Protein AF-A0AAD3HAJ8-F1 (afdb_monomer_lite)

Sequence (903 aa):
MSEPSTKDEFLSKLEQIHHQSSKDPEKFTNSLKDLHLYLKEQRTHMDESSDKDTYIEFASFILEIHVLRIGSSLEREIQSIIDECLNVCGYNETFRAAISLLKECKLVSEKDVDRKRFILENVLYTIKRILLTEAQNEQFINVAVDIIGLKIFDRHAYTTCVDIISQLPSLISNACFEVKIQLPLWIQKAKYYSRVVYCALHNIFYANDIETSLSMEYAKCLVQKLVHLGMLEFVISGVHHFQLFVMKHESNHNQRIEDGISFISEIYTSLHSPRYVASLLCANIRHVITHQVELIGNKMGLEEVKSICTNDCIPLLEEIWLPILCRSMIRDSFLDIAILAPSLTIEVEYQKIFVMCVVLMLSKVQMEQVEYSDDSSDEEDYAKPMDTCNNNHEEVLGNCLLQVAVIWSGATFVNDVDETRQRHVTLFILYSINQLKQSKTITMTEAIQELTIGVSNRLKVLEASRVDGMFVAEAIANHLGQSLHFDELDPYREGCSGSAKLEESFEENKRATAHDKPKKKNYCRKVTQTIIDPDEEYDSCDDSSTISDSSEDSDYSSDSEWDEDEFIASSNINDDETDLHVVAKPRYLRDCLELLQANGDDHETMCKHHVAFEELPKLVRNQPPDLSDFGISLVNEVFRNENKFDIENFSHLCLDALSSLAVHDERCVAKIQEVVFAQDFSIGKRIDALQVLNHAAYELSGQLKMDETKKEPRHSSSLLPKTRRKGEAIISQNLSNLKLEQGNVEFSKSRRWRQGRPKETVSVRNTFGPRSPYFFYPLMKGFKESKDNTFLWGGENGGILLTQLINTLSNFIYASGFHPNSKVMANDLFELVWPLQFAENPQVRRSILSASLCCLPHLPEEIVVGSILSRPEVLKHLQNTSKKDGDTECRQLSTAILHGLLE

InterPro domains:
  IPR019337 Telomere length regulation protein, conserved domain [PF10193] (586-697)
  IPR038528 TEL2, C-terminal domain superfamily [G3DSA:1.25.40.720] (581-718)
  IPR038528 TEL2, C-terminal domain superfamily [G3DSA:1.25.40.720] (757-842)
  IPR051970 Telomere Length Regulation TEL2 [PTHR15830] (4-899)

Secondary structure (DSSP, 8-state):
-PPPPHHHHHHHHHHHHHHHHTT-HHHHHHHHHHHHHHHHHHGGGTTS---HHHHHHHHHHHHHHTTTT--GGGHHHHHHHHHHHHHHHHHHHHHHHHHHHHHHTTTS-TT-HHHHHHHHHHHHHHHHHHHHHSTTTT-HHHHHHHTTT-SS--HHHHHHHHHHHHHHHHHHHHHHHHHTPPPPGGGSHHHHHHHHHHHHHHHHHH--HHHHHHHHHHHHHHHHHHHHTT-HHHHHHHHHHHHHHHHHTTTT-HHHHHHHHHHHHHHHHTSS-HHHHHHHHHHHHHHHHHHHHHHH-S---HHHHHHIIIIIIHHHHHHHHHHHHTSHHHHHHHHIIIIIS----S-HHHHHHHHHHHHHHHHHPPPP------------------S-TTHHHHHHHHHHHHHHHHHHHSHHHHHHS-HHHHHHHHHHHHHHHHHTTT---HHHHHHHHHHHHHHHHHTTS-HHHHHHHHHHHHHHHHHTT-----GGGHHHHHS-TTS--SSSS----------------------------S--------------------------------------S---GGGG-SSPPP-SHHHHHHHHT---SSHHHHHHHHHHHHHHHHHHHT--TTHHHHHHHHHHHHHH---TT--TTHHHHHHHHHHHHHHH-HHHHHHHHHHHH-TTS-HHHHHHHHHHHHHHHHHHHTHHHHHHTT-S--------------S-----S--S-----------------PPPPPPPP------HHHHHHHHHHHHHHHHHHHTT-HHHHSHHHHHHHHHHHHHHHHHHHHHHTT-HHHHHHHHHHHHHHGGGTT-SSHHHHHHHHHHHHHHGGGS-HHHIIIIIIT-HHHHHHHHHHHHH-SSHHHHHHHHHHHHHTT-

Organism: NCBI:txid426638

Structure (mmCIF, N/CA/C/O backbone):
data_AF-A0AAD3HAJ8-F1
#
_entry.id   AF-A0AAD3HAJ8-F1
#
loop_
_atom_site.group_PDB
_atom_site.id
_atom_site.type_symbol
_atom_site.label_atom_id
_atom_site.label_alt_id
_atom_site.label_comp_id
_atom_site.label_asym_id
_atom_site.label_entity_id
_atom_site.label_seq_id
_atom_site.pdbx_PDB_ins_code
_atom_site.Cartn_x
_atom_site.Cartn_y
_atom_site.Cartn_z
_atom_site.occupancy
_atom_site.B_iso_or_equiv
_atom_site.auth_seq_id
_atom_site.auth_comp_id
_atom_site.auth_asym_id
_atom_site.auth_atom_id
_atom_site.pdbx_PDB_model_num
ATOM 1 N N . MET A 1 1 ? 55.652 40.684 -18.566 1.00 34.66 1 MET A N 1
ATOM 2 C CA . MET A 1 1 ? 54.987 40.615 -17.253 1.00 34.66 1 MET A CA 1
ATOM 3 C C . MET A 1 1 ? 53.513 40.509 -17.562 1.00 34.66 1 MET A C 1
ATOM 5 O O . MET A 1 1 ? 52.945 41.493 -18.005 1.00 34.66 1 MET A O 1
ATOM 9 N N . SER A 1 2 ? 52.967 39.298 -17.528 1.00 34.28 2 SER A N 1
ATOM 10 C CA . SER A 1 2 ? 51.527 39.081 -17.657 1.00 34.28 2 SER A CA 1
ATOM 11 C C . SER A 1 2 ? 50.854 39.702 -16.437 1.00 34.28 2 SER A C 1
ATOM 13 O O . SER A 1 2 ? 51.304 39.451 -15.316 1.00 34.28 2 SER A O 1
ATOM 15 N N . GLU A 1 3 ? 49.850 40.551 -16.656 1.00 35.47 3 GLU A N 1
ATOM 16 C CA . GLU A 1 3 ? 48.954 40.991 -15.587 1.00 35.47 3 GLU A CA 1
ATOM 17 C C . GLU A 1 3 ? 48.412 39.741 -14.873 1.00 35.47 3 GLU A C 1
ATOM 19 O O . GLU A 1 3 ? 48.142 38.738 -15.546 1.00 35.47 3 GLU A O 1
ATOM 24 N N . PRO A 1 4 ? 48.358 39.730 -13.529 1.00 41.25 4 PRO A N 1
ATOM 25 C CA . PRO A 1 4 ? 47.809 38.595 -12.799 1.00 41.25 4 PRO A CA 1
ATOM 26 C C . PRO A 1 4 ? 46.398 38.318 -13.316 1.00 41.25 4 PRO A C 1
ATOM 28 O O . PRO A 1 4 ? 45.624 39.250 -13.539 1.00 41.25 4 PRO A O 1
ATOM 31 N N . SER A 1 5 ? 46.084 37.042 -13.549 1.00 54.47 5 SER A N 1
ATOM 32 C CA . SER A 1 5 ? 44.733 36.659 -13.943 1.00 54.47 5 SER A CA 1
ATOM 33 C C . SER A 1 5 ? 43.760 37.161 -12.872 1.00 54.47 5 SER A C 1
ATOM 35 O O . SER A 1 5 ? 44.066 37.118 -11.676 1.00 54.47 5 SER A O 1
ATOM 37 N N . THR A 1 6 ? 42.593 37.656 -13.284 1.00 60.06 6 THR A N 1
ATOM 38 C CA . THR A 1 6 ? 41.524 38.083 -12.367 1.00 60.06 6 THR A CA 1
ATOM 39 C C . THR A 1 6 ? 41.211 37.001 -11.328 1.00 60.06 6 THR A C 1
ATOM 41 O O . THR A 1 6 ? 40.926 37.334 -10.182 1.00 60.06 6 THR A O 1
ATOM 44 N N . LYS A 1 7 ? 41.378 35.718 -11.684 1.00 51.72 7 LYS A N 1
ATOM 45 C CA . LYS A 1 7 ? 41.287 34.554 -10.791 1.00 51.72 7 LYS A CA 1
ATOM 46 C C . LYS A 1 7 ? 42.321 34.559 -9.655 1.00 51.72 7 LYS A C 1
ATOM 48 O O . LYS A 1 7 ? 41.945 34.346 -8.506 1.00 51.72 7 LYS A O 1
ATOM 53 N N . ASP A 1 8 ? 43.598 34.820 -9.930 1.00 58.19 8 ASP A N 1
ATOM 54 C CA . ASP A 1 8 ? 44.666 34.753 -8.916 1.00 58.19 8 ASP A CA 1
ATOM 55 C C . ASP A 1 8 ? 44.614 35.926 -7.927 1.00 58.19 8 ASP A C 1
ATOM 57 O O . ASP A 1 8 ? 44.811 35.747 -6.721 1.00 58.19 8 ASP A O 1
ATOM 61 N N . GLU A 1 9 ? 44.311 37.137 -8.410 1.00 64.25 9 GLU A N 1
ATOM 62 C CA . GLU A 1 9 ? 44.113 38.302 -7.533 1.00 64.25 9 GLU A CA 1
ATOM 63 C C . GLU A 1 9 ? 42.900 38.093 -6.613 1.00 64.25 9 GLU A C 1
ATOM 65 O O . GLU A 1 9 ? 42.901 38.474 -5.439 1.00 64.25 9 GLU A O 1
ATOM 70 N N . PHE A 1 10 ? 41.874 37.435 -7.141 1.00 60.59 10 PHE A N 1
ATOM 71 C CA . PHE A 1 10 ? 40.645 37.144 -6.433 1.00 60.59 10 PHE 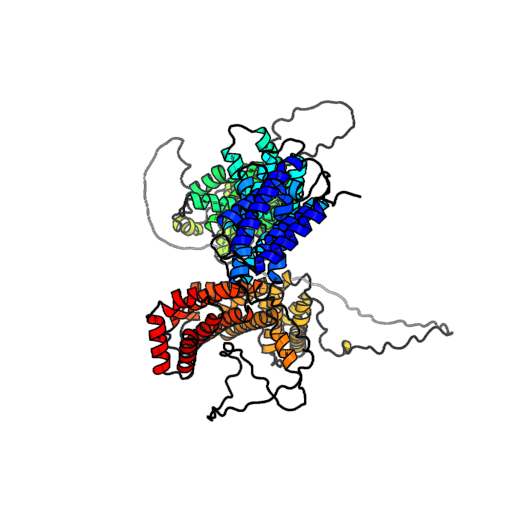A CA 1
ATOM 72 C C . PHE A 1 10 ? 40.795 36.037 -5.387 1.00 60.59 10 PHE A C 1
ATOM 74 O O . PHE A 1 10 ? 40.402 36.237 -4.237 1.00 60.59 10 PHE A O 1
ATOM 81 N N . LEU A 1 11 ? 41.432 34.915 -5.736 1.00 58.88 11 LEU A N 1
ATOM 82 C CA . LEU A 1 11 ? 41.771 33.852 -4.784 1.00 58.88 11 LEU A CA 1
ATOM 83 C C . LEU A 1 11 ? 42.663 34.384 -3.654 1.00 58.88 11 LEU A C 1
ATOM 85 O O . LEU A 1 11 ? 42.437 34.069 -2.489 1.00 58.88 11 LEU A O 1
ATOM 89 N N . SER A 1 12 ? 43.597 35.285 -3.967 1.00 66.44 12 SER A N 1
ATOM 90 C CA . SER A 1 12 ? 44.433 35.962 -2.969 1.00 66.44 12 SER A CA 1
ATOM 91 C C . SER A 1 12 ? 43.618 36.848 -2.011 1.00 66.44 12 SER A C 1
ATOM 93 O O . SER A 1 12 ? 43.798 36.778 -0.791 1.00 66.44 12 SER A O 1
ATOM 95 N N . LYS A 1 13 ? 42.654 37.635 -2.520 1.00 66.38 13 LYS A N 1
ATOM 96 C CA . LYS A 1 13 ? 41.722 38.412 -1.675 1.00 66.38 13 LYS A CA 1
ATOM 97 C C . LYS A 1 13 ? 40.861 37.501 -0.799 1.00 66.38 13 LYS A C 1
ATOM 99 O O . LYS A 1 13 ? 40.650 37.800 0.375 1.00 66.38 13 LYS A O 1
ATOM 104 N N . LEU A 1 14 ? 40.409 36.373 -1.334 1.00 59.09 14 LEU A N 1
ATOM 105 C CA . LEU A 1 14 ? 39.623 35.378 -0.608 1.00 59.09 14 LEU A CA 1
ATOM 106 C C . LEU A 1 14 ? 40.414 34.699 0.514 1.00 59.09 14 LEU A C 1
ATOM 108 O O . LEU A 1 14 ? 39.920 34.594 1.640 1.00 59.09 14 LEU A O 1
ATOM 112 N N . GLU A 1 15 ? 41.666 34.323 0.262 1.00 63.53 15 GLU A N 1
ATOM 113 C CA . GLU A 1 15 ? 42.581 33.825 1.291 1.00 63.53 15 GLU A CA 1
ATOM 114 C C . GLU A 1 15 ? 42.857 34.886 2.365 1.00 63.53 15 GLU A C 1
ATOM 116 O O . GLU A 1 15 ? 42.907 34.572 3.560 1.00 63.53 15 GLU A O 1
ATOM 121 N N . GLN A 1 16 ? 42.969 36.158 1.973 1.00 66.75 16 GLN A N 1
ATOM 122 C CA . GLN A 1 16 ? 43.158 37.273 2.897 1.00 66.75 16 GLN A CA 1
ATOM 123 C C . GLN A 1 16 ? 41.932 37.477 3.804 1.00 66.75 16 GLN A C 1
ATOM 125 O O . GLN A 1 16 ? 42.092 37.621 5.022 1.00 66.75 16 GLN A O 1
ATOM 130 N N . ILE A 1 17 ? 40.719 37.413 3.244 1.00 63.28 17 ILE A N 1
ATOM 131 C CA . ILE A 1 17 ? 39.447 37.457 3.985 1.00 63.28 17 ILE A CA 1
ATOM 132 C C . ILE A 1 17 ? 39.342 36.257 4.934 1.00 63.28 17 ILE A C 1
ATOM 134 O O . ILE A 1 17 ? 39.029 36.425 6.118 1.00 63.28 17 ILE A O 1
ATOM 138 N N . HIS A 1 18 ? 39.683 35.054 4.463 1.00 57.06 18 HIS A N 1
ATOM 139 C CA . HIS A 1 18 ? 39.718 33.841 5.279 1.00 57.06 18 HIS A CA 1
ATOM 140 C C . HIS A 1 18 ? 40.666 33.999 6.478 1.00 57.06 18 HIS A C 1
ATOM 142 O O . HIS A 1 18 ? 40.302 33.687 7.616 1.00 57.06 18 HIS A O 1
ATOM 148 N N . HIS A 1 19 ? 41.860 34.558 6.264 1.00 62.50 19 HIS A N 1
ATOM 149 C CA . HIS A 1 19 ? 42.840 34.771 7.327 1.00 62.50 19 HIS A CA 1
ATOM 150 C C . HIS A 1 19 ? 42.387 35.830 8.350 1.00 62.50 19 HIS A C 1
ATOM 152 O O . HIS A 1 19 ? 42.591 35.655 9.559 1.00 62.50 19 HIS A O 1
ATOM 158 N N . GLN A 1 20 ? 41.731 36.899 7.883 1.00 61.19 20 GLN A N 1
ATOM 159 C CA . GLN A 1 20 ? 41.179 37.975 8.716 1.00 61.19 20 GLN A CA 1
ATOM 160 C C . GLN A 1 20 ? 39.969 37.524 9.549 1.00 61.19 20 GLN A C 1
ATOM 162 O O . GLN A 1 20 ? 39.867 37.916 10.715 1.00 61.19 20 GLN A O 1
ATOM 167 N N . SER A 1 21 ? 39.134 36.619 9.018 1.00 56.56 21 SER A N 1
ATOM 168 C CA . SER A 1 21 ? 37.966 36.044 9.713 1.00 56.56 21 SER A CA 1
ATOM 169 C C . SER A 1 21 ? 38.304 35.406 11.066 1.00 56.56 21 SER A C 1
ATOM 171 O O . SER A 1 21 ? 37.459 35.315 11.953 1.00 56.56 21 SER A O 1
ATOM 173 N N . SER A 1 22 ? 39.552 34.957 11.245 1.00 54.12 22 SER A N 1
ATOM 174 C CA . SER A 1 22 ? 39.992 34.271 12.462 1.00 54.12 22 SER A CA 1
ATOM 175 C C . SER A 1 22 ? 40.362 35.172 13.628 1.00 54.12 22 SER A C 1
ATOM 177 O O . SER A 1 22 ? 40.518 34.666 14.740 1.00 54.12 22 SER A O 1
ATOM 179 N N . LYS A 1 23 ? 40.515 36.478 13.388 1.00 61.50 23 LYS A N 1
ATOM 180 C CA . LYS A 1 23 ? 41.152 37.393 14.343 1.00 61.50 23 LYS A CA 1
ATOM 181 C C . LYS A 1 23 ? 40.250 38.536 14.803 1.00 61.50 23 LYS A C 1
ATOM 183 O O . LYS A 1 23 ? 40.459 39.004 15.917 1.00 61.50 23 LYS A O 1
ATOM 188 N N . ASP A 1 24 ? 39.295 38.991 13.986 1.00 69.75 24 ASP A N 1
ATOM 189 C CA . ASP A 1 24 ? 38.503 40.195 14.283 1.00 69.75 24 ASP A CA 1
ATOM 190 C C . ASP A 1 24 ? 37.161 40.228 13.501 1.00 69.75 24 ASP A C 1
ATOM 192 O O . ASP A 1 24 ? 37.182 40.342 12.271 1.00 69.75 24 ASP A O 1
ATOM 196 N N . PRO A 1 25 ? 35.996 40.119 14.173 1.00 61.25 25 PRO A N 1
ATOM 197 C CA . PRO A 1 25 ? 34.690 40.053 13.514 1.00 61.25 25 PRO A CA 1
ATOM 198 C C . PRO A 1 25 ? 34.255 41.371 12.850 1.00 61.25 25 PRO A C 1
ATOM 200 O O . PRO A 1 25 ? 33.577 41.322 11.829 1.00 61.25 25 PRO A O 1
ATOM 203 N N . GLU A 1 26 ? 34.659 42.543 13.355 1.00 63.00 26 GLU A N 1
ATOM 204 C CA . GLU A 1 26 ? 34.311 43.825 12.713 1.00 63.00 26 GLU A CA 1
ATOM 205 C C . GLU A 1 26 ? 35.088 44.029 11.411 1.00 63.00 26 GLU A C 1
ATOM 207 O O . GLU A 1 26 ? 34.528 44.465 10.403 1.00 63.00 26 GLU A O 1
ATOM 212 N N . LYS A 1 27 ? 36.373 43.655 11.399 1.00 66.88 27 LYS A N 1
ATOM 213 C CA . LYS A 1 27 ? 37.174 43.672 10.168 1.00 66.88 27 LYS A CA 1
ATOM 214 C C . LYS A 1 27 ? 36.657 42.677 9.150 1.00 66.88 27 LYS A C 1
ATOM 216 O O . LYS A 1 27 ? 36.617 43.010 7.977 1.00 66.88 27 LYS A O 1
ATOM 221 N N . PHE A 1 28 ? 36.222 41.502 9.592 1.00 64.94 28 PHE A N 1
ATOM 222 C CA . PHE A 1 28 ? 35.607 40.523 8.708 1.00 64.94 28 PHE A CA 1
ATOM 223 C C . PHE A 1 28 ? 34.341 41.076 8.035 1.00 64.94 28 PHE A C 1
ATOM 225 O O . PHE A 1 28 ? 34.231 40.992 6.817 1.00 64.94 28 PHE A O 1
ATOM 232 N N . THR A 1 29 ? 33.443 41.725 8.784 1.00 61.78 29 THR A N 1
ATOM 233 C CA . THR A 1 29 ? 32.250 42.386 8.222 1.00 61.78 29 THR A CA 1
ATOM 234 C C . THR A 1 29 ? 32.602 43.477 7.208 1.00 61.78 29 THR A C 1
ATOM 236 O O . THR A 1 29 ? 31.960 43.582 6.165 1.00 61.78 29 THR A O 1
ATOM 239 N N . ASN A 1 30 ? 33.638 44.277 7.468 1.00 67.31 30 ASN A N 1
ATOM 240 C CA . ASN A 1 30 ? 34.089 45.290 6.510 1.00 67.31 30 ASN A CA 1
ATOM 241 C C . ASN A 1 30 ? 34.690 44.653 5.249 1.00 67.31 30 ASN A C 1
ATOM 243 O O . ASN A 1 30 ? 34.320 45.044 4.149 1.00 67.31 30 ASN A O 1
ATOM 247 N N . SER A 1 31 ? 35.499 43.601 5.388 1.00 68.00 31 SER A N 1
ATOM 248 C CA . SER A 1 31 ? 36.035 42.864 4.239 1.00 68.00 31 SER A CA 1
ATOM 249 C C . SER A 1 31 ? 34.940 42.155 3.424 1.00 68.00 31 SER A C 1
ATOM 251 O O . SER A 1 31 ? 35.083 42.002 2.213 1.00 68.00 31 SER A O 1
ATOM 253 N N . LEU A 1 32 ? 33.822 41.759 4.049 1.00 62.09 32 LEU A N 1
ATOM 254 C CA . LEU A 1 32 ? 32.632 41.263 3.343 1.00 62.09 32 LEU A CA 1
ATOM 255 C C . LEU A 1 32 ? 31.921 42.362 2.553 1.00 62.09 32 LEU A C 1
ATOM 257 O O . LEU A 1 32 ? 31.477 42.117 1.433 1.00 62.09 32 LEU A O 1
ATOM 261 N N . LYS A 1 33 ? 31.821 43.572 3.110 1.00 66.88 33 LYS A N 1
ATOM 262 C CA . LYS A 1 33 ? 31.262 44.735 2.403 1.00 66.88 33 LYS A CA 1
ATOM 263 C C . LYS A 1 33 ? 32.137 45.144 1.226 1.00 66.88 33 LYS A C 1
ATOM 265 O O . LYS A 1 33 ? 31.599 45.445 0.165 1.00 66.88 33 LYS A O 1
ATOM 270 N N . ASP A 1 34 ? 33.453 45.071 1.390 1.00 69.50 34 ASP A N 1
ATOM 271 C CA . ASP A 1 34 ? 34.418 45.328 0.323 1.00 69.50 34 ASP A CA 1
ATOM 272 C C . ASP A 1 34 ? 34.331 44.258 -0.776 1.00 69.50 34 ASP A C 1
ATOM 274 O O . ASP A 1 34 ? 34.341 44.593 -1.958 1.00 69.50 34 ASP A O 1
ATOM 278 N N . LEU A 1 35 ? 34.154 42.979 -0.413 1.00 67.12 35 LEU A N 1
ATOM 279 C CA . LEU A 1 35 ? 33.903 41.901 -1.375 1.00 67.12 35 LEU A CA 1
ATOM 280 C C . LEU A 1 35 ? 32.568 42.095 -2.111 1.00 67.12 35 LEU A C 1
ATOM 282 O O . LEU A 1 35 ? 32.510 41.936 -3.326 1.00 67.12 35 LEU A O 1
ATOM 286 N N . HIS A 1 36 ? 31.503 42.473 -1.400 1.00 62.00 36 HIS A N 1
ATOM 287 C CA . HIS A 1 36 ? 30.201 42.769 -1.999 1.00 62.00 36 HIS A CA 1
ATOM 288 C C . HIS A 1 36 ? 30.277 43.958 -2.969 1.00 62.00 36 HIS A C 1
ATOM 290 O O . HIS A 1 36 ? 29.713 43.901 -4.061 1.00 62.00 36 HIS A O 1
ATOM 296 N N . LEU A 1 37 ? 31.009 45.016 -2.607 1.00 67.62 37 LEU A N 1
ATOM 297 C CA . LEU A 1 37 ? 31.238 46.168 -3.477 1.00 67.62 37 LEU A CA 1
ATOM 298 C C . LEU A 1 37 ? 32.068 45.781 -4.708 1.00 67.62 37 LEU A C 1
ATOM 300 O O . LEU A 1 37 ? 31.697 46.141 -5.821 1.00 67.62 37 LEU A O 1
ATOM 304 N N . TYR A 1 38 ? 33.116 44.974 -4.524 1.00 68.56 38 TYR A N 1
ATOM 305 C CA . TYR A 1 38 ? 33.925 44.442 -5.618 1.00 68.56 38 TYR A CA 1
ATOM 306 C C . TYR A 1 38 ? 33.093 43.590 -6.586 1.00 68.56 38 TYR A C 1
ATOM 308 O O . TYR A 1 38 ? 33.194 43.769 -7.794 1.00 68.56 38 TYR A O 1
ATOM 316 N N . LEU A 1 39 ? 32.214 42.712 -6.091 1.00 59.66 39 LEU A N 1
ATOM 317 C CA . LEU A 1 39 ? 31.305 41.935 -6.944 1.00 59.66 39 LEU A CA 1
ATOM 318 C C . LEU A 1 39 ? 30.354 42.827 -7.742 1.00 59.66 39 LEU A C 1
ATOM 320 O O . LEU A 1 39 ? 30.132 42.595 -8.929 1.00 59.66 39 LEU A O 1
ATOM 324 N N . LYS A 1 40 ? 29.837 43.877 -7.104 1.00 64.19 40 LYS A N 1
ATOM 325 C CA . LYS A 1 40 ? 28.970 44.863 -7.747 1.00 64.19 40 LYS A CA 1
ATOM 326 C C . LYS A 1 40 ? 29.698 45.659 -8.838 1.00 64.19 40 LYS A C 1
ATOM 328 O O . LYS A 1 40 ? 29.079 46.016 -9.836 1.00 64.19 40 LYS A O 1
ATOM 333 N N . GLU A 1 41 ? 30.994 45.914 -8.669 1.00 67.88 41 GLU A N 1
ATOM 334 C CA . GLU A 1 41 ? 31.859 46.540 -9.680 1.00 67.88 41 GLU A CA 1
ATOM 335 C C . GLU A 1 41 ? 32.226 45.568 -10.812 1.00 67.88 41 GLU A C 1
ATOM 337 O O . GLU A 1 41 ? 32.234 45.945 -11.982 1.00 67.88 41 GLU A O 1
ATOM 342 N N . GLN A 1 42 ? 32.478 44.296 -10.500 1.00 62.16 42 GLN A N 1
ATOM 343 C CA . GLN A 1 42 ? 32.764 43.288 -11.522 1.00 62.16 42 GLN A CA 1
ATOM 344 C C . GLN A 1 42 ? 31.528 42.968 -12.373 1.00 62.16 42 GLN A C 1
ATOM 346 O O . GLN A 1 42 ? 31.672 42.736 -13.568 1.00 62.16 42 GLN A O 1
ATOM 351 N N . ARG A 1 43 ? 30.310 43.068 -11.820 1.00 57.47 43 ARG A N 1
ATOM 352 C CA . ARG A 1 43 ? 29.044 42.917 -12.561 1.00 57.47 43 ARG A CA 1
ATOM 353 C C . ARG A 1 43 ? 28.977 43.767 -13.836 1.00 57.47 43 ARG A C 1
ATOM 355 O O . ARG A 1 43 ? 28.398 43.325 -14.819 1.00 57.47 43 ARG A O 1
ATOM 362 N N . THR A 1 44 ? 29.570 44.963 -13.848 1.00 56.81 44 THR A N 1
ATOM 363 C CA . THR A 1 44 ? 29.577 45.835 -15.040 1.00 56.81 44 THR A CA 1
ATOM 364 C C . THR A 1 44 ? 30.617 45.449 -16.097 1.00 56.81 44 THR A C 1
ATOM 366 O O . THR A 1 44 ? 30.569 45.969 -17.206 1.00 56.81 44 THR A O 1
ATOM 369 N N . HIS A 1 45 ? 31.545 44.545 -15.772 1.00 55.06 45 HIS A N 1
ATOM 370 C CA . HIS A 1 45 ? 32.624 44.075 -16.647 1.00 55.06 45 HIS A CA 1
ATOM 371 C C . HIS A 1 45 ? 32.443 42.616 -17.116 1.00 55.06 45 HIS A C 1
ATOM 373 O O . HIS A 1 45 ? 33.291 42.103 -17.842 1.00 55.06 45 HIS A O 1
ATOM 379 N N . MET A 1 46 ? 31.359 41.943 -16.709 1.00 52.50 46 MET A N 1
ATOM 380 C CA . MET A 1 46 ? 31.201 40.483 -16.788 1.00 52.50 46 MET A CA 1
ATOM 381 C C . MET A 1 46 ? 30.531 39.926 -18.056 1.00 52.50 46 MET A C 1
ATOM 383 O O . MET A 1 46 ? 30.361 38.713 -18.151 1.00 52.50 46 MET A O 1
ATOM 387 N N . ASP A 1 47 ? 30.204 40.751 -19.053 1.00 49.34 47 ASP A N 1
ATOM 388 C CA . ASP A 1 47 ? 29.506 40.267 -20.259 1.00 49.34 47 ASP A CA 1
ATOM 389 C C . ASP A 1 47 ? 30.388 39.436 -21.220 1.00 49.34 47 ASP A C 1
ATOM 391 O O . ASP A 1 47 ? 29.866 38.787 -22.126 1.00 49.34 47 ASP A O 1
ATOM 395 N N . GLU A 1 48 ? 31.715 39.386 -21.035 1.00 50.44 48 GLU A N 1
ATOM 396 C CA . GLU A 1 48 ? 32.620 38.751 -22.006 1.00 50.44 48 GLU A CA 1
ATOM 397 C C . GLU A 1 48 ? 33.850 38.061 -21.368 1.00 50.44 48 GLU A C 1
ATOM 399 O O . GLU A 1 48 ? 34.957 38.575 -21.478 1.00 50.44 48 GLU A O 1
ATOM 404 N N . SER A 1 49 ? 33.732 36.888 -20.720 1.00 49.84 49 SER A N 1
ATOM 405 C CA . SER A 1 49 ? 34.846 35.900 -20.668 1.00 49.84 49 SER A CA 1
ATOM 406 C C . SER A 1 49 ? 34.482 34.530 -20.061 1.00 49.84 49 SER A C 1
ATOM 408 O O . SER A 1 49 ? 33.456 34.332 -19.418 1.00 49.84 49 SER A O 1
ATOM 410 N N . SER A 1 50 ? 35.350 33.554 -20.337 1.00 48.53 50 SER A N 1
ATOM 411 C CA . SER A 1 50 ? 35.188 32.099 -20.290 1.00 48.53 50 SER A CA 1
ATOM 412 C C . SER A 1 50 ? 35.414 31.415 -18.931 1.00 48.53 50 SER A C 1
ATOM 414 O O . SER A 1 50 ? 35.852 30.268 -18.921 1.00 48.53 50 SER A O 1
ATOM 416 N N . ASP A 1 51 ? 35.158 32.062 -17.794 1.00 55.66 51 ASP A N 1
ATOM 417 C CA . ASP A 1 51 ? 35.673 31.576 -16.496 1.00 55.66 51 ASP A CA 1
ATOM 418 C C . ASP A 1 51 ? 34.614 30.961 -15.552 1.00 55.66 51 ASP A C 1
ATOM 420 O O . ASP A 1 51 ? 34.673 31.116 -14.336 1.00 55.66 51 ASP A O 1
ATOM 424 N N . LYS A 1 52 ? 33.622 30.244 -16.108 1.00 54.69 52 LYS A N 1
ATOM 425 C CA . LYS A 1 52 ? 32.468 29.666 -15.374 1.00 54.69 52 LYS A CA 1
ATOM 426 C C . LYS A 1 52 ? 32.849 28.782 -14.177 1.00 54.69 52 LYS A C 1
ATOM 428 O O . LYS A 1 52 ? 32.227 28.897 -13.124 1.00 54.69 52 LYS A O 1
ATOM 433 N N . ASP A 1 53 ? 33.890 27.963 -14.301 1.00 52.81 53 ASP A N 1
ATOM 434 C CA . ASP A 1 53 ? 34.337 27.062 -13.227 1.00 52.81 53 ASP A CA 1
ATOM 435 C C . ASP A 1 53 ? 34.873 27.829 -12.009 1.00 52.81 53 ASP A C 1
ATOM 437 O O . ASP A 1 53 ? 34.627 27.454 -10.863 1.00 52.81 53 ASP A O 1
ATOM 441 N N . THR A 1 54 ? 35.519 28.971 -12.248 1.00 57.44 54 THR A N 1
ATOM 442 C CA . THR A 1 54 ? 36.017 29.868 -11.198 1.00 57.44 54 THR A CA 1
ATOM 443 C C . THR A 1 54 ? 34.868 30.487 -10.395 1.00 57.44 54 THR A C 1
ATOM 445 O O . THR A 1 54 ? 35.010 30.734 -9.198 1.00 57.44 54 THR A O 1
ATOM 448 N N . TYR A 1 55 ? 33.696 30.669 -11.011 1.00 58.12 55 TYR A N 1
ATOM 449 C CA . TYR A 1 55 ? 32.500 31.182 -10.339 1.00 58.12 55 TYR A CA 1
ATOM 450 C C . TYR A 1 55 ? 31.734 30.110 -9.550 1.00 58.12 55 TYR A C 1
ATOM 452 O O . TYR A 1 55 ? 31.151 30.427 -8.514 1.00 58.12 55 TYR A O 1
ATOM 460 N N . ILE A 1 56 ? 31.764 28.843 -9.979 1.00 53.50 56 ILE A N 1
ATOM 461 C CA . ILE A 1 56 ? 31.231 27.710 -9.196 1.00 53.50 56 ILE A CA 1
ATOM 462 C C . ILE A 1 56 ? 32.085 27.491 -7.950 1.00 53.50 56 ILE A C 1
ATOM 464 O O . ILE A 1 56 ? 31.542 27.359 -6.848 1.00 53.50 56 ILE A O 1
ATOM 468 N N . GLU A 1 57 ? 33.412 27.494 -8.117 1.00 56.06 57 GLU A N 1
ATOM 469 C CA . GLU A 1 57 ? 34.364 27.483 -7.006 1.00 56.06 57 GLU A CA 1
ATOM 470 C C . GLU A 1 57 ? 34.092 28.672 -6.083 1.00 56.06 57 GLU A C 1
ATOM 472 O O . GLU A 1 57 ? 34.037 28.492 -4.875 1.00 56.06 57 GLU A O 1
ATOM 477 N N . PHE A 1 58 ? 33.804 29.858 -6.626 1.00 60.22 58 PHE A N 1
ATOM 478 C CA . PHE A 1 58 ? 33.495 31.051 -5.843 1.00 60.22 58 PHE A CA 1
ATOM 479 C C . PHE A 1 58 ? 32.185 30.979 -5.050 1.00 60.22 58 PHE A C 1
ATOM 481 O O . PHE A 1 58 ? 32.189 31.286 -3.861 1.00 60.22 58 PHE A O 1
ATOM 488 N N . ALA A 1 59 ? 31.068 30.585 -5.667 1.00 55.19 59 ALA A N 1
ATOM 489 C CA . ALA A 1 59 ? 29.780 30.465 -4.983 1.00 55.19 59 ALA A CA 1
ATOM 490 C C . ALA A 1 59 ? 29.829 29.369 -3.911 1.00 55.19 59 ALA A C 1
ATOM 492 O O . ALA A 1 59 ? 29.345 29.566 -2.793 1.00 55.19 59 ALA A O 1
ATOM 493 N N . SER A 1 60 ? 30.484 28.247 -4.228 1.00 54.62 60 SER A N 1
ATOM 494 C CA . SER A 1 60 ? 30.744 27.167 -3.274 1.00 54.62 60 SER A CA 1
ATOM 495 C C . SER A 1 60 ? 31.633 27.660 -2.135 1.00 54.62 60 SER A C 1
ATOM 497 O O . SER A 1 60 ? 31.281 27.465 -0.982 1.00 54.62 60 SER A O 1
ATOM 499 N N . PHE A 1 61 ? 32.700 28.405 -2.430 1.00 58.41 61 PHE A N 1
ATOM 500 C CA . PHE A 1 61 ? 33.639 28.945 -1.449 1.00 58.41 61 PHE A CA 1
ATOM 501 C C . PHE A 1 61 ? 33.050 30.066 -0.582 1.00 58.41 61 PHE A C 1
ATOM 503 O O . PHE A 1 61 ? 33.332 30.113 0.608 1.00 58.41 61 PHE A O 1
ATOM 510 N N . ILE A 1 62 ? 32.200 30.951 -1.114 1.00 57.50 62 ILE A N 1
ATOM 511 C CA . ILE A 1 62 ? 31.444 31.944 -0.329 1.00 57.50 62 ILE A CA 1
ATOM 512 C C . ILE A 1 62 ? 30.524 31.226 0.652 1.00 57.50 62 ILE A C 1
ATOM 514 O O . ILE A 1 62 ? 30.530 31.517 1.851 1.00 57.50 62 ILE A O 1
ATOM 518 N N . LEU A 1 63 ? 29.780 30.237 0.164 1.00 53.94 63 LEU A N 1
ATOM 519 C CA . LEU A 1 63 ? 28.907 29.438 1.006 1.00 53.94 63 LEU A CA 1
ATOM 520 C C . LEU A 1 63 ? 29.714 28.571 1.989 1.00 53.94 63 LEU A C 1
ATOM 522 O O . LEU A 1 63 ? 29.257 28.377 3.102 1.00 53.94 63 LEU A O 1
ATOM 526 N N . GLU A 1 64 ? 30.928 28.125 1.664 1.00 52.75 64 GLU A N 1
ATOM 527 C CA . GLU A 1 64 ? 31.794 27.307 2.529 1.00 52.75 64 GLU A CA 1
ATOM 528 C C . GLU A 1 64 ? 32.575 28.144 3.575 1.00 52.75 64 GLU A C 1
ATOM 530 O O . GLU A 1 64 ? 32.717 27.737 4.734 1.00 52.75 64 GLU A O 1
ATOM 535 N N . ILE A 1 65 ? 33.015 29.362 3.229 1.00 50.47 65 ILE A N 1
ATOM 536 C CA . ILE A 1 65 ? 33.704 30.310 4.126 1.00 50.47 65 ILE A CA 1
ATOM 537 C C . ILE A 1 65 ? 32.741 30.985 5.096 1.00 50.47 65 ILE A C 1
ATOM 539 O O . ILE A 1 65 ? 33.065 31.122 6.281 1.00 50.47 65 ILE A O 1
ATOM 543 N N . HIS A 1 66 ? 31.556 31.405 4.650 1.00 56.94 66 HIS A N 1
ATOM 544 C CA . HIS A 1 66 ? 30.588 32.076 5.534 1.00 56.94 66 HIS A CA 1
ATOM 545 C C . HIS A 1 66 ? 30.017 31.144 6.600 1.00 56.94 66 HIS A C 1
ATOM 547 O O . HIS A 1 66 ? 29.490 31.582 7.621 1.00 56.94 66 HIS A O 1
ATOM 553 N N . VAL A 1 67 ? 30.241 29.852 6.407 1.00 48.84 67 VAL A N 1
ATOM 554 C CA . VAL A 1 67 ? 29.856 28.778 7.299 1.00 48.84 67 VAL A CA 1
ATOM 555 C C . VAL A 1 67 ? 30.825 28.615 8.458 1.00 48.84 67 VAL A C 1
ATOM 557 O O . VAL A 1 67 ? 30.428 28.086 9.485 1.00 48.84 67 VAL A O 1
ATOM 560 N N . LEU A 1 68 ? 32.065 29.104 8.376 1.00 44.78 68 LEU A N 1
ATOM 561 C CA . LEU A 1 68 ? 33.060 28.852 9.420 1.00 44.78 68 LEU A CA 1
ATOM 562 C C . LEU A 1 68 ? 32.932 29.723 10.684 1.00 44.78 68 LEU A C 1
ATOM 564 O O . LEU A 1 68 ? 33.462 29.288 11.707 1.00 44.78 68 LEU A O 1
ATOM 568 N N . ARG A 1 69 ? 32.283 30.908 10.681 1.00 51.25 69 ARG A N 1
ATOM 569 C CA . ARG A 1 69 ? 32.397 31.841 11.838 1.00 51.25 69 ARG A CA 1
ATOM 570 C C . ARG A 1 69 ? 31.281 32.865 12.132 1.00 51.25 69 ARG A C 1
ATOM 572 O O . ARG A 1 69 ? 31.475 33.674 13.039 1.00 51.25 69 ARG A O 1
ATOM 579 N N . ILE A 1 70 ? 30.142 32.883 11.440 1.00 51.94 70 ILE A N 1
ATOM 580 C CA . ILE A 1 70 ? 29.184 34.000 11.580 1.00 51.94 70 ILE A CA 1
ATOM 581 C C . ILE A 1 70 ? 28.051 33.674 12.570 1.00 51.94 70 ILE A C 1
ATOM 583 O O . ILE A 1 70 ? 27.352 32.678 12.420 1.00 51.94 70 ILE A O 1
ATOM 587 N N . GLY A 1 71 ? 27.870 34.525 13.588 1.00 51.66 71 GLY A N 1
ATOM 588 C CA . GLY A 1 71 ? 26.690 34.524 14.465 1.00 51.66 71 GLY A CA 1
ATOM 589 C C . GLY A 1 71 ? 25.491 35.247 13.832 1.00 51.66 71 GLY A C 1
ATOM 590 O O . GLY A 1 71 ? 25.646 36.003 12.878 1.00 51.66 71 GLY A O 1
ATOM 591 N N . SER A 1 72 ? 24.295 35.063 14.396 1.00 51.81 72 SER A N 1
ATOM 592 C CA . SER A 1 72 ? 22.980 35.509 13.880 1.00 51.81 72 SER A CA 1
ATOM 593 C C . SER A 1 72 ? 22.800 37.010 13.565 1.00 51.81 72 SER A C 1
ATOM 595 O O . SER A 1 72 ? 21.753 37.413 13.067 1.00 51.81 72 SER A O 1
ATOM 597 N N . SER A 1 73 ? 23.789 37.874 13.810 1.00 50.09 73 SER A N 1
ATOM 598 C CA . SER A 1 73 ? 23.675 39.326 13.601 1.00 50.09 73 SER A CA 1
ATOM 599 C C . SER A 1 73 ? 23.834 39.791 12.144 1.00 50.09 73 SER A C 1
ATOM 601 O O . SER A 1 73 ? 23.707 40.985 11.885 1.00 50.09 73 SER A O 1
ATOM 603 N N . LEU A 1 74 ? 24.129 38.887 11.202 1.00 58.81 74 LEU A N 1
ATOM 604 C CA . LEU A 1 74 ? 24.516 39.209 9.816 1.00 58.81 74 LEU A CA 1
ATOM 605 C C . LEU A 1 74 ? 23.565 38.661 8.732 1.00 58.81 74 LEU A C 1
ATOM 607 O O . LEU A 1 74 ? 23.852 38.800 7.546 1.00 58.81 74 LEU A O 1
ATOM 611 N N . GLU A 1 75 ? 22.405 38.110 9.105 1.00 58.91 75 GLU A N 1
ATOM 612 C CA . GLU A 1 75 ? 21.439 37.491 8.173 1.00 58.91 75 GLU A CA 1
ATOM 613 C C . GLU A 1 75 ? 21.056 38.378 6.972 1.00 58.91 75 GLU A C 1
ATOM 615 O O . GLU A 1 75 ? 20.954 37.888 5.851 1.00 58.91 75 GLU A O 1
ATOM 620 N N . ARG A 1 76 ? 20.895 39.698 7.163 1.00 60.34 76 ARG A N 1
ATOM 621 C CA . ARG A 1 76 ? 20.539 40.616 6.059 1.00 60.34 76 ARG A CA 1
ATOM 622 C C . ARG A 1 76 ? 21.669 40.832 5.057 1.00 60.34 76 ARG A C 1
ATOM 624 O O . ARG A 1 76 ? 21.404 40.975 3.868 1.00 60.34 76 ARG A O 1
ATOM 631 N N . GLU A 1 77 ? 22.908 40.898 5.533 1.00 63.53 77 GLU A N 1
ATOM 632 C CA . GLU A 1 77 ? 24.075 41.086 4.665 1.00 63.53 77 GLU A CA 1
ATOM 633 C C . GLU A 1 77 ? 24.358 39.785 3.899 1.00 63.53 77 GLU A C 1
ATOM 635 O O . GLU A 1 77 ? 24.635 39.829 2.705 1.00 63.53 77 GLU A O 1
ATOM 640 N N . ILE A 1 78 ? 24.137 38.630 4.540 1.00 60.66 78 ILE A N 1
ATOM 641 C CA . ILE A 1 78 ? 24.186 37.304 3.906 1.00 60.66 78 ILE A CA 1
ATOM 642 C C . ILE A 1 78 ? 23.127 37.184 2.808 1.00 60.66 78 ILE A C 1
ATOM 644 O O . ILE A 1 78 ? 23.454 36.796 1.688 1.00 60.66 78 ILE A O 1
ATOM 648 N N . GLN A 1 79 ? 21.885 37.589 3.084 1.00 62.81 79 GLN A N 1
ATOM 649 C CA . GLN A 1 79 ? 20.830 37.592 2.074 1.00 62.81 79 GLN A CA 1
ATOM 650 C C . GLN A 1 79 ? 21.183 38.500 0.889 1.00 62.81 79 GLN A C 1
ATOM 652 O O . GLN A 1 79 ? 21.014 38.104 -0.257 1.00 62.81 79 GLN A O 1
ATOM 657 N N . SER A 1 80 ? 21.738 39.688 1.145 1.00 67.19 80 SER A N 1
ATOM 658 C CA . SER A 1 80 ? 22.170 40.613 0.090 1.00 67.19 80 SER A CA 1
ATOM 659 C C . SER A 1 80 ? 23.315 40.059 -0.768 1.00 67.19 80 SER A C 1
ATOM 661 O O . SER A 1 80 ? 23.393 40.373 -1.953 1.00 67.19 80 SER A O 1
ATOM 663 N N . ILE A 1 81 ? 24.210 39.253 -0.187 1.00 64.75 81 ILE A N 1
ATOM 664 C CA . ILE A 1 81 ? 25.312 38.606 -0.911 1.00 64.75 81 ILE A CA 1
ATOM 665 C C . ILE A 1 81 ? 24.796 37.432 -1.742 1.00 64.75 81 ILE A C 1
ATOM 667 O O . ILE A 1 81 ? 25.197 37.317 -2.894 1.00 64.75 81 ILE A O 1
ATOM 671 N N . ILE A 1 82 ? 23.891 36.602 -1.211 1.00 63.97 82 ILE A N 1
ATOM 672 C CA . ILE A 1 82 ? 23.234 35.529 -1.980 1.00 63.97 82 ILE A CA 1
ATOM 673 C C . ILE A 1 82 ? 22.481 36.123 -3.173 1.00 63.97 82 ILE A C 1
ATOM 675 O O . ILE A 1 82 ? 22.570 35.601 -4.280 1.00 63.97 82 ILE A O 1
ATOM 679 N N . ASP A 1 83 ? 21.786 37.239 -2.965 1.00 65.69 83 ASP A N 1
ATOM 680 C CA . ASP A 1 83 ? 21.060 37.947 -4.018 1.00 65.69 83 ASP A CA 1
ATOM 681 C C . ASP A 1 83 ? 21.998 38.481 -5.102 1.00 65.69 83 ASP A C 1
ATOM 683 O O . ASP A 1 83 ? 21.700 38.352 -6.287 1.00 65.69 83 ASP A O 1
ATOM 687 N N . GLU A 1 84 ? 23.153 39.028 -4.719 1.00 66.69 84 GLU A N 1
ATOM 688 C CA . GLU A 1 84 ? 24.144 39.487 -5.691 1.00 66.69 84 GLU A CA 1
ATOM 689 C C . GLU A 1 84 ? 24.861 38.313 -6.373 1.00 66.69 84 GLU A C 1
ATOM 691 O O . GLU A 1 84 ? 25.102 38.380 -7.571 1.00 66.69 84 GLU A O 1
ATOM 696 N N . CYS A 1 85 ? 25.111 37.200 -5.676 1.00 62.81 85 CYS A N 1
ATOM 697 C CA . CYS A 1 85 ? 25.638 35.971 -6.280 1.00 62.81 85 CYS A CA 1
ATOM 698 C C . CYS A 1 85 ? 24.654 35.382 -7.300 1.00 62.81 85 CYS A C 1
ATOM 700 O O . CYS A 1 85 ? 25.074 34.999 -8.384 1.00 62.81 85 CYS A O 1
ATOM 702 N N . LEU A 1 86 ? 23.350 35.374 -7.005 1.00 63.16 86 LEU A N 1
ATOM 703 C CA . LEU A 1 86 ? 22.311 34.986 -7.965 1.00 63.16 86 LEU A CA 1
ATOM 704 C C . LEU A 1 86 ? 22.311 35.903 -9.197 1.00 63.16 86 LEU A C 1
ATOM 706 O O . LEU A 1 86 ? 22.184 35.415 -10.317 1.00 63.16 86 LEU A O 1
ATOM 710 N N . ASN A 1 87 ? 22.493 37.214 -9.000 1.00 63.66 87 ASN A N 1
ATOM 711 C CA . ASN A 1 87 ? 22.555 38.193 -10.089 1.00 63.66 87 ASN A CA 1
ATOM 712 C C . ASN A 1 87 ? 23.838 38.085 -10.935 1.00 63.66 87 ASN A C 1
ATOM 714 O O . ASN A 1 87 ? 23.812 38.445 -12.108 1.00 63.66 87 ASN A O 1
ATOM 718 N N . VAL A 1 88 ? 24.953 37.653 -10.338 1.00 60.41 88 VAL A N 1
ATOM 719 C CA . VAL A 1 88 ? 26.290 37.641 -10.956 1.00 60.41 88 VAL A CA 1
ATOM 720 C C . VAL A 1 88 ? 26.640 36.273 -11.552 1.00 60.41 88 VAL A C 1
ATOM 722 O O . VAL A 1 88 ? 27.083 36.194 -12.691 1.00 60.41 88 VAL A O 1
ATOM 725 N N . CYS A 1 89 ? 26.430 35.186 -10.806 1.00 59.22 89 CYS A N 1
ATOM 726 C CA . CYS A 1 89 ? 26.744 33.813 -11.223 1.00 59.22 89 CYS A CA 1
ATOM 727 C C . CYS A 1 89 ? 25.591 33.139 -11.988 1.00 59.22 89 CYS A C 1
ATOM 729 O O . CYS A 1 89 ? 25.770 32.069 -12.571 1.00 59.22 89 CYS A O 1
ATOM 731 N N . GLY A 1 90 ? 24.401 33.745 -11.969 1.00 61.94 90 GLY A N 1
ATOM 732 C CA . GLY A 1 90 ? 23.187 33.183 -12.544 1.00 61.94 90 GLY A CA 1
ATOM 733 C C . GLY A 1 90 ? 22.574 32.060 -11.700 1.00 61.94 90 GLY A C 1
ATOM 734 O O . GLY A 1 90 ? 23.178 31.503 -10.774 1.00 61.94 90 GLY A O 1
ATOM 735 N N . TYR A 1 91 ? 21.334 31.706 -12.037 1.00 64.00 91 TYR A N 1
ATOM 736 C CA . TYR A 1 91 ? 20.570 30.669 -11.340 1.00 64.00 91 TYR A CA 1
ATOM 737 C C . TYR A 1 91 ? 21.204 29.278 -11.459 1.00 64.00 91 TYR A C 1
ATOM 739 O O . TYR A 1 91 ? 21.106 28.489 -10.520 1.00 64.00 91 TYR A O 1
ATOM 747 N N . ASN A 1 92 ? 21.905 29.007 -12.568 1.00 59.38 92 ASN A N 1
ATOM 748 C CA . ASN A 1 92 ? 22.607 27.749 -12.810 1.00 59.38 92 ASN A CA 1
ATOM 749 C C . ASN A 1 92 ? 23.630 27.424 -11.727 1.00 59.38 92 ASN A C 1
ATOM 751 O O . ASN A 1 92 ? 23.463 26.483 -10.945 1.00 59.38 92 ASN A O 1
ATOM 755 N N . GLU A 1 93 ? 24.696 28.215 -11.698 1.00 63.12 93 GLU A N 1
ATOM 756 C CA . GLU A 1 93 ? 25.855 27.891 -10.883 1.00 63.12 93 GLU A CA 1
ATOM 757 C C . GLU A 1 93 ? 25.510 28.002 -9.398 1.00 63.12 93 GLU A C 1
ATOM 759 O O . GLU A 1 93 ? 25.986 27.212 -8.583 1.00 63.12 93 GLU A O 1
ATOM 764 N N . THR A 1 94 ? 24.558 28.876 -9.059 1.00 65.88 94 THR A N 1
ATOM 765 C CA . THR A 1 94 ? 24.005 28.962 -7.707 1.00 65.88 94 THR A CA 1
ATOM 766 C C . THR A 1 94 ? 23.230 27.698 -7.311 1.00 65.88 94 THR A C 1
ATOM 768 O O . THR A 1 94 ? 23.375 27.212 -6.188 1.00 65.88 94 THR A O 1
ATOM 771 N N . PHE A 1 95 ? 22.428 27.121 -8.213 1.00 69.44 95 PHE A N 1
ATOM 772 C CA . PHE A 1 95 ? 21.700 25.876 -7.947 1.00 69.44 95 PHE A CA 1
ATOM 773 C C . PHE A 1 95 ? 22.646 24.674 -7.817 1.00 69.44 95 PHE A C 1
ATOM 775 O O . PHE A 1 95 ? 22.487 23.855 -6.908 1.00 69.44 95 PHE A O 1
ATOM 782 N N . ARG A 1 96 ? 23.670 24.582 -8.675 1.00 67.38 96 ARG A N 1
ATOM 783 C CA . ARG A 1 96 ? 24.697 23.530 -8.591 1.00 67.38 96 ARG A CA 1
ATOM 784 C C . ARG A 1 96 ? 25.517 23.625 -7.310 1.00 67.38 96 ARG A C 1
ATOM 786 O O . ARG A 1 96 ? 25.687 22.605 -6.641 1.00 67.38 96 ARG A O 1
ATOM 793 N N . ALA A 1 97 ? 25.947 24.829 -6.931 1.00 67.25 97 ALA A N 1
ATOM 794 C CA . ALA A 1 97 ? 26.629 25.072 -5.662 1.00 67.25 97 ALA A CA 1
ATOM 795 C C . ALA A 1 97 ? 25.740 24.662 -4.475 1.00 67.25 97 ALA A C 1
ATOM 797 O O . ALA A 1 97 ? 26.177 23.914 -3.601 1.00 67.25 97 ALA A O 1
ATOM 798 N N . ALA A 1 98 ? 24.455 25.039 -4.489 1.00 71.50 98 ALA A N 1
ATOM 799 C CA . ALA A 1 98 ? 23.494 24.635 -3.462 1.00 71.50 98 ALA A CA 1
ATOM 800 C C . ALA A 1 98 ? 23.342 23.103 -3.355 1.00 71.50 98 ALA A C 1
ATOM 802 O O . ALA A 1 98 ? 23.285 22.565 -2.249 1.00 71.50 98 ALA A O 1
ATOM 803 N N . ILE A 1 99 ? 23.322 22.377 -4.479 1.00 71.81 99 ILE A N 1
ATOM 804 C CA . ILE A 1 99 ? 23.276 20.906 -4.482 1.00 71.81 99 ILE A CA 1
ATOM 805 C C . ILE A 1 99 ? 24.588 20.289 -3.986 1.00 71.81 99 ILE A C 1
ATOM 807 O O . ILE A 1 99 ? 24.536 19.299 -3.251 1.00 71.81 99 ILE A O 1
ATOM 811 N N . SER A 1 100 ? 25.749 20.834 -4.368 1.00 71.31 100 SER A N 1
ATOM 812 C CA . SER A 1 100 ? 27.047 20.349 -3.871 1.00 71.31 100 SER A CA 1
ATOM 813 C C . SER A 1 100 ? 27.108 20.460 -2.351 1.00 71.31 100 SER A C 1
ATOM 815 O O . SER A 1 100 ? 27.386 19.479 -1.664 1.00 71.31 100 SER A O 1
ATOM 817 N N . LEU A 1 101 ? 26.672 21.600 -1.813 1.00 69.06 101 LEU A N 1
ATOM 818 C CA . LEU A 1 101 ? 26.596 21.832 -0.373 1.00 69.06 101 LEU A CA 1
ATOM 819 C C . LEU A 1 101 ? 25.618 20.881 0.325 1.00 69.06 101 LEU A C 1
ATOM 821 O O . LEU A 1 101 ? 25.947 20.345 1.382 1.00 69.06 101 LEU A O 1
ATOM 825 N N . LEU A 1 102 ? 24.450 20.591 -0.269 1.00 71.88 102 LEU A N 1
ATOM 826 C CA . LEU A 1 102 ? 23.532 19.572 0.266 1.00 71.88 102 LEU A CA 1
ATOM 827 C C . LEU A 1 102 ? 24.184 18.185 0.352 1.00 71.88 102 LEU A C 1
ATOM 829 O O . LEU A 1 102 ? 23.924 17.441 1.301 1.00 71.88 102 LEU A O 1
ATOM 833 N N . LYS A 1 103 ? 25.014 17.815 -0.632 1.00 71.69 103 LYS A N 1
ATOM 834 C CA . LYS A 1 103 ? 25.744 16.536 -0.635 1.00 71.69 103 LYS A CA 1
ATOM 835 C C . LYS A 1 103 ? 26.857 16.527 0.418 1.00 71.69 103 LYS A C 1
ATOM 837 O O . LYS A 1 103 ? 27.046 15.513 1.093 1.00 71.69 103 LYS A O 1
ATOM 842 N N . GLU A 1 104 ? 27.540 17.653 0.600 1.00 67.56 104 GLU A N 1
ATOM 843 C CA . GLU A 1 104 ? 28.646 17.832 1.545 1.00 67.56 104 GLU A CA 1
ATOM 844 C C . GLU A 1 104 ? 28.209 18.025 3.001 1.00 67.56 104 GLU A C 1
ATOM 846 O O . GLU A 1 104 ? 28.999 17.761 3.909 1.00 67.56 104 GLU A O 1
ATOM 851 N N . CYS A 1 105 ? 26.941 18.365 3.275 1.00 62.56 105 CYS A N 1
ATOM 852 C CA . CYS A 1 105 ? 26.404 18.426 4.643 1.00 62.56 105 CYS A CA 1
ATOM 853 C C . CYS A 1 105 ? 26.633 17.128 5.455 1.00 62.56 105 CYS A C 1
ATOM 855 O O . CYS A 1 105 ? 26.664 17.176 6.689 1.00 62.56 105 CYS A O 1
ATOM 857 N N . LYS A 1 106 ? 26.854 15.981 4.790 1.00 57.66 106 LYS A N 1
ATOM 858 C CA . LYS A 1 106 ? 27.223 14.697 5.419 1.00 57.66 106 LYS A CA 1
ATOM 859 C C . LYS A 1 106 ? 28.663 14.633 5.953 1.00 57.66 106 LYS A C 1
ATOM 861 O O . LYS A 1 106 ? 28.939 13.812 6.821 1.00 57.66 106 LYS A O 1
ATOM 866 N N . LEU A 1 107 ? 29.584 15.451 5.440 1.00 49.91 107 LEU A N 1
ATOM 867 C CA . LEU A 1 107 ? 31.033 15.332 5.682 1.00 49.91 107 LEU A CA 1
ATOM 868 C C . LEU A 1 107 ? 31.544 16.193 6.850 1.00 49.91 107 LEU A C 1
ATOM 870 O O . LEU A 1 107 ? 32.691 16.051 7.276 1.00 49.91 107 LEU A O 1
ATOM 874 N N . VAL A 1 108 ? 30.705 17.070 7.406 1.00 54.09 108 VAL A N 1
ATOM 875 C CA . VAL A 1 108 ? 31.100 17.992 8.480 1.00 54.09 108 VAL A CA 1
ATOM 876 C C . VAL A 1 108 ? 30.956 17.326 9.861 1.00 54.09 108 VAL A C 1
ATOM 878 O O . VAL A 1 108 ? 29.908 16.770 10.194 1.00 54.09 108 VAL A O 1
ATOM 881 N N . SER A 1 109 ? 32.016 17.410 10.674 1.00 53.19 109 SER A N 1
ATOM 882 C CA . SER A 1 109 ? 32.132 16.921 12.066 1.00 53.19 109 SER A CA 1
ATOM 883 C C . SER A 1 109 ? 30.885 17.181 12.939 1.00 53.19 109 SER A C 1
ATOM 885 O O . SER A 1 109 ? 30.298 18.259 12.882 1.00 53.19 109 SER A O 1
ATOM 887 N N . GLU A 1 110 ? 30.517 16.225 13.809 1.00 56.59 110 GLU A N 1
ATOM 888 C CA . GLU A 1 110 ? 29.367 16.279 14.747 1.00 56.59 110 GLU A CA 1
ATOM 889 C C . GLU A 1 110 ? 29.352 17.488 15.704 1.00 56.59 110 GLU A C 1
ATOM 891 O O . GLU A 1 110 ? 28.337 17.763 16.338 1.00 56.59 110 GLU A O 1
ATOM 896 N N . LYS A 1 111 ? 30.463 18.216 15.844 1.00 55.34 111 LYS A N 1
ATOM 897 C CA . LYS A 1 111 ? 30.641 19.231 16.895 1.00 55.34 111 LYS A CA 1
ATOM 898 C C . LYS A 1 111 ? 29.975 20.592 16.633 1.00 55.34 111 LYS A C 1
ATOM 900 O O . LYS A 1 111 ? 30.091 21.454 17.493 1.00 55.34 111 LYS A O 1
ATOM 905 N N . ASP A 1 112 ? 29.297 20.790 15.500 1.00 66.19 112 ASP A N 1
ATOM 906 C CA . ASP A 1 112 ? 28.855 22.118 15.030 1.00 66.19 112 ASP A CA 1
ATOM 907 C C . ASP A 1 112 ? 27.407 22.086 14.470 1.00 66.19 112 ASP A C 1
ATOM 909 O O . ASP A 1 112 ? 27.150 22.350 13.296 1.00 66.19 112 ASP A O 1
ATOM 913 N N . VAL A 1 113 ? 26.430 21.684 15.295 1.00 66.31 113 VAL A N 1
ATOM 914 C CA . VAL A 1 113 ? 25.023 21.475 14.872 1.00 66.31 113 VAL A CA 1
ATOM 915 C C . VAL A 1 113 ? 24.330 22.776 14.447 1.00 66.31 113 VAL A C 1
ATOM 917 O O . VAL A 1 113 ? 23.683 22.805 13.400 1.00 66.31 113 VAL A O 1
ATOM 920 N N . ASP A 1 114 ? 24.508 23.868 15.195 1.00 64.25 114 ASP A N 1
ATOM 921 C CA . ASP A 1 114 ? 23.902 25.175 14.875 1.00 64.25 114 ASP A CA 1
ATOM 922 C C . ASP A 1 114 ? 24.424 25.738 13.549 1.00 64.25 114 ASP A C 1
ATOM 924 O O . ASP A 1 114 ? 23.700 26.353 12.766 1.00 64.25 114 ASP A O 1
ATOM 928 N N . ARG A 1 115 ? 25.686 25.438 13.249 1.00 63.69 115 ARG A N 1
ATOM 929 C CA . ARG A 1 115 ? 26.326 25.777 11.986 1.00 63.69 115 ARG A CA 1
ATOM 930 C C . ARG A 1 115 ? 25.734 24.986 10.823 1.00 63.69 115 ARG A C 1
ATOM 932 O O . ARG A 1 115 ? 25.394 25.580 9.803 1.00 63.69 115 ARG A O 1
ATOM 939 N N . LYS A 1 116 ? 25.550 23.667 10.974 1.00 66.75 116 LYS A N 1
ATOM 940 C CA . LYS A 1 116 ? 24.856 22.851 9.962 1.00 66.75 116 LYS A CA 1
ATOM 941 C C . LYS A 1 116 ? 23.435 23.357 9.712 1.00 66.75 116 LYS A C 1
ATOM 943 O O . LYS A 1 116 ? 22.970 23.351 8.573 1.00 66.75 116 LYS A O 1
ATOM 948 N N . ARG A 1 117 ? 22.769 23.825 10.771 1.00 72.88 117 ARG A N 1
ATOM 949 C CA . ARG A 1 117 ? 21.419 24.386 10.712 1.00 72.88 117 ARG A CA 1
ATOM 950 C C . ARG A 1 117 ? 21.348 25.640 9.865 1.00 72.88 117 ARG A C 1
ATOM 952 O O . ARG A 1 117 ? 20.548 25.696 8.936 1.00 72.88 117 ARG A O 1
ATOM 959 N N . PHE A 1 118 ? 22.244 26.579 10.123 1.00 70.44 118 PHE A N 1
ATOM 960 C CA . PHE A 1 118 ? 22.314 27.821 9.371 1.00 70.44 118 PHE A CA 1
ATOM 961 C C . PHE A 1 118 ? 22.637 27.606 7.880 1.00 70.44 118 PHE A C 1
ATOM 963 O O . PHE A 1 118 ? 22.001 28.221 7.022 1.00 70.44 118 PHE A O 1
ATOM 970 N N . ILE A 1 119 ? 23.571 26.695 7.553 1.00 68.44 119 ILE A N 1
ATOM 971 C CA . ILE A 1 119 ? 23.870 26.300 6.159 1.00 68.44 119 ILE A CA 1
ATOM 972 C C . ILE A 1 119 ? 22.597 25.848 5.465 1.00 68.44 119 ILE A C 1
ATOM 974 O O . ILE A 1 119 ? 22.233 26.342 4.400 1.00 68.44 119 ILE A O 1
ATOM 978 N N . LEU A 1 120 ? 21.933 24.877 6.087 1.00 75.38 120 LEU A N 1
ATOM 979 C CA . LEU A 1 120 ? 20.802 24.212 5.490 1.00 75.38 120 LEU A CA 1
ATOM 980 C C . LEU A 1 120 ? 19.637 25.185 5.297 1.00 75.38 120 LEU A C 1
ATOM 982 O O . LEU A 1 120 ? 19.018 25.164 4.243 1.00 75.38 120 LEU A O 1
ATOM 986 N N . GLU A 1 121 ? 19.369 26.082 6.245 1.00 76.81 121 GLU A N 1
ATOM 987 C CA . GLU A 1 121 ? 18.313 27.094 6.107 1.00 76.81 121 GLU A CA 1
ATOM 988 C C . GLU A 1 121 ? 18.565 28.044 4.920 1.00 76.81 121 GLU A C 1
ATOM 990 O O . GLU A 1 121 ? 17.642 28.297 4.143 1.00 76.81 121 GLU A O 1
ATOM 995 N N . ASN A 1 122 ? 19.808 28.487 4.698 1.00 71.12 122 ASN A N 1
ATOM 996 C CA . ASN A 1 122 ? 20.162 29.350 3.561 1.00 71.12 122 ASN A CA 1
ATOM 997 C C . ASN A 1 122 ? 20.164 28.600 2.221 1.00 71.12 122 ASN A C 1
ATOM 999 O O . ASN A 1 122 ? 19.691 29.126 1.211 1.00 71.12 122 ASN A O 1
ATOM 1003 N N . VAL A 1 123 ? 20.639 27.353 2.201 1.00 75.06 123 VAL A N 1
ATOM 1004 C CA . VAL A 1 123 ? 20.582 26.484 1.017 1.00 75.06 123 VAL A CA 1
ATOM 1005 C C . VAL A 1 123 ? 19.127 26.190 0.644 1.00 75.06 123 VAL A C 1
ATOM 1007 O O . VAL A 1 123 ? 18.748 26.318 -0.518 1.00 75.06 123 VAL A O 1
ATOM 1010 N N . LEU A 1 124 ? 18.274 25.884 1.625 1.00 75.75 124 LEU A N 1
ATOM 1011 C CA . LEU A 1 124 ? 16.842 25.680 1.414 1.00 75.75 124 LEU A CA 1
ATOM 1012 C C . LEU A 1 124 ? 16.139 26.953 0.968 1.00 75.75 124 LEU A C 1
ATOM 1014 O O . LEU A 1 124 ? 15.268 26.872 0.108 1.00 75.75 124 LEU A O 1
ATOM 1018 N N . TYR A 1 125 ? 16.497 28.111 1.523 1.00 75.06 125 TYR A N 1
ATOM 1019 C CA . TYR A 1 125 ? 15.978 29.397 1.071 1.00 75.06 125 TYR A CA 1
ATOM 1020 C C . TYR A 1 125 ? 16.364 29.663 -0.387 1.00 75.06 125 TYR A C 1
ATOM 1022 O O . TYR A 1 125 ? 15.503 30.012 -1.190 1.00 75.06 125 TYR A O 1
ATOM 1030 N N . THR A 1 126 ? 17.629 29.433 -0.745 1.00 70.88 126 THR A N 1
ATOM 1031 C CA . THR A 1 126 ? 18.156 29.638 -2.100 1.00 70.88 126 THR A CA 1
ATOM 1032 C C . THR A 1 126 ? 17.464 28.713 -3.093 1.00 70.88 126 THR A C 1
ATOM 1034 O O . THR A 1 126 ? 16.903 29.182 -4.077 1.00 70.88 126 THR A O 1
ATOM 1037 N N . ILE A 1 127 ? 17.386 27.415 -2.792 1.00 74.00 127 ILE A N 1
ATOM 1038 C CA . ILE A 1 127 ? 16.665 26.439 -3.617 1.00 74.00 127 ILE A CA 1
ATOM 1039 C C . ILE A 1 127 ? 15.188 26.820 -3.719 1.00 74.00 127 ILE A C 1
ATOM 1041 O O . ILE A 1 127 ? 14.641 26.860 -4.814 1.00 74.00 127 ILE A O 1
ATOM 1045 N N . LYS A 1 128 ? 14.532 27.152 -2.603 1.00 73.44 128 LYS A N 1
ATOM 1046 C CA . LYS A 1 128 ? 13.130 27.580 -2.600 1.00 73.44 128 LYS A CA 1
ATOM 1047 C C . LYS A 1 128 ? 12.927 28.812 -3.477 1.00 73.44 128 LYS A C 1
ATOM 1049 O O . LYS A 1 128 ? 11.943 28.862 -4.197 1.00 73.44 128 LYS A O 1
ATOM 1054 N N . ARG A 1 129 ? 13.820 29.797 -3.421 1.00 70.31 129 ARG A N 1
ATOM 1055 C CA . ARG A 1 129 ? 13.753 31.014 -4.234 1.00 70.31 129 ARG A CA 1
ATOM 1056 C C . ARG A 1 129 ? 13.946 30.698 -5.715 1.00 70.31 129 ARG A C 1
ATOM 1058 O O . ARG A 1 129 ? 13.116 31.106 -6.510 1.00 70.31 129 ARG A O 1
ATOM 1065 N N . ILE A 1 130 ? 14.951 29.904 -6.076 1.00 67.06 130 ILE A N 1
ATOM 1066 C CA . ILE A 1 130 ? 15.167 29.464 -7.465 1.00 67.06 130 ILE A CA 1
ATOM 1067 C C . ILE A 1 130 ? 13.926 28.719 -7.985 1.00 67.06 130 ILE A C 1
ATOM 1069 O O . ILE A 1 130 ? 13.429 29.004 -9.068 1.00 67.06 130 ILE A O 1
ATOM 1073 N N . LEU A 1 131 ? 13.360 27.819 -7.175 1.00 66.31 131 LEU A N 1
ATOM 1074 C CA . LEU A 1 131 ? 12.199 27.024 -7.566 1.00 66.31 131 LEU A CA 1
ATOM 1075 C C . LEU A 1 131 ? 10.865 27.797 -7.533 1.00 66.31 131 LEU A C 1
ATOM 1077 O O . LEU A 1 131 ? 9.968 27.452 -8.294 1.00 66.31 131 LEU A O 1
ATOM 1081 N N . LEU A 1 132 ? 10.677 28.789 -6.649 1.00 58.38 132 LEU A N 1
ATOM 1082 C CA . LEU A 1 132 ? 9.392 29.489 -6.449 1.00 58.38 132 LEU A CA 1
ATOM 1083 C C . LEU A 1 132 ? 9.327 30.888 -7.069 1.00 58.38 132 LEU A C 1
ATOM 1085 O O . LEU A 1 132 ? 8.238 31.296 -7.463 1.00 58.38 132 LEU A O 1
ATOM 1089 N N . THR A 1 133 ? 10.436 31.626 -7.155 1.00 57.59 133 THR A N 1
ATOM 1090 C CA . THR A 1 133 ? 10.473 32.962 -7.777 1.00 57.59 133 THR A CA 1
ATOM 1091 C C . THR A 1 133 ? 10.302 32.869 -9.293 1.00 57.59 133 THR A C 1
ATOM 1093 O O . THR A 1 133 ? 9.709 33.761 -9.886 1.00 57.59 133 THR A O 1
ATOM 1096 N N . GLU A 1 134 ? 10.705 31.756 -9.910 1.00 52.50 134 GLU A N 1
ATOM 1097 C CA . GLU A 1 134 ? 10.507 31.523 -11.346 1.00 52.50 134 GLU A CA 1
ATOM 1098 C C . GLU A 1 134 ? 9.309 30.642 -11.704 1.00 52.50 134 GLU A C 1
ATOM 1100 O O . GLU A 1 134 ? 8.796 30.727 -12.817 1.00 52.50 134 GLU A O 1
ATOM 1105 N N . ALA A 1 135 ? 8.774 29.866 -10.757 1.00 44.25 135 ALA A N 1
ATOM 1106 C CA . ALA A 1 135 ? 7.506 29.159 -10.961 1.00 44.25 135 ALA A CA 1
ATOM 1107 C C . ALA A 1 135 ? 6.286 30.100 -11.047 1.00 44.25 135 ALA A C 1
ATOM 1109 O O . ALA A 1 135 ? 5.181 29.628 -11.312 1.00 44.25 135 ALA A O 1
ATOM 1110 N N . GLN A 1 136 ? 6.465 31.401 -10.789 1.00 43.97 136 GLN A N 1
ATOM 1111 C CA . GLN A 1 136 ? 5.471 32.447 -11.056 1.00 43.97 136 GLN A CA 1
ATOM 1112 C C . GLN A 1 136 ? 5.718 33.205 -12.375 1.00 43.97 136 GLN A C 1
ATOM 1114 O O . GLN A 1 136 ? 4.826 33.927 -12.799 1.00 43.97 136 GLN A O 1
ATOM 1119 N N . ASN A 1 137 ? 6.875 33.026 -13.031 1.00 43.97 137 ASN A N 1
ATOM 1120 C CA . ASN A 1 137 ? 7.333 33.852 -14.159 1.00 43.97 137 ASN A CA 1
ATOM 1121 C C . ASN A 1 137 ? 7.567 33.062 -15.465 1.00 43.97 137 ASN A C 1
ATOM 1123 O O . ASN A 1 137 ? 8.360 33.500 -16.287 1.00 43.97 137 ASN A O 1
ATOM 1127 N N . GLU A 1 138 ? 6.930 31.901 -15.669 1.00 49.75 138 GLU A N 1
ATOM 1128 C CA . GLU A 1 138 ? 6.999 31.120 -16.934 1.00 49.75 138 GLU A CA 1
ATOM 1129 C C . GLU A 1 138 ? 8.414 30.621 -17.341 1.00 49.75 138 GLU A C 1
ATOM 1131 O O . GLU A 1 138 ? 8.569 29.950 -18.355 1.00 49.75 138 GLU A O 1
ATOM 1136 N N . GLN A 1 139 ? 9.455 30.872 -16.535 1.00 49.03 139 GLN A N 1
ATOM 1137 C CA . GLN A 1 139 ? 10.868 30.669 -16.903 1.00 49.03 139 GLN A CA 1
ATOM 1138 C C . GLN A 1 139 ? 11.558 29.494 -16.202 1.00 49.03 139 GLN A C 1
ATOM 1140 O O . GLN A 1 139 ? 12.725 29.229 -16.459 1.00 49.03 139 GLN A O 1
ATOM 1145 N N . PHE A 1 140 ? 10.840 28.703 -15.400 1.00 50.34 140 PHE A N 1
ATOM 1146 C CA . PHE A 1 140 ? 11.426 27.577 -14.659 1.00 50.34 140 PHE A CA 1
ATOM 1147 C C . PHE A 1 140 ? 12.224 26.588 -15.538 1.00 50.34 140 PHE A C 1
ATOM 1149 O O . PHE A 1 140 ? 13.243 26.057 -15.098 1.00 50.34 140 PHE A O 1
ATOM 1156 N N . ILE A 1 141 ? 11.782 26.342 -16.781 1.00 48.75 141 ILE A N 1
ATOM 1157 C CA . ILE A 1 141 ? 12.542 25.528 -17.744 1.00 48.75 141 ILE A CA 1
ATOM 1158 C C . ILE A 1 141 ? 13.692 26.321 -18.360 1.00 48.75 141 ILE A C 1
ATOM 1160 O O . ILE A 1 141 ? 14.738 25.727 -18.553 1.00 48.7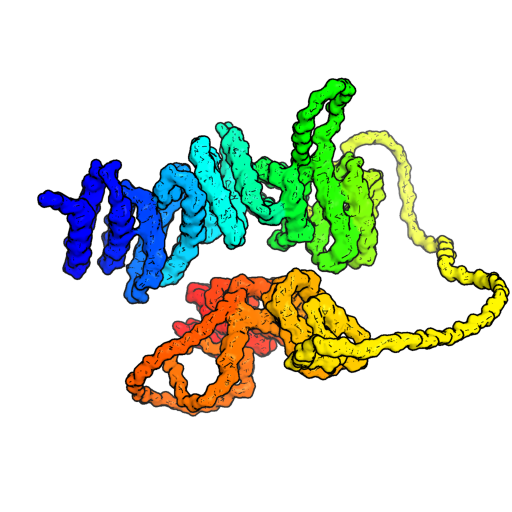5 141 ILE A O 1
ATOM 1164 N N . ASN A 1 142 ? 13.571 27.628 -18.593 1.00 49.34 142 ASN A N 1
ATOM 1165 C CA . ASN A 1 142 ? 14.703 28.449 -19.036 1.00 49.34 142 ASN A CA 1
ATOM 1166 C C . ASN A 1 142 ? 15.815 28.437 -17.993 1.00 49.34 142 ASN A C 1
ATOM 1168 O O . ASN A 1 142 ? 16.957 28.204 -18.356 1.00 49.34 142 ASN A O 1
ATOM 1172 N N . VAL A 1 143 ? 15.488 28.492 -16.699 1.00 50.81 143 VAL A N 1
ATOM 1173 C CA . VAL A 1 143 ? 16.467 28.238 -15.643 1.00 50.81 143 VAL A CA 1
ATOM 1174 C C . VAL A 1 143 ? 16.910 26.783 -15.589 1.00 50.81 143 VAL A C 1
ATOM 1176 O O . VAL A 1 143 ? 18.093 26.571 -15.399 1.00 50.81 143 VAL A O 1
ATOM 1179 N N . ALA A 1 144 ? 16.074 25.765 -15.816 1.00 51.66 144 ALA A N 1
ATOM 1180 C CA . ALA A 1 144 ? 16.530 24.363 -15.876 1.00 51.66 144 ALA A CA 1
ATOM 1181 C C . ALA A 1 144 ? 17.440 24.045 -17.090 1.00 51.66 144 ALA A C 1
ATOM 1183 O O . ALA A 1 144 ? 18.354 23.226 -16.985 1.00 51.66 144 ALA A O 1
ATOM 1184 N N . VAL A 1 145 ? 17.204 24.698 -18.227 1.00 49.75 145 VAL A N 1
ATOM 1185 C CA . VAL A 1 145 ? 17.953 24.611 -19.491 1.00 49.75 145 VAL A CA 1
ATOM 1186 C C . VAL A 1 145 ? 19.240 25.435 -19.388 1.00 49.75 145 VAL A C 1
ATOM 1188 O O . VAL A 1 145 ? 20.321 24.931 -19.716 1.00 49.75 145 VAL A O 1
ATOM 1191 N N . ASP A 1 146 ? 19.169 26.635 -18.804 1.00 50.03 146 ASP A N 1
ATOM 1192 C CA . ASP A 1 146 ? 20.327 27.457 -18.447 1.00 50.03 146 ASP A CA 1
ATOM 1193 C C . ASP A 1 146 ? 21.156 26.807 -17.332 1.00 50.03 146 ASP A C 1
ATOM 1195 O O . ASP A 1 146 ? 22.381 26.891 -17.408 1.00 50.03 146 ASP A O 1
ATOM 1199 N N . ILE A 1 147 ? 20.535 26.073 -16.380 1.00 50.25 147 ILE A N 1
ATOM 1200 C CA . ILE A 1 147 ? 21.149 25.218 -15.327 1.00 50.25 147 ILE A CA 1
ATOM 1201 C C . ILE A 1 147 ? 22.083 24.154 -15.935 1.00 50.25 147 ILE A C 1
ATOM 1203 O O . ILE A 1 147 ? 22.957 23.588 -15.272 1.00 50.25 147 ILE A O 1
ATOM 1207 N N . ILE A 1 148 ? 21.959 23.866 -17.226 1.00 45.75 148 ILE A N 1
ATOM 1208 C CA . ILE A 1 148 ? 22.778 22.847 -17.886 1.00 45.75 148 ILE A CA 1
ATOM 1209 C C . ILE A 1 148 ? 23.680 23.458 -18.962 1.00 45.75 148 ILE A C 1
ATOM 1211 O O . ILE A 1 148 ? 24.609 22.804 -19.426 1.00 45.75 148 ILE A O 1
ATOM 1215 N N . GLY A 1 149 ? 23.525 24.752 -19.265 1.00 43.94 149 GLY A N 1
ATOM 1216 C CA . GLY A 1 149 ? 24.308 25.422 -20.301 1.00 43.94 149 GLY A CA 1
ATOM 1217 C C . GLY A 1 149 ? 24.039 24.831 -21.685 1.00 43.94 149 GLY A C 1
ATOM 1218 O O . GLY A 1 149 ? 24.953 24.730 -22.507 1.00 43.94 149 GLY A O 1
ATOM 1219 N N . LEU A 1 150 ? 22.804 24.390 -21.936 1.00 47.66 150 LEU A N 1
ATOM 1220 C CA . LEU A 1 150 ? 22.450 23.689 -23.163 1.00 47.66 150 LEU A CA 1
ATOM 1221 C C . LEU A 1 150 ? 22.236 24.676 -24.303 1.00 47.66 150 LEU A C 1
ATOM 1223 O O . LEU A 1 150 ? 21.157 25.221 -24.491 1.00 47.66 150 LEU A O 1
ATOM 1227 N N . LYS A 1 151 ? 23.274 24.841 -25.122 1.00 48.81 151 LYS A N 1
ATOM 1228 C CA . LYS A 1 151 ? 23.115 25.324 -26.500 1.00 48.81 151 LYS A CA 1
ATOM 1229 C C . LYS A 1 151 ? 22.766 24.195 -27.486 1.00 48.81 151 LYS A C 1
ATOM 1231 O O . LYS A 1 151 ? 22.610 24.477 -28.669 1.00 48.81 151 LYS A O 1
ATOM 1236 N N . ILE A 1 152 ? 22.697 22.926 -27.050 1.00 49.28 152 ILE A N 1
ATOM 1237 C CA . ILE A 1 152 ? 22.596 21.757 -27.944 1.00 49.28 152 ILE A CA 1
ATOM 1238 C C . ILE A 1 152 ? 21.590 20.718 -27.415 1.00 49.28 152 ILE A C 1
ATOM 1240 O O . ILE A 1 152 ? 21.581 20.395 -26.229 1.00 49.28 152 ILE A O 1
ATOM 1244 N N . PHE A 1 153 ? 20.784 20.187 -28.342 1.00 55.44 153 PHE A N 1
ATOM 1245 C CA . PHE A 1 153 ? 19.789 19.114 -28.226 1.00 55.44 153 PHE A CA 1
ATOM 1246 C C . PHE A 1 153 ? 20.387 17.751 -27.800 1.00 55.44 153 PHE A C 1
ATOM 1248 O O . PHE A 1 153 ? 20.416 16.812 -28.593 1.00 55.44 153 PHE A O 1
ATOM 1255 N N . ASP A 1 154 ? 20.888 17.614 -26.569 1.00 61.81 154 ASP A N 1
ATOM 1256 C CA . ASP A 1 154 ? 21.369 16.324 -26.049 1.00 61.81 154 ASP A CA 1
ATOM 1257 C C . ASP A 1 154 ? 20.374 15.697 -25.058 1.00 61.81 154 ASP A C 1
ATOM 1259 O O . ASP A 1 154 ? 20.142 16.202 -23.957 1.00 61.81 154 ASP A O 1
ATOM 1263 N N . ARG A 1 155 ? 19.814 14.540 -25.432 1.00 61.56 155 ARG A N 1
ATOM 1264 C CA . ARG A 1 155 ? 18.911 13.725 -24.602 1.00 61.56 155 ARG A CA 1
ATOM 1265 C C . ARG A 1 155 ? 19.537 13.346 -23.252 1.00 61.56 155 ARG A C 1
ATOM 1267 O O . ARG A 1 155 ? 18.828 13.240 -22.252 1.00 61.56 155 ARG A O 1
ATOM 1274 N N . HIS A 1 156 ? 20.861 13.189 -23.196 1.00 63.22 156 HIS A N 1
ATOM 1275 C CA . HIS A 1 156 ? 21.581 12.848 -21.969 1.00 63.22 156 HIS A CA 1
ATOM 1276 C C . HIS A 1 156 ? 21.535 13.973 -20.917 1.00 63.22 156 HIS A C 1
ATOM 1278 O O . HIS A 1 156 ? 21.486 13.734 -19.701 1.00 63.22 156 HIS A O 1
ATOM 1284 N N . ALA A 1 157 ? 21.475 15.219 -21.375 1.00 61.34 157 ALA A N 1
ATOM 1285 C CA . ALA A 1 157 ? 21.398 16.379 -20.507 1.00 61.34 157 ALA A CA 1
ATOM 1286 C C . ALA A 1 157 ? 20.040 16.473 -19.792 1.00 61.34 157 ALA A C 1
ATOM 1288 O O . ALA A 1 157 ? 19.991 16.721 -18.585 1.00 61.34 157 ALA A O 1
ATOM 1289 N N . TYR A 1 158 ? 18.945 16.163 -20.494 1.00 64.94 158 TYR A N 1
ATOM 1290 C CA . TYR A 1 158 ? 17.607 16.080 -19.900 1.00 64.94 158 TYR A CA 1
ATOM 1291 C C . TYR A 1 158 ? 17.517 14.998 -18.833 1.00 64.94 158 TYR A C 1
ATOM 1293 O O . TYR A 1 158 ? 17.001 15.253 -17.744 1.00 64.94 158 TYR A O 1
ATOM 1301 N N . THR A 1 159 ? 18.077 13.814 -19.098 1.00 66.75 159 THR A N 1
ATOM 1302 C CA . THR A 1 159 ? 18.109 12.739 -18.098 1.00 66.75 159 THR A CA 1
ATOM 1303 C C . THR A 1 159 ? 18.871 13.157 -16.843 1.00 66.75 159 THR A C 1
ATOM 1305 O O . THR A 1 159 ? 18.397 12.917 -15.736 1.00 66.75 159 THR A O 1
ATOM 1308 N N . THR A 1 160 ? 19.978 13.887 -17.005 1.00 67.31 160 THR A N 1
ATOM 1309 C CA . THR A 1 160 ? 20.770 14.406 -15.882 1.00 67.31 160 THR A CA 1
ATOM 1310 C C . THR A 1 160 ? 19.992 15.455 -15.079 1.00 67.31 160 THR A C 1
ATOM 1312 O O . THR A 1 160 ? 19.997 15.420 -13.848 1.00 67.31 160 THR A O 1
ATOM 1315 N N . CYS A 1 161 ? 19.266 16.355 -15.754 1.00 66.62 161 CYS A N 1
ATOM 1316 C CA . CYS A 1 161 ? 18.379 17.332 -15.112 1.00 66.62 161 CYS A CA 1
ATOM 1317 C C . CYS A 1 161 ? 17.319 16.646 -14.249 1.00 66.62 161 CYS A C 1
ATOM 1319 O O . CYS A 1 161 ? 17.163 16.928 -13.060 1.00 66.62 161 CYS A O 1
ATOM 1321 N N . VAL A 1 162 ? 16.611 15.698 -14.863 1.00 72.81 162 VAL A N 1
ATOM 1322 C CA . VAL A 1 162 ? 15.529 14.945 -14.236 1.00 72.81 162 VAL A CA 1
ATOM 1323 C C . VAL A 1 162 ? 16.063 14.106 -13.074 1.00 72.81 162 VAL A C 1
ATOM 1325 O O . VAL A 1 162 ? 15.410 14.020 -12.035 1.00 72.81 162 VAL A O 1
ATOM 1328 N N . ASP A 1 163 ? 17.267 13.544 -13.179 1.00 73.31 163 ASP A N 1
ATOM 1329 C CA . ASP A 1 163 ? 17.921 12.830 -12.081 1.00 73.31 163 ASP A CA 1
ATOM 1330 C C . ASP A 1 163 ? 18.228 13.749 -10.892 1.00 73.31 163 ASP A C 1
ATOM 1332 O O . ASP A 1 163 ? 17.980 13.377 -9.745 1.00 73.31 163 ASP A O 1
ATOM 1336 N N . ILE A 1 164 ? 18.701 14.971 -11.139 1.00 70.62 164 ILE A N 1
ATOM 1337 C CA . ILE A 1 164 ? 18.971 15.950 -10.079 1.00 70.62 164 ILE A CA 1
ATOM 1338 C C . ILE A 1 164 ? 17.668 16.397 -9.401 1.00 70.62 164 ILE A C 1
ATOM 1340 O O . ILE A 1 164 ? 17.560 16.361 -8.172 1.00 70.62 164 ILE A O 1
ATOM 1344 N N . ILE A 1 165 ? 16.663 16.780 -10.193 1.00 72.62 165 ILE A N 1
ATOM 1345 C CA . ILE A 1 165 ? 15.357 17.250 -9.710 1.00 72.62 165 ILE A CA 1
ATOM 1346 C C . ILE A 1 165 ? 14.629 16.133 -8.948 1.00 72.62 165 ILE A C 1
ATOM 1348 O O . ILE A 1 165 ? 14.073 16.370 -7.875 1.00 72.62 165 ILE A O 1
ATOM 1352 N N . SER A 1 166 ? 14.694 14.891 -9.438 1.00 76.38 166 SER A N 1
ATOM 1353 C CA . SER A 1 166 ? 14.088 13.735 -8.763 1.00 76.38 166 SER A CA 1
ATOM 1354 C C . SER A 1 166 ? 14.799 13.336 -7.468 1.00 76.38 166 SER A C 1
ATOM 1356 O O . SER A 1 166 ? 14.176 12.790 -6.559 1.00 76.38 166 SER A O 1
ATOM 1358 N N . GLN A 1 167 ? 16.088 13.641 -7.319 1.00 79.62 167 GLN A N 1
ATOM 1359 C CA . GLN A 1 167 ? 16.821 13.378 -6.079 1.00 79.62 167 GLN A CA 1
ATOM 1360 C C . GLN A 1 167 ? 16.640 14.485 -5.034 1.00 79.62 167 GLN A C 1
ATOM 1362 O O . GLN A 1 167 ? 16.837 14.227 -3.841 1.00 79.62 167 GLN A O 1
ATOM 1367 N N . LEU A 1 168 ? 16.230 15.691 -5.435 1.00 77.62 168 LEU A N 1
ATOM 1368 C CA . LEU A 1 168 ? 16.224 16.877 -4.579 1.00 77.62 168 LEU A CA 1
ATOM 1369 C C . LEU A 1 168 ? 15.429 16.701 -3.269 1.00 77.62 168 LEU A C 1
ATOM 1371 O O . LEU A 1 168 ? 15.987 17.000 -2.209 1.00 77.62 168 LEU A O 1
ATOM 1375 N N . PRO A 1 169 ? 14.204 16.130 -3.256 1.00 80.94 169 PRO A N 1
ATOM 1376 C CA . PRO A 1 169 ? 13.486 15.907 -2.001 1.00 80.94 169 PRO A CA 1
ATOM 1377 C C . PRO A 1 169 ? 14.187 14.929 -1.065 1.00 80.94 169 PRO A C 1
ATOM 1379 O O . PRO A 1 169 ? 14.113 15.085 0.152 1.00 80.94 169 PRO A O 1
ATOM 1382 N N . SER A 1 170 ? 14.885 13.929 -1.610 1.00 80.44 170 SER A N 1
ATOM 1383 C CA . SER A 1 170 ? 15.652 12.974 -0.806 1.00 80.44 170 SER A CA 1
ATOM 1384 C C . SER A 1 170 ? 16.914 13.610 -0.221 1.00 80.44 170 SER A C 1
ATOM 1386 O O . SER A 1 170 ? 17.199 13.414 0.958 1.00 80.44 170 SER A O 1
ATOM 1388 N N . LEU A 1 171 ? 17.625 14.431 -1.002 1.00 77.94 171 LEU A N 1
ATOM 1389 C CA . LEU A 1 171 ? 18.810 15.165 -0.554 1.00 77.94 171 LEU A CA 1
ATOM 1390 C C . LEU A 1 171 ? 18.454 16.147 0.563 1.00 77.94 171 LEU A C 1
ATOM 1392 O O . LEU A 1 171 ? 19.090 16.137 1.614 1.00 77.94 171 LEU A O 1
ATOM 1396 N N . ILE A 1 172 ? 17.382 16.916 0.371 1.00 79.44 172 ILE A N 1
ATOM 1397 C CA . ILE A 1 172 ? 16.881 17.855 1.373 1.00 79.44 172 ILE A CA 1
ATOM 1398 C C . ILE A 1 172 ? 16.366 17.118 2.612 1.00 79.44 172 ILE A C 1
ATOM 1400 O O . ILE A 1 172 ? 16.698 17.516 3.722 1.00 79.44 172 ILE A O 1
ATOM 1404 N N . SER A 1 173 ? 15.612 16.024 2.456 1.00 80.06 173 SER A N 1
ATOM 1405 C CA . SER A 1 173 ? 15.124 15.248 3.608 1.00 80.06 173 SER A CA 1
ATOM 1406 C C . SER A 1 173 ? 16.267 14.677 4.440 1.00 80.06 173 SER A C 1
ATOM 1408 O O . SER A 1 173 ? 16.226 14.757 5.665 1.00 80.06 173 SER A O 1
ATOM 1410 N N . ASN A 1 174 ? 17.304 14.154 3.782 1.00 79.12 174 ASN A N 1
ATOM 1411 C CA . ASN A 1 174 ? 18.496 13.651 4.455 1.00 79.12 174 ASN A CA 1
ATOM 1412 C C . ASN A 1 174 ? 19.237 14.779 5.183 1.00 79.12 174 ASN A C 1
ATOM 1414 O O . ASN A 1 174 ? 19.601 14.611 6.341 1.00 79.12 174 ASN A O 1
ATOM 1418 N N . ALA A 1 175 ? 19.412 15.939 4.544 1.00 75.25 175 ALA A N 1
ATOM 1419 C CA . ALA A 1 175 ? 20.059 17.085 5.175 1.00 75.25 175 ALA A CA 1
ATOM 1420 C C . ALA A 1 175 ? 19.241 17.619 6.369 1.00 75.25 175 ALA A C 1
ATOM 1422 O O . ALA A 1 175 ? 19.794 17.832 7.443 1.00 75.25 175 ALA A O 1
ATOM 1423 N N . CYS A 1 176 ? 17.917 17.757 6.239 1.00 79.44 176 CYS A N 1
ATOM 1424 C CA . CYS A 1 176 ? 17.031 18.156 7.340 1.00 79.44 176 CYS A CA 1
ATOM 1425 C C . CYS A 1 176 ? 17.080 17.167 8.509 1.00 79.44 176 CYS A C 1
ATOM 1427 O O . CYS A 1 176 ? 17.110 17.598 9.662 1.00 79.44 176 CYS A O 1
ATOM 1429 N N . PHE A 1 177 ? 17.130 15.863 8.222 1.00 80.38 177 PHE A N 1
ATOM 1430 C CA . PHE A 1 177 ? 17.243 14.817 9.236 1.00 80.38 177 PHE A CA 1
ATOM 1431 C C . PHE A 1 177 ? 18.569 14.895 10.006 1.00 80.38 177 PHE A C 1
ATOM 1433 O O . PHE A 1 177 ? 18.552 14.923 11.235 1.00 80.38 177 PHE A O 1
ATOM 1440 N N . GLU A 1 178 ? 19.698 15.006 9.300 1.00 75.44 178 GLU A N 1
ATOM 1441 C CA . GLU A 1 178 ? 21.041 15.133 9.896 1.00 75.44 178 GLU A CA 1
ATOM 1442 C C . GLU A 1 178 ? 21.166 16.349 10.826 1.00 75.44 178 GLU A C 1
ATOM 1444 O O . GLU A 1 178 ? 21.898 16.332 11.815 1.00 75.44 178 GLU A O 1
ATOM 1449 N N . VAL A 1 179 ? 20.430 17.416 10.518 1.00 75.56 179 VAL A N 1
ATOM 1450 C CA . VAL A 1 179 ? 20.525 18.708 11.206 1.00 75.56 179 VAL A CA 1
ATOM 1451 C C . VAL A 1 179 ? 19.365 18.947 12.182 1.00 75.56 179 VAL A C 1
ATOM 1453 O O . VAL A 1 179 ? 19.334 19.953 12.887 1.00 75.56 179 VAL A O 1
ATOM 1456 N N . LYS A 1 180 ? 18.424 17.998 12.281 1.00 78.69 180 LYS A N 1
ATOM 1457 C CA . LYS A 1 180 ? 17.221 18.077 13.128 1.00 78.69 180 LYS A CA 1
ATOM 1458 C C . LYS A 1 180 ? 16.351 19.315 12.849 1.00 78.69 180 LYS A C 1
ATOM 1460 O O . LYS A 1 180 ? 15.781 19.899 13.769 1.00 78.69 180 LYS A O 1
ATOM 1465 N N . ILE A 1 181 ? 16.228 19.712 11.581 1.00 79.12 181 ILE A N 1
ATOM 1466 C CA . ILE A 1 181 ? 15.297 20.766 11.143 1.00 79.12 181 ILE A CA 1
ATOM 1467 C C . ILE A 1 181 ? 14.022 20.121 10.606 1.00 79.12 181 ILE A C 1
ATOM 1469 O O . ILE A 1 181 ? 14.066 19.090 9.934 1.00 79.12 181 ILE A O 1
ATOM 1473 N N . GLN A 1 182 ? 12.876 20.754 10.855 1.00 81.00 182 GLN A N 1
ATOM 1474 C CA . GLN A 1 182 ? 11.620 20.357 10.231 1.00 81.00 182 GLN A CA 1
ATOM 1475 C C . GLN A 1 182 ? 11.709 20.471 8.703 1.00 81.00 182 GLN A C 1
ATOM 1477 O O . GLN A 1 182 ? 12.083 21.509 8.155 1.00 81.00 182 GLN A O 1
ATOM 1482 N N . LEU A 1 183 ? 11.316 19.403 8.010 1.00 80.69 183 LEU A N 1
ATOM 1483 C CA . LEU A 1 183 ? 11.255 19.387 6.554 1.00 80.69 183 LEU A CA 1
ATOM 1484 C C . LEU A 1 183 ? 10.269 20.463 6.050 1.00 80.69 183 LEU A C 1
ATOM 1486 O O . LEU A 1 183 ? 9.105 20.448 6.464 1.00 80.69 183 LEU A O 1
ATOM 1490 N N . PRO A 1 184 ? 10.676 21.370 5.143 1.00 77.50 184 PRO A N 1
ATOM 1491 C CA . PRO A 1 184 ? 9.767 22.373 4.601 1.00 77.50 184 PRO A CA 1
ATOM 1492 C C . PRO A 1 184 ? 8.539 21.759 3.910 1.00 77.50 184 PRO A C 1
ATOM 1494 O O . PRO A 1 184 ? 8.631 20.768 3.190 1.00 77.50 184 PRO A O 1
ATOM 1497 N N . LEU A 1 185 ? 7.367 22.386 4.047 1.00 73.75 185 LEU A N 1
ATOM 1498 C CA . LEU A 1 185 ? 6.131 21.859 3.447 1.00 73.75 185 LEU A CA 1
ATOM 1499 C C . LEU A 1 185 ? 6.189 21.761 1.912 1.00 73.75 185 LEU A C 1
ATOM 1501 O O . LEU A 1 185 ? 5.565 20.879 1.333 1.00 73.75 185 LEU A O 1
ATOM 1505 N N . TRP A 1 186 ? 6.939 22.647 1.251 1.00 73.56 186 TRP A N 1
ATOM 1506 C CA . TRP A 1 186 ? 7.052 22.686 -0.213 1.00 73.56 186 TRP A CA 1
ATOM 1507 C C . TRP A 1 186 ? 7.912 21.551 -0.791 1.00 73.56 186 TRP A C 1
ATOM 1509 O O . TRP A 1 186 ? 7.777 21.244 -1.971 1.00 73.56 186 TRP A O 1
ATOM 1519 N N . ILE A 1 187 ? 8.765 20.916 0.026 1.00 76.56 187 ILE A N 1
ATOM 1520 C CA . ILE A 1 187 ? 9.613 19.790 -0.395 1.00 76.56 187 ILE A CA 1
ATOM 1521 C C . ILE A 1 187 ? 9.007 18.427 -0.024 1.00 76.56 187 ILE A C 1
ATOM 1523 O O . ILE A 1 187 ? 9.561 17.378 -0.351 1.00 76.56 187 ILE A O 1
ATOM 1527 N N . GLN A 1 188 ? 7.849 18.413 0.646 1.00 77.75 188 GLN A N 1
ATOM 1528 C CA . GLN A 1 188 ? 7.090 17.181 0.841 1.00 77.75 188 GLN A CA 1
ATOM 1529 C C . GLN A 1 188 ? 6.837 16.540 -0.523 1.00 77.75 188 GLN A C 1
ATOM 1531 O O . GLN A 1 188 ? 6.318 17.203 -1.421 1.00 77.75 188 GLN A O 1
ATOM 1536 N N . LYS A 1 189 ? 7.191 15.255 -0.666 1.00 75.81 189 LYS A N 1
ATOM 1537 C CA . LYS A 1 189 ? 7.133 14.529 -1.947 1.00 75.81 189 LYS A CA 1
ATOM 1538 C C . LYS A 1 189 ? 5.804 14.767 -2.679 1.00 75.81 189 LYS A C 1
ATOM 1540 O O . LYS A 1 189 ? 5.818 15.134 -3.847 1.00 75.81 189 LYS A O 1
ATOM 1545 N N . ALA A 1 190 ? 4.688 14.686 -1.950 1.00 71.06 190 ALA A N 1
ATOM 1546 C CA . ALA A 1 190 ? 3.344 14.881 -2.489 1.00 71.06 190 ALA A CA 1
ATOM 1547 C C . ALA A 1 190 ? 3.082 16.253 -3.121 1.00 71.06 190 ALA A C 1
ATOM 1549 O O . ALA A 1 190 ? 2.328 16.346 -4.081 1.00 71.06 190 ALA A O 1
ATOM 1550 N N . LYS A 1 191 ? 3.702 17.319 -2.612 1.00 72.94 191 LYS A N 1
ATOM 1551 C CA . LYS A 1 191 ? 3.524 18.678 -3.145 1.00 72.94 191 LYS A CA 1
ATOM 1552 C C . LYS A 1 191 ? 4.572 19.011 -4.194 1.00 72.94 191 LYS A C 1
ATOM 1554 O O . LYS A 1 191 ? 4.259 19.660 -5.185 1.00 72.94 191 LYS A O 1
ATOM 1559 N N . TYR A 1 192 ? 5.802 18.554 -3.979 1.00 80.31 192 TYR A N 1
ATOM 1560 C CA . TYR A 1 192 ? 6.924 18.854 -4.854 1.00 80.31 192 TYR A CA 1
ATOM 1561 C C . TYR A 1 192 ? 6.731 18.252 -6.246 1.00 80.31 192 TYR A C 1
ATOM 1563 O O . TYR A 1 192 ? 6.674 18.990 -7.223 1.00 80.31 192 TYR A O 1
ATOM 1571 N N . TYR A 1 193 ? 6.577 16.929 -6.349 1.00 81.75 193 TYR A N 1
ATOM 1572 C CA . TYR A 1 193 ? 6.551 16.257 -7.651 1.00 81.75 193 TYR A CA 1
ATOM 1573 C C . TYR A 1 193 ? 5.336 16.651 -8.486 1.00 81.75 193 TYR A C 1
ATOM 1575 O O . TYR A 1 193 ? 5.491 16.950 -9.667 1.00 81.75 193 TYR A O 1
ATOM 1583 N N . SER A 1 194 ? 4.164 16.764 -7.860 1.00 81.94 194 SER A N 1
ATOM 1584 C CA . SER A 1 194 ? 2.955 17.254 -8.525 1.00 81.94 194 SER A CA 1
ATOM 1585 C C . SER A 1 194 ? 3.145 18.671 -9.058 1.00 81.94 194 SER A C 1
ATOM 1587 O O . SER A 1 194 ? 2.751 18.969 -10.182 1.00 81.94 194 SER A O 1
ATOM 1589 N N . ARG A 1 195 ? 3.817 19.547 -8.296 1.00 79.00 195 ARG A N 1
ATOM 1590 C CA . ARG A 1 195 ? 4.113 20.910 -8.746 1.00 79.00 195 ARG A CA 1
ATOM 1591 C C . ARG A 1 195 ? 5.134 20.939 -9.880 1.00 79.00 195 ARG A C 1
ATOM 1593 O O . ARG A 1 195 ? 4.950 21.721 -10.802 1.00 79.00 195 ARG A O 1
ATOM 1600 N N . VAL A 1 196 ? 6.176 20.108 -9.840 1.00 78.88 196 VAL A N 1
ATOM 1601 C CA . VAL A 1 196 ? 7.174 20.036 -10.923 1.00 78.88 196 VAL A CA 1
ATOM 1602 C C . VAL A 1 196 ? 6.527 19.545 -12.219 1.00 78.88 196 VAL A C 1
ATOM 1604 O O . VAL A 1 196 ? 6.766 20.137 -13.267 1.00 78.88 196 VAL A O 1
ATOM 1607 N N . VAL A 1 197 ? 5.673 18.518 -12.151 1.00 83.06 197 VAL A N 1
ATOM 1608 C CA . VAL A 1 197 ? 4.923 18.018 -13.316 1.00 83.06 197 VAL A CA 1
ATOM 1609 C C . VAL A 1 197 ? 3.971 19.089 -13.852 1.00 83.06 197 VAL A C 1
ATOM 1611 O O . VAL A 1 197 ? 3.990 19.363 -15.048 1.00 83.06 197 VAL A O 1
ATOM 1614 N N . TYR A 1 198 ? 3.214 19.758 -12.976 1.00 82.56 198 TYR A N 1
ATOM 1615 C CA . TYR A 1 198 ? 2.375 20.899 -13.354 1.00 82.56 198 TYR A CA 1
ATOM 1616 C C . TYR A 1 198 ? 3.182 21.991 -14.068 1.00 82.56 198 TYR A C 1
ATOM 1618 O O . TYR A 1 198 ? 2.785 22.440 -15.135 1.00 82.56 198 TYR A O 1
ATOM 1626 N N . CYS A 1 199 ? 4.324 22.409 -13.510 1.00 76.31 199 CYS A N 1
ATOM 1627 C CA . CYS A 1 199 ? 5.156 23.456 -14.103 1.00 76.31 199 CYS A CA 1
ATOM 1628 C C . CYS A 1 199 ? 5.732 23.031 -15.460 1.00 76.31 199 CYS A C 1
ATOM 1630 O O . CYS A 1 199 ? 5.825 23.860 -16.359 1.00 76.31 199 CYS A O 1
ATOM 1632 N N . ALA A 1 200 ? 6.098 21.755 -15.623 1.00 77.62 200 ALA A N 1
ATOM 1633 C CA . ALA A 1 200 ? 6.580 21.236 -16.899 1.00 77.62 200 ALA A CA 1
ATOM 1634 C C . ALA A 1 200 ? 5.506 21.352 -17.994 1.00 77.62 200 ALA A C 1
ATOM 1636 O O . ALA A 1 200 ? 5.792 21.861 -19.073 1.00 77.62 200 ALA A O 1
ATOM 1637 N N . LEU A 1 201 ? 4.267 20.954 -17.688 1.00 78.94 201 LEU A N 1
ATOM 1638 C CA . LEU A 1 201 ? 3.130 21.053 -18.611 1.00 78.94 201 LEU A CA 1
ATOM 1639 C C . LEU A 1 201 ? 2.712 22.505 -18.866 1.00 78.94 201 LEU A C 1
ATOM 1641 O O . LEU A 1 201 ? 2.492 22.902 -20.005 1.00 78.94 201 LEU A O 1
ATOM 1645 N N . HIS A 1 202 ? 2.670 23.320 -17.813 1.00 78.69 202 HIS A N 1
ATOM 1646 C CA . HIS A 1 202 ? 2.360 24.742 -17.906 1.00 78.69 202 HIS A CA 1
ATOM 1647 C C . HIS A 1 202 ? 3.342 25.480 -18.819 1.00 78.69 202 HIS A C 1
ATOM 1649 O O . HIS A 1 202 ? 2.932 26.314 -19.614 1.00 78.69 202 HIS A O 1
ATOM 1655 N N . ASN A 1 203 ? 4.634 25.160 -18.757 1.00 72.06 203 ASN A N 1
ATOM 1656 C CA . ASN A 1 203 ? 5.616 25.795 -19.631 1.00 72.06 203 ASN A CA 1
ATOM 1657 C C . ASN A 1 203 ? 5.441 25.393 -21.095 1.00 72.06 203 ASN A C 1
ATOM 1659 O O . ASN A 1 203 ? 5.563 26.251 -21.958 1.00 72.06 203 ASN A O 1
ATOM 1663 N N . ILE A 1 204 ? 5.094 24.133 -21.381 1.00 72.44 204 ILE A N 1
ATOM 1664 C CA . ILE A 1 204 ? 4.759 23.711 -22.750 1.00 72.44 204 ILE A CA 1
ATOM 1665 C C . ILE A 1 204 ? 3.602 24.557 -23.302 1.00 72.44 204 ILE A C 1
ATOM 1667 O O . ILE A 1 204 ? 3.656 24.987 -24.448 1.00 72.44 204 ILE A O 1
ATOM 1671 N N . PHE A 1 205 ? 2.596 24.855 -22.475 1.00 74.69 205 PHE A N 1
ATOM 1672 C CA . PHE A 1 205 ? 1.432 25.655 -22.872 1.00 74.69 205 PHE A CA 1
ATOM 1673 C C . PHE A 1 205 ? 1.768 27.114 -23.245 1.00 74.69 205 PHE A C 1
ATOM 1675 O O . PHE A 1 205 ? 1.058 27.729 -24.043 1.00 74.69 205 PHE A O 1
ATOM 1682 N N . TYR A 1 206 ? 2.839 27.681 -22.680 1.00 73.06 206 TYR A N 1
ATOM 1683 C CA . TYR A 1 206 ? 3.267 29.064 -22.937 1.00 73.06 206 TYR A CA 1
ATOM 1684 C C . TYR A 1 206 ? 4.490 29.192 -23.855 1.00 73.06 206 TYR A C 1
ATOM 1686 O O . TYR A 1 206 ? 4.777 30.301 -24.309 1.00 73.06 206 TYR A O 1
ATOM 1694 N N . ALA A 1 207 ? 5.183 28.090 -24.147 1.00 66.25 207 ALA A N 1
ATOM 1695 C CA . ALA A 1 207 ? 6.371 28.068 -24.990 1.00 66.25 207 ALA A CA 1
ATOM 1696 C C . ALA A 1 207 ? 6.068 28.496 -26.438 1.00 66.25 207 ALA A C 1
ATOM 1698 O O . ALA A 1 207 ? 4.996 28.226 -26.983 1.00 66.25 207 ALA A O 1
ATOM 1699 N N . ASN A 1 208 ? 7.036 29.157 -27.079 1.00 66.94 208 ASN A N 1
ATOM 1700 C CA . ASN A 1 208 ? 7.010 29.388 -28.529 1.00 66.94 208 ASN A CA 1
ATOM 1701 C C . ASN A 1 208 ? 7.443 28.110 -29.275 1.00 66.94 208 ASN A C 1
ATOM 1703 O O . ASN A 1 208 ? 8.203 27.326 -28.715 1.00 66.94 208 ASN A O 1
ATOM 1707 N N . ASP A 1 209 ? 7.076 27.939 -30.554 1.00 64.94 209 ASP A N 1
ATOM 1708 C CA . ASP A 1 209 ? 7.267 26.696 -31.342 1.00 64.94 209 ASP A CA 1
ATOM 1709 C C . ASP A 1 209 ? 8.641 25.999 -31.191 1.00 64.94 209 ASP A C 1
ATOM 1711 O O . ASP A 1 209 ? 8.725 24.771 -31.151 1.00 64.94 209 ASP A O 1
ATOM 1715 N N . ILE A 1 210 ? 9.734 26.764 -31.078 1.00 59.84 210 ILE A N 1
ATOM 1716 C CA . ILE A 1 210 ? 11.102 26.234 -30.917 1.00 59.84 210 ILE A CA 1
ATOM 1717 C C . ILE A 1 210 ? 11.353 25.710 -29.487 1.00 59.84 210 ILE A C 1
ATOM 1719 O O . ILE A 1 210 ? 12.019 24.691 -29.297 1.00 59.84 210 ILE A O 1
ATOM 1723 N N . GLU A 1 211 ? 10.813 26.384 -28.473 1.00 64.44 211 GLU A N 1
ATOM 1724 C CA . GLU A 1 211 ? 10.930 26.028 -27.051 1.00 64.44 211 GLU A CA 1
ATOM 1725 C C . GLU A 1 211 ? 9.978 24.884 -26.663 1.00 64.44 211 GLU A C 1
ATOM 1727 O O . GLU A 1 211 ? 10.242 24.149 -25.703 1.00 64.44 211 GLU A O 1
ATOM 1732 N N . THR A 1 212 ? 8.908 24.684 -27.440 1.00 69.12 212 THR A N 1
ATOM 1733 C CA . THR A 1 212 ? 7.913 23.623 -27.245 1.00 69.12 212 THR A CA 1
ATOM 1734 C C . THR A 1 212 ? 8.543 22.237 -27.355 1.00 69.12 212 THR A C 1
ATOM 1736 O O . THR A 1 212 ? 8.333 21.399 -26.479 1.00 69.12 212 THR A O 1
ATOM 1739 N N . SER A 1 213 ? 9.402 21.997 -28.354 1.00 72.38 213 SER A N 1
ATOM 1740 C CA . SER A 1 213 ? 10.065 20.692 -28.529 1.00 72.38 213 SER A CA 1
ATOM 1741 C C . SER A 1 213 ? 10.991 20.333 -27.359 1.00 72.38 213 SER A C 1
ATOM 1743 O O . SER A 1 213 ? 11.030 19.174 -26.941 1.00 72.38 213 SER A O 1
ATOM 1745 N N . LEU A 1 214 ? 11.720 21.312 -26.816 1.00 70.50 214 LEU A N 1
ATOM 1746 C CA . LEU A 1 214 ? 12.645 21.116 -25.691 1.00 70.50 214 LEU A CA 1
ATOM 1747 C C . LEU A 1 214 ? 11.879 20.874 -24.385 1.00 70.50 214 LEU A C 1
ATOM 1749 O O . LEU A 1 214 ? 12.205 19.964 -23.619 1.00 70.50 214 LEU A O 1
ATOM 1753 N N . SER A 1 215 ? 10.838 21.674 -24.151 1.00 72.31 215 SER A N 1
ATOM 1754 C CA . SER A 1 215 ? 9.958 21.541 -22.988 1.00 72.31 215 SER A CA 1
ATOM 1755 C C . SER A 1 215 ? 9.216 20.204 -23.004 1.00 72.31 215 SER A C 1
ATOM 1757 O O . SER A 1 215 ? 9.048 19.571 -21.959 1.00 72.31 215 SER A O 1
ATOM 1759 N N . MET A 1 216 ? 8.847 19.730 -24.197 1.00 76.25 216 MET A N 1
ATOM 1760 C CA . MET A 1 216 ? 8.210 18.436 -24.399 1.00 76.25 216 MET A CA 1
ATOM 1761 C C . MET A 1 216 ? 9.140 17.268 -24.058 1.00 76.25 216 MET A C 1
ATOM 1763 O O . MET A 1 216 ? 8.739 16.383 -23.303 1.00 76.25 216 MET A O 1
ATOM 1767 N N . GLU A 1 217 ? 10.379 17.255 -24.558 1.00 77.81 217 GLU A N 1
ATOM 1768 C CA . GLU A 1 217 ? 11.322 16.170 -24.244 1.00 77.81 217 GLU A CA 1
ATOM 1769 C C . GLU A 1 217 ? 11.648 16.136 -22.742 1.00 77.81 217 GLU A C 1
ATOM 1771 O O . GLU A 1 217 ? 11.681 15.064 -22.133 1.00 77.81 217 GLU A O 1
ATOM 1776 N N . TYR A 1 218 ? 11.775 17.306 -22.103 1.00 79.06 218 TYR A N 1
ATOM 1777 C CA . TYR A 1 218 ? 11.917 17.400 -20.649 1.00 79.06 218 TYR A CA 1
ATOM 1778 C C . TYR A 1 218 ? 10.719 16.791 -19.906 1.00 79.06 218 TYR A C 1
ATOM 1780 O O . TYR A 1 218 ? 10.910 15.955 -19.017 1.00 79.06 218 TYR A O 1
ATOM 1788 N N . ALA A 1 219 ? 9.488 17.169 -20.268 1.00 80.06 219 ALA A N 1
ATOM 1789 C CA . ALA A 1 219 ? 8.284 16.639 -19.631 1.00 80.06 219 ALA A CA 1
ATOM 1790 C C . ALA A 1 219 ? 8.150 15.121 -19.836 1.00 80.06 219 ALA A C 1
ATOM 1792 O O . ALA A 1 219 ? 7.830 14.407 -18.882 1.00 80.06 219 ALA A O 1
ATOM 1793 N N . LYS A 1 220 ? 8.474 14.611 -21.032 1.00 82.31 220 LYS A N 1
ATOM 1794 C CA . LYS A 1 220 ? 8.521 13.169 -21.321 1.00 82.31 220 LYS A CA 1
ATOM 1795 C C . LYS A 1 220 ? 9.521 12.452 -20.419 1.00 82.31 220 LYS A C 1
ATOM 1797 O O . LYS A 1 220 ? 9.136 11.511 -19.725 1.00 82.31 220 LYS A O 1
ATOM 1802 N N . CYS A 1 221 ? 10.773 12.912 -20.359 1.00 82.25 221 CYS A N 1
ATOM 1803 C CA . CYS A 1 221 ? 11.795 12.319 -19.491 1.00 82.25 221 CYS A CA 1
ATOM 1804 C C . CYS A 1 221 ? 11.390 12.359 -18.010 1.00 82.25 221 CYS A C 1
ATOM 1806 O O . CYS A 1 221 ? 11.581 11.375 -17.291 1.00 82.25 221 CYS A O 1
ATOM 1808 N N . LEU A 1 222 ? 10.806 13.470 -17.553 1.00 82.56 222 LEU A N 1
ATOM 1809 C CA . LEU A 1 222 ? 10.338 13.632 -16.179 1.00 82.56 222 LEU A CA 1
ATOM 1810 C C . LEU A 1 222 ? 9.227 12.632 -15.843 1.00 82.56 222 LEU A C 1
ATOM 1812 O O . LEU A 1 222 ? 9.332 11.914 -14.848 1.00 82.56 222 LEU A O 1
ATOM 1816 N N . VAL A 1 223 ? 8.183 12.558 -16.670 1.00 84.75 223 VAL A N 1
ATOM 1817 C CA . VAL A 1 223 ? 7.056 11.641 -16.456 1.00 84.75 223 VAL A CA 1
ATOM 1818 C C . VAL A 1 223 ? 7.528 10.191 -16.513 1.00 84.75 223 VAL A C 1
ATOM 1820 O O . VAL A 1 223 ? 7.232 9.429 -15.595 1.00 84.75 223 VAL A O 1
ATOM 1823 N N . GLN A 1 224 ? 8.337 9.820 -17.508 1.00 84.38 224 GLN A N 1
ATOM 1824 C CA . GLN A 1 224 ? 8.910 8.474 -17.616 1.00 84.38 224 GLN A CA 1
ATOM 1825 C C . GLN A 1 224 ? 9.715 8.094 -16.369 1.00 84.38 224 GLN A C 1
ATOM 1827 O O . GLN A 1 224 ? 9.543 6.998 -15.829 1.00 84.38 224 GLN A O 1
ATOM 1832 N N . LYS A 1 225 ? 10.556 9.005 -15.862 1.00 84.19 225 LYS A N 1
ATOM 1833 C CA . LYS A 1 225 ? 11.339 8.763 -14.647 1.00 84.19 225 LYS A CA 1
ATOM 1834 C C . LYS A 1 225 ? 10.449 8.589 -13.422 1.00 84.19 225 LYS A C 1
ATOM 1836 O O . LYS A 1 225 ? 10.658 7.652 -12.656 1.00 84.19 225 LYS A O 1
ATOM 1841 N N . LEU A 1 226 ? 9.470 9.471 -13.221 1.00 84.12 226 LEU A N 1
ATOM 1842 C CA . LEU A 1 226 ? 8.571 9.404 -12.067 1.00 84.12 226 LEU A CA 1
ATOM 1843 C C . LEU A 1 226 ? 7.708 8.138 -12.094 1.00 84.12 226 LEU A C 1
ATOM 1845 O O . LEU A 1 226 ? 7.543 7.494 -11.059 1.00 84.12 226 LEU A O 1
ATOM 1849 N N . VAL A 1 227 ? 7.233 7.728 -13.272 1.00 82.88 227 VAL A N 1
ATOM 1850 C CA . VAL A 1 227 ? 6.526 6.453 -13.458 1.00 82.88 227 VAL A CA 1
ATOM 1851 C C . VAL A 1 227 ? 7.443 5.274 -13.116 1.00 82.88 227 VAL A C 1
ATOM 1853 O O . VAL A 1 227 ? 7.043 4.405 -12.344 1.00 82.88 227 VAL A O 1
ATOM 1856 N N . HIS A 1 228 ? 8.693 5.269 -13.594 1.00 82.94 228 HIS A N 1
ATOM 1857 C CA . HIS A 1 228 ? 9.665 4.213 -13.275 1.00 82.94 228 HIS A CA 1
ATOM 1858 C C . HIS A 1 228 ? 10.008 4.139 -11.776 1.00 82.94 228 HIS A C 1
ATOM 1860 O O . HIS A 1 228 ? 10.263 3.061 -11.247 1.00 82.94 228 HIS A O 1
ATOM 1866 N N . LEU A 1 229 ? 9.970 5.272 -11.068 1.00 81.38 229 LEU A N 1
ATOM 1867 C CA . LEU A 1 229 ? 10.155 5.341 -9.615 1.00 81.38 229 LEU A CA 1
ATOM 1868 C C . LEU A 1 229 ? 8.901 4.941 -8.810 1.00 81.38 229 LEU A C 1
ATOM 1870 O O . LEU A 1 229 ? 8.928 5.016 -7.582 1.00 81.38 229 LEU A O 1
ATOM 1874 N N . GLY A 1 230 ? 7.807 4.535 -9.466 1.00 82.00 230 GLY A N 1
ATOM 1875 C CA . GLY A 1 230 ? 6.550 4.164 -8.807 1.00 82.00 230 GLY A CA 1
ATOM 1876 C C . GLY A 1 230 ? 5.774 5.359 -8.246 1.00 82.00 230 GLY A C 1
ATOM 1877 O O . GLY A 1 230 ? 4.978 5.210 -7.326 1.00 82.00 230 GLY A O 1
ATOM 1878 N N . MET A 1 231 ? 6.011 6.562 -8.771 1.00 84.56 231 MET A N 1
ATOM 1879 C CA . MET A 1 231 ? 5.478 7.821 -8.242 1.00 84.56 231 MET A CA 1
ATOM 1880 C C . MET A 1 231 ? 4.310 8.361 -9.076 1.00 84.56 231 MET A C 1
ATOM 1882 O O . MET A 1 231 ? 4.213 9.557 -9.359 1.00 84.56 231 MET A O 1
ATOM 1886 N N . LEU A 1 232 ? 3.423 7.449 -9.471 1.00 83.12 232 LEU A N 1
ATOM 1887 C CA . LEU A 1 232 ? 2.310 7.701 -10.383 1.00 83.12 232 LEU A CA 1
ATOM 1888 C C . LEU A 1 232 ? 1.339 8.768 -9.853 1.00 83.12 232 LEU A C 1
ATOM 1890 O O . LEU A 1 232 ? 0.932 9.657 -10.594 1.00 83.12 232 LEU A O 1
ATOM 1894 N N . GLU A 1 233 ? 1.020 8.717 -8.559 1.00 82.56 233 GLU A N 1
ATOM 1895 C CA . GLU A 1 233 ? 0.054 9.618 -7.913 1.00 82.56 233 GLU A CA 1
ATOM 1896 C C . GLU A 1 233 ? 0.441 11.099 -8.040 1.00 82.56 233 GLU A C 1
ATOM 1898 O O . GLU A 1 233 ? -0.422 11.963 -8.188 1.00 82.56 233 GLU A O 1
ATOM 1903 N N . PHE A 1 234 ? 1.741 11.410 -8.037 1.00 84.94 234 PHE A N 1
ATOM 1904 C CA . PHE A 1 234 ? 2.207 12.791 -8.168 1.00 84.94 234 PHE A CA 1
ATOM 1905 C C . PHE A 1 234 ? 2.175 13.279 -9.613 1.00 84.94 234 PHE A C 1
ATOM 1907 O O . PHE A 1 234 ? 1.868 14.442 -9.859 1.00 84.94 234 PHE A O 1
ATOM 1914 N N . VAL A 1 235 ? 2.449 12.391 -10.575 1.00 85.31 235 VAL A N 1
ATOM 1915 C CA . VAL A 1 235 ? 2.275 12.703 -11.999 1.00 85.31 235 VAL A CA 1
ATOM 1916 C C . VAL A 1 235 ? 0.815 13.051 -12.269 1.00 85.31 235 VAL A C 1
ATOM 1918 O O . VAL A 1 235 ? 0.536 14.097 -12.845 1.00 85.31 235 VAL A O 1
ATOM 1921 N N . ILE A 1 236 ? -0.104 12.228 -11.768 1.00 83.94 236 ILE A N 1
ATOM 1922 C CA . ILE A 1 236 ? -1.554 12.422 -11.886 1.00 83.94 236 ILE A CA 1
ATOM 1923 C C . ILE A 1 236 ? -1.987 13.739 -11.269 1.00 83.94 236 ILE A C 1
ATOM 1925 O O . ILE A 1 236 ? -2.636 14.545 -11.923 1.00 83.94 236 ILE A O 1
ATOM 1929 N N . SER A 1 237 ? -1.581 13.994 -10.026 1.00 83.44 237 SER A N 1
ATOM 1930 C CA . SER A 1 237 ? -1.927 15.239 -9.351 1.00 83.44 237 SER A CA 1
ATOM 1931 C C . SER A 1 237 ? -1.383 16.459 -10.107 1.00 83.44 237 SER A C 1
ATOM 1933 O O . SER A 1 237 ? -2.069 17.471 -10.216 1.00 83.44 237 SER A O 1
ATOM 1935 N N . GLY A 1 238 ? -0.178 16.383 -10.680 1.00 82.94 238 GLY A N 1
ATOM 1936 C CA . GLY A 1 238 ? 0.376 17.456 -11.511 1.00 82.94 238 GLY A CA 1
ATOM 1937 C C . GLY A 1 238 ? -0.394 17.685 -12.815 1.00 82.94 238 GLY A C 1
ATOM 1938 O O . GLY A 1 238 ? -0.717 18.830 -13.133 1.00 82.94 238 GLY A O 1
ATOM 1939 N N . VAL A 1 239 ? -0.727 16.606 -13.531 1.00 83.81 239 VAL A N 1
ATOM 1940 C CA . VAL A 1 239 ? -1.550 16.639 -14.754 1.00 83.81 239 VAL A CA 1
ATOM 1941 C C . VAL A 1 239 ? -2.935 17.206 -14.450 1.00 83.81 239 VAL A C 1
ATOM 1943 O O . VAL A 1 239 ? -3.396 18.092 -15.160 1.00 83.81 239 VAL A O 1
ATOM 1946 N N . HIS A 1 240 ? -3.564 16.776 -13.359 1.00 82.94 240 HIS A N 1
ATOM 1947 C CA . HIS A 1 240 ? -4.882 17.250 -12.954 1.00 82.94 240 HIS A CA 1
ATOM 1948 C C . HIS A 1 240 ? -4.903 18.751 -12.645 1.00 82.94 240 HIS A C 1
ATOM 1950 O O . HIS A 1 240 ? -5.766 19.478 -13.132 1.00 82.94 240 HIS A O 1
ATOM 1956 N N . HIS A 1 241 ? -3.917 19.256 -11.895 1.00 82.56 241 HIS A N 1
ATOM 1957 C CA . HIS A 1 241 ? -3.804 20.699 -11.668 1.00 82.56 241 HIS A CA 1
ATOM 1958 C C . HIS A 1 241 ? -3.636 21.478 -12.979 1.00 82.56 241 HIS A C 1
ATOM 1960 O O . HIS A 1 241 ? -4.128 22.601 -13.085 1.00 82.56 241 HIS A O 1
ATOM 1966 N N . PHE A 1 242 ? -2.948 20.899 -13.968 1.00 81.94 242 PHE A N 1
ATOM 1967 C CA . PHE A 1 242 ? -2.783 21.513 -15.280 1.00 81.94 242 PHE A CA 1
ATOM 1968 C C . PHE A 1 242 ? -4.090 21.484 -16.086 1.00 81.94 242 PHE A C 1
ATOM 1970 O O . PHE A 1 242 ? -4.464 22.507 -16.645 1.00 81.94 242 PHE A O 1
ATOM 1977 N N . GLN A 1 243 ? -4.847 20.385 -16.055 1.00 77.88 243 GLN A N 1
ATOM 1978 C CA . GLN A 1 243 ? -6.191 20.306 -16.647 1.00 77.88 243 GLN A CA 1
ATOM 1979 C C . GLN A 1 243 ? -7.128 21.375 -16.069 1.00 77.88 243 GLN A C 1
ATOM 1981 O O . GLN A 1 243 ? -7.743 22.135 -16.810 1.00 77.88 243 GLN A O 1
ATOM 1986 N N . LEU A 1 244 ? -7.177 21.505 -14.737 1.00 79.50 244 LEU A N 1
ATOM 1987 C CA . LEU A 1 244 ? -7.974 22.542 -14.070 1.00 79.50 244 LEU A CA 1
ATOM 1988 C C . LEU A 1 244 ? -7.532 23.962 -14.447 1.00 79.50 244 LEU A C 1
ATOM 1990 O O . LEU A 1 244 ? -8.347 24.884 -14.448 1.00 79.50 244 LEU A O 1
ATOM 1994 N N . PHE A 1 245 ? -6.239 24.157 -14.704 1.00 81.75 245 PHE A N 1
ATOM 1995 C CA . PHE A 1 245 ? -5.704 25.424 -15.188 1.00 81.75 245 PHE A CA 1
ATOM 1996 C C . PHE A 1 245 ? -6.182 25.712 -16.618 1.00 81.75 245 PHE A C 1
ATOM 1998 O O . PHE A 1 245 ? -6.729 26.785 -16.860 1.00 81.75 245 PHE A O 1
ATOM 2005 N N . VAL A 1 246 ? -6.052 24.740 -17.522 1.00 76.06 246 VAL A N 1
ATOM 2006 C CA . VAL A 1 246 ? -6.494 24.829 -18.921 1.00 76.06 246 VAL A CA 1
ATOM 2007 C C . VAL A 1 246 ? -7.982 25.180 -19.007 1.00 76.06 246 VAL A C 1
ATOM 2009 O O . VAL A 1 246 ? -8.328 26.175 -19.642 1.00 76.06 246 VAL A O 1
ATOM 2012 N N . MET A 1 247 ? -8.841 24.470 -18.267 1.00 73.00 247 MET A N 1
ATOM 2013 C CA . MET A 1 247 ? -10.290 24.724 -18.264 1.00 73.00 247 MET A CA 1
ATOM 2014 C C . MET A 1 247 ? -10.664 26.133 -17.789 1.00 73.00 247 MET A C 1
ATOM 2016 O O . MET A 1 247 ? -11.576 26.771 -18.306 1.00 73.00 247 MET A O 1
ATOM 2020 N N . LYS A 1 248 ? -9.939 26.681 -16.806 1.00 77.50 248 LYS A N 1
ATOM 2021 C CA . LYS A 1 248 ? -10.189 28.049 -16.315 1.00 77.50 248 LYS A CA 1
ATOM 2022 C C . LYS A 1 248 ? -9.833 29.130 -17.340 1.00 77.50 248 LYS A C 1
ATOM 2024 O O . LYS A 1 248 ? -10.289 30.265 -17.195 1.00 77.50 248 LYS A O 1
ATOM 2029 N N . HIS A 1 249 ? -9.026 28.796 -18.345 1.00 71.50 249 HIS A N 1
ATOM 2030 C CA . HIS A 1 249 ? -8.515 29.717 -19.359 1.00 71.50 249 HIS A CA 1
ATOM 2031 C C . HIS A 1 249 ? -9.120 29.496 -20.763 1.00 71.50 249 HIS A C 1
ATOM 2033 O O . HIS A 1 249 ? -8.680 30.146 -21.714 1.00 71.50 249 HIS A O 1
ATOM 2039 N N . GLU A 1 250 ? -10.180 28.682 -20.878 1.00 60.44 250 GLU A N 1
ATOM 2040 C CA . GLU A 1 250 ? -10.899 28.323 -22.121 1.00 60.44 250 GLU A CA 1
ATOM 2041 C C . GLU A 1 250 ? -11.369 29.501 -22.990 1.00 60.44 250 GLU A C 1
ATOM 2043 O O . GLU A 1 250 ? -11.602 29.338 -24.181 1.00 60.44 250 GLU A O 1
ATOM 2048 N N . SER A 1 251 ? -11.484 30.718 -22.455 1.00 57.47 251 SER A N 1
ATOM 2049 C CA . SER A 1 251 ? -12.084 31.835 -23.196 1.00 57.47 251 SER A CA 1
ATOM 2050 C C . SER A 1 251 ? -11.165 32.549 -24.201 1.00 57.47 251 SER A C 1
ATOM 2052 O O . SER A 1 251 ? -11.682 33.327 -25.000 1.00 57.47 251 SER A O 1
ATOM 2054 N N . ASN A 1 252 ? -9.843 32.305 -24.209 1.00 56.84 252 ASN A N 1
ATOM 2055 C CA . ASN A 1 252 ? -8.899 33.102 -25.021 1.00 56.84 252 ASN A CA 1
ATOM 2056 C C . ASN A 1 252 ? -7.906 32.313 -25.905 1.00 56.84 252 ASN A C 1
ATOM 2058 O O . ASN A 1 252 ? -7.226 32.941 -26.718 1.00 56.84 252 ASN A O 1
ATOM 2062 N N . HIS A 1 253 ? -7.786 30.981 -25.783 1.00 61.47 253 HIS A N 1
ATOM 2063 C CA . HIS A 1 253 ? -6.668 30.232 -26.392 1.00 61.47 253 HIS A CA 1
ATOM 2064 C C . HIS A 1 253 ? -7.000 28.804 -26.883 1.00 61.47 253 HIS A C 1
ATOM 2066 O O . HIS A 1 253 ? -6.197 27.901 -26.667 1.00 61.47 253 HIS A O 1
ATOM 2072 N N . ASN A 1 254 ? -8.120 28.585 -27.585 1.00 65.38 254 ASN A N 1
ATOM 2073 C CA . ASN A 1 254 ? -8.550 27.245 -28.045 1.00 65.38 254 ASN A CA 1
ATOM 2074 C C . ASN A 1 254 ? -7.443 26.417 -28.732 1.00 65.38 254 ASN A C 1
ATOM 2076 O O . ASN A 1 254 ? -7.271 25.253 -28.397 1.00 65.38 254 ASN A O 1
ATOM 2080 N N . GLN A 1 255 ? -6.626 27.025 -29.603 1.00 68.69 255 GLN A N 1
ATOM 2081 C CA . GLN A 1 255 ? -5.527 26.309 -30.271 1.00 68.69 255 GLN A CA 1
ATOM 2082 C C . GLN A 1 255 ? -4.477 25.775 -29.282 1.00 68.69 255 GLN A C 1
ATOM 2084 O O . GLN A 1 255 ? -4.059 24.633 -29.385 1.00 68.69 255 GLN A O 1
ATOM 2089 N N . ARG A 1 256 ? -4.086 26.566 -28.273 1.00 68.00 256 ARG A N 1
ATOM 2090 C CA . ARG A 1 256 ? -3.083 26.135 -27.279 1.00 68.00 256 ARG A CA 1
ATOM 2091 C C . ARG A 1 256 ? -3.624 25.073 -26.328 1.00 68.00 256 ARG A C 1
ATOM 2093 O O . ARG A 1 256 ? -2.850 24.319 -25.747 1.00 68.00 256 ARG A O 1
ATOM 2100 N N . ILE A 1 257 ? -4.941 25.049 -26.138 1.00 66.69 257 ILE A N 1
ATOM 2101 C CA . ILE A 1 257 ? -5.631 24.014 -25.369 1.00 66.69 257 ILE A CA 1
ATOM 2102 C C . ILE A 1 257 ? -5.552 22.692 -26.129 1.00 66.69 257 ILE A C 1
ATOM 2104 O O . ILE A 1 257 ? -5.071 21.714 -25.562 1.00 66.69 257 ILE A O 1
ATOM 2108 N N . GLU A 1 258 ? -5.901 22.692 -27.419 1.00 69.81 258 GLU A N 1
ATOM 2109 C CA . GLU A 1 258 ? -5.743 21.528 -28.301 1.00 69.81 258 GLU A CA 1
ATOM 2110 C C . GLU A 1 258 ? -4.287 21.047 -28.358 1.00 69.81 258 GLU A C 1
ATOM 2112 O O . GLU A 1 258 ? -4.031 19.852 -28.204 1.00 69.81 258 GLU A O 1
ATOM 2117 N N . ASP A 1 259 ? -3.324 21.967 -28.473 1.00 70.50 259 ASP A N 1
ATOM 2118 C CA . ASP A 1 259 ? -1.897 21.638 -28.440 1.00 70.50 259 ASP A CA 1
ATOM 2119 C C . ASP A 1 259 ? -1.518 21.010 -27.083 1.00 70.50 259 ASP A C 1
ATOM 2121 O O . ASP A 1 259 ? -0.948 19.922 -27.032 1.00 70.50 259 ASP A O 1
ATOM 2125 N N . GLY A 1 260 ? -1.922 21.632 -25.968 1.00 68.19 260 GLY A N 1
ATOM 2126 C CA . GLY A 1 260 ? -1.744 21.138 -24.596 1.00 68.19 260 GLY A CA 1
ATOM 2127 C C . GLY A 1 260 ? -2.251 19.709 -24.384 1.00 68.19 260 GLY A C 1
ATOM 2128 O O . GLY A 1 260 ? -1.577 18.879 -23.770 1.00 68.19 260 GLY A O 1
ATOM 2129 N N . ILE A 1 261 ? -3.434 19.420 -24.915 1.00 69.94 261 ILE A N 1
ATOM 2130 C CA . ILE A 1 261 ? -4.097 18.116 -24.852 1.00 69.94 261 ILE A CA 1
ATOM 2131 C C . ILE A 1 261 ? -3.367 17.093 -25.723 1.00 69.94 261 ILE A C 1
ATOM 2133 O O . ILE A 1 261 ? -3.064 15.988 -25.257 1.00 69.94 261 ILE A O 1
ATOM 2137 N N . SER A 1 262 ? -3.012 17.484 -26.948 1.00 75.19 262 SER A N 1
ATOM 2138 C CA . SER A 1 262 ? -2.191 16.687 -27.859 1.00 75.19 262 SER A CA 1
ATOM 2139 C C . SER A 1 262 ? -0.861 16.297 -27.204 1.00 75.19 262 SER A C 1
ATOM 2141 O O . SER A 1 262 ? -0.465 15.132 -27.253 1.00 75.19 262 SER A O 1
ATOM 2143 N N . PHE A 1 263 ? -0.228 17.206 -26.454 1.00 75.81 263 PHE A N 1
ATOM 2144 C CA . PHE A 1 263 ? 1.016 16.916 -25.736 1.00 75.81 263 PHE A CA 1
ATOM 2145 C C . PHE A 1 263 ? 0.844 15.923 -24.593 1.00 75.81 263 PHE A C 1
ATOM 2147 O O . PHE A 1 263 ? 1.695 15.051 -24.409 1.00 75.81 263 PHE A O 1
ATOM 2154 N N . ILE A 1 264 ? -0.235 16.016 -23.810 1.00 75.38 264 ILE A N 1
ATOM 2155 C CA . ILE A 1 264 ? -0.496 15.017 -22.765 1.00 75.38 264 ILE A CA 1
ATOM 2156 C C . ILE A 1 264 ? -0.705 13.646 -23.417 1.00 75.38 264 ILE A C 1
ATOM 2158 O O . ILE A 1 264 ? -0.119 12.663 -22.961 1.00 75.38 264 ILE A O 1
ATOM 2162 N N . SER A 1 265 ? -1.455 13.583 -24.519 1.00 77.44 265 SER A N 1
ATOM 2163 C CA . SER A 1 265 ? -1.603 12.358 -25.310 1.00 77.44 265 SER A CA 1
ATOM 2164 C C . SER A 1 265 ? -0.245 11.833 -25.801 1.00 77.44 265 SER A C 1
ATOM 2166 O O . SER A 1 265 ? 0.073 10.654 -25.632 1.00 77.44 265 SER A O 1
ATOM 2168 N N . GLU A 1 266 ? 0.634 12.701 -26.301 1.00 80.38 266 GLU A N 1
ATOM 2169 C CA . GLU A 1 266 ? 1.979 12.328 -26.748 1.00 80.38 266 GLU A CA 1
ATOM 2170 C C . GLU A 1 266 ? 2.871 11.815 -25.600 1.00 80.38 266 GLU A C 1
ATOM 2172 O O . GLU A 1 266 ? 3.594 10.827 -25.746 1.00 80.38 266 GLU A O 1
ATOM 2177 N N . ILE A 1 267 ? 2.793 12.427 -24.416 1.00 77.31 267 ILE A N 1
ATOM 2178 C CA . ILE A 1 267 ? 3.508 11.964 -23.220 1.00 77.31 267 ILE A CA 1
ATOM 2179 C C . ILE A 1 267 ? 3.028 10.567 -22.825 1.00 77.31 267 ILE A C 1
ATOM 2181 O O . ILE A 1 267 ? 3.853 9.686 -22.576 1.00 77.31 267 ILE A O 1
ATOM 2185 N N . TYR A 1 268 ? 1.715 10.340 -22.792 1.00 78.44 268 TYR A N 1
ATOM 2186 C CA . TYR A 1 268 ? 1.142 9.050 -22.405 1.00 78.44 268 TYR A CA 1
ATOM 2187 C C . TYR A 1 268 ? 1.479 7.972 -23.433 1.00 78.44 268 TYR A C 1
ATOM 2189 O O . TYR A 1 268 ? 1.859 6.865 -23.063 1.00 78.44 268 TYR A O 1
ATOM 2197 N N . THR A 1 269 ? 1.419 8.299 -24.721 1.00 76.19 269 THR A N 1
ATOM 2198 C CA . THR A 1 269 ? 1.766 7.366 -25.800 1.00 76.19 269 THR A CA 1
ATOM 2199 C C . THR A 1 269 ? 3.267 7.091 -25.898 1.00 76.19 269 THR A C 1
ATOM 2201 O O . THR A 1 269 ? 3.650 6.038 -26.403 1.00 76.19 269 THR A O 1
ATOM 2204 N N . SER A 1 270 ? 4.121 7.970 -25.360 1.00 78.69 270 SER A N 1
ATOM 2205 C CA . SER A 1 270 ? 5.563 7.714 -25.229 1.00 78.69 270 SER A CA 1
ATOM 2206 C C . SER A 1 270 ? 5.913 6.665 -24.163 1.00 78.69 270 SER A C 1
ATOM 2208 O O . SER A 1 270 ? 7.057 6.210 -24.095 1.00 78.69 270 SER A O 1
ATOM 2210 N N . LEU A 1 271 ? 4.960 6.274 -23.310 1.00 79.31 271 LEU A N 1
ATOM 2211 C CA . LEU A 1 271 ? 5.162 5.207 -22.335 1.00 79.31 271 LEU A CA 1
ATOM 2212 C C . LEU A 1 271 ? 5.097 3.846 -23.043 1.00 79.31 271 LEU A C 1
ATOM 2214 O O . LEU A 1 271 ? 4.069 3.452 -23.582 1.00 79.31 271 LEU A O 1
ATOM 2218 N N . HIS A 1 272 ? 6.193 3.087 -22.992 1.00 74.25 272 HIS A N 1
ATOM 2219 C CA . HIS A 1 272 ? 6.348 1.829 -23.737 1.00 74.25 272 HIS A CA 1
ATOM 2220 C C . HIS A 1 272 ? 5.420 0.675 -23.307 1.00 74.25 272 HIS A C 1
ATOM 2222 O O . HIS A 1 272 ? 5.376 -0.342 -23.992 1.00 74.25 272 HIS A O 1
ATOM 2228 N N . SER A 1 273 ? 4.696 0.790 -22.187 1.00 84.56 273 SER A N 1
ATOM 2229 C CA . SER A 1 273 ? 3.814 -0.275 -21.686 1.00 84.56 273 SER A CA 1
ATOM 2230 C C . SER A 1 273 ? 2.353 0.178 -21.665 1.00 84.56 273 SER A C 1
ATOM 2232 O O . SER A 1 273 ? 2.016 1.069 -20.874 1.00 84.56 273 SER A O 1
ATOM 2234 N N . PRO A 1 274 ? 1.462 -0.479 -22.433 1.00 84.81 274 PRO A N 1
ATOM 2235 C CA . PRO A 1 274 ? 0.019 -0.240 -22.383 1.00 84.81 274 PRO A CA 1
ATOM 2236 C C . PRO A 1 274 ? -0.557 -0.349 -20.966 1.00 84.81 274 PRO A C 1
ATOM 2238 O O . PRO A 1 274 ? -1.415 0.441 -20.578 1.00 84.81 274 PRO A O 1
ATOM 2241 N N . ARG A 1 275 ? -0.007 -1.253 -20.143 1.00 84.94 275 ARG A N 1
ATOM 2242 C CA . ARG A 1 275 ? -0.402 -1.445 -18.742 1.00 84.94 275 ARG A CA 1
ATOM 2243 C C . ARG A 1 275 ? -0.085 -0.232 -17.860 1.00 84.94 275 ARG A C 1
ATOM 2245 O O . ARG A 1 275 ? -0.864 0.087 -16.961 1.00 84.94 275 ARG A O 1
ATOM 2252 N N . TYR A 1 276 ? 1.029 0.467 -18.107 1.00 83.12 276 TYR A N 1
ATOM 2253 C CA . TYR A 1 276 ? 1.347 1.704 -17.378 1.00 83.12 276 TYR A CA 1
ATOM 2254 C C . TYR A 1 276 ? 0.412 2.842 -17.776 1.00 83.12 276 TYR A C 1
ATOM 2256 O O . TYR A 1 276 ? -0.070 3.553 -16.896 1.00 83.12 276 TYR A O 1
ATOM 2264 N N . VAL A 1 277 ? 0.110 2.974 -19.070 1.00 85.00 277 VAL A N 1
ATOM 2265 C CA . VAL A 1 277 ? -0.845 3.976 -19.565 1.00 85.00 277 VAL A CA 1
ATOM 2266 C C . VAL A 1 277 ? -2.232 3.725 -18.974 1.00 85.00 277 VAL A C 1
ATOM 2268 O O . VAL A 1 277 ? -2.824 4.628 -18.393 1.00 85.00 277 VAL A O 1
ATOM 2271 N N . ALA A 1 278 ? -2.706 2.481 -19.015 1.00 86.88 278 ALA A N 1
ATOM 2272 C CA . ALA A 1 278 ? -3.956 2.053 -18.395 1.00 86.88 278 ALA A CA 1
ATOM 2273 C C . ALA A 1 278 ? -4.013 2.349 -16.885 1.00 86.88 278 ALA A C 1
ATOM 2275 O O . ALA A 1 278 ? -5.012 2.871 -16.388 1.00 86.88 278 ALA A O 1
ATOM 2276 N N . SER A 1 279 ? -2.929 2.072 -16.154 1.00 85.25 279 SER A N 1
ATOM 2277 C CA . SER A 1 279 ? -2.838 2.362 -14.715 1.00 85.25 279 SER A CA 1
ATOM 2278 C C . SER A 1 279 ? -2.903 3.864 -14.434 1.00 85.25 279 SER A C 1
ATOM 2280 O O . SER A 1 279 ? -3.578 4.293 -13.497 1.00 85.25 279 SER A O 1
ATOM 2282 N N . LEU A 1 280 ? -2.229 4.667 -15.262 1.00 82.94 280 LEU A N 1
ATOM 2283 C CA . LEU A 1 280 ? -2.236 6.124 -15.178 1.00 82.94 280 LEU A CA 1
ATOM 2284 C C . LEU A 1 280 ? -3.639 6.679 -15.460 1.00 82.94 280 LEU A C 1
ATOM 2286 O O . LEU A 1 280 ? -4.126 7.506 -14.694 1.00 82.94 280 LEU A O 1
ATOM 2290 N N . LEU A 1 281 ? -4.329 6.175 -16.487 1.00 85.06 281 LEU A N 1
ATOM 2291 C CA . LEU A 1 281 ? -5.722 6.526 -16.788 1.00 85.06 281 LEU A CA 1
ATOM 2292 C C . LEU A 1 281 ? -6.651 6.207 -15.611 1.00 85.06 281 LEU A C 1
ATOM 2294 O O . LEU A 1 281 ? -7.359 7.089 -15.129 1.00 85.06 281 LEU A O 1
ATOM 2298 N N . CYS A 1 282 ? -6.591 4.981 -15.081 1.00 86.88 282 CYS A N 1
ATOM 2299 C CA . CYS A 1 282 ? -7.398 4.574 -13.928 1.00 86.88 282 CYS A CA 1
ATOM 2300 C C . CYS A 1 282 ? -7.179 5.496 -12.731 1.00 86.88 282 CYS A C 1
ATOM 2302 O O . CYS A 1 282 ? -8.129 5.945 -12.093 1.00 86.88 282 CYS A O 1
ATOM 2304 N N . ALA A 1 283 ? -5.922 5.782 -12.407 1.00 84.38 283 ALA A N 1
ATOM 2305 C CA . ALA A 1 283 ? -5.603 6.576 -11.240 1.00 84.38 283 ALA A CA 1
ATOM 2306 C C . ALA A 1 283 ? -5.934 8.071 -11.440 1.00 84.38 283 ALA A C 1
ATOM 2308 O O . ALA A 1 283 ? -6.353 8.711 -10.475 1.00 84.38 283 ALA A O 1
ATOM 2309 N N . ASN A 1 284 ? -5.890 8.608 -12.667 1.00 82.56 284 ASN A N 1
ATOM 2310 C CA . ASN A 1 284 ? -6.456 9.932 -12.938 1.00 82.56 284 ASN A CA 1
ATOM 2311 C C . ASN A 1 284 ? -7.985 9.962 -12.778 1.00 82.56 284 ASN A C 1
ATOM 2313 O O . ASN A 1 284 ? -8.482 10.901 -12.164 1.00 82.56 284 ASN A O 1
ATOM 2317 N N . ILE A 1 285 ? -8.731 8.958 -13.275 1.00 85.38 285 ILE A N 1
ATOM 2318 C CA . ILE A 1 285 ? -10.202 8.892 -13.097 1.00 85.38 285 ILE A CA 1
ATOM 2319 C C . ILE A 1 285 ? -10.533 9.000 -11.617 1.00 85.38 285 ILE A C 1
ATOM 2321 O O . ILE A 1 285 ? -11.380 9.790 -11.213 1.00 85.38 285 ILE A O 1
ATOM 2325 N N . ARG A 1 286 ? -9.826 8.219 -10.797 1.00 85.81 286 ARG A N 1
ATOM 2326 C CA . ARG A 1 286 ? -10.012 8.229 -9.347 1.00 85.81 286 ARG A CA 1
ATOM 2327 C C . ARG A 1 286 ? -9.708 9.588 -8.756 1.00 85.81 286 ARG A C 1
ATOM 2329 O O . ARG A 1 286 ? -10.506 10.073 -7.973 1.00 85.81 286 ARG A O 1
ATOM 2336 N N . HIS A 1 287 ? -8.593 10.201 -9.143 1.00 83.00 287 HIS A N 1
ATOM 2337 C CA . HIS A 1 287 ? -8.213 11.507 -8.623 1.00 83.00 287 HIS A CA 1
ATOM 2338 C C . HIS A 1 287 ? -9.250 12.584 -8.963 1.00 83.00 287 HIS A C 1
ATOM 2340 O O . HIS A 1 287 ? -9.637 13.348 -8.084 1.00 83.00 287 HIS A O 1
ATOM 2346 N N . VAL A 1 288 ? -9.758 12.591 -10.200 1.00 82.88 288 VAL A N 1
ATOM 2347 C CA . VAL A 1 288 ? -10.826 13.504 -10.633 1.00 82.88 288 VAL A CA 1
ATOM 2348 C C . VAL A 1 288 ? -12.107 13.253 -9.845 1.00 82.88 288 VAL A C 1
ATOM 2350 O O . VAL A 1 288 ? -12.683 14.200 -9.322 1.00 82.88 288 VAL A O 1
ATOM 2353 N N . ILE A 1 289 ? -12.517 11.992 -9.683 1.00 83.62 289 ILE A N 1
ATOM 2354 C CA . ILE A 1 289 ? -13.696 11.639 -8.883 1.00 83.62 289 ILE A CA 1
ATOM 2355 C C . ILE A 1 289 ? -13.530 12.099 -7.437 1.00 83.62 289 ILE A C 1
ATOM 2357 O O . ILE A 1 289 ? -14.414 12.771 -6.921 1.00 83.62 289 ILE A O 1
ATOM 2361 N N . THR A 1 290 ? -12.407 11.778 -6.793 1.00 83.50 290 THR A N 1
ATOM 2362 C CA . THR A 1 290 ? -12.131 12.178 -5.409 1.00 83.50 290 THR A CA 1
ATOM 2363 C C . THR A 1 290 ? -12.188 13.695 -5.258 1.00 83.50 290 THR A C 1
ATOM 2365 O O . THR A 1 290 ? -12.878 14.182 -4.371 1.00 83.50 290 THR A O 1
ATOM 2368 N N . HIS A 1 291 ? -11.556 14.444 -6.164 1.00 81.62 291 HIS A N 1
ATOM 2369 C CA . HIS A 1 291 ? -11.590 15.904 -6.138 1.00 81.62 291 HIS A CA 1
ATOM 2370 C C . HIS A 1 291 ? -13.015 16.462 -6.316 1.00 81.62 291 HIS A C 1
ATOM 2372 O O . HIS A 1 291 ? -13.412 17.370 -5.590 1.00 81.62 291 HIS A O 1
ATOM 2378 N N . GLN A 1 292 ? -13.810 15.922 -7.247 1.00 80.69 292 GLN A N 1
ATOM 2379 C CA . GLN A 1 292 ? -15.184 16.394 -7.474 1.00 80.69 292 GLN A CA 1
ATOM 2380 C C . GLN A 1 292 ? -16.124 16.054 -6.314 1.00 80.69 292 GLN A C 1
ATOM 2382 O O . GLN A 1 292 ? -16.923 16.885 -5.891 1.00 80.69 292 GLN A O 1
ATOM 2387 N N . VAL A 1 293 ? -15.994 14.858 -5.743 1.00 77.12 293 VAL A N 1
ATOM 2388 C CA . VAL A 1 293 ? -16.738 14.451 -4.545 1.00 77.12 293 VAL A CA 1
ATOM 2389 C C . VAL A 1 293 ? -16.418 15.381 -3.371 1.00 77.12 293 VAL A C 1
ATOM 2391 O O . VAL A 1 293 ? -17.332 15.842 -2.686 1.00 77.12 293 VAL A O 1
ATOM 2394 N N . GLU A 1 294 ? -15.133 15.668 -3.134 1.00 81.06 294 GLU A N 1
ATOM 2395 C CA . GLU A 1 294 ? -14.684 16.541 -2.041 1.00 81.06 294 GLU A CA 1
ATOM 2396 C C . GLU A 1 294 ? -15.291 17.949 -2.136 1.00 81.06 294 GLU A C 1
ATOM 2398 O O . GLU A 1 294 ? -15.577 18.565 -1.107 1.00 81.06 294 GLU A O 1
ATOM 2403 N N . LEU A 1 295 ? -15.536 18.449 -3.352 1.00 77.44 295 LEU A N 1
ATOM 2404 C CA . LEU A 1 295 ? -16.182 19.745 -3.579 1.00 77.44 295 LEU A CA 1
ATOM 2405 C C . LEU A 1 295 ? -17.680 19.752 -3.234 1.00 77.44 295 LEU A C 1
ATOM 2407 O O . LEU A 1 295 ? -18.215 20.806 -2.888 1.00 77.44 295 LEU A O 1
ATOM 2411 N N . ILE A 1 296 ? -18.355 18.603 -3.323 1.00 71.38 296 ILE A N 1
ATOM 2412 C CA . ILE A 1 296 ? -19.819 18.487 -3.223 1.00 71.38 296 ILE A CA 1
ATOM 2413 C C . ILE A 1 296 ? -20.266 18.039 -1.817 1.00 71.38 296 ILE A C 1
ATOM 2415 O O . ILE A 1 296 ? -21.310 18.480 -1.331 1.00 71.38 296 ILE A O 1
ATOM 2419 N N . GLY A 1 297 ? -19.448 17.249 -1.111 1.00 63.94 297 GLY A N 1
ATOM 2420 C CA . GLY A 1 297 ? -19.698 16.793 0.263 1.00 63.94 297 GLY A CA 1
ATOM 2421 C C . GLY A 1 297 ? -20.479 15.468 0.385 1.00 63.94 297 GLY A C 1
ATOM 2422 O O . GLY A 1 297 ? -21.094 14.980 -0.557 1.00 63.94 297 GLY A O 1
ATOM 2423 N N . ASN A 1 298 ? -20.451 14.863 1.583 1.00 56.84 298 ASN A N 1
ATOM 2424 C CA . ASN A 1 298 ? -20.670 13.418 1.827 1.00 56.84 298 ASN A CA 1
ATOM 2425 C C . ASN A 1 298 ? -22.118 12.867 1.758 1.00 56.84 298 ASN A C 1
ATOM 2427 O O . ASN A 1 298 ? -22.433 11.922 2.481 1.00 56.84 298 ASN A O 1
ATOM 2431 N N . LYS A 1 299 ? -23.031 13.405 0.943 1.00 56.12 299 LYS A N 1
ATOM 2432 C CA . LYS A 1 299 ? -24.324 12.732 0.689 1.00 56.12 299 LYS A CA 1
ATOM 2433 C C . LYS A 1 299 ? -24.770 12.961 -0.744 1.00 56.12 299 LYS A C 1
ATOM 2435 O O . LYS A 1 299 ? -25.286 14.033 -1.033 1.00 56.12 299 LYS A O 1
ATOM 2440 N N . MET A 1 300 ? -24.601 11.952 -1.597 1.00 62.22 300 MET A N 1
ATOM 2441 C CA . MET A 1 300 ? -24.996 12.029 -3.003 1.00 62.22 300 MET A CA 1
ATOM 2442 C C . MET A 1 300 ? -26.009 10.947 -3.379 1.00 62.22 300 MET A C 1
ATOM 2444 O O . MET A 1 300 ? -25.814 9.765 -3.097 1.00 62.22 300 MET A O 1
ATOM 2448 N N . GLY A 1 301 ? -27.095 11.353 -4.035 1.00 66.06 301 GLY A N 1
ATOM 2449 C CA . GLY A 1 301 ? -28.041 10.450 -4.692 1.00 66.06 301 GLY A CA 1
ATOM 2450 C C . GLY A 1 301 ? -27.561 9.992 -6.077 1.00 66.06 301 GLY A C 1
ATOM 2451 O O . GLY A 1 301 ? -26.659 10.578 -6.667 1.00 66.06 301 GLY A O 1
ATOM 2452 N N . LEU A 1 302 ? -28.197 8.960 -6.647 1.00 61.75 302 LEU A N 1
ATOM 2453 C CA . LEU A 1 302 ? -27.833 8.399 -7.962 1.00 61.75 302 LEU A CA 1
ATOM 2454 C C . LEU A 1 302 ? -27.913 9.419 -9.121 1.00 61.75 302 LEU A C 1
ATOM 2456 O O . LEU A 1 302 ? -27.076 9.390 -10.020 1.00 61.75 302 LEU A O 1
ATOM 2460 N N . GLU A 1 303 ? -28.891 10.327 -9.095 1.00 68.81 303 GLU A N 1
ATOM 2461 C CA . GLU A 1 303 ? -29.029 11.398 -10.100 1.00 68.81 303 GLU A CA 1
ATOM 2462 C C . GLU A 1 303 ? -27.924 12.456 -9.973 1.00 68.81 303 GLU A C 1
ATOM 2464 O O . GLU A 1 303 ? -27.414 12.951 -10.976 1.00 68.81 303 GLU A O 1
ATOM 2469 N N . GLU A 1 304 ? -27.493 12.753 -8.746 1.00 71.19 304 GLU A N 1
ATOM 2470 C CA . GLU A 1 304 ? -26.362 13.649 -8.487 1.00 71.19 304 GLU A CA 1
ATOM 2471 C C . GLU A 1 304 ? -25.061 12.991 -8.951 1.00 71.19 304 GLU A C 1
ATOM 2473 O O . GLU A 1 304 ? -24.288 13.606 -9.674 1.00 71.19 304 GLU A O 1
ATOM 2478 N N . VAL A 1 305 ? -24.878 11.700 -8.660 1.00 67.31 305 VAL A N 1
ATOM 2479 C CA . VAL A 1 305 ? -23.763 10.884 -9.165 1.00 67.31 305 VAL A CA 1
ATOM 2480 C C . VAL A 1 305 ? -23.709 10.888 -10.696 1.00 67.31 305 VAL A C 1
ATOM 2482 O O . VAL A 1 305 ? -22.634 11.061 -11.273 1.00 67.31 305 VAL A O 1
ATOM 2485 N N . LYS A 1 306 ? -24.854 10.734 -11.372 1.00 73.69 306 LYS A N 1
ATOM 2486 C CA . LYS A 1 306 ? -24.932 10.799 -12.837 1.00 73.69 306 LYS A CA 1
ATOM 2487 C C . LYS A 1 306 ? -24.577 12.180 -13.362 1.00 73.69 306 LYS A C 1
ATOM 2489 O O . LYS A 1 306 ? -23.757 12.258 -14.270 1.00 73.69 306 LYS A O 1
ATOM 2494 N N . SER A 1 307 ? -25.127 13.234 -12.761 1.00 79.69 307 SER A N 1
ATOM 2495 C CA . SER A 1 307 ? -24.796 14.620 -13.100 1.00 79.69 307 SER A CA 1
ATOM 2496 C C . SER A 1 307 ? -23.300 14.893 -12.956 1.00 79.69 307 SER A C 1
ATOM 2498 O O . SER A 1 307 ? -22.702 15.432 -13.878 1.00 79.69 307 SER A O 1
ATOM 2500 N N . ILE A 1 308 ? -22.681 14.474 -11.852 1.00 76.31 308 ILE A N 1
ATOM 2501 C CA . ILE A 1 308 ? -21.245 14.670 -11.608 1.00 76.31 308 ILE A CA 1
ATOM 2502 C C . ILE A 1 308 ? -20.421 13.944 -12.658 1.00 76.31 308 ILE A C 1
ATOM 2504 O O . ILE A 1 308 ? -19.488 14.505 -13.224 1.00 76.31 308 ILE A O 1
ATOM 2508 N N . CYS A 1 309 ? -20.783 12.700 -12.974 1.00 76.75 309 CYS A N 1
ATOM 2509 C CA . CYS A 1 309 ? -20.080 11.966 -14.014 1.00 76.75 309 CYS A CA 1
ATOM 2510 C C . CYS A 1 309 ? -20.206 12.664 -15.367 1.00 76.75 309 CYS A C 1
ATOM 2512 O O . CYS A 1 309 ? -19.193 12.889 -16.014 1.00 76.75 309 CYS A O 1
ATOM 2514 N N . THR A 1 310 ? -21.415 13.017 -15.806 1.00 81.81 310 THR A N 1
ATOM 2515 C CA . THR A 1 310 ? -21.627 13.549 -17.159 1.00 81.81 310 THR A CA 1
ATOM 2516 C C . THR A 1 310 ? -21.179 14.994 -17.325 1.00 81.81 310 THR A C 1
ATOM 2518 O O . THR A 1 310 ? -20.723 15.343 -18.409 1.00 81.81 310 THR A O 1
ATOM 2521 N N . ASN A 1 311 ? -21.323 15.824 -16.291 1.00 79.25 311 ASN A N 1
ATOM 2522 C CA . ASN A 1 311 ? -21.142 17.273 -16.390 1.00 79.25 311 ASN A CA 1
ATOM 2523 C C . ASN A 1 311 ? -19.793 17.742 -15.839 1.00 79.25 311 ASN A C 1
ATOM 2525 O O . ASN A 1 311 ? -19.264 18.724 -16.347 1.00 79.25 311 ASN A O 1
ATOM 2529 N N . ASP A 1 312 ? -19.232 17.046 -14.845 1.00 75.06 312 ASP A N 1
ATOM 2530 C CA . ASP A 1 312 ? -18.020 17.502 -14.156 1.00 75.06 312 ASP A CA 1
ATOM 2531 C C . ASP A 1 312 ? -16.822 16.598 -14.462 1.00 75.06 312 ASP A C 1
ATOM 2533 O O . ASP A 1 312 ? -15.755 17.080 -14.832 1.00 75.06 312 ASP A O 1
ATOM 2537 N N . CYS A 1 313 ? -16.987 15.276 -14.349 1.00 78.62 313 CYS A N 1
ATOM 2538 C CA . CYS A 1 313 ? -15.909 14.323 -14.592 1.00 78.62 313 CYS A CA 1
ATOM 2539 C C . CYS A 1 313 ? -15.658 14.127 -16.087 1.00 78.62 313 CYS A C 1
ATOM 2541 O O . CYS A 1 313 ? -14.566 14.412 -16.538 1.00 78.62 313 CYS A O 1
ATOM 2543 N N . ILE A 1 314 ? -16.623 13.653 -16.878 1.00 81.75 314 ILE A N 1
ATOM 2544 C CA . ILE A 1 314 ? -16.381 13.269 -18.279 1.00 81.75 314 ILE A CA 1
ATOM 2545 C C . ILE A 1 314 ? -15.744 14.391 -19.112 1.00 81.75 314 ILE A C 1
ATOM 2547 O O . ILE A 1 314 ? -14.751 14.085 -19.764 1.00 81.75 314 ILE A O 1
ATOM 2551 N N . PRO A 1 315 ? -16.178 15.664 -19.051 1.00 81.19 315 PRO A N 1
ATOM 2552 C CA . PRO A 1 315 ? -15.530 16.733 -19.815 1.00 81.19 315 PRO A CA 1
ATOM 2553 C C . PRO A 1 315 ? -14.037 16.905 -19.488 1.00 81.19 315 PRO A C 1
ATOM 2555 O O . PRO A 1 315 ? -13.232 17.081 -20.394 1.00 81.19 315 PRO A O 1
ATOM 2558 N N . LEU A 1 316 ? -13.639 16.746 -18.215 1.00 70.12 316 LEU A N 1
ATOM 2559 C CA . LEU A 1 316 ? -12.229 16.767 -17.785 1.00 70.12 316 LEU A CA 1
ATOM 2560 C C . LEU A 1 316 ? -11.392 15.617 -18.376 1.00 70.12 316 LEU A C 1
ATOM 2562 O O . LEU A 1 316 ? -10.162 15.696 -18.420 1.00 70.12 316 LEU A O 1
ATOM 2566 N N . LEU A 1 317 ? -12.045 14.516 -18.748 1.00 75.94 317 LEU A N 1
ATOM 2567 C CA . LEU A 1 317 ? -11.415 13.250 -19.125 1.00 75.94 317 LEU A CA 1
ATOM 2568 C C . LEU A 1 317 ? -11.459 12.999 -20.635 1.00 75.94 317 LEU A C 1
ATOM 2570 O O . LEU A 1 317 ? -10.559 12.366 -21.185 1.00 75.94 317 LEU A O 1
ATOM 2574 N N . GLU A 1 318 ? -12.499 13.496 -21.296 1.00 78.38 318 GLU A N 1
ATOM 2575 C CA . GLU A 1 318 ? -12.839 13.222 -22.688 1.00 78.38 318 GLU A CA 1
ATOM 2576 C C . GLU A 1 318 ? -11.747 13.688 -23.647 1.00 78.38 318 GLU A C 1
ATOM 2578 O O . GLU A 1 318 ? -11.246 12.893 -24.442 1.00 78.38 318 GLU A O 1
ATOM 2583 N N . GLU A 1 319 ? -11.313 14.941 -23.516 1.00 71.38 319 GLU A N 1
ATOM 2584 C CA . GLU A 1 319 ? -10.416 15.556 -24.496 1.00 71.38 319 GLU A CA 1
ATOM 2585 C C . GLU A 1 319 ? -9.026 14.906 -24.516 1.00 71.38 319 GLU A C 1
ATOM 2587 O O . GLU A 1 319 ? -8.410 14.759 -25.568 1.00 71.38 319 GLU A O 1
ATOM 2592 N N . ILE A 1 320 ? -8.537 14.454 -23.359 1.00 71.38 320 ILE A N 1
ATOM 2593 C CA . ILE A 1 320 ? -7.174 13.925 -23.226 1.00 71.38 320 ILE A CA 1
ATOM 2594 C C . ILE A 1 320 ? -7.135 12.413 -23.441 1.00 71.38 320 ILE A C 1
ATOM 2596 O O . ILE A 1 320 ? -6.126 11.882 -23.906 1.00 71.38 320 ILE A O 1
ATOM 2600 N N . TRP A 1 321 ? -8.199 11.686 -23.096 1.00 78.94 321 TRP A N 1
ATOM 2601 C CA . TRP A 1 321 ? -8.124 10.225 -23.020 1.00 78.94 321 TRP A CA 1
ATOM 2602 C C . TRP A 1 321 ? -8.825 9.490 -24.134 1.00 78.94 321 TRP A C 1
ATOM 2604 O O . TRP A 1 321 ? -8.421 8.359 -24.408 1.00 78.94 321 TRP A O 1
ATOM 2614 N N . LEU A 1 322 ? -9.821 10.090 -24.791 1.00 80.94 322 LEU A N 1
ATOM 2615 C CA . LEU A 1 322 ? -10.414 9.455 -25.965 1.00 80.94 322 LEU A CA 1
ATOM 2616 C C . LEU A 1 322 ? -9.346 9.091 -27.009 1.00 80.94 322 LEU A C 1
ATOM 2618 O O . LEU A 1 322 ? -9.311 7.917 -27.382 1.00 80.94 322 LEU A O 1
ATOM 2622 N N . PRO A 1 323 ? -8.395 9.980 -27.377 1.00 80.06 323 PRO A N 1
ATOM 2623 C CA . PRO A 1 323 ? -7.346 9.632 -28.340 1.00 80.06 323 PRO A CA 1
ATOM 2624 C C . PRO A 1 323 ? -6.460 8.463 -27.881 1.00 80.06 323 PRO A C 1
ATOM 2626 O O . PRO A 1 323 ? -5.983 7.668 -28.689 1.00 80.06 323 PRO A O 1
ATOM 2629 N N . ILE A 1 324 ? -6.243 8.328 -26.570 1.00 81.81 324 ILE A N 1
ATOM 2630 C CA . ILE A 1 324 ? -5.418 7.263 -25.986 1.00 81.81 324 ILE A CA 1
ATOM 2631 C C . ILE A 1 324 ? -6.168 5.920 -26.014 1.00 81.81 324 ILE A C 1
ATOM 2633 O O . ILE A 1 324 ? -5.577 4.887 -26.336 1.00 81.81 324 ILE A O 1
ATOM 2637 N N . LEU A 1 325 ? -7.468 5.928 -25.697 1.00 85.25 325 LEU A N 1
ATOM 2638 C CA . LEU A 1 325 ? -8.334 4.744 -25.654 1.00 85.25 325 LEU A CA 1
ATOM 2639 C C . LEU A 1 325 ? -8.739 4.224 -27.045 1.00 85.25 325 LEU A C 1
ATOM 2641 O O . LEU A 1 325 ? -9.200 3.084 -27.156 1.00 85.25 325 LEU A O 1
ATOM 2645 N N . CYS A 1 326 ? -8.520 5.000 -28.112 1.00 84.06 326 CYS A N 1
ATOM 2646 C CA . CYS A 1 326 ? -8.659 4.515 -29.489 1.00 84.06 326 CYS A CA 1
ATOM 2647 C C . CYS A 1 326 ? -7.715 3.333 -29.783 1.00 84.06 326 CYS A C 1
ATOM 2649 O O . CYS A 1 326 ? -8.058 2.437 -30.556 1.00 84.06 326 CYS A O 1
ATOM 2651 N N . ARG A 1 327 ? -6.554 3.265 -29.112 1.00 83.81 327 ARG A N 1
ATOM 2652 C CA . ARG A 1 327 ? -5.573 2.182 -29.286 1.00 83.81 327 ARG A CA 1
ATOM 2653 C C . ARG A 1 327 ? -6.018 0.911 -28.560 1.00 83.81 327 ARG A C 1
ATOM 2655 O O . ARG A 1 327 ? -6.035 0.876 -27.328 1.00 83.81 327 ARG A O 1
ATOM 2662 N N . SER A 1 328 ? -6.288 -0.158 -29.313 1.00 82.94 328 SER A N 1
ATOM 2663 C CA . SER A 1 328 ? -6.808 -1.435 -28.788 1.00 82.94 328 SER A CA 1
ATOM 2664 C C . SER A 1 328 ? -5.994 -1.996 -27.618 1.00 82.94 328 SER A C 1
ATOM 2666 O O . SER A 1 328 ? -6.558 -2.242 -26.561 1.00 82.94 328 SER A O 1
ATOM 2668 N N . MET A 1 329 ? -4.664 -2.075 -27.732 1.00 85.19 329 MET A N 1
ATOM 2669 C CA . MET A 1 329 ? -3.813 -2.628 -26.663 1.00 85.19 329 MET A CA 1
ATOM 2670 C C . MET A 1 329 ? -3.905 -1.851 -25.339 1.00 85.19 329 MET A C 1
ATOM 2672 O O . MET A 1 329 ? -3.783 -2.436 -24.259 1.00 85.19 329 MET A O 1
ATOM 2676 N N . ILE A 1 330 ? -4.083 -0.526 -25.409 1.00 87.56 330 ILE A N 1
ATOM 2677 C CA . ILE A 1 330 ? -4.234 0.323 -24.219 1.00 87.56 330 ILE A CA 1
ATOM 2678 C C . ILE A 1 330 ? -5.639 0.161 -23.653 1.00 87.56 330 ILE A C 1
ATOM 2680 O O . ILE A 1 330 ? -5.780 0.044 -22.440 1.00 87.56 330 ILE A O 1
ATOM 2684 N N . ARG A 1 331 ? -6.656 0.111 -24.519 1.00 90.56 331 ARG A N 1
ATOM 2685 C CA . ARG A 1 331 ? -8.049 -0.119 -24.132 1.00 90.56 331 ARG A CA 1
ATOM 2686 C C . ARG A 1 331 ? -8.239 -1.462 -23.431 1.00 90.56 331 ARG A C 1
ATOM 2688 O O . ARG A 1 331 ? -8.855 -1.481 -22.373 1.00 90.56 331 ARG A O 1
ATOM 2695 N N . ASP A 1 332 ? -7.664 -2.539 -23.957 1.00 88.62 332 ASP A N 1
ATOM 2696 C CA . ASP A 1 332 ? -7.749 -3.873 -23.352 1.00 88.62 332 ASP A CA 1
ATOM 2697 C C . ASP A 1 332 ? -7.038 -3.886 -21.987 1.00 88.62 332 ASP A C 1
ATOM 2699 O O . ASP A 1 332 ? -7.626 -4.253 -20.973 1.00 88.62 332 ASP A O 1
ATOM 2703 N N . SER A 1 333 ? -5.818 -3.331 -21.912 1.00 89.31 333 SER A N 1
ATOM 2704 C CA . SER A 1 333 ? -5.097 -3.173 -20.634 1.00 89.31 333 SER A CA 1
ATOM 2705 C C . SER A 1 333 ? -5.856 -2.296 -19.629 1.00 89.31 333 SER A C 1
ATOM 2707 O O . SER A 1 333 ? -5.750 -2.479 -18.416 1.00 89.31 333 SER A O 1
ATOM 2709 N N . PHE A 1 334 ? -6.583 -1.293 -20.123 1.00 91.12 334 PHE A N 1
ATOM 2710 C CA . PHE A 1 334 ? -7.405 -0.405 -19.315 1.00 91.12 334 PHE A CA 1
ATOM 2711 C C . PHE A 1 334 ? -8.637 -1.125 -18.786 1.00 91.12 334 PHE A C 1
ATOM 2713 O O . PHE A 1 334 ? -8.923 -0.995 -17.602 1.00 91.12 334 PHE A O 1
ATOM 2720 N N . LEU A 1 335 ? -9.309 -1.932 -19.603 1.00 92.19 335 LEU A N 1
ATOM 2721 C CA . LEU A 1 335 ? -10.424 -2.767 -19.172 1.00 92.19 335 LEU A CA 1
ATOM 2722 C C . LEU A 1 335 ? -9.979 -3.784 -18.111 1.00 92.19 335 LEU A C 1
ATOM 2724 O O . LEU A 1 335 ? -10.624 -3.907 -17.065 1.00 92.19 335 LEU A O 1
ATOM 2728 N N . ASP A 1 336 ? -8.823 -4.416 -18.322 1.00 89.25 336 ASP A N 1
ATOM 2729 C CA . ASP A 1 336 ? -8.217 -5.344 -17.369 1.00 89.25 336 ASP A CA 1
ATOM 2730 C C . ASP A 1 336 ? -7.973 -4.684 -16.009 1.00 89.25 336 ASP A C 1
ATOM 2732 O O . ASP A 1 336 ? -8.351 -5.226 -14.975 1.00 89.25 336 ASP A O 1
ATOM 2736 N N . ILE A 1 337 ? -7.368 -3.494 -15.978 1.00 89.06 337 ILE A N 1
ATOM 2737 C CA . ILE A 1 337 ? -7.005 -2.819 -14.720 1.00 89.06 337 ILE A CA 1
ATOM 2738 C C . ILE A 1 337 ? -8.202 -2.099 -14.080 1.00 89.06 337 ILE A C 1
ATOM 2740 O O . ILE A 1 337 ? -8.316 -2.057 -12.854 1.00 89.06 337 ILE A O 1
ATOM 2744 N N . ALA A 1 338 ? -9.082 -1.496 -14.880 1.00 89.75 338 ALA A N 1
ATOM 2745 C CA . ALA A 1 338 ? -10.199 -0.695 -14.388 1.00 89.75 338 ALA A CA 1
ATOM 2746 C C . ALA A 1 338 ? -11.364 -1.563 -13.907 1.00 89.75 338 ALA A C 1
ATOM 2748 O O . ALA A 1 338 ? -12.013 -1.209 -12.919 1.00 89.75 338 ALA A O 1
ATOM 2749 N N . ILE A 1 339 ? -11.648 -2.667 -14.607 1.00 92.69 339 ILE A N 1
ATOM 2750 C CA . ILE A 1 339 ? -12.867 -3.459 -14.416 1.00 92.69 339 ILE A CA 1
ATOM 2751 C C . ILE A 1 339 ? -12.563 -4.861 -13.892 1.00 92.69 339 ILE A C 1
ATOM 2753 O O . ILE A 1 339 ? -13.156 -5.251 -12.891 1.00 92.69 339 ILE A O 1
ATOM 2757 N N . LEU A 1 340 ? -11.646 -5.608 -14.513 1.00 87.19 340 LEU A N 1
ATOM 2758 C CA . LEU A 1 340 ? -11.437 -7.031 -14.188 1.00 87.19 340 LEU A CA 1
ATOM 2759 C C . LEU A 1 340 ? -10.506 -7.258 -12.983 1.00 87.19 340 LEU A C 1
ATOM 2761 O O . LEU A 1 340 ? -10.700 -8.192 -12.204 1.00 87.19 340 LEU A O 1
ATOM 2765 N N . ALA A 1 341 ? -9.525 -6.379 -12.786 1.00 84.06 341 ALA A N 1
ATOM 2766 C CA . ALA A 1 341 ? -8.574 -6.393 -11.677 1.00 84.06 341 ALA A CA 1
ATOM 2767 C C . ALA A 1 341 ? -8.448 -5.007 -11.004 1.00 84.06 341 ALA A C 1
ATOM 2769 O O . ALA A 1 341 ? -7.340 -4.468 -10.890 1.00 84.06 341 ALA A O 1
ATOM 2770 N N . PRO A 1 342 ? -9.562 -4.413 -10.532 1.00 81.12 342 PRO A N 1
ATOM 2771 C CA . PRO A 1 342 ? -9.542 -3.105 -9.903 1.00 81.12 342 PRO A CA 1
ATOM 2772 C C . PRO A 1 342 ? -8.762 -3.166 -8.590 1.00 81.12 342 PRO A C 1
ATOM 2774 O O . PRO A 1 342 ? -8.994 -4.021 -7.737 1.00 81.12 342 PRO A O 1
ATOM 2777 N N . SER A 1 343 ? -7.868 -2.204 -8.367 1.00 69.69 343 SER A N 1
ATOM 2778 C CA . SER A 1 343 ? -7.361 -1.959 -7.015 1.00 69.69 343 SER A CA 1
ATOM 2779 C C . SER A 1 343 ? -8.477 -1.299 -6.189 1.00 69.69 343 SER A C 1
ATOM 2781 O O . SER A 1 343 ? -8.709 -0.093 -6.306 1.00 69.69 343 SER A O 1
ATOM 2783 N N . LEU A 1 344 ? -9.195 -2.094 -5.393 1.00 62.78 344 LEU A N 1
ATOM 2784 C CA . LEU A 1 344 ? -10.386 -1.707 -4.618 1.00 62.78 344 LEU A CA 1
ATOM 2785 C C . LEU A 1 344 ? -10.061 -0.847 -3.375 1.00 62.78 344 LEU A C 1
ATOM 2787 O O . LEU A 1 344 ? -10.582 -1.073 -2.289 1.00 62.78 344 LEU A O 1
ATOM 2791 N N . THR A 1 345 ? -9.198 0.160 -3.509 1.00 57.91 345 THR A N 1
ATOM 2792 C CA . THR A 1 345 ? -8.841 1.083 -2.414 1.00 57.91 345 THR A CA 1
ATOM 2793 C C . THR A 1 345 ? -9.897 2.162 -2.159 1.00 57.91 345 THR A C 1
ATOM 2795 O O . THR A 1 345 ? -9.706 3.011 -1.294 1.00 57.91 345 THR A O 1
ATOM 2798 N N . ILE A 1 346 ? -10.991 2.156 -2.922 1.00 61.59 346 ILE A N 1
ATOM 2799 C CA . ILE A 1 346 ? -11.994 3.215 -2.950 1.00 61.59 346 ILE A CA 1
ATOM 2800 C C . ILE A 1 346 ? -13.277 2.758 -2.239 1.00 61.59 346 ILE A C 1
ATOM 2802 O O . ILE A 1 346 ? -13.704 1.616 -2.425 1.00 61.59 346 ILE A O 1
ATOM 2806 N N . GLU A 1 347 ? -13.905 3.655 -1.470 1.00 68.56 347 GLU A N 1
ATOM 2807 C CA . GLU A 1 347 ? -15.230 3.454 -0.865 1.00 68.56 347 GLU A CA 1
ATOM 2808 C C . GLU A 1 347 ? -16.278 3.003 -1.902 1.00 68.56 347 GLU A C 1
ATOM 2810 O O . GLU A 1 347 ? -16.249 3.413 -3.065 1.00 68.56 347 GLU A O 1
ATOM 2815 N N . VAL A 1 348 ? -17.227 2.165 -1.468 1.00 68.00 348 VAL A N 1
ATOM 2816 C CA . VAL A 1 348 ? -18.241 1.512 -2.324 1.00 68.00 348 VAL A CA 1
ATOM 2817 C C . VAL A 1 348 ? -19.060 2.520 -3.146 1.00 68.00 348 VAL A C 1
ATOM 2819 O O . VAL A 1 348 ? -19.453 2.235 -4.277 1.00 68.00 348 VAL A O 1
ATOM 2822 N N . GLU A 1 349 ? -19.298 3.720 -2.615 1.00 67.12 349 GLU A N 1
ATOM 2823 C CA . GLU A 1 349 ? -20.043 4.776 -3.313 1.00 67.12 349 GLU A CA 1
ATOM 2824 C C . GLU A 1 349 ? -19.275 5.325 -4.524 1.00 67.12 349 GLU A C 1
ATOM 2826 O O . GLU A 1 349 ? -19.843 5.488 -5.605 1.00 67.12 349 GLU A O 1
ATOM 2831 N N . TYR A 1 350 ? -17.963 5.514 -4.396 1.00 77.75 350 TYR A N 1
ATOM 2832 C CA . TYR A 1 350 ? -17.106 5.997 -5.480 1.00 77.75 350 TYR A CA 1
ATOM 2833 C C . TYR A 1 350 ? -16.828 4.924 -6.534 1.00 77.75 350 TYR A C 1
ATOM 2835 O O . TYR A 1 350 ? -16.526 5.265 -7.675 1.00 77.75 350 TYR A O 1
ATOM 2843 N N . GLN A 1 351 ? -16.963 3.637 -6.194 1.00 81.62 351 GLN A N 1
ATOM 2844 C CA . GLN A 1 351 ? -16.859 2.553 -7.176 1.00 81.62 351 GLN A CA 1
ATOM 2845 C C . GLN A 1 351 ? -17.953 2.669 -8.244 1.00 81.62 351 GLN A C 1
ATOM 2847 O O . GLN A 1 351 ? -17.661 2.540 -9.431 1.00 81.62 351 GLN A O 1
ATOM 2852 N N . LYS A 1 352 ? -19.190 3.010 -7.856 1.00 84.25 352 LYS A N 1
ATOM 2853 C CA . LYS A 1 352 ? -20.289 3.241 -8.811 1.00 84.25 352 LYS A CA 1
ATOM 2854 C C . LYS A 1 352 ? -19.978 4.398 -9.765 1.00 84.25 352 LYS A C 1
ATOM 2856 O O . LYS A 1 352 ? -20.141 4.249 -10.973 1.00 84.25 352 LYS A O 1
ATOM 2861 N N . ILE A 1 353 ? -19.490 5.519 -9.223 1.00 84.88 353 ILE A N 1
ATOM 2862 C CA . ILE A 1 353 ? -19.073 6.703 -9.998 1.00 84.88 353 ILE A CA 1
ATOM 2863 C C . ILE A 1 353 ? -17.949 6.322 -10.967 1.00 84.88 353 ILE A C 1
ATOM 2865 O O . ILE A 1 353 ? -18.022 6.613 -12.157 1.00 84.88 353 ILE A O 1
ATOM 2869 N N . PHE A 1 354 ? -16.936 5.611 -10.470 1.00 89.62 354 PHE A N 1
ATOM 2870 C CA . PHE A 1 354 ? -15.788 5.173 -11.255 1.00 89.62 354 PHE A CA 1
ATOM 2871 C C . PHE A 1 354 ? -16.210 4.309 -12.441 1.00 89.62 354 PHE A C 1
ATOM 2873 O O . PHE A 1 354 ? -15.859 4.621 -13.577 1.00 89.62 354 PHE A O 1
ATOM 2880 N N . VAL A 1 355 ? -16.997 3.260 -12.198 1.00 90.88 355 VAL A N 1
ATOM 2881 C CA . VAL A 1 355 ? -17.462 2.362 -13.261 1.00 90.88 355 VAL A CA 1
ATOM 2882 C C . VAL A 1 355 ? -18.326 3.114 -14.271 1.00 90.88 355 VAL A C 1
ATOM 2884 O O . VAL A 1 355 ? -18.165 2.921 -15.474 1.00 90.88 355 VAL A O 1
ATOM 2887 N N . MET A 1 356 ? -19.201 4.010 -13.813 1.00 88.25 356 MET A N 1
ATOM 2888 C CA . MET A 1 356 ? -20.033 4.804 -14.714 1.00 88.25 356 MET A CA 1
ATOM 2889 C C . MET A 1 356 ? -19.198 5.742 -15.596 1.00 88.25 356 MET A C 1
ATOM 2891 O O . MET A 1 356 ? -19.456 5.816 -16.796 1.00 88.25 356 MET A O 1
ATOM 2895 N N . CYS A 1 357 ? -18.166 6.396 -15.049 1.00 87.88 357 CYS A N 1
ATOM 2896 C CA . CYS A 1 357 ? -17.205 7.172 -15.838 1.00 87.88 357 CYS A CA 1
ATOM 2897 C C . CYS A 1 357 ? -16.498 6.299 -16.883 1.00 87.88 357 CYS A C 1
ATOM 2899 O O . CYS A 1 357 ? -16.393 6.704 -18.037 1.00 87.88 357 CYS A O 1
ATOM 2901 N N . VAL A 1 358 ? -16.053 5.093 -16.513 1.00 91.19 358 VAL A N 1
ATOM 2902 C CA . VAL A 1 358 ? -15.401 4.159 -17.448 1.00 91.19 358 VAL A CA 1
ATOM 2903 C C . VAL A 1 358 ? -16.333 3.792 -18.606 1.00 91.19 358 VAL A C 1
ATOM 2905 O O . VAL A 1 358 ? -15.932 3.900 -19.762 1.00 91.19 358 VAL A O 1
ATOM 2908 N N . VAL A 1 359 ? -17.580 3.411 -18.318 1.00 91.31 359 VAL A N 1
ATOM 2909 C CA . VAL A 1 359 ? -18.566 3.045 -19.350 1.00 91.31 359 VAL A CA 1
ATOM 2910 C C . VAL A 1 359 ? -18.870 4.229 -20.270 1.00 91.31 359 VAL A C 1
ATOM 2912 O O . VAL A 1 359 ? -18.874 4.071 -21.489 1.00 91.31 359 VAL A O 1
ATOM 2915 N N . LEU A 1 360 ? -19.086 5.423 -19.708 1.00 88.25 360 LEU A N 1
ATOM 2916 C CA . LEU A 1 360 ? -19.338 6.636 -20.492 1.00 88.25 360 LEU A CA 1
ATOM 2917 C C . LEU A 1 360 ? -18.146 6.998 -21.388 1.00 88.25 360 LEU A C 1
ATOM 2919 O O . LEU A 1 360 ? -18.351 7.334 -22.551 1.00 88.25 360 LEU A O 1
ATOM 2923 N N . MET A 1 361 ? -16.914 6.875 -20.890 1.00 87.06 361 MET A N 1
ATOM 2924 C CA . MET A 1 361 ? -15.709 7.092 -21.696 1.00 87.06 361 MET A CA 1
ATOM 2925 C C . MET A 1 361 ? -15.614 6.088 -22.846 1.00 87.06 361 MET A C 1
ATOM 2927 O O . MET A 1 361 ? -15.433 6.495 -23.989 1.00 87.06 361 MET A O 1
ATOM 2931 N N . LEU A 1 362 ? -15.787 4.790 -22.572 1.00 89.19 362 LEU A N 1
ATOM 2932 C CA . LEU A 1 362 ? -15.731 3.744 -23.600 1.00 89.19 362 LEU A CA 1
ATOM 2933 C C . LEU A 1 362 ? -16.825 3.909 -24.662 1.00 89.19 362 LEU A C 1
ATOM 2935 O O . LEU A 1 362 ? -16.559 3.679 -25.837 1.00 89.19 362 LEU A O 1
ATOM 2939 N N . SER A 1 363 ? -18.015 4.380 -24.272 1.00 87.81 363 SER A N 1
ATOM 2940 C CA . SER A 1 363 ? -19.116 4.674 -25.203 1.00 87.81 363 SER A CA 1
ATOM 2941 C C . SER A 1 363 ? -18.814 5.812 -26.182 1.00 87.81 363 SER A C 1
ATOM 2943 O O . SER A 1 363 ? -19.486 5.943 -27.197 1.00 87.81 363 SER A O 1
ATOM 2945 N N . LYS A 1 364 ? -17.807 6.640 -25.890 1.00 85.19 364 LYS A N 1
ATOM 2946 C CA . LYS A 1 364 ? -17.418 7.803 -26.694 1.00 85.19 364 LYS A CA 1
ATOM 2947 C C . LYS A 1 364 ? -16.178 7.554 -27.559 1.00 85.19 364 LYS A C 1
ATOM 2949 O O . LYS A 1 364 ? -15.837 8.396 -28.383 1.00 85.19 364 LYS A O 1
ATOM 2954 N N . VAL A 1 365 ? -15.511 6.405 -27.420 1.00 83.88 365 VAL A N 1
ATOM 2955 C CA . VAL A 1 365 ? -14.317 6.062 -28.214 1.00 83.88 365 VAL A CA 1
ATOM 2956 C C . VAL A 1 365 ? -14.704 5.811 -29.673 1.00 83.88 365 VAL A C 1
ATOM 2958 O O . VAL A 1 365 ? -15.659 5.085 -29.942 1.00 83.88 365 VAL A O 1
ATOM 2961 N N . GLN A 1 366 ? -13.957 6.397 -30.612 1.00 77.06 366 GLN A N 1
ATOM 2962 C CA . GLN A 1 366 ? -14.073 6.122 -32.049 1.00 77.06 366 GLN A CA 1
ATOM 2963 C C . GLN A 1 366 ? -12.987 5.135 -32.474 1.00 77.06 366 GLN A C 1
ATOM 2965 O O . GLN A 1 366 ? -11.838 5.251 -32.055 1.00 77.06 366 GLN A O 1
ATOM 2970 N N . MET A 1 367 ? -13.332 4.161 -33.315 1.00 61.47 367 MET A N 1
ATOM 2971 C CA . MET A 1 367 ? -12.326 3.332 -33.983 1.00 61.47 367 MET A CA 1
ATOM 2972 C C . MET A 1 367 ? -11.645 4.176 -35.065 1.00 61.47 367 MET A C 1
ATOM 2974 O O . MET A 1 367 ? -12.335 4.723 -35.928 1.00 61.47 367 MET A O 1
ATOM 2978 N N . GLU A 1 368 ? -10.313 4.288 -35.025 1.00 54.78 368 GLU A N 1
ATOM 2979 C CA . GLU A 1 368 ? -9.546 4.852 -36.141 1.00 54.78 368 GLU A CA 1
ATOM 2980 C C . GLU A 1 368 ? -9.823 3.999 -37.385 1.00 54.78 368 GLU A C 1
ATOM 2982 O O . GLU A 1 368 ? -9.522 2.803 -37.411 1.00 54.78 368 GLU A O 1
ATOM 2987 N N . GLN A 1 369 ? -10.431 4.598 -38.412 1.00 47.41 369 GLN A N 1
ATOM 2988 C CA . GLN A 1 369 ? -10.483 3.964 -39.722 1.00 47.41 369 GLN A CA 1
ATOM 2989 C C . GLN A 1 369 ? -9.051 3.916 -40.243 1.00 47.41 369 GLN A C 1
ATOM 2991 O O . GLN A 1 369 ? -8.441 4.949 -40.507 1.00 47.41 369 GLN A O 1
ATOM 2996 N N . VAL A 1 370 ? -8.496 2.711 -40.352 1.00 41.50 370 VAL A N 1
ATOM 2997 C CA . VAL A 1 370 ? -7.247 2.493 -41.075 1.00 41.50 370 VAL A CA 1
ATOM 2998 C C . VAL A 1 370 ? -7.552 2.794 -42.540 1.00 41.50 370 VAL A C 1
ATOM 3000 O O . VAL A 1 370 ? -8.083 1.942 -43.252 1.00 41.50 370 VAL A O 1
ATOM 3003 N N . GLU A 1 371 ? -7.274 4.023 -42.981 1.00 37.62 371 GLU A N 1
ATOM 3004 C CA . GLU A 1 371 ? -7.182 4.346 -44.402 1.00 37.62 371 GLU A CA 1
ATOM 3005 C C . GLU A 1 371 ? -6.030 3.516 -44.970 1.00 37.62 371 GLU A C 1
ATOM 3007 O O . GLU A 1 371 ? -4.859 3.894 -44.927 1.00 37.62 371 GLU A O 1
ATOM 3012 N N . TYR A 1 372 ? -6.359 2.330 -45.477 1.00 38.47 372 TYR A N 1
ATOM 3013 C CA . TYR A 1 372 ? -5.515 1.668 -46.450 1.00 38.47 372 TYR A CA 1
ATOM 3014 C C . TYR A 1 372 ? -5.494 2.593 -47.664 1.00 38.47 372 TYR A C 1
ATOM 3016 O O . TYR A 1 372 ? -6.464 2.659 -48.416 1.00 38.47 372 TYR A O 1
ATOM 3024 N N . SER A 1 373 ? -4.408 3.349 -47.830 1.00 36.19 373 SER A N 1
ATOM 3025 C CA . SER A 1 373 ? -4.089 3.999 -49.093 1.00 36.19 373 SER A CA 1
ATOM 3026 C C . SER A 1 373 ? -3.794 2.893 -50.109 1.00 36.19 373 SER A C 1
ATOM 3028 O O . SER A 1 373 ? -2.642 2.517 -50.331 1.00 36.19 373 SER A O 1
ATOM 3030 N N . ASP A 1 374 ? -4.852 2.293 -50.639 1.00 37.91 374 ASP A N 1
ATOM 3031 C CA . ASP A 1 374 ? -4.773 1.370 -51.753 1.00 37.91 374 ASP A CA 1
ATOM 3032 C C . ASP A 1 374 ? -4.602 2.231 -53.005 1.00 37.91 374 ASP A C 1
ATOM 3034 O O . ASP A 1 374 ? -5.550 2.755 -53.589 1.00 37.91 374 ASP A O 1
ATOM 3038 N N . ASP A 1 375 ? -3.338 2.477 -53.335 1.00 44.53 375 ASP A N 1
ATOM 3039 C CA . ASP A 1 375 ? -2.905 3.179 -54.535 1.00 44.53 375 ASP A CA 1
ATOM 3040 C C . ASP A 1 375 ? -3.113 2.233 -55.732 1.00 44.53 375 ASP A C 1
ATOM 3042 O O . ASP A 1 375 ? -2.177 1.663 -56.294 1.00 44.53 375 ASP A O 1
ATOM 3046 N N . SER A 1 376 ? -4.376 1.993 -56.087 1.00 41.88 376 SER A N 1
ATOM 3047 C CA . SER A 1 376 ? -4.748 1.419 -57.374 1.00 41.88 376 SER A CA 1
ATOM 3048 C C . SER A 1 376 ? -5.971 2.147 -57.923 1.00 41.88 376 SER A C 1
ATOM 3050 O O . SER A 1 376 ? -7.086 2.084 -57.413 1.00 41.88 376 SER A O 1
ATOM 3052 N N . SER A 1 377 ? -5.705 2.924 -58.965 1.00 47.59 377 SER A N 1
ATOM 3053 C CA . SER A 1 377 ? -6.715 3.499 -59.837 1.00 47.59 377 SER A CA 1
ATOM 3054 C C . SER A 1 377 ? -7.332 2.367 -60.647 1.00 47.59 377 SER A C 1
ATOM 3056 O O . SER A 1 377 ? -6.600 1.657 -61.326 1.00 47.59 377 SER A O 1
ATOM 3058 N N . ASP A 1 378 ? -8.649 2.200 -60.555 1.00 43.94 378 ASP A N 1
ATOM 3059 C CA . ASP A 1 378 ? -9.530 2.120 -61.721 1.00 43.94 378 ASP A CA 1
ATOM 3060 C C . ASP A 1 378 ? -11.003 2.269 -61.294 1.00 43.94 378 ASP A C 1
ATOM 3062 O O . ASP A 1 378 ? -11.435 1.843 -60.225 1.00 43.94 378 ASP A O 1
ATOM 3066 N N . GLU A 1 379 ? -11.731 2.992 -62.138 1.00 45.84 379 GLU A N 1
ATOM 3067 C CA . GLU A 1 379 ? -13.094 3.499 -61.991 1.00 45.84 379 GLU A CA 1
ATOM 3068 C C . GLU A 1 379 ? -14.165 2.394 -61.853 1.00 45.84 379 GLU A C 1
ATOM 3070 O O . GLU A 1 379 ? -14.110 1.385 -62.547 1.00 45.84 379 GLU A O 1
ATOM 3075 N N . GLU A 1 380 ? -15.190 2.621 -61.021 1.00 40.31 380 GLU A N 1
ATOM 3076 C CA . GLU A 1 380 ? -16.595 2.840 -61.441 1.00 40.31 380 GLU A CA 1
ATOM 3077 C C . GLU A 1 380 ? -17.602 2.581 -60.295 1.00 40.31 380 GLU A C 1
ATOM 3079 O O . GLU A 1 380 ? -17.640 1.517 -59.690 1.00 40.31 380 GLU A O 1
ATOM 3084 N N . ASP A 1 381 ? -18.433 3.602 -60.054 1.00 44.91 381 ASP A N 1
ATOM 3085 C CA . ASP A 1 381 ? -19.854 3.576 -59.666 1.00 44.91 381 ASP A CA 1
ATOM 3086 C C . ASP A 1 381 ? -20.353 2.581 -58.586 1.00 44.91 381 ASP A C 1
ATOM 3088 O O . ASP A 1 381 ? -20.404 1.375 -58.785 1.00 44.91 381 ASP A O 1
ATOM 3092 N N . TYR A 1 382 ? -20.834 3.113 -57.453 1.00 38.00 382 TYR A N 1
ATOM 3093 C CA . TYR A 1 382 ? -22.216 2.995 -56.941 1.00 38.00 382 TYR A CA 1
ATOM 3094 C C . TYR A 1 382 ? -22.290 3.333 -55.436 1.00 38.00 382 TYR A C 1
ATOM 3096 O O . TYR A 1 382 ? -21.544 2.824 -54.610 1.00 38.00 382 TYR A O 1
ATOM 3104 N N . ALA A 1 383 ? -23.320 4.119 -55.104 1.00 36.09 383 ALA A N 1
ATOM 3105 C CA . ALA A 1 383 ? -23.944 4.306 -53.789 1.00 36.09 383 ALA A CA 1
ATOM 3106 C C . ALA A 1 383 ? -23.215 5.161 -52.723 1.00 36.09 383 ALA A C 1
ATOM 3108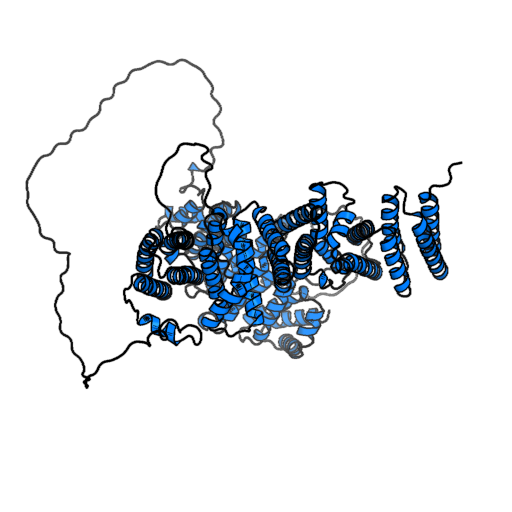 O O . ALA A 1 383 ? -22.243 4.776 -52.086 1.00 36.09 383 ALA A O 1
ATOM 3109 N N . LYS A 1 384 ? -23.831 6.320 -52.446 1.00 43.88 384 LYS A N 1
ATOM 3110 C CA . LYS A 1 384 ? -23.674 7.113 -51.215 1.00 43.88 384 LYS A CA 1
ATOM 3111 C C . LYS A 1 384 ? -23.729 6.220 -49.961 1.00 43.88 384 LYS A C 1
ATOM 3113 O O . LYS A 1 384 ? -24.683 5.445 -49.860 1.00 43.88 384 LYS A O 1
ATOM 3118 N N . PRO A 1 385 ? -22.869 6.418 -48.946 1.00 35.66 385 PRO A N 1
ATOM 3119 C CA . PRO A 1 385 ? -23.139 5.875 -47.627 1.00 35.66 385 PRO A CA 1
ATOM 3120 C C . PRO A 1 385 ? -24.187 6.759 -46.932 1.00 35.66 385 PRO A C 1
ATOM 3122 O O . PRO A 1 385 ? -23.936 7.910 -46.579 1.00 35.66 385 PRO A O 1
ATOM 3125 N N . MET A 1 386 ? -25.397 6.217 -46.790 1.00 39.03 386 MET A N 1
ATOM 3126 C CA . MET A 1 386 ? -26.335 6.604 -45.735 1.00 39.03 386 MET A CA 1
ATOM 3127 C C . MET A 1 386 ? -25.834 6.004 -44.407 1.00 39.03 386 MET A C 1
ATOM 3129 O O . MET A 1 386 ? -25.571 4.808 -44.341 1.00 39.03 386 MET A O 1
ATOM 3133 N N . ASP A 1 387 ? -25.734 6.838 -43.371 1.00 35.19 387 ASP A N 1
ATOM 3134 C CA . ASP A 1 387 ? -25.852 6.492 -41.942 1.00 35.19 387 ASP A CA 1
ATOM 3135 C C . ASP A 1 387 ? -24.906 5.446 -41.298 1.00 35.19 387 ASP A C 1
ATOM 3137 O O . ASP A 1 387 ? -25.295 4.798 -40.329 1.00 35.19 387 ASP A O 1
ATOM 3141 N N . THR A 1 388 ? -23.645 5.296 -41.719 1.00 37.78 388 THR A N 1
ATOM 3142 C CA . THR A 1 388 ? -22.702 4.359 -41.052 1.00 37.78 388 THR A CA 1
ATOM 3143 C C . THR A 1 388 ? -21.809 4.956 -39.954 1.00 37.78 388 THR A C 1
ATOM 3145 O O . THR A 1 388 ? -21.179 4.195 -39.226 1.00 37.78 388 THR A O 1
ATOM 3148 N N . CYS A 1 389 ? -21.777 6.277 -39.734 1.00 36.75 389 CYS A N 1
ATOM 3149 C CA . CYS A 1 389 ? -20.889 6.867 -38.712 1.00 36.75 389 CYS A CA 1
ATOM 3150 C C . CYS A 1 389 ? -21.353 6.705 -37.249 1.00 36.75 389 CYS A C 1
ATOM 3152 O O . CYS A 1 389 ? -20.538 6.890 -36.350 1.00 36.75 389 CYS A O 1
ATOM 3154 N N . ASN A 1 390 ? -22.615 6.346 -36.979 1.00 42.34 390 ASN A N 1
ATOM 3155 C CA . ASN A 1 390 ? -23.108 6.222 -35.595 1.00 42.34 390 ASN A CA 1
ATOM 3156 C C . ASN A 1 390 ? -22.846 4.850 -34.944 1.00 42.34 390 ASN A C 1
ATOM 3158 O O . ASN A 1 390 ? -22.950 4.743 -33.726 1.00 42.34 390 ASN A O 1
ATOM 3162 N N . ASN A 1 391 ? -22.476 3.814 -35.709 1.00 52.50 391 ASN A N 1
ATOM 3163 C CA . ASN A 1 391 ? -22.372 2.445 -35.178 1.00 52.50 391 ASN A CA 1
ATOM 3164 C C . ASN A 1 391 ? -21.017 2.122 -34.520 1.00 52.50 391 ASN A C 1
ATOM 3166 O O . ASN A 1 391 ? -20.945 1.202 -33.709 1.00 52.50 391 ASN A O 1
ATOM 3170 N N . ASN A 1 392 ? -19.956 2.886 -34.807 1.00 64.25 392 ASN A N 1
ATOM 3171 C CA . ASN A 1 392 ? -18.599 2.554 -34.344 1.00 64.25 392 ASN A CA 1
ATOM 3172 C C . ASN A 1 392 ? -18.435 2.679 -32.819 1.00 64.25 392 ASN A C 1
ATOM 3174 O O . ASN A 1 392 ? -17.658 1.949 -32.211 1.00 64.25 392 ASN A O 1
ATOM 3178 N N . HIS A 1 393 ? -19.166 3.602 -32.193 1.00 73.81 393 HIS A N 1
ATOM 3179 C CA . HIS A 1 393 ? -19.106 3.861 -30.754 1.00 73.81 393 HIS A CA 1
ATOM 3180 C C . HIS A 1 393 ? -19.756 2.748 -29.922 1.00 73.81 393 HIS A C 1
ATOM 3182 O O . HIS A 1 393 ? -19.193 2.268 -28.935 1.00 73.81 393 HIS A O 1
ATOM 3188 N N . GLU A 1 394 ? -20.942 2.309 -30.351 1.00 79.06 394 GLU A N 1
ATOM 3189 C CA . GLU A 1 394 ? -21.668 1.210 -29.713 1.00 79.06 394 GLU A CA 1
ATOM 3190 C C . GLU A 1 394 ? -20.920 -0.119 -29.871 1.00 79.06 394 GLU A C 1
ATOM 3192 O O . GLU A 1 394 ? -20.941 -0.951 -28.966 1.00 79.06 394 GLU A O 1
ATOM 3197 N N . GLU A 1 395 ? -20.209 -0.298 -30.986 1.00 83.00 395 GLU A N 1
ATOM 3198 C CA . GLU A 1 395 ? -19.402 -1.486 -31.254 1.00 83.00 395 GLU A CA 1
ATOM 3199 C C . GLU A 1 395 ? -18.186 -1.597 -30.318 1.00 83.00 395 GLU A C 1
ATOM 3201 O O . GLU A 1 395 ? -17.904 -2.684 -29.814 1.00 83.00 395 GLU A O 1
ATOM 3206 N N . VAL A 1 396 ? -17.495 -0.492 -30.003 1.00 86.56 396 VAL A N 1
ATOM 3207 C CA . VAL A 1 396 ? -16.366 -0.510 -29.049 1.00 86.56 396 VAL A CA 1
ATOM 3208 C C . VAL A 1 396 ? -16.831 -0.910 -27.650 1.00 86.56 396 VAL A C 1
ATOM 3210 O O . VAL A 1 396 ? -16.248 -1.816 -27.050 1.00 86.56 396 VAL A O 1
ATOM 3213 N N . LEU A 1 397 ? -17.890 -0.274 -27.136 1.00 89.81 397 LEU A N 1
ATOM 3214 C CA . LEU A 1 397 ? -18.445 -0.635 -25.830 1.00 89.81 397 LEU A CA 1
ATOM 3215 C C . LEU A 1 397 ? -19.005 -2.065 -25.841 1.00 89.81 397 LEU A C 1
ATOM 3217 O O . LEU A 1 397 ? -18.807 -2.794 -24.871 1.00 89.81 397 LEU A O 1
ATOM 3221 N N . GLY A 1 398 ? -19.646 -2.484 -26.936 1.00 88.81 398 GLY A N 1
ATOM 3222 C CA . GLY A 1 398 ? -20.117 -3.855 -27.132 1.00 88.81 398 GLY A CA 1
ATOM 3223 C C . GLY A 1 398 ? -18.984 -4.881 -27.055 1.00 88.81 398 GLY A C 1
ATOM 3224 O O . GLY A 1 398 ? -19.115 -5.879 -26.352 1.00 88.81 398 GLY A O 1
ATOM 3225 N N . ASN A 1 399 ? -17.844 -4.612 -27.698 1.00 89.38 399 ASN A N 1
ATOM 3226 C CA . ASN A 1 399 ? -16.669 -5.489 -27.664 1.00 89.38 399 ASN A CA 1
ATOM 3227 C C . ASN A 1 399 ? -16.074 -5.583 -26.250 1.00 89.38 399 ASN A C 1
ATOM 3229 O O . ASN A 1 399 ? -15.755 -6.676 -25.785 1.00 89.38 399 ASN A O 1
ATOM 3233 N N . CYS A 1 400 ? -15.976 -4.459 -25.531 1.00 91.06 400 CYS A N 1
ATOM 3234 C CA . CYS A 1 400 ? -15.546 -4.463 -24.130 1.00 91.06 400 CYS A CA 1
ATOM 3235 C C . CYS A 1 400 ? -16.538 -5.215 -23.226 1.00 91.06 400 CYS A C 1
ATOM 3237 O O . CYS A 1 400 ? -16.123 -5.953 -22.333 1.00 91.06 400 CYS A O 1
ATOM 3239 N N . LEU A 1 401 ? -17.846 -5.060 -23.457 1.00 93.38 401 LEU A N 1
ATOM 3240 C CA . LEU A 1 401 ? -18.876 -5.797 -22.727 1.00 93.38 401 LEU A CA 1
ATOM 3241 C C . LEU A 1 401 ? -18.756 -7.303 -22.970 1.00 93.38 401 LEU A C 1
ATOM 3243 O O . LEU A 1 401 ? -18.815 -8.055 -22.004 1.00 93.38 401 LEU A O 1
ATOM 3247 N N . LEU A 1 402 ? -18.543 -7.739 -24.213 1.00 92.94 402 LEU A N 1
ATOM 3248 C CA . LEU A 1 402 ? -18.341 -9.150 -24.548 1.00 92.94 402 LEU A CA 1
ATOM 3249 C C . LEU A 1 402 ? -17.111 -9.730 -23.833 1.00 92.94 402 LEU A C 1
ATOM 3251 O O . LEU A 1 402 ? -17.219 -10.771 -23.188 1.00 92.94 402 LEU A O 1
ATOM 3255 N N . GLN A 1 403 ? -15.969 -9.034 -23.871 1.00 92.56 403 GLN A N 1
ATOM 3256 C CA . GLN A 1 403 ? -14.752 -9.455 -23.160 1.00 92.56 403 GLN A CA 1
ATOM 3257 C C . GLN A 1 403 ? -15.007 -9.649 -21.654 1.00 92.56 403 GLN A C 1
ATOM 3259 O O . GLN A 1 403 ? -14.619 -10.665 -21.075 1.00 92.56 403 GLN A O 1
ATOM 3264 N N . VAL A 1 404 ? -15.705 -8.701 -21.020 1.00 94.31 404 VAL A N 1
ATOM 3265 C CA . VAL A 1 404 ? -16.055 -8.793 -19.595 1.00 94.31 404 VAL A CA 1
ATOM 3266 C C . VAL A 1 404 ? -17.095 -9.885 -19.335 1.00 94.31 404 VAL A C 1
ATOM 3268 O O . VAL A 1 404 ? -16.986 -10.596 -18.337 1.00 94.31 404 VAL A O 1
ATOM 3271 N N . ALA A 1 405 ? -18.080 -10.049 -20.219 1.00 93.19 405 ALA A N 1
ATOM 3272 C CA . ALA A 1 405 ? -19.143 -11.041 -20.097 1.00 93.19 405 ALA A CA 1
ATOM 3273 C C . ALA A 1 405 ? -18.596 -12.472 -20.096 1.00 93.19 405 ALA A C 1
ATOM 3275 O O . ALA A 1 405 ? -19.011 -13.264 -19.250 1.00 93.19 405 ALA A O 1
ATOM 3276 N N . VAL A 1 406 ? -17.635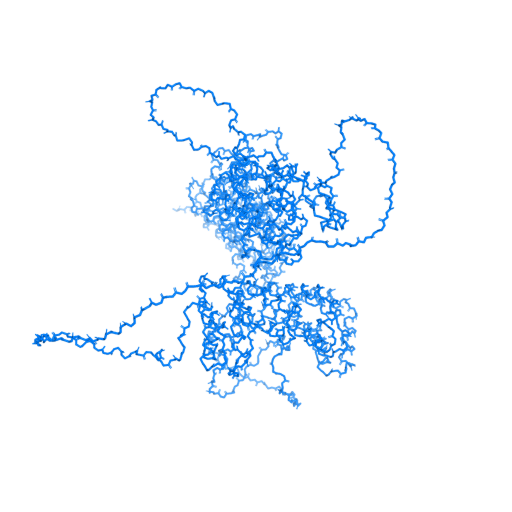 -12.785 -20.971 1.00 93.00 406 VAL A N 1
ATOM 3277 C CA . VAL A 1 406 ? -16.980 -14.105 -21.027 1.00 93.00 406 VAL A CA 1
ATOM 3278 C C . VAL A 1 406 ? -16.328 -14.447 -19.684 1.00 93.00 406 VAL A C 1
ATOM 3280 O O . VAL A 1 406 ? -16.513 -15.541 -19.151 1.00 93.00 406 VAL A O 1
ATOM 3283 N N . ILE A 1 407 ? -15.605 -13.494 -19.089 1.00 91.12 407 ILE A N 1
ATOM 3284 C CA . ILE A 1 407 ? -14.915 -13.704 -17.809 1.00 91.12 407 ILE A CA 1
ATOM 3285 C C . ILE A 1 407 ? -15.920 -13.786 -16.656 1.00 91.12 407 ILE A C 1
ATOM 3287 O O . ILE A 1 407 ? -15.858 -14.714 -15.852 1.00 91.12 407 ILE A O 1
ATOM 3291 N N . TRP A 1 408 ? -16.876 -12.855 -16.591 1.00 93.56 408 TRP A N 1
ATOM 3292 C CA . TRP A 1 408 ? -17.887 -12.794 -15.530 1.00 93.56 408 TRP A CA 1
ATOM 3293 C C . TRP A 1 408 ? -18.784 -14.039 -15.481 1.00 93.56 408 TRP A C 1
ATOM 3295 O O . TRP A 1 408 ? -19.265 -14.407 -14.403 1.00 93.56 408 TRP A O 1
ATOM 3305 N N . SER A 1 409 ? -18.991 -14.684 -16.633 1.00 91.81 409 SER A N 1
ATOM 3306 C CA . SER A 1 409 ? -19.836 -15.874 -16.788 1.00 91.81 409 SER A CA 1
ATOM 3307 C C . SER A 1 409 ? -19.127 -17.188 -16.447 1.00 91.81 409 SER A C 1
ATOM 3309 O O . SER A 1 409 ? -19.792 -18.207 -16.224 1.00 91.81 409 SER A O 1
ATOM 3311 N N . GLY A 1 410 ? -17.793 -17.173 -16.364 1.00 87.75 410 GLY A N 1
ATOM 3312 C CA . GLY A 1 410 ? -16.979 -18.338 -16.034 1.00 87.75 410 GLY A CA 1
ATOM 3313 C C . GLY A 1 410 ? -17.216 -18.849 -14.609 1.00 87.75 410 GLY A C 1
ATOM 3314 O O . GLY A 1 410 ? -17.270 -18.079 -13.652 1.00 87.75 410 GLY A O 1
ATOM 3315 N N . ALA A 1 411 ? -17.308 -20.172 -14.444 1.00 80.88 411 ALA A N 1
ATOM 3316 C CA . ALA A 1 411 ? -17.542 -20.792 -13.136 1.00 80.88 411 ALA A CA 1
ATOM 3317 C C . ALA A 1 411 ? -16.420 -20.497 -12.119 1.00 80.88 411 ALA A C 1
ATOM 3319 O O . ALA A 1 411 ? -16.696 -20.323 -10.935 1.00 80.88 411 ALA A O 1
ATOM 3320 N N . THR A 1 412 ? -15.171 -20.383 -12.579 1.00 84.25 412 THR A N 1
ATOM 3321 C CA . THR A 1 412 ? -14.020 -19.979 -11.752 1.00 84.25 412 THR A CA 1
ATOM 3322 C C . THR A 1 412 ? -14.174 -18.552 -11.236 1.00 84.25 412 THR A C 1
ATOM 3324 O O . THR A 1 412 ? -13.967 -18.294 -10.058 1.00 84.25 412 THR A O 1
ATOM 3327 N N . PHE A 1 413 ? -14.635 -17.622 -12.075 1.00 84.94 413 PHE A N 1
ATOM 3328 C CA . PHE A 1 413 ? -14.872 -16.242 -11.656 1.00 84.94 413 PHE A CA 1
ATOM 3329 C C . PHE A 1 413 ? -15.977 -16.143 -10.596 1.00 84.94 413 PHE A C 1
ATOM 3331 O O . PHE A 1 413 ? -15.865 -15.361 -9.657 1.00 84.94 413 PHE A O 1
ATOM 3338 N N . VAL A 1 414 ? -17.035 -16.951 -10.711 1.00 84.38 414 VAL A N 1
ATOM 3339 C CA . VAL A 1 414 ? -18.127 -16.976 -9.724 1.00 84.38 414 VAL A CA 1
ATOM 3340 C C . VAL A 1 414 ? -17.667 -17.541 -8.372 1.00 84.38 414 VAL A C 1
ATOM 3342 O O . VAL A 1 414 ? -18.108 -17.039 -7.337 1.00 84.38 414 VAL A O 1
ATOM 3345 N N . ASN A 1 415 ? -16.785 -18.547 -8.374 1.00 81.50 415 ASN A N 1
ATOM 3346 C CA . ASN A 1 415 ? -16.382 -19.277 -7.166 1.00 81.50 415 ASN A CA 1
ATOM 3347 C C . ASN A 1 415 ? -15.129 -18.712 -6.472 1.00 81.50 415 ASN A C 1
ATOM 3349 O O . ASN A 1 415 ? -15.062 -18.738 -5.246 1.00 81.50 415 ASN A O 1
ATOM 3353 N N . ASP A 1 416 ? -14.155 -18.204 -7.232 1.00 81.06 416 ASP A N 1
ATOM 3354 C CA . ASP A 1 416 ? -12.809 -17.905 -6.720 1.00 81.06 416 ASP A CA 1
ATOM 3355 C C . ASP A 1 416 ? -12.555 -16.401 -6.493 1.00 81.06 416 ASP A C 1
ATOM 3357 O O . ASP A 1 416 ? -11.589 -16.024 -5.826 1.00 81.06 416 ASP A O 1
ATOM 3361 N N . VAL A 1 417 ? -13.398 -15.518 -7.046 1.00 80.88 417 VAL A N 1
ATOM 3362 C CA . VAL A 1 417 ? -13.225 -14.054 -6.965 1.00 80.88 417 VAL A CA 1
ATOM 3363 C C . VAL A 1 417 ? -14.014 -13.463 -5.796 1.00 80.88 417 VAL A C 1
ATOM 3365 O O . VAL A 1 417 ? -15.120 -13.895 -5.495 1.00 80.88 417 VAL A O 1
ATOM 3368 N N . ASP A 1 418 ? -13.471 -12.435 -5.144 1.00 83.19 418 ASP A N 1
ATOM 3369 C CA . ASP A 1 418 ? -14.125 -11.755 -4.025 1.00 83.19 418 ASP A CA 1
ATOM 3370 C C . ASP A 1 418 ? -15.436 -11.049 -4.425 1.00 83.19 418 ASP A C 1
ATOM 3372 O O . ASP A 1 418 ? -15.543 -10.471 -5.507 1.00 83.19 418 ASP A O 1
ATOM 3376 N N . GLU A 1 419 ? -16.432 -11.047 -3.532 1.00 83.12 419 GLU A N 1
ATOM 3377 C CA . GLU A 1 419 ? -17.770 -10.487 -3.791 1.00 83.12 419 GLU A CA 1
ATOM 3378 C C . GLU A 1 419 ? -17.727 -9.008 -4.209 1.00 83.12 419 GLU A C 1
ATOM 3380 O O . GLU A 1 419 ? -18.476 -8.586 -5.085 1.00 83.12 419 GLU A O 1
ATOM 3385 N N . THR A 1 420 ? -16.811 -8.215 -3.641 1.00 83.94 420 THR A N 1
ATOM 3386 C CA . THR A 1 420 ? -16.688 -6.784 -3.972 1.00 83.94 420 THR A CA 1
ATOM 3387 C C . THR A 1 420 ? -16.239 -6.590 -5.419 1.00 83.94 420 THR A C 1
ATOM 3389 O O . THR A 1 420 ? -16.799 -5.765 -6.143 1.00 83.94 420 THR A O 1
ATOM 3392 N N . ARG A 1 421 ? -15.266 -7.379 -5.880 1.00 85.38 421 ARG A N 1
ATOM 3393 C CA . ARG A 1 421 ? -14.821 -7.378 -7.273 1.00 85.38 421 ARG A CA 1
ATOM 3394 C C . ARG A 1 421 ? -15.880 -7.941 -8.206 1.00 85.38 421 ARG A C 1
ATOM 3396 O O . ARG A 1 421 ? -16.102 -7.356 -9.262 1.00 85.38 421 ARG A O 1
ATOM 3403 N N . GLN A 1 422 ? -16.560 -9.021 -7.819 1.00 88.25 422 GLN A N 1
ATOM 3404 C CA . GLN A 1 422 ? -17.683 -9.543 -8.597 1.00 88.25 422 GLN A CA 1
ATOM 3405 C C . GLN A 1 422 ? -18.754 -8.460 -8.784 1.00 88.25 422 GLN A C 1
ATOM 3407 O O . GLN A 1 422 ? -19.150 -8.196 -9.916 1.00 88.25 422 GLN A O 1
ATOM 3412 N N . ARG A 1 423 ? -19.120 -7.745 -7.712 1.00 87.50 423 ARG A N 1
ATOM 3413 C CA . ARG A 1 423 ? -20.073 -6.630 -7.748 1.00 87.50 423 ARG A CA 1
ATOM 3414 C C . ARG A 1 423 ? -19.591 -5.469 -8.617 1.00 87.50 423 ARG A C 1
ATOM 3416 O O . ARG A 1 423 ? -20.386 -4.909 -9.366 1.00 87.50 423 ARG A O 1
ATOM 3423 N N . HIS A 1 424 ? -18.308 -5.108 -8.556 1.00 89.69 424 HIS A N 1
ATOM 3424 C CA . HIS A 1 424 ? -17.709 -4.068 -9.408 1.00 89.69 424 HIS A CA 1
ATOM 3425 C C . HIS A 1 424 ? -17.820 -4.413 -10.899 1.00 89.69 424 HIS A C 1
ATOM 3427 O O . HIS A 1 424 ? -18.219 -3.571 -11.705 1.00 89.69 424 HIS A O 1
ATOM 3433 N N . VAL A 1 425 ? -17.548 -5.668 -11.261 1.00 92.25 425 VAL A N 1
ATOM 3434 C CA . VAL A 1 425 ? -17.722 -6.167 -12.633 1.00 92.25 425 VAL A CA 1
ATOM 3435 C C . VAL A 1 425 ? -19.204 -6.216 -13.022 1.00 92.25 425 VAL A C 1
ATOM 3437 O O . VAL A 1 425 ? -19.569 -5.774 -14.111 1.00 92.25 425 VAL A O 1
ATOM 3440 N N . THR A 1 426 ? -20.085 -6.659 -12.119 1.00 92.31 426 THR A N 1
ATOM 3441 C CA . THR A 1 426 ? -21.542 -6.640 -12.324 1.00 92.31 426 THR A CA 1
ATOM 3442 C C . THR A 1 426 ? -22.050 -5.218 -12.600 1.00 92.31 426 THR A C 1
ATOM 3444 O O . THR A 1 426 ? -22.854 -5.016 -13.508 1.00 92.31 426 THR A O 1
ATOM 3447 N N . LEU A 1 427 ? -21.557 -4.203 -11.877 1.00 91.00 427 LEU A N 1
ATOM 3448 C CA . LEU A 1 427 ? -21.905 -2.800 -12.128 1.00 91.00 427 LEU A CA 1
ATOM 3449 C C . LEU A 1 427 ? -21.510 -2.362 -13.543 1.00 91.00 427 LEU A C 1
ATOM 3451 O O . LEU A 1 427 ? -22.293 -1.681 -14.204 1.00 91.00 427 LEU A O 1
ATOM 3455 N N . PHE A 1 428 ? -20.333 -2.770 -14.025 1.00 93.94 428 PHE A N 1
ATOM 3456 C CA . PHE A 1 428 ? -19.894 -2.454 -15.386 1.00 93.94 428 PHE A CA 1
ATOM 3457 C C . PHE A 1 428 ? -20.847 -3.040 -16.427 1.00 93.94 428 PHE A C 1
ATOM 3459 O O . PHE A 1 428 ? -21.257 -2.331 -17.347 1.00 93.94 428 PHE A O 1
ATOM 3466 N N . ILE A 1 429 ? -21.256 -4.298 -16.246 1.00 94.25 429 ILE A N 1
ATOM 3467 C CA . ILE A 1 429 ? -22.219 -4.978 -17.120 1.00 94.25 429 ILE A CA 1
ATOM 3468 C C . ILE A 1 429 ? -23.557 -4.230 -17.131 1.00 94.25 429 ILE A C 1
ATOM 3470 O O . ILE A 1 429 ? -24.052 -3.870 -18.197 1.00 94.25 429 ILE A O 1
ATOM 3474 N N . LEU A 1 430 ? -24.117 -3.932 -15.955 1.00 92.00 430 LEU A N 1
ATOM 3475 C CA . LEU A 1 430 ? -25.406 -3.244 -15.830 1.00 92.00 430 LEU A CA 1
ATOM 3476 C C . LEU A 1 430 ? -25.389 -1.859 -16.488 1.00 92.00 430 LEU A C 1
ATOM 3478 O O . LEU A 1 430 ? -26.306 -1.513 -17.237 1.00 92.00 430 LEU A O 1
ATOM 3482 N N . TYR A 1 431 ? -24.343 -1.065 -16.240 1.00 90.88 431 TYR A N 1
ATOM 3483 C CA . TYR A 1 431 ? -24.208 0.251 -16.861 1.00 90.88 431 TYR A CA 1
ATOM 3484 C C . TYR A 1 431 ? -23.995 0.153 -18.374 1.00 90.88 431 TYR A C 1
ATOM 3486 O O . TYR A 1 431 ? -24.577 0.955 -19.103 1.00 90.88 431 TYR A O 1
ATOM 3494 N N . SER A 1 432 ? -23.239 -0.836 -18.855 1.00 90.94 432 SER A N 1
ATOM 3495 C CA . SER A 1 432 ? -23.008 -1.048 -20.289 1.00 90.94 432 SER A CA 1
ATOM 3496 C C . SER A 1 432 ? -24.291 -1.443 -21.022 1.00 90.94 432 SER A C 1
ATOM 3498 O O . SER A 1 432 ? -24.624 -0.819 -22.025 1.00 90.94 432 SER A O 1
ATOM 3500 N N . ILE A 1 433 ? -25.078 -2.386 -20.485 1.00 89.56 433 ILE A N 1
ATOM 3501 C CA . ILE A 1 433 ? -26.391 -2.765 -21.047 1.00 89.56 433 ILE A CA 1
ATOM 3502 C C . ILE A 1 433 ? -27.336 -1.559 -21.069 1.00 89.56 433 ILE A C 1
ATOM 3504 O O . ILE A 1 433 ? -28.060 -1.341 -22.040 1.00 89.56 433 ILE A O 1
ATOM 3508 N N . ASN A 1 434 ? -27.320 -0.748 -20.007 1.00 86.62 434 ASN A N 1
ATOM 3509 C CA . ASN A 1 434 ? -28.139 0.454 -19.924 1.00 86.62 434 ASN A CA 1
ATOM 3510 C C . ASN A 1 434 ? -27.743 1.515 -20.968 1.00 86.62 434 ASN A C 1
ATOM 3512 O O . ASN A 1 434 ? -28.629 2.168 -21.517 1.00 86.62 434 ASN A O 1
ATOM 3516 N N . GLN A 1 435 ? -26.448 1.687 -21.253 1.00 86.12 435 GLN A N 1
ATOM 3517 C CA . GLN A 1 435 ? -25.993 2.582 -22.326 1.00 86.12 435 GLN A CA 1
ATOM 3518 C C . GLN A 1 435 ? -26.311 2.021 -23.717 1.00 86.12 435 GLN A C 1
ATOM 3520 O O . GLN A 1 435 ? -26.708 2.772 -24.600 1.00 86.12 435 GLN A O 1
ATOM 3525 N N . LEU A 1 436 ? -26.234 0.701 -23.895 1.00 85.12 436 LEU A N 1
ATOM 3526 C CA . LEU A 1 436 ? -26.517 0.010 -25.157 1.00 85.12 436 LEU A CA 1
ATOM 3527 C C . LEU A 1 436 ? -28.006 -0.327 -25.356 1.00 85.12 436 LEU A C 1
ATOM 3529 O O . LEU A 1 436 ? -28.338 -1.143 -26.208 1.00 85.12 436 LEU A O 1
ATOM 3533 N N . LYS A 1 437 ? -28.932 0.291 -24.610 1.00 76.62 437 LYS A N 1
ATOM 3534 C CA . LYS A 1 437 ? -30.373 -0.049 -24.583 1.00 76.62 437 LYS A CA 1
ATOM 3535 C C . LYS A 1 437 ? -31.064 -0.173 -25.945 1.00 76.62 437 LYS A C 1
ATOM 3537 O O . LYS A 1 437 ? -32.049 -0.894 -26.048 1.00 76.62 437 LYS A O 1
ATOM 3542 N N . GLN A 1 438 ? -30.600 0.557 -26.956 1.00 73.94 438 GLN A N 1
ATOM 3543 C CA . GLN A 1 438 ? -31.195 0.572 -28.299 1.00 73.94 438 GLN A CA 1
ATOM 3544 C C . GLN A 1 438 ? -30.320 -0.128 -29.350 1.00 73.94 438 GLN A C 1
ATOM 3546 O O . GLN A 1 438 ? -30.748 -0.274 -30.496 1.00 73.94 438 GLN A O 1
ATOM 3551 N N . SER A 1 439 ? -29.130 -0.590 -28.957 1.00 75.19 439 SER A N 1
ATOM 3552 C CA . SER A 1 439 ? -28.166 -1.224 -29.847 1.00 75.19 439 SER A CA 1
ATOM 3553 C C . SER A 1 439 ? -28.570 -2.666 -30.146 1.00 75.19 439 SER A C 1
ATOM 3555 O O . SER A 1 439 ? -28.870 -3.437 -29.239 1.00 75.19 439 SER A O 1
ATOM 3557 N N . LYS A 1 440 ? -28.567 -3.044 -31.427 1.00 71.00 440 LYS A N 1
ATOM 3558 C CA . LYS A 1 440 ? -28.832 -4.419 -31.896 1.00 71.00 440 LYS A CA 1
ATOM 3559 C C . LYS A 1 440 ? -27.630 -4.995 -32.640 1.00 71.00 440 LYS A C 1
ATOM 3561 O O . LYS A 1 440 ? -27.782 -5.647 -33.672 1.00 71.00 440 LYS A O 1
ATOM 3566 N N . THR A 1 441 ? -26.430 -4.686 -32.166 1.00 76.62 441 THR A N 1
ATOM 3567 C CA . THR A 1 441 ? -25.193 -5.187 -32.767 1.00 76.62 441 THR A CA 1
ATOM 3568 C C . THR A 1 441 ? -25.047 -6.697 -32.550 1.00 76.62 441 THR A C 1
ATOM 3570 O O . THR A 1 441 ? -25.584 -7.273 -31.597 1.00 76.62 441 THR A O 1
ATOM 3573 N N . ILE A 1 442 ? -24.310 -7.355 -33.451 1.00 74.69 442 ILE A N 1
ATOM 3574 C CA . ILE A 1 442 ? -23.986 -8.788 -33.341 1.00 74.69 442 ILE A CA 1
ATOM 3575 C C . ILE A 1 442 ? -23.240 -9.043 -32.026 1.00 74.69 442 ILE A C 1
ATOM 3577 O O . ILE A 1 442 ? -23.633 -9.918 -31.259 1.00 74.69 442 ILE A O 1
ATOM 3581 N N . THR A 1 443 ? -22.273 -8.186 -31.700 1.00 82.50 443 THR A N 1
ATOM 3582 C CA . THR A 1 443 ? -21.500 -8.239 -30.456 1.00 82.50 443 THR A CA 1
ATOM 3583 C C . THR A 1 443 ? -22.371 -8.153 -29.202 1.00 82.50 443 THR A C 1
ATOM 3585 O O . THR A 1 443 ? -22.139 -8.878 -28.238 1.00 82.50 443 THR A O 1
ATOM 3588 N N . MET A 1 444 ? -23.410 -7.307 -29.199 1.00 83.31 444 MET A N 1
ATOM 3589 C CA . MET A 1 444 ? -24.351 -7.242 -28.075 1.00 83.31 444 MET A CA 1
ATOM 3590 C C . MET A 1 444 ? -25.132 -8.553 -27.925 1.00 83.31 444 MET A C 1
ATOM 3592 O O . MET A 1 444 ? -25.378 -9.010 -26.811 1.00 83.31 444 MET A O 1
ATOM 3596 N N . THR A 1 445 ? -25.489 -9.191 -29.041 1.00 84.44 445 THR A N 1
ATOM 3597 C CA . THR A 1 445 ? -26.181 -10.487 -29.028 1.00 84.44 445 THR A CA 1
ATOM 3598 C C . THR A 1 445 ? -25.285 -11.587 -28.451 1.00 84.44 445 THR A C 1
ATOM 3600 O O . THR A 1 445 ? -25.742 -12.356 -27.608 1.00 84.44 445 THR A O 1
ATOM 3603 N N . GLU A 1 446 ? -24.013 -11.633 -28.849 1.00 88.06 446 GLU A N 1
ATOM 3604 C CA . GLU A 1 446 ? -23.009 -12.558 -28.300 1.00 88.06 446 GLU A CA 1
ATOM 3605 C C . GLU A 1 446 ? -22.778 -12.311 -26.803 1.00 88.06 446 GLU A C 1
ATOM 3607 O O . GLU A 1 446 ? -22.803 -13.246 -26.004 1.00 88.06 446 GLU A O 1
ATOM 3612 N N . ALA A 1 447 ? -22.659 -11.045 -26.390 1.00 89.44 447 ALA A N 1
ATOM 3613 C CA . ALA A 1 447 ? -22.499 -10.692 -24.984 1.00 89.44 447 ALA A CA 1
ATOM 3614 C C . ALA A 1 447 ? -23.708 -11.135 -24.146 1.00 89.44 447 ALA A C 1
ATOM 3616 O O . ALA A 1 447 ? -23.539 -11.672 -23.055 1.00 89.44 447 ALA A O 1
ATOM 3617 N N . ILE A 1 448 ? -24.935 -10.967 -24.652 1.00 90.06 448 ILE A N 1
ATOM 3618 C CA . ILE A 1 448 ? -26.156 -11.428 -23.973 1.00 90.06 448 ILE A CA 1
ATOM 3619 C C . ILE A 1 448 ? -26.180 -12.956 -23.832 1.00 90.06 448 ILE A C 1
ATOM 3621 O O . ILE A 1 448 ? -26.615 -13.459 -22.791 1.00 90.06 448 ILE A O 1
ATOM 3625 N N . GLN A 1 449 ? -25.721 -13.701 -24.843 1.00 89.88 449 GLN A N 1
ATOM 3626 C CA . GLN A 1 449 ? -25.635 -15.163 -24.768 1.00 89.88 449 GLN A CA 1
ATOM 3627 C C . GLN A 1 449 ? -24.699 -15.598 -23.636 1.00 89.88 449 GLN A C 1
ATOM 3629 O O . GLN A 1 449 ? -25.116 -16.377 -22.777 1.00 89.88 449 GLN A O 1
ATOM 3634 N N . GLU A 1 450 ? -23.496 -15.025 -23.574 1.00 92.25 450 GLU A N 1
ATOM 3635 C CA . GLU A 1 450 ? -22.537 -15.287 -22.496 1.00 92.25 450 GLU A CA 1
ATOM 3636 C C . GLU A 1 450 ? -23.111 -14.907 -21.127 1.00 92.25 450 GLU A C 1
ATOM 3638 O O . GLU A 1 450 ? -23.151 -15.728 -20.211 1.00 92.25 450 GLU A O 1
ATOM 3643 N N . LEU A 1 451 ? -23.676 -13.703 -20.993 1.00 93.19 451 LEU A N 1
ATOM 3644 C CA . LEU A 1 451 ? -24.270 -13.258 -19.732 1.00 93.19 451 LEU A CA 1
ATOM 3645 C C . LEU A 1 451 ? -25.421 -14.161 -19.270 1.00 93.19 451 LEU A C 1
ATOM 3647 O O . LEU A 1 451 ? -25.584 -14.361 -18.069 1.00 93.19 451 LEU A O 1
ATOM 3651 N N . THR A 1 452 ? -26.199 -14.745 -20.184 1.00 91.56 452 THR A N 1
ATOM 3652 C CA . THR A 1 452 ? -27.270 -15.694 -19.831 1.00 91.56 452 THR A CA 1
ATOM 3653 C C . THR A 1 452 ? -26.702 -16.970 -19.195 1.00 91.56 452 THR A C 1
ATOM 3655 O O . THR A 1 452 ? -27.277 -17.504 -18.236 1.00 91.56 452 THR A O 1
ATOM 3658 N N . ILE A 1 453 ? -25.541 -17.434 -19.670 1.00 91.56 453 ILE A N 1
ATOM 3659 C CA . ILE A 1 453 ? -24.791 -18.540 -19.057 1.00 91.56 453 ILE A CA 1
ATOM 3660 C C . ILE A 1 453 ? -24.316 -18.123 -17.658 1.00 91.56 453 ILE A C 1
ATOM 3662 O O . ILE A 1 453 ? -24.542 -18.851 -16.688 1.00 91.56 453 ILE A O 1
ATOM 3666 N N . GLY A 1 454 ? -23.740 -16.926 -17.524 1.00 90.38 454 GLY A N 1
ATOM 3667 C CA . GLY A 1 454 ? -23.273 -16.387 -16.244 1.00 90.38 454 GLY A CA 1
ATOM 3668 C C . GLY A 1 454 ? -24.381 -16.218 -15.201 1.00 90.38 454 GLY A C 1
ATOM 3669 O O . GLY A 1 454 ? -24.220 -16.630 -14.051 1.00 90.38 454 GLY A O 1
ATOM 3670 N N . VAL A 1 455 ? -25.542 -15.700 -15.609 1.00 92.25 455 VAL A N 1
ATOM 3671 C CA . VAL A 1 455 ? -26.755 -15.621 -14.780 1.00 92.25 455 VAL A CA 1
ATOM 3672 C C . VAL A 1 455 ? -27.149 -17.017 -14.302 1.00 92.25 455 VAL A C 1
ATOM 3674 O O . VAL A 1 455 ? -27.337 -17.226 -13.105 1.00 92.25 455 VAL A O 1
ATOM 3677 N N . SER A 1 456 ? -27.202 -17.998 -15.205 1.00 89.56 456 SER A N 1
ATOM 3678 C CA . SER A 1 456 ? -27.558 -19.381 -14.863 1.00 89.56 456 SER A CA 1
ATOM 3679 C C . SER A 1 456 ? -26.587 -20.010 -13.859 1.00 89.56 456 SER A C 1
ATOM 3681 O O . SER A 1 456 ? -27.011 -20.765 -12.985 1.00 89.56 456 SER A O 1
ATOM 3683 N N . ASN A 1 457 ? -25.292 -19.697 -13.955 1.00 87.25 457 ASN A N 1
ATOM 3684 C CA . ASN A 1 457 ? -24.277 -20.153 -13.005 1.00 87.25 457 ASN A CA 1
ATOM 3685 C C . ASN A 1 457 ? -24.451 -19.495 -11.630 1.00 87.25 457 ASN A C 1
ATOM 3687 O O . ASN A 1 457 ? -24.400 -20.179 -10.613 1.00 87.25 457 ASN A O 1
ATOM 3691 N N . ARG A 1 458 ? -24.732 -18.191 -11.588 1.00 88.56 458 ARG A N 1
ATOM 3692 C CA . ARG A 1 458 ? -24.911 -17.420 -10.345 1.00 88.56 458 ARG A CA 1
ATOM 3693 C C . ARG A 1 458 ? -26.209 -17.733 -9.610 1.00 88.56 458 ARG A C 1
ATOM 3695 O O . ARG A 1 458 ? -26.225 -17.725 -8.383 1.00 88.56 458 ARG A O 1
ATOM 3702 N N . LEU A 1 459 ? -27.273 -18.075 -10.336 1.00 85.50 459 LEU A N 1
ATOM 3703 C CA . LEU A 1 459 ? -28.538 -18.518 -9.742 1.00 85.50 459 LEU A CA 1
ATOM 3704 C C . LEU A 1 459 ? -28.418 -19.863 -9.002 1.00 85.50 459 LEU A C 1
ATOM 3706 O O . LEU A 1 459 ? -29.254 -20.162 -8.152 1.00 85.50 459 LEU A O 1
ATOM 3710 N N . LYS A 1 460 ? -27.377 -20.659 -9.292 1.00 81.44 460 LYS A N 1
ATOM 3711 C CA . LYS A 1 460 ? -27.084 -21.935 -8.615 1.00 81.44 460 LYS A CA 1
ATOM 3712 C C . LYS A 1 460 ? -26.267 -21.774 -7.320 1.00 81.44 460 LYS A C 1
ATOM 3714 O O . LYS A 1 460 ? -26.089 -22.760 -6.610 1.00 81.44 460 LYS A O 1
ATOM 3719 N N . VAL A 1 461 ? -25.766 -20.573 -7.015 1.00 77.56 461 VAL A N 1
ATOM 3720 C CA . VAL A 1 461 ? -24.877 -20.270 -5.872 1.00 77.56 461 VAL A CA 1
ATOM 3721 C C . VAL A 1 461 ? -25.652 -19.537 -4.751 1.00 77.56 461 VAL A C 1
ATOM 3723 O O . VAL A 1 461 ? -26.741 -19.014 -4.984 1.00 77.56 461 VAL A O 1
ATOM 3726 N N . LEU A 1 462 ? -25.134 -19.538 -3.512 1.00 61.38 462 LEU A N 1
ATOM 3727 C CA . LEU A 1 462 ? -25.763 -18.923 -2.323 1.00 61.38 462 LEU A CA 1
ATOM 3728 C C . LEU A 1 462 ? -25.746 -17.367 -2.326 1.00 61.38 462 LEU A C 1
ATOM 3730 O O . LEU A 1 462 ? -25.076 -16.733 -3.137 1.00 61.38 462 LEU A O 1
ATOM 3734 N N . GLU A 1 463 ? -26.531 -16.771 -1.414 1.00 67.00 463 GLU A N 1
ATOM 3735 C CA . GLU A 1 463 ? -27.339 -15.533 -1.545 1.00 67.00 463 GLU A CA 1
ATOM 3736 C C . GLU A 1 463 ? -26.748 -14.281 -2.232 1.00 67.00 463 GLU A C 1
ATOM 3738 O O . GLU A 1 463 ? -27.490 -13.633 -2.969 1.00 67.00 463 GLU A O 1
ATOM 3743 N N . ALA A 1 464 ? -25.478 -13.906 -2.052 1.00 67.69 464 ALA A N 1
ATOM 3744 C CA . ALA A 1 464 ? -24.981 -12.602 -2.527 1.00 67.69 464 ALA A CA 1
ATOM 3745 C C . ALA A 1 464 ? -24.720 -12.539 -4.046 1.00 67.69 464 ALA A C 1
ATOM 3747 O O . ALA A 1 464 ? -25.247 -11.673 -4.747 1.00 67.69 464 ALA A O 1
ATOM 3748 N N . SER A 1 465 ? -23.984 -13.513 -4.594 1.00 78.00 465 SER A N 1
ATOM 3749 C CA . SER A 1 465 ? -23.721 -13.618 -6.042 1.00 78.00 465 SER A CA 1
ATOM 3750 C C . SER A 1 465 ? -24.992 -13.881 -6.855 1.00 78.00 465 SER A C 1
ATOM 3752 O O . SER A 1 465 ? -25.043 -13.578 -8.051 1.00 78.00 465 SER A O 1
ATOM 3754 N N . ARG A 1 466 ? -26.026 -14.421 -6.197 1.00 85.44 466 ARG A N 1
ATOM 3755 C CA . ARG A 1 466 ? -27.351 -14.666 -6.767 1.00 85.44 466 ARG A CA 1
ATOM 3756 C C . ARG A 1 466 ? -28.098 -13.362 -7.055 1.00 85.44 466 ARG A C 1
ATOM 3758 O O . ARG A 1 466 ? -28.681 -13.234 -8.129 1.00 85.44 466 ARG A O 1
ATOM 3765 N N . VAL A 1 467 ? -28.026 -12.387 -6.144 1.00 87.06 467 VAL A N 1
ATOM 3766 C CA . VAL A 1 467 ? -28.631 -11.050 -6.307 1.00 87.06 467 VAL A CA 1
ATOM 3767 C C . VAL A 1 467 ? -28.040 -10.327 -7.521 1.00 87.06 467 VAL A C 1
ATOM 3769 O O . VAL A 1 467 ? -28.775 -9.753 -8.323 1.00 87.06 467 VAL A O 1
ATOM 3772 N N . ASP A 1 468 ? -26.723 -10.415 -7.717 1.00 87.19 468 ASP A N 1
ATOM 3773 C CA . ASP A 1 468 ? -26.046 -9.877 -8.904 1.00 87.19 468 ASP A CA 1
ATOM 3774 C C . ASP A 1 468 ? -26.550 -10.511 -10.206 1.00 87.19 468 ASP A C 1
ATOM 3776 O O . ASP A 1 468 ? -26.830 -9.804 -11.176 1.00 87.19 468 ASP A O 1
ATOM 3780 N N . GLY A 1 469 ? -26.719 -11.838 -10.213 1.00 90.19 469 GLY A N 1
ATOM 3781 C CA . GLY A 1 469 ? -27.301 -12.561 -11.343 1.00 90.19 469 GLY A CA 1
ATOM 3782 C C . GLY A 1 469 ? -28.734 -12.117 -11.653 1.00 90.19 469 GLY A C 1
ATOM 3783 O O . GLY A 1 469 ? -29.072 -11.934 -12.819 1.00 90.19 469 GLY A O 1
ATOM 3784 N N . MET A 1 470 ? -29.557 -11.880 -10.628 1.00 91.31 470 MET A N 1
ATOM 3785 C CA . MET A 1 470 ? -30.939 -11.408 -10.787 1.00 91.31 470 MET A CA 1
ATOM 3786 C C . MET A 1 470 ? -31.005 -10.004 -11.393 1.00 91.31 470 MET A C 1
ATOM 3788 O O . MET A 1 470 ? -31.744 -9.798 -12.352 1.00 91.31 470 MET A O 1
ATOM 3792 N N . PHE A 1 471 ? -30.187 -9.059 -10.915 1.00 89.94 471 PHE A N 1
ATOM 3793 C CA . PHE A 1 471 ? -30.123 -7.714 -11.503 1.00 89.94 471 PHE A CA 1
ATOM 3794 C C . PHE A 1 471 ? -29.713 -7.743 -12.981 1.00 89.94 471 PHE A C 1
ATOM 3796 O O . PHE A 1 471 ? -30.291 -7.028 -13.801 1.00 89.94 471 PHE A O 1
ATOM 3803 N N . VAL A 1 472 ? -28.723 -8.567 -13.338 1.00 91.88 472 VAL A N 1
ATOM 3804 C CA . VAL A 1 472 ? -28.289 -8.716 -14.736 1.00 91.88 472 VAL A CA 1
ATOM 3805 C C . VAL A 1 472 ? -29.384 -9.376 -15.578 1.00 91.88 472 VAL A C 1
ATOM 3807 O O . VAL A 1 472 ? -29.622 -8.942 -16.702 1.00 91.88 472 VAL A O 1
ATOM 3810 N N . ALA A 1 473 ? -30.105 -10.359 -15.034 1.00 92.19 473 ALA A N 1
ATOM 3811 C CA . ALA A 1 473 ? -31.227 -11.003 -15.712 1.00 92.19 473 ALA A CA 1
ATOM 3812 C C . ALA A 1 473 ? -32.377 -10.026 -16.016 1.00 92.19 473 ALA A C 1
ATOM 3814 O O . ALA A 1 473 ? -32.878 -10.019 -17.141 1.00 92.19 473 ALA A O 1
ATOM 3815 N N . GLU A 1 474 ? -32.765 -9.169 -15.061 1.00 91.50 474 GLU A N 1
ATOM 3816 C CA . GLU A 1 474 ? -33.763 -8.110 -15.299 1.00 91.50 474 GLU A CA 1
ATOM 3817 C C . GLU A 1 474 ? -33.286 -7.130 -16.381 1.00 91.50 474 GLU A C 1
ATOM 3819 O O . GLU A 1 474 ? -34.049 -6.774 -17.282 1.00 91.50 474 GLU A O 1
ATOM 3824 N N . ALA A 1 475 ? -32.009 -6.729 -16.344 1.00 88.38 475 ALA A N 1
ATOM 3825 C CA . ALA A 1 475 ? -31.434 -5.820 -17.334 1.00 88.38 475 ALA A CA 1
ATOM 3826 C C . ALA A 1 475 ? -31.424 -6.420 -18.753 1.00 88.38 475 ALA A C 1
ATOM 3828 O O . ALA A 1 475 ? -31.773 -5.726 -19.711 1.00 88.38 475 ALA A O 1
ATOM 3829 N N . ILE A 1 476 ? -31.072 -7.704 -18.890 1.00 90.00 476 ILE A N 1
ATOM 3830 C CA . ILE A 1 476 ? -31.123 -8.437 -20.165 1.00 90.00 476 ILE A CA 1
ATOM 3831 C C . ILE A 1 476 ? -32.564 -8.547 -20.661 1.00 90.00 476 ILE A C 1
ATOM 3833 O O . ILE A 1 476 ? -32.830 -8.240 -21.822 1.00 90.00 476 ILE A O 1
ATOM 3837 N N . ALA A 1 477 ? -33.502 -8.945 -19.796 1.00 87.44 477 ALA A N 1
ATOM 3838 C CA . ALA A 1 477 ? -34.910 -9.068 -20.163 1.00 87.44 477 ALA A CA 1
ATOM 3839 C C . ALA A 1 477 ? -35.462 -7.734 -20.682 1.00 87.44 477 ALA A C 1
ATOM 3841 O O . ALA A 1 477 ? -36.045 -7.695 -21.765 1.00 87.44 477 ALA A O 1
ATOM 3842 N N . ASN A 1 478 ? -35.184 -6.633 -19.978 1.00 87.00 478 ASN A N 1
ATOM 3843 C CA . ASN A 1 478 ? -35.592 -5.292 -20.386 1.00 87.00 478 ASN A CA 1
ATOM 3844 C C . ASN A 1 478 ? -34.982 -4.892 -21.744 1.00 87.00 478 ASN A C 1
ATOM 3846 O O . ASN A 1 478 ? -35.689 -4.394 -22.618 1.00 87.00 478 ASN A O 1
ATOM 3850 N N . HIS A 1 479 ? -33.694 -5.179 -21.972 1.00 85.00 479 HIS A N 1
ATOM 3851 C CA . HIS A 1 479 ? -33.046 -4.939 -23.267 1.00 85.00 479 HIS A CA 1
ATOM 3852 C C . HIS A 1 479 ? -33.690 -5.751 -24.410 1.00 85.00 479 HIS A C 1
ATOM 3854 O O . HIS A 1 479 ? -33.865 -5.243 -25.516 1.00 85.00 479 HIS A O 1
ATOM 3860 N N . LEU A 1 480 ? -34.119 -6.989 -24.142 1.00 85.50 480 LEU A N 1
ATOM 3861 C CA . LEU A 1 480 ? -34.849 -7.835 -25.095 1.00 85.50 480 LEU A CA 1
ATOM 3862 C C . LEU A 1 480 ? -36.335 -7.449 -25.255 1.00 85.50 480 LEU A C 1
ATOM 3864 O O . LEU A 1 480 ? -37.055 -8.089 -26.024 1.00 85.50 480 LEU A O 1
ATOM 3868 N N . GLY A 1 481 ? -36.813 -6.420 -24.545 1.00 82.06 481 GLY A N 1
ATOM 3869 C CA . GLY A 1 481 ? -38.218 -6.003 -24.541 1.00 82.06 481 GLY A CA 1
ATOM 3870 C C . GLY A 1 481 ? -39.151 -6.965 -23.795 1.00 82.06 481 GLY A C 1
ATOM 3871 O O . GLY A 1 481 ? -40.355 -6.975 -24.046 1.00 82.06 481 GLY A O 1
ATOM 3872 N N . GLN A 1 482 ? -38.604 -7.794 -22.907 1.00 86.56 482 GLN A N 1
ATOM 3873 C CA . GLN A 1 482 ? -39.330 -8.713 -22.034 1.00 86.56 482 GLN A CA 1
ATOM 3874 C C . GLN A 1 482 ? -39.461 -8.123 -20.624 1.00 86.56 482 GLN A C 1
ATOM 3876 O O . GLN A 1 482 ? -38.599 -7.378 -20.164 1.00 86.56 482 GLN A O 1
ATOM 3881 N N . SER A 1 483 ? -40.528 -8.484 -19.908 1.00 78.69 483 SER A N 1
ATOM 3882 C CA . SER A 1 483 ? -40.678 -8.142 -18.490 1.00 78.69 483 SER A CA 1
ATOM 3883 C C . SER A 1 483 ? -40.255 -9.325 -17.623 1.00 78.69 483 SER A C 1
ATOM 3885 O O . SER A 1 483 ? -40.941 -10.350 -17.600 1.00 78.69 483 SER A O 1
ATOM 3887 N N . LEU A 1 484 ? -39.152 -9.174 -16.897 1.00 87.25 484 LEU A N 1
ATOM 3888 C CA . LEU A 1 484 ? -38.723 -10.088 -15.843 1.00 87.25 484 LEU A CA 1
ATOM 3889 C C . LEU A 1 484 ? -38.546 -9.266 -14.571 1.00 87.25 484 LEU A C 1
ATOM 3891 O O . LEU A 1 484 ? -37.919 -8.212 -14.620 1.00 87.25 484 LEU A O 1
ATOM 3895 N N . HIS A 1 485 ? -39.119 -9.738 -13.469 1.00 86.69 485 HIS A N 1
ATOM 3896 C CA . HIS A 1 485 ? -39.030 -9.073 -12.179 1.00 86.69 485 HIS A CA 1
ATOM 3897 C C . HIS A 1 485 ? -38.829 -10.108 -11.074 1.00 86.69 485 HIS A C 1
ATOM 3899 O O . HIS A 1 485 ? -39.536 -11.120 -11.048 1.00 86.69 485 HIS A O 1
ATOM 3905 N N . PHE A 1 486 ? -37.865 -9.863 -10.191 1.00 86.88 486 PHE A N 1
ATOM 3906 C CA . PHE A 1 486 ? -37.595 -10.683 -9.017 1.00 86.88 486 PHE A CA 1
ATOM 3907 C C . PHE A 1 486 ? -37.996 -9.932 -7.743 1.00 86.88 486 PHE A C 1
ATOM 3909 O O . PHE A 1 486 ? -37.301 -9.006 -7.326 1.00 86.88 486 PHE A O 1
ATOM 3916 N N . ASP A 1 487 ? -39.046 -10.409 -7.069 1.00 82.88 487 ASP A N 1
ATOM 3917 C CA . ASP A 1 487 ? -39.527 -9.872 -5.780 1.00 82.88 487 ASP A CA 1
ATOM 3918 C C . ASP A 1 487 ? -38.421 -9.862 -4.692 1.00 82.88 487 ASP A C 1
ATOM 3920 O O . ASP A 1 487 ? -38.423 -9.070 -3.752 1.00 82.88 487 ASP A O 1
ATOM 3924 N N . GLU A 1 488 ? -37.423 -10.743 -4.816 1.00 81.69 488 GLU A N 1
ATOM 3925 C CA . GLU A 1 488 ? -36.272 -10.849 -3.907 1.00 81.69 488 GLU A CA 1
ATOM 3926 C C . GLU A 1 488 ? -35.350 -9.615 -3.948 1.00 81.69 488 GLU A C 1
ATOM 3928 O O . GLU A 1 488 ? -34.543 -9.416 -3.036 1.00 81.69 488 GLU A 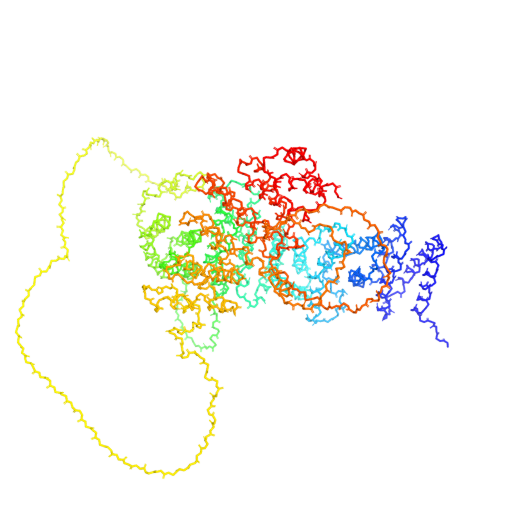O 1
ATOM 3933 N N . LEU A 1 489 ? -35.471 -8.770 -4.979 1.00 82.00 489 LEU A N 1
ATOM 3934 C CA . LEU A 1 489 ? -34.717 -7.525 -5.111 1.00 82.00 489 LEU A CA 1
ATOM 3935 C C . LEU A 1 489 ? -35.376 -6.342 -4.383 1.00 82.00 489 LEU A C 1
ATOM 3937 O O . LEU A 1 489 ? -34.704 -5.337 -4.145 1.00 82.00 489 LEU A O 1
ATOM 3941 N N . ASP A 1 490 ? -36.639 -6.451 -3.967 1.00 76.44 490 ASP A N 1
ATOM 3942 C CA . ASP A 1 490 ? -37.391 -5.367 -3.316 1.00 76.44 490 ASP A CA 1
ATOM 3943 C C . ASP A 1 490 ? -36.748 -4.830 -2.022 1.00 76.44 490 ASP A C 1
ATOM 3945 O O . ASP A 1 490 ? -36.639 -3.608 -1.876 1.00 76.44 490 ASP A O 1
ATOM 3949 N N . PRO A 1 491 ? -36.193 -5.659 -1.113 1.00 66.56 491 PRO A N 1
ATOM 3950 C CA . PRO A 1 491 ? -35.484 -5.162 0.070 1.00 66.56 491 PRO A CA 1
ATOM 3951 C C . PRO A 1 491 ? -34.240 -4.328 -0.274 1.00 66.56 491 PRO A C 1
ATOM 3953 O O . PRO A 1 491 ? -33.898 -3.389 0.448 1.00 66.56 491 PRO A O 1
ATOM 3956 N N . TYR A 1 492 ? -33.574 -4.640 -1.392 1.00 65.62 492 TYR A N 1
ATOM 3957 C CA . TYR A 1 492 ? -32.420 -3.889 -1.900 1.00 65.62 492 TYR A CA 1
ATOM 3958 C C . TYR A 1 492 ? -32.836 -2.591 -2.603 1.00 65.62 492 TYR A C 1
ATOM 3960 O O . TYR A 1 492 ? -32.022 -1.673 -2.730 1.00 65.62 492 TYR A O 1
ATOM 3968 N N . ARG A 1 493 ? -34.102 -2.497 -3.024 1.00 66.62 493 ARG A N 1
ATOM 3969 C CA . ARG A 1 493 ? -34.725 -1.276 -3.544 1.00 66.62 493 ARG A CA 1
ATOM 3970 C C . ARG A 1 493 ? -35.197 -0.366 -2.392 1.00 66.62 493 ARG A C 1
ATOM 3972 O O . ARG A 1 493 ? -35.041 0.846 -2.479 1.00 66.62 493 ARG A O 1
ATOM 3979 N N . GLU A 1 494 ? -35.692 -0.919 -1.280 1.00 41.09 494 GLU A N 1
ATOM 3980 C CA . GLU A 1 494 ? -36.267 -0.146 -0.157 1.00 41.09 494 GLU A CA 1
ATOM 3981 C C . GLU A 1 494 ? -35.275 0.223 0.972 1.00 41.09 494 GLU A C 1
ATOM 3983 O O . GLU A 1 494 ? -35.425 1.268 1.609 1.00 41.09 494 GLU A O 1
ATOM 3988 N N . GLY A 1 495 ? -34.235 -0.583 1.226 1.00 38.28 495 GLY A N 1
ATOM 3989 C CA . GLY A 1 495 ? -33.268 -0.388 2.324 1.00 38.28 495 GLY A CA 1
ATOM 3990 C C . GLY A 1 495 ? -32.187 0.679 2.088 1.00 38.28 495 GLY A C 1
ATOM 3991 O O . GLY A 1 495 ? -31.372 0.951 2.971 1.00 38.28 495 GLY A O 1
ATOM 3992 N N . CYS A 1 496 ? -32.169 1.307 0.913 1.00 33.78 496 CYS A N 1
ATOM 3993 C CA . CYS A 1 496 ? -31.223 2.357 0.560 1.00 33.78 496 CYS A CA 1
ATOM 3994 C C . CYS A 1 496 ? -31.947 3.686 0.347 1.00 33.78 496 CYS A C 1
ATOM 3996 O O . CYS A 1 496 ? -32.421 3.979 -0.750 1.00 33.78 496 CYS A O 1
ATOM 3998 N N . SER A 1 497 ? -31.907 4.568 1.347 1.00 35.47 497 SER A N 1
ATOM 3999 C CA . SER A 1 497 ? -32.135 6.010 1.168 1.00 35.47 497 SER A CA 1
ATOM 4000 C C . SER A 1 497 ? -30.988 6.658 0.365 1.00 35.47 497 SER A C 1
ATOM 4002 O O . SER A 1 497 ? -30.319 7.570 0.845 1.00 35.47 497 SER A O 1
ATOM 4004 N N . GLY A 1 498 ? -30.733 6.134 -0.837 1.00 37.72 498 GLY A N 1
ATOM 4005 C CA . GLY A 1 498 ? -29.622 6.491 -1.721 1.00 37.72 498 GLY A CA 1
ATOM 4006 C C . GLY A 1 498 ? -29.456 5.600 -2.964 1.00 37.72 498 GLY A C 1
ATOM 4007 O O . GLY A 1 498 ? -28.731 5.982 -3.878 1.00 37.72 498 GLY A O 1
ATOM 4008 N N . SER A 1 499 ? -30.143 4.454 -3.075 1.00 37.22 499 SER A N 1
ATOM 4009 C CA . SER A 1 499 ? -30.096 3.629 -4.295 1.00 37.22 499 SER A CA 1
ATOM 4010 C C . SER A 1 499 ? -31.429 2.971 -4.641 1.00 37.22 499 SER A C 1
ATOM 4012 O O . SER A 1 499 ? -31.521 1.754 -4.691 1.00 37.22 499 SER A O 1
ATOM 4014 N N . ALA A 1 500 ? -32.445 3.784 -4.924 1.00 32.00 500 ALA A N 1
ATOM 4015 C CA . ALA A 1 500 ? -33.579 3.379 -5.753 1.00 32.00 500 ALA A CA 1
ATOM 4016 C C . ALA A 1 500 ? -34.404 4.599 -6.180 1.00 32.00 500 ALA A C 1
ATOM 4018 O O . ALA A 1 500 ? -35.239 5.103 -5.437 1.00 32.00 500 ALA A O 1
ATOM 4019 N N . LYS A 1 501 ? -34.179 5.048 -7.412 1.00 33.31 501 LYS A N 1
ATOM 4020 C CA . LYS A 1 501 ? -35.240 5.469 -8.334 1.00 33.31 501 LYS A CA 1
ATOM 4021 C C . LYS A 1 501 ? -34.765 5.086 -9.729 1.00 33.31 501 LYS A C 1
ATOM 4023 O O . LYS A 1 501 ? -34.210 5.908 -10.442 1.00 33.31 501 LYS A O 1
ATOM 4028 N N . LEU A 1 502 ? -34.899 3.807 -10.067 1.00 38.56 502 LEU A N 1
ATOM 4029 C CA . LEU A 1 502 ? -34.649 3.324 -11.427 1.00 38.56 502 LEU A CA 1
ATOM 4030 C C . LEU A 1 502 ? -35.930 2.846 -12.128 1.00 38.56 502 LEU A C 1
ATOM 4032 O O . LEU A 1 502 ? -35.865 2.589 -13.322 1.00 38.56 502 LEU A O 1
ATOM 4036 N N . GLU A 1 503 ? -37.096 2.816 -11.459 1.00 38.62 503 GLU A N 1
ATOM 4037 C CA . GLU A 1 503 ? -38.312 2.238 -12.070 1.00 38.62 503 GLU A CA 1
ATOM 4038 C C . GLU A 1 503 ? -39.655 2.982 -11.893 1.00 38.62 503 GLU A C 1
ATOM 4040 O O . GLU A 1 503 ? -40.644 2.506 -12.427 1.00 38.62 503 GLU A O 1
ATOM 4045 N N . GLU A 1 504 ? -39.756 4.176 -11.288 1.00 34.75 504 GLU A N 1
ATOM 4046 C CA . GLU A 1 504 ? -41.095 4.781 -11.046 1.00 34.75 504 GLU A CA 1
ATOM 4047 C C . GLU A 1 504 ? -41.306 6.246 -11.485 1.00 34.75 504 GLU A C 1
ATOM 4049 O O . GLU A 1 504 ? -42.084 6.985 -10.887 1.00 34.75 504 GLU A O 1
ATOM 4054 N N . SER A 1 505 ? -40.668 6.713 -12.565 1.00 27.97 505 SER A N 1
ATOM 4055 C CA . SER A 1 505 ? -40.937 8.080 -13.063 1.00 27.97 505 SER A CA 1
ATOM 4056 C C . SER A 1 505 ? -41.023 8.260 -14.577 1.00 27.97 505 SER A C 1
ATOM 4058 O O . SER A 1 505 ? -40.682 9.340 -15.056 1.00 27.97 505 SER A O 1
ATOM 4060 N N . PHE A 1 506 ? -41.479 7.265 -15.347 1.00 36.84 506 PHE A N 1
ATOM 4061 C CA . PHE A 1 506 ? -41.641 7.445 -16.802 1.00 36.84 506 PHE A CA 1
ATOM 4062 C C . PHE A 1 506 ? -42.917 6.851 -17.423 1.00 36.84 506 PHE A C 1
ATOM 4064 O O . PHE A 1 506 ? -42.959 6.640 -18.632 1.00 36.84 506 PHE A O 1
ATOM 4071 N N . GLU A 1 507 ? -44.000 6.701 -16.656 1.00 33.81 507 GLU A N 1
ATOM 4072 C CA . GLU A 1 507 ? -45.340 6.535 -17.239 1.00 33.81 507 GLU A CA 1
ATOM 4073 C C . GLU A 1 507 ? -46.281 7.677 -16.842 1.00 33.81 507 GLU A C 1
ATOM 4075 O O . GLU A 1 507 ? -47.073 7.567 -15.915 1.00 33.81 507 GLU A O 1
ATOM 4080 N N . GLU A 1 508 ? -46.244 8.783 -17.593 1.00 27.53 508 GLU A N 1
ATOM 4081 C CA . GLU A 1 508 ? -47.421 9.649 -17.722 1.00 27.53 508 GLU A CA 1
ATOM 4082 C C . GLU A 1 508 ? -47.395 10.446 -19.039 1.00 27.53 508 GLU A C 1
ATOM 4084 O O . GLU A 1 508 ? -46.934 11.583 -19.104 1.00 27.53 508 GLU A O 1
ATOM 4089 N N . ASN A 1 509 ? -47.891 9.837 -20.128 1.00 25.77 509 ASN A N 1
ATOM 4090 C CA . ASN A 1 509 ? -48.737 10.523 -21.119 1.00 25.77 509 ASN A CA 1
ATOM 4091 C C . ASN A 1 509 ? -49.221 9.584 -22.241 1.00 25.77 509 ASN A C 1
ATOM 4093 O O . ASN A 1 509 ? -48.556 9.438 -23.265 1.00 25.77 509 ASN A O 1
ATOM 4097 N N . LYS A 1 510 ? -50.443 9.043 -22.100 1.00 29.27 510 LYS A N 1
ATOM 4098 C CA . LYS A 1 510 ? -51.549 9.181 -23.081 1.00 29.27 510 LYS A CA 1
ATOM 4099 C C . LYS A 1 510 ? -52.798 8.376 -22.669 1.00 29.27 510 LYS A C 1
ATOM 4101 O O . LYS A 1 510 ? -52.910 7.186 -22.902 1.00 29.27 510 LYS A O 1
ATOM 4106 N N . ARG A 1 511 ? -53.763 9.126 -22.122 1.00 27.17 511 ARG A N 1
ATOM 4107 C CA . ARG A 1 511 ? -55.230 9.081 -22.321 1.00 27.17 511 ARG A CA 1
ATOM 4108 C C . ARG A 1 511 ? -55.972 7.727 -22.420 1.00 27.17 511 ARG A C 1
ATOM 4110 O O . ARG A 1 511 ? -56.033 7.117 -23.475 1.00 27.17 511 ARG A O 1
ATOM 4117 N N . ALA A 1 512 ? -56.781 7.517 -21.375 1.00 25.45 512 ALA A N 1
ATOM 4118 C CA . ALA A 1 512 ? -58.247 7.353 -21.381 1.00 25.45 512 ALA A CA 1
ATOM 4119 C C . ALA A 1 512 ? -58.887 6.141 -22.097 1.00 25.45 512 ALA A C 1
ATOM 4121 O O . ALA A 1 512 ? -58.993 6.119 -23.316 1.00 25.45 512 ALA A O 1
ATOM 4122 N N . THR A 1 513 ? -59.553 5.260 -21.333 1.00 25.89 513 THR A N 1
ATOM 4123 C CA . THR A 1 513 ? -61.034 5.228 -21.191 1.00 25.89 513 THR A CA 1
ATOM 4124 C C . THR A 1 513 ? -61.531 4.135 -20.213 1.00 25.89 513 THR A C 1
ATOM 4126 O O . THR A 1 513 ? -61.159 2.980 -20.314 1.00 25.89 513 THR A O 1
ATOM 4129 N N . ALA A 1 514 ? -62.373 4.584 -19.271 1.00 26.05 514 ALA A N 1
ATOM 4130 C CA . ALA A 1 514 ? -63.551 4.008 -18.587 1.00 26.05 514 ALA A CA 1
ATOM 4131 C C . ALA A 1 514 ? -63.741 2.510 -18.190 1.00 26.05 514 ALA A C 1
ATOM 4133 O O . ALA A 1 514 ? -63.561 1.599 -18.986 1.00 26.05 514 ALA A O 1
ATOM 4134 N N . HIS A 1 515 ? -64.401 2.381 -17.013 1.00 27.55 515 HIS A N 1
ATOM 4135 C CA . HIS A 1 515 ? -65.273 1.307 -16.464 1.00 27.55 515 HIS A CA 1
ATOM 4136 C C . HIS A 1 515 ? -64.622 0.053 -15.835 1.00 27.55 515 HIS A C 1
ATOM 4138 O O . HIS A 1 515 ? -63.673 -0.484 -16.372 1.00 27.55 515 HIS A O 1
ATOM 4144 N N . ASP A 1 516 ? -65.108 -0.566 -14.745 1.00 27.47 516 ASP A N 1
ATOM 4145 C CA . ASP A 1 516 ? -66.025 -0.237 -13.632 1.00 27.47 516 ASP A CA 1
ATOM 4146 C C . ASP A 1 516 ? -65.872 -1.374 -12.572 1.00 27.47 516 ASP A C 1
ATOM 4148 O O . ASP A 1 516 ? -66.058 -2.536 -12.911 1.00 27.47 516 ASP A O 1
ATOM 4152 N N . LYS A 1 517 ? -65.609 -1.037 -11.295 1.00 27.41 517 LYS A N 1
ATOM 4153 C CA . LYS A 1 517 ? -66.091 -1.718 -10.052 1.00 27.41 517 LYS A CA 1
ATOM 4154 C C . LYS A 1 517 ? -65.700 -3.187 -9.667 1.00 27.41 517 LYS A C 1
ATOM 4156 O O . LYS A 1 517 ? -65.110 -3.910 -10.451 1.00 27.41 517 LYS A O 1
ATOM 4161 N N . PRO A 1 518 ? -65.903 -3.613 -8.382 1.00 31.58 518 PRO A N 1
ATOM 4162 C CA . PRO A 1 518 ? -64.800 -4.114 -7.536 1.00 31.58 518 PRO A CA 1
ATOM 4163 C C . PRO A 1 518 ? -65.034 -5.462 -6.787 1.00 31.58 518 PRO A C 1
ATOM 4165 O O . PRO A 1 518 ? -66.138 -5.999 -6.765 1.00 31.58 518 PRO A O 1
ATOM 4168 N N . LYS A 1 519 ? -64.013 -5.870 -6.000 1.00 27.92 519 LYS A N 1
ATOM 4169 C CA . LYS A 1 519 ? -63.987 -6.826 -4.852 1.00 27.92 519 LYS A CA 1
ATOM 4170 C C . LYS A 1 519 ? -63.947 -8.338 -5.158 1.00 27.92 519 LYS A C 1
ATOM 4172 O O . LYS A 1 519 ? -64.921 -8.888 -5.653 1.00 27.92 519 LYS A O 1
ATOM 4177 N N . LYS A 1 520 ? -62.974 -9.046 -4.554 1.00 26.06 520 LYS A N 1
ATOM 4178 C CA . LYS A 1 520 ? -63.169 -9.871 -3.331 1.00 26.06 520 LYS A CA 1
ATOM 4179 C C . LYS A 1 520 ? -61.878 -10.577 -2.878 1.00 26.06 520 LYS A C 1
ATOM 4181 O O . LYS A 1 520 ? -61.204 -11.225 -3.663 1.00 26.06 520 LYS A O 1
ATOM 4186 N N . LYS A 1 521 ? -61.614 -10.498 -1.569 1.00 31.83 521 LYS A N 1
ATOM 4187 C CA . LYS A 1 521 ? -60.774 -11.436 -0.807 1.00 31.83 521 LYS A CA 1
ATOM 4188 C C . LYS A 1 521 ? -61.431 -12.823 -0.813 1.00 31.83 521 LYS A C 1
ATOM 4190 O O . LYS A 1 521 ? -62.655 -12.862 -0.691 1.00 31.83 521 LYS A O 1
ATOM 4195 N N . ASN A 1 522 ? -60.650 -13.908 -0.858 1.00 25.17 522 ASN A N 1
ATOM 4196 C CA . ASN A 1 522 ? -60.857 -15.096 -0.016 1.00 25.17 522 ASN A CA 1
ATOM 4197 C C . ASN A 1 522 ? -59.709 -16.120 -0.101 1.00 25.17 522 ASN A C 1
ATOM 4199 O O . ASN A 1 522 ? -59.041 -16.272 -1.114 1.00 25.17 522 ASN A O 1
ATOM 4203 N N . TYR A 1 523 ? -59.532 -16.786 1.037 1.00 25.02 523 TYR A N 1
ATOM 4204 C CA . TYR A 1 523 ? -58.547 -17.793 1.431 1.00 25.02 523 TYR A CA 1
ATOM 4205 C C . TYR A 1 523 ? -58.575 -19.120 0.634 1.00 25.02 523 TYR A C 1
ATOM 4207 O O . TYR A 1 523 ? -59.649 -19.624 0.328 1.00 25.02 523 TYR A O 1
ATOM 4215 N N . CYS A 1 524 ? -57.376 -19.710 0.485 1.00 23.14 524 CYS A N 1
ATOM 4216 C CA . CYS A 1 524 ? -56.966 -21.120 0.686 1.00 23.14 524 CYS A CA 1
ATOM 4217 C C . CYS A 1 524 ? -57.776 -22.273 0.043 1.00 23.14 524 CYS A C 1
ATOM 4219 O O . CYS A 1 524 ? -58.922 -22.496 0.421 1.00 23.14 524 CYS A O 1
ATOM 4221 N N . ARG A 1 525 ? -57.120 -23.132 -0.770 1.00 24.55 525 ARG A N 1
ATOM 4222 C CA . ARG A 1 525 ? -56.728 -24.533 -0.433 1.00 24.55 525 ARG A CA 1
ATOM 4223 C C . ARG A 1 525 ? -56.232 -25.318 -1.670 1.00 24.55 525 ARG A C 1
ATOM 4225 O O . ARG A 1 525 ? -56.764 -25.175 -2.761 1.00 24.55 525 ARG A O 1
ATOM 4232 N N . LYS A 1 526 ? -55.225 -26.170 -1.428 1.00 28.50 526 LYS A N 1
ATOM 4233 C CA . LYS A 1 526 ? -54.629 -27.222 -2.283 1.00 28.50 526 LYS A CA 1
ATOM 4234 C C . LYS A 1 526 ? -55.654 -28.077 -3.056 1.00 28.50 526 LYS A C 1
ATOM 4236 O O . LYS A 1 526 ? -56.696 -28.379 -2.482 1.00 28.50 526 LYS A O 1
ATOM 4241 N N . VAL A 1 527 ? -55.261 -28.595 -4.232 1.00 25.36 527 VAL A N 1
ATOM 4242 C CA . VAL A 1 527 ? -55.114 -30.039 -4.562 1.00 25.36 527 VAL A CA 1
ATOM 4243 C C . VAL A 1 527 ? -54.440 -30.220 -5.947 1.00 25.36 527 VAL A C 1
ATOM 4245 O O . VAL A 1 527 ? -54.668 -29.453 -6.872 1.00 25.36 527 VAL A O 1
ATOM 4248 N N . THR A 1 528 ? -53.583 -31.242 -5.979 1.00 26.53 528 THR A N 1
ATOM 4249 C CA . THR A 1 528 ? -52.714 -31.905 -6.981 1.00 26.53 528 THR A CA 1
ATOM 4250 C C . THR A 1 528 ? -53.197 -32.133 -8.419 1.00 26.53 528 THR A C 1
ATOM 4252 O O . THR A 1 528 ? -54.372 -32.422 -8.613 1.00 26.53 528 THR A O 1
ATOM 4255 N N . GLN A 1 529 ? -52.226 -32.218 -9.346 1.00 27.52 529 GLN A N 1
ATOM 4256 C CA . GLN A 1 529 ? -51.910 -33.297 -10.328 1.00 27.52 529 GLN A CA 1
ATOM 4257 C C . GLN A 1 529 ? -50.625 -32.839 -11.076 1.00 27.52 529 GLN A C 1
ATOM 4259 O O . GLN A 1 529 ? -50.495 -31.644 -11.303 1.00 27.52 529 GLN A O 1
ATOM 4264 N N . THR A 1 530 ? -49.597 -33.606 -11.451 1.00 27.66 530 THR A N 1
ATOM 4265 C CA . THR A 1 530 ? -49.279 -35.046 -11.519 1.00 27.66 530 THR A CA 1
ATOM 4266 C C . THR A 1 530 ? -47.751 -35.146 -11.676 1.00 27.66 530 THR A C 1
ATOM 4268 O O . THR A 1 530 ? -47.170 -34.339 -12.396 1.00 27.66 530 THR A O 1
ATOM 4271 N N . ILE A 1 531 ? -47.120 -36.116 -11.013 1.00 33.25 531 ILE A N 1
ATOM 4272 C CA . ILE A 1 531 ? -45.696 -36.463 -11.152 1.00 33.25 531 ILE A CA 1
ATOM 4273 C C . ILE A 1 531 ? -45.559 -37.453 -12.316 1.00 33.25 531 ILE A C 1
ATOM 4275 O O . ILE A 1 531 ? -46.343 -38.401 -12.378 1.00 33.25 531 ILE A O 1
ATOM 4279 N N . ILE A 1 532 ? -44.578 -37.240 -13.197 1.00 31.55 532 ILE A N 1
ATOM 4280 C CA . ILE A 1 532 ? -43.982 -38.281 -14.045 1.00 31.55 532 ILE A CA 1
ATOM 4281 C C . ILE A 1 532 ? -42.465 -38.179 -13.853 1.00 31.55 532 ILE A C 1
ATOM 4283 O O . ILE A 1 532 ? -41.884 -37.105 -14.003 1.00 31.55 532 ILE A O 1
ATOM 4287 N N . ASP A 1 533 ? -41.904 -39.307 -13.444 1.00 33.41 533 ASP A N 1
ATOM 4288 C CA . ASP A 1 533 ? -40.512 -39.637 -13.144 1.00 33.41 533 ASP A CA 1
ATOM 4289 C C . ASP A 1 533 ? -39.869 -40.238 -14.412 1.00 33.41 533 ASP A C 1
ATOM 4291 O O . ASP A 1 533 ? -40.545 -41.047 -15.054 1.00 33.41 533 ASP A O 1
ATOM 4295 N N . PRO A 1 534 ? -38.653 -39.852 -14.846 1.00 39.19 534 PRO A N 1
ATOM 4296 C CA . PRO A 1 534 ? -38.017 -40.446 -16.012 1.00 39.19 534 PRO A CA 1
ATOM 4297 C C . PRO A 1 534 ? -36.858 -41.390 -15.650 1.00 39.19 534 PRO A C 1
ATOM 4299 O O . PRO A 1 534 ? -35.854 -41.351 -16.344 1.00 39.19 534 PRO A O 1
ATOM 4302 N N . ASP A 1 535 ? -37.001 -42.248 -14.636 1.00 46.00 535 ASP A N 1
ATOM 4303 C CA . ASP A 1 535 ? -36.166 -43.450 -14.463 1.00 46.00 535 ASP A CA 1
ATOM 4304 C C . ASP A 1 535 ? -37.065 -44.706 -14.331 1.00 46.00 535 ASP A C 1
ATOM 4306 O O . ASP A 1 535 ? -37.370 -45.165 -13.232 1.00 46.00 535 ASP A O 1
ATOM 4310 N N . GLU A 1 536 ? -37.513 -45.279 -15.459 1.00 43.84 536 GLU A N 1
ATOM 4311 C CA . GLU A 1 536 ? -38.221 -46.574 -15.503 1.00 43.84 536 GLU A CA 1
ATOM 4312 C C . GLU A 1 536 ? -37.520 -47.545 -16.480 1.00 43.84 536 GLU A C 1
ATOM 4314 O O . GLU A 1 536 ? -37.462 -47.313 -17.689 1.00 43.84 536 GLU A O 1
ATOM 4319 N N . GLU A 1 537 ? -36.955 -48.628 -15.930 1.00 39.59 537 GLU A N 1
ATOM 4320 C CA . GLU A 1 537 ? -36.390 -49.796 -16.629 1.00 39.59 537 GLU A CA 1
ATOM 4321 C C . GLU A 1 537 ? -37.495 -50.711 -17.202 1.00 39.59 537 GLU A C 1
ATOM 4323 O O . GLU A 1 537 ? -38.500 -50.917 -16.528 1.00 39.59 537 GLU A O 1
ATOM 4328 N N . TYR A 1 538 ? -37.275 -51.350 -18.369 1.00 35.31 538 TYR A N 1
ATOM 4329 C CA . TYR A 1 538 ? -37.712 -52.740 -18.652 1.00 35.31 538 TYR A CA 1
ATOM 4330 C C . TYR A 1 538 ? -37.038 -53.350 -19.910 1.00 35.31 538 TYR A C 1
ATOM 4332 O O . TYR A 1 538 ? -37.359 -53.022 -21.049 1.00 35.31 538 TYR A O 1
ATOM 4340 N N . ASP A 1 539 ? -36.072 -54.232 -19.649 1.00 29.64 539 ASP A N 1
ATOM 4341 C CA . ASP A 1 539 ? -35.834 -55.598 -20.156 1.00 29.64 539 ASP A CA 1
ATOM 4342 C C . ASP A 1 539 ? -36.121 -56.108 -21.600 1.00 29.64 539 ASP A C 1
ATOM 4344 O O . ASP A 1 539 ? -37.259 -56.254 -22.047 1.00 29.64 539 ASP A O 1
ATOM 4348 N N . SER A 1 540 ? -35.041 -56.717 -22.130 1.00 31.91 540 SER A N 1
ATOM 4349 C CA . SER A 1 540 ? -34.894 -58.099 -22.666 1.00 31.91 540 SER A CA 1
ATOM 4350 C C . SER A 1 540 ? -35.087 -58.421 -24.162 1.00 31.91 540 SER A C 1
ATOM 4352 O O . SER A 1 540 ? -36.081 -58.040 -24.773 1.00 31.91 540 SER A O 1
ATOM 4354 N N . CYS A 1 541 ? -34.114 -59.187 -24.704 1.00 30.98 541 CYS A N 1
ATOM 4355 C CA . CYS A 1 541 ? -34.180 -60.394 -25.575 1.00 30.98 541 CYS A CA 1
ATOM 4356 C C . CYS A 1 541 ? -32.827 -60.525 -26.333 1.00 30.98 541 CYS A C 1
ATOM 4358 O O . CYS A 1 541 ? -32.523 -59.676 -27.161 1.00 30.98 541 CYS A O 1
ATOM 4360 N N . ASP A 1 542 ? -31.877 -61.371 -25.927 1.00 29.88 542 ASP A N 1
ATOM 4361 C CA . ASP A 1 542 ? -31.718 -62.821 -26.190 1.00 29.88 542 ASP A CA 1
ATOM 4362 C C . ASP A 1 542 ? -30.817 -63.154 -27.412 1.00 29.88 542 ASP A C 1
ATOM 4364 O O . ASP A 1 542 ? -30.874 -62.500 -28.449 1.00 29.88 542 ASP A O 1
ATOM 4368 N N . ASP A 1 543 ? -30.042 -64.229 -27.232 1.00 30.25 543 ASP A N 1
ATOM 4369 C CA . ASP A 1 543 ? -29.399 -65.123 -28.214 1.00 30.25 543 ASP A CA 1
ATOM 4370 C C . ASP A 1 543 ? -27.878 -65.024 -28.555 1.00 30.25 543 ASP A C 1
ATOM 4372 O O . ASP A 1 543 ? -27.414 -64.262 -29.398 1.00 30.25 543 ASP A O 1
ATOM 4376 N N . SER A 1 544 ? -27.127 -65.920 -27.890 1.00 31.83 544 SER A N 1
ATOM 4377 C CA . SER A 1 544 ? -26.133 -66.887 -28.413 1.00 31.83 544 SER A CA 1
ATOM 4378 C C . SER A 1 544 ? -24.970 -66.453 -29.335 1.00 31.83 544 SER A C 1
ATOM 4380 O O . SER A 1 544 ? -25.141 -66.148 -30.512 1.00 31.83 544 SER A O 1
ATOM 4382 N N . SER A 1 545 ? -23.723 -66.661 -28.872 1.00 32.22 545 SER A N 1
ATOM 4383 C CA . SER A 1 545 ? -22.877 -67.815 -29.277 1.00 32.22 545 SER A CA 1
ATOM 4384 C C . SER A 1 545 ? -21.344 -67.564 -29.217 1.00 32.22 545 SER A C 1
ATOM 4386 O O . SER A 1 545 ? -20.823 -66.582 -29.728 1.00 32.22 545 SER A O 1
ATOM 4388 N N . THR A 1 546 ? -20.637 -68.568 -28.675 1.00 32.12 546 THR A N 1
ATOM 4389 C CA . THR A 1 546 ? -19.284 -69.083 -29.031 1.00 32.12 546 THR A CA 1
ATOM 4390 C C . THR A 1 546 ? -17.972 -68.363 -28.640 1.00 32.12 546 THR A C 1
ATOM 4392 O O . THR A 1 546 ? -17.493 -67.452 -29.298 1.00 32.12 546 THR A O 1
ATOM 4395 N N . ILE A 1 547 ? -17.341 -68.928 -27.600 1.00 34.12 547 ILE A N 1
ATOM 4396 C CA . ILE A 1 547 ? -15.943 -69.413 -27.461 1.00 34.12 547 ILE A CA 1
ATOM 4397 C C . ILE A 1 547 ? -14.997 -69.216 -28.671 1.00 34.12 547 ILE A C 1
ATOM 4399 O O . ILE A 1 547 ? -15.266 -69.785 -29.726 1.00 34.12 547 ILE A O 1
ATOM 4403 N N . SER A 1 548 ? -13.810 -68.623 -28.441 1.00 31.38 548 SER A N 1
ATOM 4404 C CA . SER A 1 548 ? -12.498 -69.300 -28.610 1.00 31.38 548 SER A CA 1
ATOM 4405 C C . SER A 1 548 ? -11.297 -68.419 -28.221 1.00 31.38 548 SER A C 1
ATOM 4407 O O . SER A 1 548 ? -11.057 -67.383 -28.838 1.00 31.38 548 SER A O 1
ATOM 4409 N N . ASP A 1 549 ? -10.535 -68.907 -27.239 1.00 31.91 549 ASP A N 1
ATOM 4410 C CA . ASP A 1 549 ? -9.110 -68.645 -26.991 1.00 31.91 549 ASP A CA 1
ATOM 4411 C C . ASP A 1 549 ? -8.235 -69.025 -28.196 1.00 31.91 549 ASP A C 1
ATOM 4413 O O . ASP A 1 549 ? -8.505 -70.040 -28.842 1.00 31.91 549 ASP A O 1
ATOM 4417 N N . SER A 1 550 ? -7.107 -68.328 -28.376 1.00 33.47 550 SER A N 1
ATOM 4418 C CA . SER A 1 550 ? -5.818 -68.994 -28.633 1.00 33.47 550 SER A CA 1
ATOM 4419 C C . SER A 1 550 ? -4.629 -68.041 -28.488 1.00 33.47 550 SER A C 1
ATOM 4421 O O . SER A 1 550 ? -4.604 -66.947 -29.052 1.00 33.47 550 SER A O 1
ATOM 4423 N N . SER A 1 551 ? -3.659 -68.537 -27.732 1.00 35.03 551 SER A N 1
ATOM 4424 C CA . SER A 1 551 ? -2.332 -68.051 -27.379 1.00 35.03 551 SER A CA 1
ATOM 4425 C C . SER A 1 551 ? -1.247 -68.352 -28.434 1.00 35.03 551 SER A C 1
ATOM 4427 O O . SER A 1 551 ? -1.505 -69.059 -29.406 1.00 35.03 551 SER A O 1
ATOM 4429 N N . GLU A 1 552 ? -0.030 -67.880 -28.115 1.00 34.53 552 GLU A N 1
ATOM 4430 C CA . GLU A 1 552 ? 1.318 -68.392 -28.468 1.00 34.53 552 GLU A CA 1
ATOM 4431 C C . GLU A 1 552 ? 2.124 -67.726 -29.605 1.00 34.53 552 GLU A C 1
ATOM 4433 O O . GLU A 1 552 ? 1.828 -67.845 -30.790 1.00 34.53 552 GLU A O 1
ATOM 4438 N N . ASP A 1 553 ? 3.182 -67.026 -29.165 1.00 35.97 553 ASP A N 1
ATOM 4439 C CA . ASP A 1 553 ? 4.615 -67.266 -29.417 1.00 35.97 553 ASP A CA 1
ATOM 4440 C C . ASP A 1 553 ? 5.128 -67.651 -30.815 1.00 35.97 553 ASP A C 1
ATOM 4442 O O . ASP A 1 553 ? 4.785 -68.686 -31.382 1.00 35.97 553 ASP A O 1
ATOM 4446 N N . SER A 1 554 ? 6.165 -66.922 -31.251 1.00 32.81 554 SER A N 1
ATOM 4447 C CA . SER A 1 554 ? 7.303 -67.520 -31.964 1.00 32.81 554 SER A CA 1
ATOM 4448 C C . SER A 1 554 ? 8.569 -66.652 -31.869 1.00 32.81 554 SER A C 1
ATOM 4450 O O . SER A 1 554 ? 8.657 -65.596 -32.500 1.00 32.81 554 SER A O 1
ATOM 4452 N N . ASP A 1 555 ? 9.554 -67.147 -31.119 1.00 37.38 555 ASP A N 1
ATOM 4453 C CA . ASP A 1 555 ? 10.988 -66.850 -31.251 1.00 37.38 555 ASP A CA 1
ATOM 4454 C C . ASP A 1 555 ? 11.524 -67.282 -32.630 1.00 37.38 555 ASP A C 1
ATOM 4456 O O . ASP A 1 555 ? 11.021 -68.252 -33.189 1.00 37.38 555 ASP A O 1
ATOM 4460 N N . TYR A 1 556 ? 12.573 -66.617 -33.142 1.00 36.22 556 TYR A N 1
ATOM 4461 C CA . TYR A 1 556 ? 13.824 -67.247 -33.621 1.00 36.22 556 TYR A CA 1
ATOM 4462 C C . TYR A 1 556 ? 14.860 -66.197 -34.092 1.00 36.22 556 TYR A C 1
ATOM 4464 O O . TYR A 1 556 ? 14.707 -65.541 -35.119 1.00 36.22 556 TYR A O 1
ATOM 4472 N N . SER A 1 557 ? 15.921 -66.093 -33.286 1.00 35.00 557 SER A N 1
ATOM 4473 C CA . SER A 1 557 ? 17.355 -65.880 -33.566 1.00 35.00 557 SER A CA 1
ATOM 4474 C C . SER A 1 557 ? 17.844 -65.609 -35.007 1.00 35.00 557 SER A C 1
ATOM 4476 O O . SER A 1 557 ? 17.589 -66.384 -35.928 1.00 35.00 557 SER A O 1
ATOM 4478 N N . SER A 1 558 ? 18.723 -64.603 -35.139 1.00 36.12 558 SER A N 1
ATOM 4479 C CA . SER A 1 558 ? 19.908 -64.673 -36.008 1.00 36.12 558 SER A CA 1
ATOM 4480 C C . SER A 1 558 ? 21.075 -63.908 -35.375 1.00 36.12 558 SER A C 1
ATOM 4482 O O . SER A 1 558 ? 20.986 -62.702 -35.149 1.00 36.12 558 SER A O 1
ATOM 4484 N N . ASP A 1 559 ? 22.157 -64.640 -35.118 1.00 34.59 559 ASP A N 1
ATOM 4485 C CA . ASP A 1 559 ? 23.469 -64.172 -34.672 1.00 34.59 559 ASP A CA 1
ATOM 4486 C C . ASP A 1 559 ? 24.135 -63.217 -35.676 1.00 34.59 559 ASP A C 1
ATOM 4488 O O . ASP A 1 559 ? 24.089 -63.439 -36.889 1.00 34.59 559 ASP A O 1
ATOM 4492 N N . SER A 1 560 ? 24.863 -62.229 -35.155 1.00 34.91 560 SER A N 1
ATOM 4493 C CA . SER A 1 560 ? 26.061 -61.696 -35.809 1.00 34.91 560 SER A CA 1
ATOM 4494 C C . SER A 1 560 ? 27.050 -61.186 -34.759 1.00 34.91 560 SER A C 1
ATOM 4496 O O . SER A 1 560 ? 26.675 -60.518 -33.797 1.00 34.91 560 SER A O 1
ATOM 4498 N N . GLU A 1 561 ? 28.290 -61.615 -34.963 1.00 36.72 561 GLU A N 1
ATOM 4499 C CA . GLU A 1 561 ? 29.438 -61.671 -34.065 1.00 36.72 561 GLU A CA 1
ATOM 4500 C C . GLU A 1 561 ? 30.048 -60.303 -33.703 1.00 36.72 561 GLU A C 1
ATOM 4502 O O . GLU A 1 561 ? 29.786 -59.275 -34.323 1.00 36.72 561 GLU A O 1
ATOM 4507 N N . TRP A 1 562 ? 30.860 -60.353 -32.650 1.00 38.44 562 TRP A N 1
ATOM 4508 C CA . TRP A 1 562 ? 31.628 -59.295 -32.001 1.00 38.44 562 TRP A CA 1
ATOM 4509 C C . TRP A 1 562 ? 32.761 -58.761 -32.891 1.00 38.44 562 TRP A C 1
ATOM 4511 O O . TRP A 1 562 ? 33.307 -59.538 -33.661 1.00 38.44 562 TRP A O 1
ATOM 4521 N N . ASP A 1 563 ? 33.104 -57.475 -32.740 1.00 34.84 563 ASP A N 1
ATOM 4522 C CA . ASP A 1 563 ? 34.474 -56.909 -32.699 1.00 34.84 563 ASP A CA 1
ATOM 4523 C C . ASP A 1 563 ? 34.337 -55.386 -32.447 1.00 34.84 563 ASP A C 1
ATOM 4525 O O . ASP A 1 563 ? 33.681 -54.679 -33.208 1.00 34.84 563 ASP A O 1
ATOM 4529 N N . GLU A 1 564 ? 34.617 -54.888 -31.241 1.00 37.34 564 GLU A N 1
ATOM 4530 C CA . GLU A 1 564 ? 35.911 -54.392 -30.719 1.00 37.34 564 GLU A CA 1
ATOM 4531 C C . GLU A 1 564 ? 35.928 -52.842 -30.647 1.00 37.34 564 GLU A C 1
ATOM 4533 O O . GLU A 1 564 ? 35.899 -52.136 -31.648 1.00 37.34 564 GLU A O 1
ATOM 4538 N N . ASP A 1 565 ? 35.979 -52.354 -29.401 1.00 43.22 565 ASP A N 1
ATOM 4539 C CA . ASP A 1 565 ? 36.590 -51.103 -28.926 1.00 43.22 565 ASP A CA 1
ATOM 4540 C C . ASP A 1 565 ? 36.081 -49.722 -29.395 1.00 43.22 565 ASP A C 1
ATOM 4542 O O . ASP A 1 565 ? 36.684 -49.085 -30.253 1.00 43.22 565 ASP A O 1
ATOM 4546 N N . GLU A 1 566 ? 35.147 -49.121 -28.636 1.00 44.66 566 GLU A N 1
ATOM 4547 C CA . GLU A 1 566 ? 35.243 -47.678 -28.343 1.00 44.66 566 GLU A CA 1
ATOM 4548 C C . GLU A 1 566 ? 34.628 -47.282 -26.977 1.00 44.66 566 GLU A C 1
ATOM 4550 O O . GLU A 1 566 ? 33.419 -47.233 -26.781 1.00 44.66 566 GLU A O 1
ATOM 4555 N N . PHE A 1 567 ? 35.525 -46.959 -26.038 1.00 40.00 567 PHE A N 1
ATOM 4556 C CA . PHE A 1 567 ? 35.344 -46.083 -24.871 1.00 40.00 567 PHE A CA 1
ATOM 4557 C C . PHE A 1 567 ? 34.403 -46.504 -23.718 1.00 40.00 567 PHE A C 1
ATOM 4559 O O . PHE A 1 567 ? 33.260 -46.071 -23.590 1.00 40.00 567 PHE A O 1
ATOM 4566 N N . ILE A 1 568 ? 34.994 -47.176 -22.719 1.00 47.28 568 ILE A N 1
ATOM 4567 C CA . ILE A 1 568 ? 34.573 -47.042 -21.315 1.00 47.28 568 ILE A CA 1
ATOM 4568 C C . ILE A 1 568 ? 34.833 -45.588 -20.882 1.00 47.28 568 ILE A C 1
ATOM 4570 O O . ILE A 1 568 ? 35.929 -45.243 -20.439 1.00 47.28 568 ILE A O 1
ATOM 4574 N N . ALA A 1 569 ? 33.823 -44.728 -20.995 1.00 41.91 569 ALA A N 1
ATOM 4575 C CA . ALA A 1 569 ? 33.749 -43.497 -20.221 1.00 41.91 569 ALA A CA 1
ATOM 4576 C C . ALA A 1 569 ? 33.022 -43.812 -18.910 1.00 41.91 569 ALA A C 1
ATOM 4578 O O . ALA A 1 569 ? 31.799 -43.883 -18.859 1.00 41.91 569 ALA A O 1
ATOM 4579 N N . SER A 1 570 ? 33.837 -44.082 -17.889 1.00 44.00 570 SER A N 1
ATOM 4580 C CA . SER A 1 570 ? 33.571 -43.919 -16.456 1.00 44.00 570 SER A CA 1
ATOM 4581 C C . SER A 1 570 ? 32.107 -43.744 -16.049 1.00 44.00 570 SER A C 1
ATOM 4583 O O . SER A 1 570 ? 31.527 -42.670 -16.222 1.00 44.00 570 SER A O 1
ATOM 4585 N N . SER A 1 571 ? 31.584 -44.774 -15.389 1.00 35.88 571 SER A N 1
ATOM 4586 C CA . SER A 1 571 ? 30.476 -44.712 -14.443 1.00 35.88 571 SER A CA 1
ATOM 4587 C C . SER A 1 571 ? 30.449 -43.355 -13.738 1.00 35.88 571 SER A C 1
ATOM 4589 O O . SER A 1 571 ? 31.385 -43.008 -13.011 1.00 35.88 571 SER A O 1
ATOM 4591 N N . ASN A 1 572 ? 29.403 -42.572 -13.989 1.00 38.16 572 ASN A N 1
ATOM 4592 C CA . ASN A 1 572 ? 29.166 -41.334 -13.271 1.00 38.16 572 ASN A CA 1
ATOM 4593 C C . ASN A 1 572 ? 28.796 -41.719 -11.832 1.00 38.16 572 ASN A C 1
ATOM 4595 O O . ASN A 1 572 ? 27.656 -42.067 -11.548 1.00 38.16 572 ASN A O 1
ATOM 4599 N N . ILE A 1 573 ? 29.792 -41.739 -10.944 1.00 50.91 573 ILE A N 1
ATOM 4600 C CA . ILE A 1 573 ? 29.640 -41.886 -9.489 1.00 50.91 573 ILE A CA 1
ATOM 4601 C C . ILE A 1 573 ? 29.089 -40.556 -8.958 1.00 50.91 573 ILE A C 1
ATOM 4603 O O . ILE A 1 573 ? 29.787 -39.773 -8.323 1.00 50.91 573 ILE A O 1
ATOM 4607 N N . ASN A 1 574 ? 27.846 -40.283 -9.331 1.00 48.97 574 ASN A N 1
ATOM 4608 C CA . ASN A 1 574 ? 26.946 -39.276 -8.783 1.00 48.97 574 ASN A CA 1
ATOM 4609 C C . ASN A 1 574 ? 25.516 -39.797 -8.998 1.00 48.97 574 ASN A C 1
ATOM 4611 O O . ASN A 1 574 ? 24.646 -39.090 -9.496 1.00 48.97 574 ASN A O 1
ATOM 4615 N N . ASP A 1 575 ? 25.327 -41.079 -8.681 1.00 46.78 575 ASP A N 1
ATOM 4616 C CA . ASP A 1 575 ? 24.014 -41.650 -8.411 1.00 46.78 575 ASP A CA 1
ATOM 4617 C C . ASP A 1 575 ? 23.523 -40.942 -7.145 1.00 46.78 575 ASP A C 1
ATOM 4619 O O . ASP A 1 575 ? 23.995 -41.216 -6.036 1.00 46.78 575 ASP A O 1
ATOM 4623 N N . ASP A 1 576 ? 22.753 -39.871 -7.333 1.00 50.56 576 ASP A N 1
ATOM 4624 C CA . ASP A 1 576 ? 22.095 -39.211 -6.224 1.00 50.56 576 ASP A CA 1
ATOM 4625 C C . ASP A 1 576 ? 21.030 -40.174 -5.696 1.00 50.56 576 ASP A C 1
ATOM 4627 O O . ASP A 1 576 ? 20.407 -40.912 -6.445 1.00 50.56 576 ASP A O 1
ATOM 4631 N N . GLU A 1 577 ? 20.833 -40.218 -4.381 1.00 47.75 577 GLU A N 1
ATOM 4632 C CA . GLU A 1 577 ? 19.900 -41.139 -3.710 1.00 47.75 577 GLU A CA 1
ATOM 4633 C C . GLU A 1 577 ? 18.409 -40.881 -4.069 1.00 47.75 577 GLU A C 1
ATOM 4635 O O . GLU A 1 577 ? 17.505 -41.197 -3.295 1.00 47.75 577 GLU A O 1
ATOM 4640 N N . THR A 1 578 ? 18.121 -40.272 -5.223 1.00 49.97 578 THR A N 1
ATOM 4641 C CA . THR A 1 578 ? 16.785 -39.941 -5.719 1.00 49.97 578 THR A CA 1
ATOM 4642 C C . THR A 1 578 ? 15.940 -41.187 -5.988 1.00 49.97 578 THR A C 1
ATOM 4644 O O . THR A 1 578 ? 14.737 -41.157 -5.725 1.00 49.97 578 THR A O 1
ATOM 4647 N N . ASP A 1 579 ? 16.571 -42.302 -6.358 1.00 52.88 579 ASP A N 1
ATOM 4648 C CA . ASP A 1 579 ? 15.926 -43.593 -6.639 1.00 52.88 579 ASP A CA 1
ATOM 4649 C C . ASP A 1 579 ? 15.523 -44.377 -5.369 1.00 52.88 579 ASP A C 1
ATOM 4651 O O . ASP A 1 579 ? 14.840 -45.400 -5.448 1.00 52.88 579 ASP A O 1
ATOM 4655 N N . LEU A 1 580 ? 15.937 -43.911 -4.181 1.00 52.88 580 LEU A N 1
ATOM 4656 C CA . LEU A 1 580 ? 15.675 -44.563 -2.888 1.00 52.88 580 LEU A CA 1
ATOM 4657 C C . LEU A 1 580 ? 14.464 -43.981 -2.136 1.00 52.88 580 LEU A C 1
ATOM 4659 O O . LEU A 1 580 ? 14.066 -44.524 -1.101 1.00 52.88 580 LEU A O 1
ATOM 4663 N N . HIS A 1 581 ? 13.858 -42.895 -2.625 1.00 59.34 581 HIS A N 1
ATOM 4664 C CA . HIS A 1 581 ? 12.673 -42.302 -2.004 1.00 59.34 581 HIS A CA 1
ATOM 4665 C C . HIS A 1 581 ? 11.378 -42.939 -2.528 1.00 59.34 581 HIS A C 1
ATOM 4667 O O . HIS A 1 581 ? 11.146 -43.012 -3.729 1.00 59.34 581 HIS A O 1
ATOM 4673 N N . VAL A 1 582 ? 10.482 -43.329 -1.611 1.00 69.88 582 VAL A N 1
ATOM 4674 C CA . VAL A 1 582 ? 9.146 -43.888 -1.928 1.00 69.88 582 VAL A CA 1
ATOM 4675 C C . VAL A 1 582 ? 8.294 -42.919 -2.766 1.00 69.88 582 VAL A C 1
ATOM 4677 O O . VAL A 1 582 ? 7.413 -43.347 -3.503 1.00 69.88 582 VAL A O 1
ATOM 4680 N N . VAL A 1 583 ? 8.560 -41.612 -2.670 1.00 81.31 583 VAL A N 1
ATOM 4681 C CA . VAL A 1 583 ? 7.863 -40.552 -3.405 1.00 81.31 583 VAL A CA 1
ATOM 4682 C C . VAL A 1 583 ? 8.895 -39.607 -4.016 1.00 81.31 583 VAL A C 1
ATOM 4684 O O . VAL A 1 583 ? 9.801 -39.142 -3.323 1.00 81.31 583 VAL A O 1
ATOM 4687 N N . ALA A 1 584 ? 8.746 -39.304 -5.307 1.00 83.56 584 ALA A N 1
ATOM 4688 C CA . ALA A 1 584 ? 9.614 -38.368 -6.012 1.00 83.56 584 ALA A CA 1
ATOM 4689 C C . ALA A 1 584 ? 9.444 -36.930 -5.491 1.00 83.56 584 ALA A C 1
ATOM 4691 O O . ALA A 1 584 ? 8.342 -36.499 -5.148 1.00 83.56 584 ALA A O 1
ATOM 4692 N N . LYS A 1 585 ? 10.541 -36.165 -5.465 1.00 89.12 585 LYS A N 1
ATOM 4693 C CA . LYS A 1 585 ? 10.513 -34.764 -5.024 1.00 89.12 585 LYS A CA 1
ATOM 4694 C C . LYS A 1 585 ? 9.757 -33.889 -6.037 1.00 89.12 585 LYS A C 1
ATOM 4696 O O . LYS A 1 585 ? 10.086 -33.947 -7.227 1.00 89.12 585 LYS A O 1
ATOM 4701 N N . PRO A 1 586 ? 8.788 -33.066 -5.594 1.00 91.31 586 PRO A N 1
ATOM 4702 C CA . PRO A 1 586 ? 8.042 -32.173 -6.476 1.00 91.31 586 PRO A CA 1
ATOM 4703 C C . PRO A 1 586 ? 8.971 -31.125 -7.097 1.00 91.31 586 PRO A C 1
ATOM 4705 O O . PRO A 1 586 ? 9.855 -30.589 -6.426 1.00 91.31 586 PRO A O 1
ATOM 4708 N N . ARG A 1 587 ? 8.775 -30.827 -8.387 1.00 88.00 587 ARG A N 1
ATOM 4709 C CA . ARG A 1 587 ? 9.561 -29.808 -9.110 1.00 88.00 587 ARG A CA 1
ATOM 4710 C C . ARG A 1 587 ? 8.784 -28.509 -9.289 1.00 88.00 587 ARG A C 1
ATOM 4712 O O . ARG A 1 587 ? 9.398 -27.447 -9.371 1.00 88.00 587 ARG A O 1
ATOM 4719 N N . TYR A 1 588 ? 7.457 -28.597 -9.333 1.00 91.81 588 TYR A N 1
ATOM 4720 C CA . TYR A 1 588 ? 6.552 -27.466 -9.507 1.00 91.81 588 TYR A CA 1
ATOM 4721 C C . TYR A 1 588 ? 5.606 -27.314 -8.310 1.00 91.81 588 TYR A C 1
ATOM 4723 O O . TYR A 1 588 ? 5.331 -28.269 -7.583 1.00 91.81 588 TYR A O 1
ATOM 4731 N N . LEU A 1 589 ? 5.060 -26.107 -8.117 1.00 93.19 589 LEU A N 1
ATOM 4732 C CA . LEU A 1 589 ? 4.103 -25.836 -7.035 1.00 93.19 589 LEU A CA 1
ATOM 4733 C C . LEU A 1 589 ? 2.799 -26.626 -7.193 1.00 93.19 589 LEU A C 1
ATOM 4735 O O . LEU A 1 589 ? 2.196 -27.024 -6.195 1.00 93.19 589 LEU A O 1
ATOM 4739 N N . ARG A 1 590 ? 2.393 -26.893 -8.440 1.00 92.88 590 ARG A N 1
ATOM 4740 C CA . ARG A 1 590 ? 1.271 -27.784 -8.761 1.00 92.88 590 ARG A CA 1
ATOM 4741 C C . ARG A 1 590 ? 1.487 -29.189 -8.196 1.00 92.88 590 ARG A C 1
ATOM 4743 O O . ARG A 1 590 ? 0.566 -29.724 -7.590 1.00 92.88 590 ARG A O 1
ATOM 4750 N N . ASP A 1 591 ? 2.691 -29.740 -8.343 1.00 92.56 591 ASP A N 1
ATOM 4751 C CA . ASP A 1 591 ? 3.029 -31.076 -7.841 1.00 92.56 591 ASP A CA 1
ATOM 4752 C C . ASP A 1 591 ? 2.947 -31.104 -6.308 1.00 92.56 591 ASP A C 1
ATOM 4754 O O . ASP A 1 591 ? 2.372 -32.019 -5.728 1.00 92.56 591 ASP A O 1
ATOM 4758 N N . CYS A 1 592 ? 3.459 -30.066 -5.630 1.00 93.06 592 CYS A N 1
ATOM 4759 C CA . CYS A 1 592 ? 3.309 -29.927 -4.177 1.00 93.06 592 CYS A CA 1
ATOM 4760 C C . CYS A 1 592 ? 1.841 -29.911 -3.746 1.00 93.06 592 CYS A C 1
ATOM 4762 O O . CYS A 1 592 ? 1.491 -30.547 -2.754 1.00 93.06 592 CYS A O 1
ATOM 4764 N N . LEU A 1 593 ? 0.988 -29.183 -4.470 1.00 93.44 593 LEU A N 1
ATOM 4765 C CA . LEU A 1 593 ? -0.438 -29.114 -4.167 1.00 93.44 593 LEU A CA 1
ATOM 4766 C C . LEU A 1 593 ? -1.109 -30.483 -4.344 1.00 93.44 593 LEU A C 1
ATOM 4768 O O . LEU A 1 593 ? -1.868 -30.897 -3.475 1.00 93.44 593 LEU A O 1
ATOM 4772 N N . GLU A 1 594 ? -0.786 -31.205 -5.418 1.00 93.44 594 GLU A N 1
ATOM 4773 C CA . GLU A 1 594 ? -1.301 -32.554 -5.674 1.00 93.44 594 GLU A CA 1
ATOM 4774 C C . GLU A 1 594 ? -0.870 -33.549 -4.584 1.00 93.44 594 GLU A C 1
ATOM 4776 O O . GLU A 1 594 ? -1.690 -34.320 -4.086 1.00 93.44 594 GLU A O 1
ATOM 4781 N N . LEU A 1 595 ? 0.391 -33.485 -4.143 1.00 93.00 595 LEU A N 1
ATOM 4782 C CA . LEU A 1 595 ? 0.899 -34.323 -3.056 1.00 93.00 595 LEU A CA 1
ATOM 4783 C C . LEU A 1 595 ? 0.216 -34.026 -1.713 1.00 93.00 595 LEU A C 1
ATOM 4785 O O . LEU A 1 595 ? -0.067 -34.961 -0.965 1.00 93.00 595 LEU A O 1
ATOM 4789 N N . LEU A 1 596 ? -0.076 -32.756 -1.408 1.00 92.06 596 LEU A N 1
ATOM 4790 C CA . LEU A 1 596 ? -0.816 -32.363 -0.198 1.00 92.06 596 LEU A CA 1
ATOM 4791 C C . LEU A 1 596 ? -2.299 -32.762 -0.257 1.00 92.06 596 LEU A C 1
ATOM 4793 O O . LEU A 1 596 ? -2.907 -33.009 0.780 1.00 92.06 596 LEU A O 1
ATOM 4797 N N . GLN A 1 597 ? -2.869 -32.850 -1.460 1.00 92.50 597 GLN A N 1
ATOM 4798 C CA . GLN A 1 597 ? -4.252 -33.275 -1.705 1.00 92.50 597 GLN A CA 1
ATOM 4799 C C . GLN A 1 597 ? -4.416 -34.794 -1.810 1.00 92.50 597 GLN A C 1
ATOM 4801 O O . GLN A 1 597 ? -5.539 -35.280 -1.984 1.00 92.50 597 GLN A O 1
ATOM 4806 N N . ALA A 1 598 ? -3.321 -35.553 -1.709 1.00 88.94 598 ALA A N 1
ATOM 4807 C CA . ALA A 1 598 ? -3.365 -37.004 -1.716 1.00 88.94 598 ALA A CA 1
ATOM 4808 C C . ALA A 1 598 ? -4.270 -37.509 -0.582 1.00 88.94 598 ALA A C 1
ATOM 4810 O O . ALA A 1 598 ? -4.074 -37.178 0.590 1.00 88.94 598 ALA A O 1
ATOM 4811 N N . ASN A 1 599 ? -5.266 -38.313 -0.956 1.00 81.25 599 ASN A N 1
ATOM 4812 C CA . ASN A 1 599 ? -6.239 -38.894 -0.041 1.00 81.25 599 ASN A CA 1
ATOM 4813 C C . ASN A 1 599 ? -5.925 -40.380 0.152 1.00 81.25 599 ASN A C 1
ATOM 4815 O O . ASN A 1 599 ? -5.934 -41.144 -0.811 1.00 81.25 599 ASN A O 1
ATOM 4819 N N . GLY A 1 600 ? -5.690 -40.782 1.395 1.00 79.81 600 GLY A N 1
ATOM 4820 C CA . GLY A 1 600 ? -5.383 -42.157 1.775 1.00 79.81 600 GLY A CA 1
ATOM 4821 C C . GLY A 1 600 ? -4.900 -42.221 3.222 1.00 79.81 600 GLY A C 1
ATOM 4822 O O . GLY A 1 600 ? -4.467 -41.212 3.770 1.00 79.81 600 GLY A O 1
ATOM 4823 N N . ASP A 1 601 ? -4.975 -43.404 3.829 1.00 77.88 601 ASP A N 1
ATOM 4824 C CA . ASP A 1 601 ? -4.481 -43.669 5.193 1.00 77.88 601 ASP A CA 1
ATOM 4825 C C . ASP A 1 601 ? -3.249 -44.600 5.177 1.00 77.88 601 ASP A C 1
ATOM 4827 O O . ASP A 1 601 ? -2.948 -45.296 6.147 1.00 77.88 601 ASP A O 1
ATOM 4831 N N . ASP A 1 602 ? -2.551 -44.671 4.043 1.00 84.00 602 ASP A N 1
ATOM 4832 C CA . ASP A 1 602 ? -1.407 -45.547 3.827 1.00 84.00 602 ASP A CA 1
ATOM 4833 C C . ASP A 1 602 ? -0.060 -44.832 4.022 1.00 84.00 602 ASP A C 1
ATOM 4835 O O . ASP A 1 602 ? 0.056 -43.603 4.042 1.00 84.00 602 ASP A O 1
ATOM 4839 N N . HIS A 1 603 ? 0.999 -45.634 4.162 1.00 82.81 603 HIS A N 1
ATOM 4840 C CA . HIS A 1 603 ? 2.364 -45.127 4.313 1.00 82.81 603 HIS A CA 1
ATOM 4841 C C . HIS A 1 603 ? 2.802 -44.287 3.100 1.00 82.81 603 HIS A C 1
ATOM 4843 O O . HIS A 1 603 ? 3.606 -43.369 3.242 1.00 82.81 603 HIS A O 1
ATOM 4849 N N . GLU A 1 604 ? 2.265 -44.565 1.908 1.00 86.69 604 GLU A N 1
ATOM 4850 C CA . GLU A 1 604 ? 2.553 -43.784 0.706 1.00 86.69 604 GLU A CA 1
ATOM 4851 C C . GLU A 1 604 ? 1.994 -42.356 0.814 1.00 86.69 604 GLU A C 1
ATOM 4853 O O . GLU A 1 604 ? 2.733 -41.403 0.567 1.00 86.69 604 GLU A O 1
ATOM 4858 N N . THR A 1 605 ? 0.739 -42.178 1.252 1.00 88.12 605 THR A N 1
ATOM 4859 C CA . THR A 1 605 ? 0.141 -40.845 1.462 1.00 88.12 605 THR A CA 1
ATOM 4860 C C . THR A 1 605 ? 0.890 -40.053 2.534 1.00 88.12 605 THR A C 1
ATOM 4862 O O . THR A 1 605 ? 1.186 -38.874 2.328 1.00 88.12 605 THR A O 1
ATOM 4865 N N . MET A 1 606 ? 1.303 -40.705 3.628 1.00 87.94 606 MET A N 1
ATOM 4866 C CA . MET A 1 606 ? 2.177 -40.082 4.629 1.00 87.94 606 MET A CA 1
ATOM 4867 C C . MET A 1 606 ? 3.486 -39.574 4.000 1.00 87.94 606 MET A C 1
ATOM 4869 O O . MET A 1 606 ? 3.883 -38.433 4.244 1.00 87.94 606 MET A O 1
ATOM 4873 N N . CYS A 1 607 ? 4.155 -40.392 3.176 1.00 88.88 607 CYS A N 1
ATOM 4874 C CA . CYS A 1 607 ? 5.374 -39.979 2.477 1.00 88.88 607 CYS A CA 1
ATOM 4875 C C . CYS A 1 607 ? 5.122 -38.805 1.519 1.00 88.88 607 CYS A C 1
ATOM 4877 O O . CYS A 1 607 ? 5.944 -37.890 1.472 1.00 88.88 607 CYS A O 1
ATOM 4879 N N . LYS A 1 608 ? 3.989 -38.787 0.802 1.00 91.38 608 LYS A N 1
ATOM 4880 C CA . LYS A 1 608 ? 3.605 -37.676 -0.089 1.00 91.38 608 LYS A CA 1
ATOM 4881 C C . LYS A 1 608 ? 3.475 -36.366 0.684 1.00 91.38 608 LYS A C 1
ATOM 4883 O O . LYS A 1 608 ? 4.080 -35.370 0.292 1.00 91.38 608 LYS A O 1
ATOM 4888 N N . HIS A 1 609 ? 2.762 -36.386 1.811 1.00 91.38 609 HIS A N 1
ATOM 4889 C CA . HIS A 1 609 ? 2.592 -35.216 2.678 1.00 91.38 609 HIS A CA 1
ATOM 4890 C C . HIS A 1 609 ? 3.931 -34.738 3.238 1.00 91.38 609 HIS A C 1
ATOM 4892 O O . HIS A 1 609 ? 4.252 -33.557 3.127 1.00 91.38 609 HIS A O 1
ATOM 4898 N N . HIS A 1 610 ? 4.744 -35.648 3.783 1.00 90.75 610 HIS A N 1
ATOM 4899 C CA . HIS A 1 610 ? 6.053 -35.306 4.339 1.00 90.75 610 HIS A CA 1
ATOM 4900 C C . HIS A 1 610 ? 6.964 -34.635 3.299 1.00 90.75 610 HIS A C 1
ATOM 4902 O O . HIS A 1 610 ? 7.506 -33.560 3.554 1.00 90.75 610 HIS A O 1
ATOM 4908 N N . VAL A 1 611 ? 7.110 -35.240 2.114 1.00 92.31 611 VAL A N 1
ATOM 4909 C CA . VAL A 1 611 ? 7.956 -34.703 1.034 1.00 92.31 611 VAL A CA 1
ATOM 4910 C C . VAL A 1 611 ? 7.435 -33.350 0.548 1.00 92.31 611 VAL A C 1
ATOM 4912 O O . VAL A 1 611 ? 8.225 -32.429 0.342 1.00 92.31 611 VAL A O 1
ATOM 4915 N N . ALA A 1 612 ? 6.115 -33.187 0.411 1.00 94.19 612 ALA A N 1
ATOM 4916 C CA . ALA A 1 612 ? 5.529 -31.918 -0.006 1.00 94.19 612 ALA A CA 1
ATOM 4917 C C . ALA A 1 612 ? 5.811 -30.793 0.998 1.00 94.19 612 ALA A C 1
ATOM 4919 O O . ALA A 1 612 ? 6.222 -29.706 0.597 1.00 94.19 612 ALA A O 1
ATOM 4920 N N . PHE A 1 613 ? 5.646 -31.058 2.296 1.00 93.69 613 PHE A N 1
ATOM 4921 C CA . PHE A 1 613 ? 5.927 -30.089 3.353 1.00 93.69 613 PHE A CA 1
ATOM 4922 C C . PHE A 1 613 ? 7.411 -29.716 3.459 1.00 93.69 613 PHE A C 1
ATOM 4924 O O . PHE A 1 613 ? 7.727 -28.568 3.771 1.00 93.69 613 PHE A O 1
ATOM 4931 N N . GLU A 1 614 ? 8.320 -30.653 3.187 1.00 93.19 614 GLU A N 1
ATOM 4932 C CA . GLU A 1 614 ? 9.764 -30.404 3.223 1.00 93.19 614 GLU A CA 1
ATOM 4933 C C . GLU A 1 614 ? 10.258 -29.587 2.015 1.00 93.19 614 GLU A C 1
ATOM 4935 O O . GLU A 1 614 ? 11.132 -28.724 2.150 1.00 93.19 614 GLU A O 1
ATOM 4940 N N . GLU A 1 615 ? 9.713 -29.843 0.823 1.00 94.31 615 GLU A N 1
ATOM 4941 C CA . GLU A 1 615 ? 10.168 -29.213 -0.422 1.00 94.31 615 GLU A CA 1
ATOM 4942 C C . GLU A 1 615 ? 9.444 -27.896 -0.739 1.00 94.31 615 GLU A C 1
ATOM 4944 O O . GLU A 1 615 ? 10.045 -26.996 -1.333 1.00 94.31 615 GLU A O 1
ATOM 4949 N N . LEU A 1 616 ? 8.194 -27.721 -0.295 1.00 95.06 616 LEU A N 1
ATOM 4950 C CA . LEU A 1 616 ? 7.400 -26.519 -0.571 1.00 95.06 616 LEU A CA 1
ATOM 4951 C C . LEU A 1 616 ? 8.120 -25.205 -0.191 1.00 95.06 616 LEU A C 1
ATOM 4953 O O . LEU A 1 616 ? 8.208 -24.324 -1.052 1.00 95.06 616 LEU A O 1
ATOM 4957 N N . PRO A 1 617 ? 8.713 -25.047 1.012 1.00 94.75 617 PRO A N 1
ATOM 4958 C CA . PRO A 1 617 ? 9.438 -23.824 1.349 1.00 94.75 617 PRO A CA 1
ATOM 4959 C C . PRO A 1 617 ? 10.636 -23.556 0.427 1.00 94.75 617 PRO A C 1
ATOM 4961 O O . PRO A 1 617 ? 10.949 -22.401 0.134 1.00 94.75 617 PRO A O 1
ATOM 4964 N N . LYS A 1 618 ? 11.318 -24.612 -0.041 1.00 94.12 618 LYS A N 1
ATOM 4965 C CA . LYS A 1 618 ? 12.483 -24.508 -0.935 1.00 94.12 618 LYS A CA 1
ATOM 4966 C C . LYS A 1 618 ? 12.048 -24.023 -2.318 1.00 94.12 618 LYS A C 1
ATOM 4968 O O . LYS A 1 618 ? 12.658 -23.103 -2.861 1.00 94.12 618 LYS A O 1
ATOM 4973 N N . LEU A 1 619 ? 10.962 -24.585 -2.852 1.00 94.12 619 LEU A N 1
ATOM 4974 C CA . LEU A 1 619 ? 10.387 -24.170 -4.132 1.00 94.12 619 LEU A CA 1
ATOM 4975 C C . LEU A 1 619 ? 9.893 -22.724 -4.084 1.00 94.12 619 LEU A C 1
ATOM 4977 O O . LEU A 1 619 ? 10.247 -21.937 -4.956 1.00 94.12 619 LEU A O 1
ATOM 4981 N N . VAL A 1 620 ? 9.149 -22.337 -3.044 1.00 95.31 620 VAL A N 1
ATOM 4982 C CA . VAL A 1 620 ? 8.619 -20.970 -2.901 1.00 95.31 620 VAL A CA 1
ATOM 4983 C C . VAL A 1 620 ? 9.742 -19.935 -2.801 1.00 95.31 620 VAL A C 1
ATOM 4985 O O . VAL A 1 620 ? 9.680 -18.893 -3.457 1.00 95.31 620 VAL A O 1
ATOM 4988 N N . ARG A 1 621 ? 10.808 -20.224 -2.040 1.00 93.38 621 ARG A N 1
ATOM 4989 C CA . ARG A 1 621 ? 11.968 -19.323 -1.892 1.00 93.38 621 ARG A CA 1
ATOM 4990 C C . ARG A 1 621 ? 12.737 -19.103 -3.199 1.00 93.38 621 ARG A C 1
ATOM 4992 O O . ARG A 1 621 ? 13.359 -18.051 -3.355 1.00 93.38 621 ARG A O 1
ATOM 4999 N N . ASN A 1 622 ? 12.644 -20.035 -4.150 1.00 91.88 622 ASN A N 1
ATOM 5000 C CA . ASN A 1 622 ? 13.190 -19.874 -5.502 1.00 91.88 622 ASN A CA 1
ATOM 5001 C C . ASN A 1 622 ? 12.350 -18.940 -6.397 1.00 91.88 622 ASN A C 1
ATOM 5003 O O . ASN A 1 622 ? 12.790 -18.625 -7.499 1.00 91.88 622 ASN A O 1
ATOM 5007 N N . GLN A 1 623 ? 11.191 -18.465 -5.923 1.00 88.06 623 GLN A N 1
ATOM 5008 C CA . GLN A 1 623 ? 10.297 -17.521 -6.610 1.00 88.06 623 GLN A CA 1
ATOM 5009 C C . GLN A 1 623 ? 9.896 -17.976 -8.025 1.00 88.06 623 GLN A C 1
ATOM 5011 O O . GLN A 1 623 ? 10.217 -17.303 -9.009 1.00 88.06 623 GLN A O 1
ATOM 5016 N N . PRO A 1 624 ? 9.198 -19.118 -8.154 1.00 90.69 624 PRO A N 1
ATOM 5017 C CA . PRO A 1 624 ? 8.748 -19.597 -9.449 1.00 90.69 624 PRO A CA 1
ATOM 5018 C C . PRO A 1 624 ? 7.642 -18.674 -10.006 1.00 90.69 624 PRO A C 1
ATOM 5020 O O . PRO A 1 624 ? 6.910 -18.043 -9.237 1.00 90.69 624 PRO A O 1
ATOM 5023 N N . PRO A 1 625 ? 7.514 -18.558 -11.341 1.00 84.44 625 PRO A N 1
ATOM 5024 C CA . PRO A 1 625 ? 6.608 -17.598 -11.976 1.00 84.44 625 PRO A CA 1
ATOM 5025 C C . PRO A 1 625 ? 5.122 -17.869 -11.694 1.00 84.44 625 PRO A C 1
ATOM 5027 O O . PRO A 1 625 ? 4.322 -16.943 -11.749 1.00 84.44 625 PRO A O 1
ATOM 5030 N N . ASP A 1 626 ? 4.764 -19.111 -11.371 1.00 88.94 626 ASP A N 1
ATOM 5031 C CA . ASP A 1 626 ? 3.409 -19.580 -11.063 1.00 88.94 626 ASP A CA 1
ATOM 5032 C C . ASP A 1 626 ? 3.036 -19.458 -9.571 1.00 88.94 626 ASP A C 1
ATOM 5034 O O . ASP A 1 626 ? 1.918 -19.801 -9.179 1.00 88.94 626 ASP A O 1
ATOM 5038 N N . LEU A 1 627 ? 3.928 -18.925 -8.720 1.00 91.56 627 LEU A N 1
ATOM 5039 C CA . LEU A 1 627 ? 3.655 -18.685 -7.294 1.00 91.56 627 LEU A CA 1
ATOM 5040 C C . LEU A 1 627 ? 2.380 -17.860 -7.087 1.00 91.56 627 LEU A C 1
ATOM 5042 O O . LEU A 1 627 ? 1.642 -18.075 -6.125 1.00 91.56 627 LEU A O 1
ATOM 5046 N N . SER A 1 628 ? 2.100 -16.945 -8.016 1.00 89.06 628 SER A N 1
ATOM 5047 C CA . SER A 1 628 ? 0.911 -16.109 -7.987 1.00 89.06 628 SER A CA 1
ATOM 5048 C C . SER A 1 628 ? -0.404 -16.860 -8.105 1.00 89.06 628 SER A C 1
ATOM 5050 O O . SER A 1 628 ? -1.424 -16.364 -7.625 1.00 89.06 628 SER A O 1
ATOM 5052 N N . ASP A 1 629 ? -0.378 -18.011 -8.759 1.00 90.31 629 ASP A N 1
ATOM 5053 C CA . ASP A 1 629 ? -1.574 -18.731 -9.173 1.00 90.31 629 ASP A CA 1
ATOM 5054 C C . ASP A 1 629 ? -1.893 -19.834 -8.157 1.00 90.31 629 ASP A C 1
ATOM 5056 O O . ASP A 1 629 ? -3.057 -20.104 -7.865 1.00 90.31 629 ASP A O 1
ATOM 5060 N N . PHE A 1 630 ? -0.854 -20.417 -7.545 1.00 93.00 630 PHE A N 1
ATOM 5061 C CA . PHE A 1 630 ? -0.984 -21.503 -6.570 1.00 93.00 630 PHE A CA 1
ATOM 5062 C C . PHE A 1 630 ? -0.852 -21.069 -5.108 1.00 93.00 630 PHE A C 1
ATOM 5064 O O . PHE A 1 630 ? -1.259 -21.827 -4.229 1.00 93.00 630 PHE A O 1
ATOM 5071 N N . GLY A 1 631 ? -0.322 -19.875 -4.817 1.00 93.25 631 GLY A N 1
ATOM 5072 C CA . GLY A 1 631 ? -0.023 -19.440 -3.447 1.00 93.25 631 GLY A CA 1
ATOM 5073 C C . GLY A 1 631 ? -1.224 -19.516 -2.496 1.00 93.25 631 GLY A C 1
ATOM 5074 O O . GLY A 1 631 ? -1.144 -20.144 -1.442 1.00 93.25 631 GLY A O 1
ATOM 5075 N N . ILE A 1 632 ? -2.372 -18.955 -2.893 1.00 94.94 632 ILE A N 1
ATOM 5076 C CA . ILE A 1 632 ? -3.602 -18.974 -2.078 1.00 94.94 632 ILE A CA 1
ATOM 5077 C C . ILE A 1 632 ? -4.118 -20.408 -1.882 1.00 94.94 632 ILE A C 1
ATOM 5079 O O . ILE A 1 632 ? -4.499 -20.780 -0.770 1.00 94.94 632 ILE A O 1
ATOM 5083 N N . SER A 1 633 ? -4.107 -21.222 -2.941 1.00 95.50 633 SER A N 1
ATOM 5084 C CA . SER A 1 633 ? -4.535 -22.626 -2.888 1.00 95.50 633 SER A CA 1
ATOM 5085 C C . SER A 1 633 ? -3.671 -23.437 -1.924 1.00 95.50 633 SER A C 1
ATOM 5087 O O . SER A 1 633 ? -4.205 -24.176 -1.101 1.00 95.50 633 SER A O 1
ATOM 5089 N N . LEU A 1 634 ? -2.352 -23.229 -1.951 1.00 96.00 634 LEU A N 1
ATOM 5090 C CA . LEU A 1 634 ? -1.404 -23.8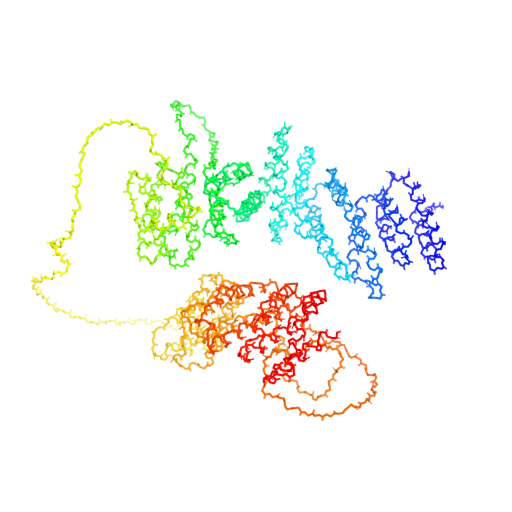53 -1.029 1.00 96.00 634 LEU A CA 1
ATOM 5091 C C . LEU A 1 634 ? -1.626 -23.398 0.419 1.00 96.00 634 LEU A C 1
ATOM 5093 O O . LEU A 1 634 ? -1.623 -24.236 1.314 1.00 96.00 634 LEU A O 1
ATOM 5097 N N . VAL A 1 635 ? -1.883 -22.107 0.671 1.00 96.06 635 VAL A N 1
ATOM 5098 C CA . VAL A 1 635 ? -2.225 -21.618 2.023 1.00 96.06 635 VAL A CA 1
ATOM 5099 C C . VAL A 1 635 ? -3.463 -22.334 2.568 1.00 96.06 635 VAL A C 1
ATOM 5101 O O . VAL A 1 635 ? -3.449 -22.815 3.703 1.00 96.06 635 VAL A O 1
ATOM 5104 N N . ASN A 1 636 ? -4.525 -22.433 1.765 1.00 93.75 636 ASN A N 1
ATOM 5105 C CA . ASN A 1 636 ? -5.760 -23.106 2.167 1.00 93.75 636 ASN A CA 1
ATOM 5106 C C . ASN A 1 636 ? -5.537 -24.599 2.435 1.00 93.75 636 ASN A C 1
ATOM 5108 O O . ASN A 1 636 ? -6.042 -25.121 3.430 1.00 93.75 636 ASN A O 1
ATOM 5112 N N . GLU A 1 637 ? -4.772 -25.270 1.575 1.00 94.44 637 GLU A N 1
ATOM 5113 C CA . GLU A 1 637 ? -4.473 -26.694 1.714 1.00 94.44 637 GLU A CA 1
ATOM 5114 C C . GLU A 1 637 ? -3.627 -26.963 2.965 1.00 94.44 637 GLU A C 1
ATOM 5116 O O . GLU A 1 637 ? -3.965 -27.822 3.778 1.00 94.44 637 GLU A O 1
ATOM 5121 N N . VAL A 1 638 ? -2.582 -26.169 3.211 1.00 94.25 638 VAL A N 1
ATOM 5122 C CA . VAL A 1 638 ? -1.736 -26.318 4.405 1.00 94.25 638 VAL A CA 1
ATOM 5123 C C . VAL A 1 638 ? -2.521 -26.045 5.695 1.00 94.25 638 VAL A C 1
ATOM 5125 O O . VAL A 1 638 ? -2.360 -26.773 6.676 1.00 94.25 638 VAL A O 1
ATOM 5128 N N . PHE A 1 639 ? -3.419 -25.051 5.721 1.00 92.06 639 PHE A N 1
ATOM 5129 C CA . PHE A 1 639 ? -4.278 -24.831 6.892 1.00 92.06 639 PHE A CA 1
ATOM 5130 C C . PHE A 1 639 ? -5.314 -25.939 7.098 1.00 92.06 639 PHE A C 1
ATOM 5132 O O . PHE A 1 639 ? -5.635 -26.232 8.253 1.00 92.06 639 PHE A O 1
ATOM 5139 N N . ARG A 1 640 ? -5.826 -26.552 6.024 1.00 90.31 640 ARG A N 1
ATOM 5140 C CA . ARG A 1 640 ? -6.775 -27.674 6.087 1.00 90.31 640 ARG A CA 1
ATOM 5141 C C . ARG A 1 640 ? -6.120 -28.958 6.588 1.00 90.31 640 ARG A C 1
ATOM 5143 O O . ARG A 1 640 ? -6.777 -29.742 7.266 1.00 90.31 640 ARG A O 1
ATOM 5150 N N . ASN A 1 641 ? -4.842 -29.156 6.279 1.00 88.75 641 ASN A N 1
ATOM 5151 C CA . ASN A 1 641 ? -4.109 -30.333 6.710 1.00 88.75 641 ASN A CA 1
ATOM 5152 C C . ASN A 1 641 ? -3.973 -30.396 8.245 1.00 88.75 641 ASN A C 1
ATOM 5154 O O . ASN A 1 641 ? -3.736 -29.404 8.950 1.00 88.75 641 ASN A O 1
ATOM 5158 N N . GLU A 1 642 ? -4.143 -31.607 8.765 1.00 85.69 642 GLU A N 1
ATOM 5159 C CA . GLU A 1 642 ? -3.991 -31.973 10.172 1.00 85.69 642 GLU A CA 1
ATOM 5160 C C . GLU A 1 642 ? -2.932 -33.069 10.276 1.00 85.69 642 GLU A C 1
ATOM 5162 O O . GLU A 1 642 ? -2.709 -33.806 9.315 1.00 85.69 642 GLU A O 1
ATOM 5167 N N . ASN A 1 643 ? -2.291 -33.205 11.439 1.00 87.19 643 ASN A N 1
ATOM 5168 C CA . ASN A 1 643 ? -1.244 -34.205 11.637 1.00 87.19 643 ASN A CA 1
ATOM 5169 C C . ASN A 1 643 ? -1.827 -35.618 11.829 1.00 87.19 643 ASN A C 1
ATOM 5171 O O . ASN A 1 643 ? -1.717 -36.198 12.903 1.00 87.19 643 ASN A O 1
ATOM 5175 N N . LYS A 1 644 ? -2.501 -36.153 10.807 1.00 87.19 644 LYS A N 1
ATOM 5176 C CA . LYS A 1 644 ? -3.161 -37.468 10.860 1.00 87.19 644 LYS A CA 1
ATOM 5177 C C . LYS A 1 644 ? -2.173 -38.633 10.908 1.00 87.19 644 LYS A C 1
ATOM 5179 O O . LYS A 1 644 ? -2.516 -39.697 11.407 1.00 87.19 644 LYS A O 1
ATOM 5184 N N . PHE A 1 645 ? -0.968 -38.421 10.388 1.00 85.25 645 PHE A N 1
ATOM 5185 C CA . PHE A 1 645 ? 0.058 -39.452 10.237 1.00 85.25 645 PHE A CA 1
ATOM 5186 C C . PHE A 1 645 ? 1.174 -39.363 11.288 1.00 85.25 645 PHE A C 1
ATOM 5188 O O . PHE A 1 645 ? 2.191 -40.031 11.136 1.00 85.25 645 PHE A O 1
ATOM 5195 N N . ASP A 1 646 ? 1.020 -38.517 12.314 1.00 85.44 646 ASP A N 1
ATOM 5196 C CA . ASP A 1 646 ? 2.047 -38.260 13.333 1.00 85.44 646 ASP A CA 1
ATOM 5197 C C . ASP A 1 646 ? 3.429 -37.910 12.736 1.00 85.44 646 ASP A C 1
ATOM 5199 O O . ASP A 1 646 ? 4.475 -38.346 13.215 1.00 85.44 646 ASP A O 1
ATOM 5203 N N . ILE A 1 647 ? 3.438 -37.072 11.693 1.00 87.94 647 ILE A N 1
ATOM 5204 C CA . ILE A 1 647 ? 4.661 -36.566 11.065 1.00 87.94 647 ILE A CA 1
ATOM 5205 C C . ILE A 1 647 ? 5.479 -35.787 12.103 1.00 87.94 647 ILE A C 1
ATOM 5207 O O . ILE A 1 647 ? 4.977 -34.880 12.784 1.00 87.94 647 ILE A O 1
ATOM 5211 N N . GLU A 1 648 ? 6.765 -36.121 12.209 1.00 85.62 648 GLU A N 1
ATOM 5212 C CA . GLU A 1 648 ? 7.689 -35.426 13.098 1.00 85.62 648 GLU A CA 1
ATOM 5213 C C . GLU A 1 648 ? 7.808 -33.948 12.713 1.00 85.62 648 GLU A C 1
ATOM 5215 O O . GLU A 1 648 ? 7.948 -33.590 11.546 1.00 85.62 648 GLU A O 1
ATOM 5220 N N . ASN A 1 649 ? 7.770 -33.060 13.710 1.00 88.62 649 ASN A N 1
ATOM 5221 C CA . ASN A 1 649 ? 7.862 -31.611 13.511 1.00 88.62 649 ASN A CA 1
ATOM 5222 C C . ASN A 1 649 ? 6.806 -31.023 12.552 1.00 88.62 649 ASN A C 1
ATOM 5224 O O . ASN A 1 649 ? 7.015 -29.929 12.030 1.00 88.62 649 ASN A O 1
ATOM 5228 N N . PHE A 1 650 ? 5.655 -31.681 12.368 1.00 89.88 650 PHE A N 1
ATOM 5229 C CA . PHE A 1 650 ? 4.585 -31.219 11.474 1.00 89.88 650 PHE A CA 1
ATOM 5230 C C . PHE A 1 650 ? 4.222 -29.739 11.670 1.00 89.88 650 PHE A C 1
ATOM 5232 O O . PHE A 1 650 ? 4.176 -28.974 10.713 1.00 89.88 650 PHE A O 1
ATOM 5239 N N . SER A 1 651 ? 4.052 -29.287 12.918 1.00 88.44 651 SER A N 1
ATOM 5240 C CA . SER A 1 651 ? 3.750 -27.877 13.211 1.00 88.44 651 SER A CA 1
ATOM 5241 C C . SER A 1 651 ? 4.841 -26.916 12.725 1.00 88.44 651 SER A C 1
ATOM 5243 O O . SER A 1 651 ? 4.528 -25.818 12.272 1.00 88.44 651 SER A O 1
ATOM 5245 N N . HIS A 1 652 ? 6.113 -27.319 12.794 1.00 90.56 652 HIS A N 1
ATOM 5246 C CA . HIS A 1 652 ? 7.231 -26.524 12.286 1.00 90.56 652 HIS A CA 1
ATOM 5247 C C . HIS A 1 652 ? 7.264 -26.523 10.755 1.00 90.56 652 HIS A C 1
ATOM 5249 O O . HIS A 1 652 ? 7.520 -25.484 10.156 1.00 90.56 652 HIS A O 1
ATOM 5255 N N . LEU A 1 653 ? 6.974 -27.660 10.121 1.00 92.81 653 LEU A N 1
ATOM 5256 C CA . LEU A 1 653 ? 6.880 -27.763 8.666 1.00 92.81 653 LEU A CA 1
ATOM 5257 C C . LEU A 1 653 ? 5.754 -26.881 8.108 1.00 92.81 653 LEU A C 1
ATOM 5259 O O . LEU A 1 653 ? 5.980 -26.117 7.172 1.00 92.81 653 LEU A O 1
ATOM 5263 N N . CYS A 1 654 ? 4.570 -26.902 8.729 1.00 93.31 654 CYS A N 1
ATOM 5264 C CA . CYS A 1 654 ? 3.471 -26.009 8.358 1.00 93.31 654 CYS A CA 1
ATOM 5265 C C . CYS A 1 654 ? 3.839 -24.535 8.559 1.00 93.31 654 CYS A C 1
ATOM 5267 O O . CYS A 1 654 ? 3.531 -23.705 7.702 1.00 93.31 654 CYS A O 1
ATOM 5269 N N . LEU A 1 655 ? 4.507 -24.208 9.672 1.00 93.81 655 LEU A N 1
ATOM 5270 C CA . LEU A 1 655 ? 4.982 -22.853 9.944 1.00 93.81 655 LEU A CA 1
ATOM 5271 C C . LEU A 1 655 ? 5.966 -22.384 8.865 1.00 93.81 655 LEU A C 1
ATOM 5273 O O . LEU A 1 655 ? 5.786 -21.283 8.351 1.00 93.81 655 LEU A O 1
ATOM 5277 N N . ASP A 1 656 ? 6.967 -23.191 8.500 1.00 94.06 656 ASP A N 1
ATOM 5278 C CA . ASP A 1 656 ? 7.968 -22.827 7.485 1.00 94.06 656 ASP A CA 1
ATOM 5279 C C . ASP A 1 656 ? 7.341 -22.696 6.088 1.00 94.06 656 ASP A C 1
ATOM 5281 O O . ASP A 1 656 ? 7.582 -21.714 5.383 1.00 94.06 656 ASP A O 1
ATOM 5285 N N . ALA A 1 657 ? 6.451 -23.623 5.719 1.00 95.88 657 ALA A N 1
ATOM 5286 C CA . ALA A 1 657 ? 5.705 -23.576 4.465 1.00 95.88 657 ALA A CA 1
ATOM 5287 C C . ALA A 1 657 ? 4.870 -22.295 4.344 1.00 95.88 657 ALA A C 1
ATOM 5289 O O . ALA A 1 657 ? 5.062 -21.513 3.411 1.00 95.88 657 ALA A O 1
ATOM 5290 N N . LEU A 1 658 ? 3.992 -22.028 5.313 1.00 96.94 658 LEU A N 1
ATOM 5291 C CA . LEU A 1 658 ? 3.133 -20.843 5.294 1.00 96.94 658 LEU A CA 1
ATOM 5292 C C . LEU A 1 658 ? 3.935 -19.540 5.407 1.00 96.94 658 LEU A C 1
ATOM 5294 O O . LEU A 1 658 ? 3.579 -18.545 4.775 1.00 96.94 658 LEU A O 1
ATOM 5298 N N . SER A 1 659 ? 5.028 -19.534 6.174 1.00 95.81 659 SER A N 1
ATOM 5299 C CA . SER A 1 659 ? 5.885 -18.351 6.301 1.00 95.81 659 SER A CA 1
ATOM 5300 C C . SER A 1 659 ? 6.609 -18.052 4.995 1.00 95.81 659 SER A C 1
ATOM 5302 O O . SER A 1 659 ? 6.613 -16.901 4.570 1.00 95.81 659 SER A O 1
ATOM 5304 N N . SER A 1 660 ? 7.141 -19.069 4.307 1.00 95.81 660 SER A N 1
ATOM 5305 C CA . SER A 1 660 ? 7.775 -18.886 2.996 1.00 95.81 660 SER A CA 1
ATOM 5306 C C . SER A 1 660 ? 6.802 -18.284 1.971 1.00 95.81 660 SER A C 1
ATOM 5308 O O . SER A 1 660 ? 7.159 -17.339 1.264 1.00 95.81 660 SER A O 1
ATOM 5310 N N . LEU A 1 661 ? 5.542 -18.739 1.961 1.00 96.69 661 LEU A N 1
ATOM 5311 C CA . LEU A 1 661 ? 4.474 -18.182 1.124 1.00 96.69 661 LEU A CA 1
ATOM 5312 C C . LEU A 1 661 ? 4.192 -16.716 1.486 1.00 96.69 661 LEU A C 1
ATOM 5314 O O . LEU A 1 661 ? 4.164 -15.859 0.606 1.00 96.69 661 LEU A O 1
ATOM 5318 N N . ALA A 1 662 ? 4.071 -16.398 2.778 1.00 96.31 662 ALA A N 1
ATOM 5319 C CA . ALA A 1 662 ? 3.844 -15.034 3.262 1.00 96.31 662 ALA A CA 1
ATOM 5320 C C . ALA A 1 662 ? 5.018 -14.067 2.990 1.00 96.31 662 ALA A C 1
ATOM 5322 O O . ALA A 1 662 ? 4.813 -12.863 2.836 1.00 96.31 662 ALA A O 1
ATOM 5323 N N . VAL A 1 663 ? 6.257 -14.563 2.940 1.00 95.25 663 VAL A N 1
ATOM 5324 C CA . VAL A 1 663 ? 7.459 -13.763 2.640 1.00 95.25 663 VAL A CA 1
ATOM 5325 C C . VAL A 1 663 ? 7.514 -13.364 1.160 1.00 95.25 663 VAL A C 1
ATOM 5327 O O . VAL A 1 663 ? 7.944 -12.246 0.836 1.00 95.25 663 VAL A O 1
ATOM 5330 N N . HIS A 1 664 ? 7.085 -14.266 0.271 1.00 93.12 664 HIS A N 1
ATOM 5331 C CA . HIS A 1 664 ? 7.278 -14.148 -1.176 1.00 93.12 664 HIS A CA 1
ATOM 5332 C C . HIS A 1 664 ? 6.025 -13.747 -1.975 1.00 93.12 664 HIS A C 1
ATOM 5334 O O . HIS A 1 664 ? 6.193 -13.200 -3.064 1.00 93.12 664 HIS A O 1
ATOM 5340 N N . ASP A 1 665 ? 4.806 -13.914 -1.449 1.00 93.25 665 ASP A N 1
ATOM 5341 C CA . ASP A 1 665 ? 3.561 -13.454 -2.086 1.00 93.25 665 ASP A CA 1
ATOM 5342 C C . ASP A 1 665 ? 2.660 -12.691 -1.101 1.00 93.25 665 ASP A C 1
ATOM 5344 O O . ASP A 1 665 ? 2.193 -13.214 -0.090 1.00 93.25 665 ASP A O 1
ATOM 5348 N N . GLU A 1 666 ? 2.372 -11.429 -1.423 1.00 91.12 666 GLU A N 1
ATOM 5349 C CA . GLU A 1 666 ? 1.568 -10.546 -0.571 1.00 91.12 666 GLU A CA 1
ATOM 5350 C C . GLU A 1 666 ? 0.132 -11.069 -0.410 1.00 91.12 666 GLU A C 1
ATOM 5352 O O . GLU A 1 666 ? -0.418 -11.034 0.689 1.00 91.12 666 GLU A O 1
ATOM 5357 N N . ARG A 1 667 ? -0.462 -11.668 -1.450 1.00 92.69 667 ARG A N 1
ATOM 5358 C CA . ARG A 1 667 ? -1.825 -12.227 -1.358 1.00 92.69 667 ARG A CA 1
ATOM 5359 C C . ARG A 1 667 ? -1.937 -13.343 -0.323 1.00 92.69 667 ARG A C 1
ATOM 5361 O O . ARG A 1 667 ? -2.976 -13.461 0.327 1.00 92.69 667 ARG A O 1
ATOM 5368 N N . CYS A 1 668 ? -0.874 -14.124 -0.136 1.00 95.81 668 CYS A N 1
ATOM 5369 C CA . CYS A 1 668 ? -0.822 -15.145 0.905 1.00 95.81 668 CYS A CA 1
ATOM 5370 C C . CYS A 1 668 ? -0.921 -14.516 2.302 1.00 95.81 668 CYS A C 1
ATOM 5372 O O . CYS A 1 668 ? -1.654 -15.030 3.144 1.00 95.81 668 CYS A O 1
ATOM 5374 N N . VAL A 1 669 ? -0.278 -13.366 2.539 1.00 96.50 669 VAL A N 1
ATOM 5375 C CA . VAL A 1 669 ? -0.398 -12.611 3.803 1.00 96.50 669 VAL A CA 1
ATOM 5376 C C . VAL A 1 669 ? -1.850 -12.206 4.052 1.00 96.50 669 VAL A C 1
ATOM 5378 O O . VAL A 1 669 ? -2.359 -12.445 5.146 1.00 96.50 669 VAL A O 1
ATOM 5381 N N . ALA A 1 670 ? -2.534 -11.652 3.043 1.00 94.94 670 ALA A N 1
ATOM 5382 C CA . ALA A 1 670 ? -3.943 -11.276 3.163 1.00 94.94 670 ALA A CA 1
ATOM 5383 C C . ALA A 1 670 ? -4.829 -12.485 3.499 1.00 94.94 670 ALA A C 1
ATOM 5385 O O . ALA A 1 670 ? -5.674 -12.399 4.393 1.00 94.94 670 ALA A O 1
ATOM 5386 N N . LYS A 1 671 ? -4.594 -13.636 2.851 1.00 94.94 671 LYS A N 1
ATOM 5387 C CA . LYS A 1 671 ? -5.351 -14.857 3.149 1.00 94.94 671 LYS A CA 1
ATOM 5388 C C . LYS A 1 671 ? -5.086 -15.378 4.564 1.00 94.94 671 LYS A C 1
ATOM 5390 O O . LYS A 1 671 ? -6.020 -15.761 5.261 1.00 94.94 671 LYS A O 1
ATOM 5395 N N . ILE A 1 672 ? -3.836 -15.349 5.027 1.00 96.62 672 ILE A N 1
ATOM 5396 C CA . ILE A 1 672 ? -3.475 -15.744 6.399 1.00 96.62 672 ILE A CA 1
ATOM 5397 C C . ILE A 1 672 ? -4.115 -14.795 7.429 1.00 96.62 672 ILE A C 1
ATOM 5399 O O . ILE A 1 672 ? -4.581 -15.242 8.475 1.00 96.62 672 ILE A O 1
ATOM 5403 N N . GLN A 1 673 ? -4.189 -13.492 7.143 1.00 96.19 673 GLN A N 1
ATOM 5404 C CA . GLN A 1 673 ? -4.871 -12.521 8.008 1.00 96.19 673 GLN A CA 1
ATOM 5405 C C . GLN A 1 673 ? -6.382 -12.790 8.104 1.00 96.19 673 GLN A C 1
ATOM 5407 O O . GLN A 1 673 ? -6.955 -12.640 9.182 1.00 96.19 673 GLN A O 1
ATOM 5412 N N . GLU A 1 674 ? -7.025 -13.229 7.018 1.00 94.38 674 GLU A N 1
ATOM 5413 C CA . GLU A 1 674 ? -8.443 -13.617 7.004 1.00 94.38 674 GLU A CA 1
ATOM 5414 C C . GLU A 1 674 ? -8.728 -14.771 7.983 1.00 94.38 674 GLU A C 1
ATOM 5416 O O . GLU A 1 674 ? -9.687 -14.703 8.755 1.00 94.38 674 GLU A O 1
ATOM 5421 N N . VAL A 1 675 ? -7.845 -15.780 8.034 1.00 94.25 675 VAL A N 1
ATOM 5422 C CA . VAL A 1 675 ? -7.953 -16.942 8.945 1.00 94.25 675 VAL A CA 1
ATOM 5423 C C . VAL A 1 675 ? -8.054 -16.515 10.413 1.00 94.25 675 VAL A C 1
ATOM 5425 O O . VAL A 1 675 ? -8.763 -17.150 11.193 1.00 94.25 675 VAL A O 1
ATOM 5428 N N . VAL A 1 676 ? -7.404 -15.412 10.803 1.00 95.12 676 VAL A N 1
ATOM 5429 C CA . VAL A 1 676 ? -7.439 -14.899 12.185 1.00 95.12 676 VAL A CA 1
ATOM 5430 C C . VAL A 1 676 ? -8.866 -14.539 12.616 1.00 95.12 676 VAL A C 1
ATOM 5432 O O . VAL A 1 676 ? -9.233 -14.795 13.766 1.00 95.12 676 VAL A O 1
ATOM 5435 N N . PHE A 1 677 ? -9.694 -14.009 11.708 1.00 94.38 677 PHE A N 1
ATOM 5436 C CA . PHE A 1 677 ? -11.033 -13.484 12.017 1.00 94.38 677 PHE A CA 1
ATOM 5437 C C . PHE A 1 677 ? -12.193 -14.329 11.454 1.00 94.38 677 PHE A C 1
ATOM 5439 O O . PHE A 1 677 ? -13.305 -14.238 11.973 1.00 94.38 677 PHE A O 1
ATOM 5446 N N . ALA A 1 678 ? -11.956 -15.191 10.460 1.00 90.19 678 ALA A N 1
ATOM 5447 C CA . ALA A 1 678 ? -12.970 -16.050 9.830 1.00 90.19 678 ALA A CA 1
ATOM 5448 C C . ALA A 1 678 ? -13.579 -17.053 10.818 1.00 90.19 678 ALA A C 1
ATOM 5450 O O . ALA A 1 678 ? -12.841 -17.621 11.609 1.00 90.19 678 ALA A O 1
ATOM 5451 N N . GLN A 1 679 ? -14.891 -17.308 10.810 1.00 83.25 679 GLN A N 1
ATOM 5452 C CA . GLN A 1 679 ? -15.556 -18.109 11.859 1.00 83.25 679 GLN A CA 1
ATOM 5453 C C . GLN A 1 679 ? -15.221 -19.610 11.819 1.00 83.25 679 GLN A C 1
ATOM 5455 O O . GLN A 1 679 ? -15.211 -20.250 12.869 1.00 83.25 679 GLN A O 1
ATOM 5460 N N . ASP A 1 680 ? -14.845 -20.134 10.655 1.00 84.25 680 ASP A N 1
ATOM 5461 C CA . ASP A 1 680 ? -14.707 -21.578 10.406 1.00 84.25 680 ASP A CA 1
ATOM 5462 C C . ASP A 1 680 ? -13.430 -22.203 10.994 1.00 84.25 680 ASP A C 1
ATOM 5464 O O . ASP A 1 680 ? -13.264 -23.422 10.996 1.00 84.25 680 ASP A O 1
ATOM 5468 N N . PHE A 1 681 ? -12.517 -21.382 11.522 1.00 88.31 681 PHE A N 1
ATOM 5469 C CA . PHE A 1 681 ? -11.241 -21.845 12.061 1.00 88.31 681 PHE A CA 1
ATOM 5470 C C . PHE A 1 681 ? -11.234 -21.970 13.585 1.00 88.31 681 PHE A C 1
ATOM 5472 O O . PHE A 1 681 ? -11.739 -21.114 14.326 1.00 88.31 681 PHE A O 1
ATOM 5479 N N . SER A 1 682 ? -10.570 -23.026 14.061 1.00 90.31 682 SER A N 1
ATOM 5480 C CA . SER A 1 682 ? -10.300 -23.232 15.482 1.00 90.31 682 SER A CA 1
ATOM 5481 C C . SER A 1 682 ? -9.367 -22.151 16.036 1.00 90.31 682 SER A C 1
ATOM 5483 O O . SER A 1 682 ? -8.578 -21.541 15.312 1.00 90.31 682 SER A O 1
ATOM 5485 N N . ILE A 1 683 ? -9.414 -21.936 17.353 1.00 90.25 683 ILE A N 1
ATOM 5486 C CA . ILE A 1 683 ? -8.506 -21.002 18.033 1.00 90.25 683 ILE A CA 1
ATOM 5487 C C . ILE A 1 683 ? -7.026 -21.338 17.784 1.00 90.25 683 ILE A C 1
ATOM 5489 O O . ILE A 1 683 ? -6.223 -20.426 17.611 1.00 90.25 683 ILE A O 1
ATOM 5493 N N . GLY A 1 684 ? -6.680 -22.629 17.697 1.00 90.69 684 GLY A N 1
ATOM 5494 C CA . GLY A 1 684 ? -5.323 -23.081 17.381 1.00 90.69 684 GLY A CA 1
ATOM 5495 C C . GLY A 1 684 ? -4.860 -22.558 16.024 1.00 90.69 684 GLY A C 1
ATOM 5496 O O . GLY A 1 684 ? -3.862 -21.852 15.961 1.00 90.69 684 GLY A O 1
ATOM 5497 N N . LYS A 1 685 ? -5.659 -22.763 14.970 1.00 91.88 685 LYS A N 1
ATOM 5498 C CA . LYS A 1 685 ? -5.333 -22.301 13.609 1.00 91.88 685 LYS A CA 1
ATOM 5499 C C . LYS A 1 685 ? -5.234 -20.771 13.511 1.00 91.88 685 LYS A C 1
ATOM 5501 O O . LYS A 1 685 ? -4.398 -20.261 12.771 1.00 91.88 685 LYS A O 1
ATOM 5506 N N . ARG A 1 686 ? -6.026 -20.022 14.292 1.00 94.38 686 ARG A N 1
ATOM 5507 C CA . ARG A 1 686 ? -5.904 -18.550 14.387 1.00 94.38 686 ARG A CA 1
ATOM 5508 C C . ARG A 1 686 ? -4.589 -18.120 15.029 1.00 94.38 686 ARG A C 1
ATOM 5510 O O . ARG A 1 686 ? -3.965 -17.163 14.577 1.00 94.38 686 ARG A O 1
ATOM 5517 N N . ILE A 1 687 ? -4.176 -18.810 16.092 1.00 93.75 687 ILE A N 1
ATOM 5518 C CA . ILE A 1 687 ? -2.891 -18.559 16.750 1.00 93.75 687 ILE A CA 1
ATOM 5519 C C . ILE A 1 687 ? -1.746 -18.940 15.808 1.00 93.75 687 ILE A C 1
ATOM 5521 O O . ILE A 1 687 ? -0.804 -18.162 15.681 1.00 93.75 687 ILE A O 1
ATOM 5525 N N . ASP A 1 688 ? -1.853 -20.063 15.097 1.00 93.69 688 ASP A N 1
ATOM 5526 C CA . ASP A 1 688 ? -0.873 -20.488 14.093 1.00 93.69 688 ASP A CA 1
ATOM 5527 C C . ASP A 1 688 ? -0.751 -19.445 12.972 1.00 93.69 688 ASP A C 1
ATOM 5529 O O . ASP A 1 688 ? 0.358 -19.068 12.606 1.00 93.69 688 ASP A O 1
ATOM 5533 N N . ALA A 1 689 ? -1.866 -18.882 12.492 1.00 96.62 689 ALA A N 1
ATOM 5534 C CA . ALA A 1 689 ? -1.856 -17.796 11.511 1.00 96.62 689 ALA A CA 1
ATOM 5535 C C . ALA A 1 689 ? -1.099 -16.554 12.021 1.00 96.62 689 ALA A C 1
ATOM 5537 O O . ALA A 1 689 ? -0.262 -15.994 11.312 1.00 96.62 689 ALA A O 1
ATOM 5538 N N . LEU A 1 690 ? -1.321 -16.149 13.277 1.00 97.12 690 LEU A N 1
ATOM 5539 C CA . LEU A 1 690 ? -0.558 -15.063 13.902 1.00 97.12 690 LEU A CA 1
ATOM 5540 C C . LEU A 1 690 ? 0.936 -15.412 14.048 1.00 97.12 690 LEU A C 1
ATOM 5542 O O . LEU A 1 690 ? 1.794 -14.547 13.862 1.00 97.12 690 LEU A O 1
ATOM 5546 N N . GLN A 1 691 ? 1.275 -16.667 14.352 1.00 95.88 691 GLN A N 1
ATOM 5547 C CA . GLN A 1 691 ? 2.665 -17.130 14.432 1.00 95.88 691 GLN A CA 1
ATOM 5548 C C . GLN A 1 691 ? 3.362 -17.116 13.068 1.00 95.88 691 GLN A C 1
ATOM 5550 O O . GLN A 1 691 ? 4.496 -16.646 12.986 1.00 95.88 691 GLN A O 1
ATOM 5555 N N . VAL A 1 692 ? 2.679 -17.544 12.006 1.00 97.31 692 VAL A N 1
ATOM 5556 C CA . VAL A 1 692 ? 3.163 -17.473 10.619 1.00 97.31 692 VAL A CA 1
ATOM 5557 C C . VAL A 1 692 ? 3.485 -16.035 10.233 1.00 97.31 692 VAL A C 1
ATOM 5559 O O . VAL A 1 692 ? 4.582 -15.748 9.758 1.00 97.31 692 VAL A O 1
ATOM 5562 N N . LEU A 1 693 ? 2.563 -15.100 10.488 1.00 97.62 693 LEU A N 1
ATOM 5563 C CA . LEU A 1 693 ? 2.782 -13.692 10.155 1.00 97.62 693 LEU A CA 1
ATOM 5564 C C . LEU A 1 693 ? 3.971 -13.102 10.925 1.00 97.62 693 LEU A C 1
ATOM 5566 O O . LEU A 1 693 ? 4.759 -12.346 10.354 1.00 97.62 693 LEU A O 1
ATOM 5570 N N . ASN A 1 694 ? 4.133 -13.464 12.203 1.00 95.62 694 ASN A N 1
ATOM 5571 C CA . ASN A 1 694 ? 5.319 -13.096 12.974 1.00 95.62 694 ASN A CA 1
ATOM 5572 C C . ASN A 1 694 ? 6.590 -13.660 12.336 1.00 95.62 694 ASN A C 1
ATOM 5574 O O . ASN A 1 694 ? 7.532 -12.908 12.104 1.00 95.62 694 ASN A O 1
ATOM 5578 N N . HIS A 1 695 ? 6.630 -14.959 12.042 1.00 94.50 695 HIS A N 1
ATOM 5579 C CA . HIS A 1 695 ? 7.816 -15.611 11.496 1.00 94.50 695 HIS A CA 1
ATOM 5580 C C . HIS A 1 695 ? 8.228 -15.003 10.147 1.00 94.50 695 HIS A C 1
ATOM 5582 O O . HIS A 1 695 ? 9.393 -14.648 9.967 1.00 94.50 695 HIS A O 1
ATOM 5588 N N . ALA A 1 696 ? 7.261 -14.741 9.263 1.00 95.94 696 ALA A N 1
ATOM 5589 C CA . ALA A 1 696 ? 7.485 -14.028 8.009 1.00 95.94 696 ALA A CA 1
ATOM 5590 C C . ALA A 1 696 ? 8.034 -12.604 8.229 1.00 95.94 696 ALA A C 1
ATOM 5592 O O . ALA A 1 696 ? 8.965 -12.178 7.543 1.00 95.94 696 ALA A O 1
ATOM 5593 N N . ALA A 1 697 ? 7.519 -11.867 9.221 1.00 95.38 697 ALA A N 1
ATOM 5594 C CA . ALA A 1 697 ? 8.044 -10.549 9.581 1.00 95.38 697 ALA A CA 1
ATOM 5595 C C . ALA A 1 697 ? 9.495 -10.614 10.094 1.00 95.38 697 ALA A C 1
ATOM 5597 O O . ALA A 1 697 ? 10.333 -9.794 9.704 1.00 95.38 697 ALA A O 1
ATOM 5598 N N . TYR A 1 698 ? 9.820 -11.611 10.924 1.00 92.69 698 TYR A N 1
ATOM 5599 C CA . TYR A 1 698 ? 11.183 -11.861 11.400 1.00 92.69 698 TYR A CA 1
ATOM 5600 C C . TYR A 1 698 ? 12.132 -12.228 10.249 1.00 92.69 698 TYR A C 1
ATOM 5602 O O . TYR A 1 698 ? 13.244 -11.690 10.195 1.00 92.69 698 TYR A O 1
ATOM 5610 N N . GLU A 1 699 ? 11.697 -13.059 9.299 1.00 91.50 699 GLU A N 1
ATOM 5611 C CA . GLU A 1 699 ? 12.466 -13.413 8.100 1.00 91.50 699 GLU A CA 1
ATOM 5612 C C . GLU A 1 699 ? 12.751 -12.175 7.234 1.00 91.50 699 GLU A C 1
ATOM 5614 O O . GLU A 1 699 ? 13.913 -11.864 6.948 1.00 91.50 699 GLU A O 1
ATOM 5619 N N . LEU A 1 700 ? 11.715 -11.389 6.918 1.00 92.31 700 LEU A N 1
ATOM 5620 C CA . LEU A 1 700 ? 11.821 -10.156 6.128 1.00 92.31 700 LEU A CA 1
ATOM 5621 C C . LEU A 1 700 ? 12.670 -9.074 6.814 1.00 92.31 700 LEU A C 1
ATOM 5623 O O . LEU A 1 700 ? 13.332 -8.275 6.141 1.00 92.31 700 LEU A O 1
ATOM 5627 N N . SER A 1 701 ? 12.677 -9.025 8.148 1.00 90.50 701 SER A N 1
ATOM 5628 C CA . SER A 1 701 ? 13.496 -8.072 8.909 1.00 90.50 701 SER A CA 1
ATOM 5629 C C . SER A 1 701 ? 14.992 -8.408 8.890 1.00 90.50 701 SER A C 1
ATOM 5631 O O . SER A 1 701 ? 15.818 -7.550 9.207 1.00 90.50 701 SER A O 1
ATOM 5633 N N . GLY A 1 702 ? 15.349 -9.640 8.506 1.00 83.88 702 GLY A N 1
ATOM 5634 C CA . GLY A 1 702 ? 16.721 -10.143 8.510 1.00 83.88 702 GLY A CA 1
ATOM 5635 C C . GLY A 1 702 ? 17.211 -10.648 9.871 1.00 83.88 702 GLY A C 1
ATOM 5636 O O . GLY A 1 702 ? 18.378 -11.023 9.992 1.00 83.88 702 GLY A O 1
ATOM 5637 N N . GLN A 1 703 ? 16.348 -10.675 10.893 1.00 75.88 703 GLN A N 1
ATOM 5638 C CA . GLN A 1 703 ? 16.712 -11.088 12.251 1.00 75.88 703 GLN A CA 1
ATOM 5639 C C . GLN A 1 703 ? 17.023 -12.588 12.352 1.00 75.88 703 GLN A C 1
ATOM 5641 O O . GLN A 1 703 ? 17.974 -12.946 13.044 1.00 75.88 703 GLN A O 1
ATOM 5646 N N . LEU A 1 704 ? 16.331 -13.446 11.590 1.00 71.31 704 LEU A N 1
ATOM 5647 C CA . LEU A 1 704 ? 16.625 -14.888 11.547 1.00 71.31 704 LEU A CA 1
ATOM 5648 C C . LEU A 1 704 ? 18.084 -15.161 11.137 1.00 71.31 704 LEU A C 1
ATOM 5650 O O . LEU A 1 704 ? 18.812 -15.857 11.844 1.00 71.31 704 LEU A O 1
ATOM 5654 N N . LYS A 1 705 ? 18.565 -14.488 10.082 1.00 71.44 705 LYS A N 1
ATOM 5655 C CA . LYS A 1 705 ? 19.960 -14.583 9.608 1.00 71.44 705 LYS A CA 1
ATOM 5656 C C . LYS A 1 705 ? 20.970 -14.072 10.648 1.00 71.44 705 LYS A C 1
ATOM 5658 O O . LYS A 1 705 ? 22.093 -14.573 10.754 1.00 71.44 705 LYS A O 1
ATOM 5663 N N . MET A 1 706 ? 20.588 -13.069 11.443 1.00 63.19 706 MET A N 1
ATOM 5664 C CA . MET A 1 706 ? 21.424 -12.560 12.538 1.00 63.19 706 MET A CA 1
ATOM 5665 C C . MET A 1 706 ? 21.481 -13.500 13.748 1.00 63.19 706 MET A C 1
ATOM 5667 O O . MET A 1 706 ? 22.463 -13.464 14.488 1.00 63.19 706 MET A O 1
ATOM 5671 N N . ASP A 1 707 ? 20.460 -14.321 13.979 1.00 66.44 707 ASP A N 1
ATOM 5672 C CA . ASP A 1 707 ? 20.440 -15.270 15.093 1.00 66.44 707 ASP A CA 1
ATOM 5673 C C . ASP A 1 707 ? 21.096 -16.608 14.735 1.00 66.44 707 ASP A C 1
ATOM 5675 O O . ASP A 1 707 ? 21.769 -17.198 15.581 1.00 66.44 707 ASP A O 1
ATOM 5679 N N . GLU A 1 708 ? 21.022 -17.043 13.475 1.00 62.31 708 GLU A N 1
ATOM 5680 C CA . GLU A 1 708 ? 21.798 -18.182 12.958 1.00 62.31 708 GLU A CA 1
ATOM 5681 C C . GLU A 1 708 ? 23.310 -17.943 13.075 1.00 62.31 708 GLU A C 1
ATOM 5683 O O . GLU A 1 708 ? 24.044 -18.788 13.587 1.00 62.31 708 GLU A O 1
ATOM 5688 N N . THR A 1 709 ? 23.777 -16.739 12.733 1.00 57.84 709 THR A N 1
ATOM 5689 C CA . THR A 1 709 ? 25.197 -16.355 12.862 1.00 57.84 709 THR A CA 1
ATOM 5690 C C . THR A 1 709 ? 25.690 -16.257 14.314 1.00 57.84 709 THR A C 1
ATOM 5692 O O . THR A 1 709 ? 26.901 -16.270 14.554 1.00 57.84 709 THR A O 1
ATOM 5695 N N . LYS A 1 710 ? 24.788 -16.194 15.306 1.00 57.84 710 LYS A N 1
ATOM 5696 C CA . LYS A 1 710 ? 25.127 -16.244 16.743 1.00 57.84 710 LYS A CA 1
ATOM 5697 C C . LYS A 1 710 ? 25.182 -17.667 17.307 1.00 57.84 710 LYS A C 1
ATOM 5699 O O . LYS A 1 710 ? 25.759 -17.844 18.380 1.00 57.84 710 LYS A O 1
ATOM 5704 N N . LYS A 1 711 ? 24.585 -18.658 16.632 1.00 46.56 711 LYS A N 1
ATOM 5705 C CA . LYS A 1 711 ? 24.464 -20.046 17.119 1.00 46.56 711 LYS A CA 1
ATOM 5706 C C . LYS A 1 711 ? 25.690 -20.927 16.841 1.00 46.56 711 LYS A C 1
ATOM 5708 O O . LYS A 1 711 ? 25.758 -22.024 17.387 1.00 46.56 711 LYS A O 1
ATOM 5713 N N . GLU A 1 712 ? 26.686 -20.470 16.077 1.00 36.22 712 GLU A N 1
ATOM 5714 C CA . GLU A 1 712 ? 27.940 -21.224 15.926 1.00 36.22 712 GLU A CA 1
ATOM 5715 C C . GLU A 1 712 ? 28.762 -21.241 17.237 1.00 36.22 712 GLU A C 1
ATOM 5717 O O . GLU A 1 712 ? 29.101 -20.178 17.777 1.00 36.22 712 GLU A O 1
ATOM 5722 N N . PRO A 1 713 ? 29.143 -22.421 17.767 1.00 36.28 713 PRO A N 1
ATOM 5723 C CA . PRO A 1 713 ? 29.832 -22.526 19.045 1.00 36.28 713 PRO A CA 1
ATOM 5724 C C . PRO A 1 713 ? 31.307 -22.133 18.895 1.00 36.28 713 PRO A C 1
ATOM 5726 O O . PRO A 1 713 ? 32.151 -22.914 18.459 1.00 36.28 713 PRO A O 1
ATOM 5729 N N . ARG A 1 714 ? 31.661 -20.913 19.308 1.00 34.94 714 ARG A N 1
ATOM 5730 C CA . ARG A 1 714 ? 33.068 -20.521 19.475 1.00 34.94 714 ARG A CA 1
ATOM 5731 C C . ARG A 1 714 ? 33.592 -20.998 20.828 1.00 34.94 714 ARG A C 1
ATOM 5733 O O . ARG A 1 714 ? 33.318 -20.398 21.866 1.00 34.94 714 ARG A O 1
ATOM 5740 N N . HIS A 1 715 ? 34.411 -22.047 20.805 1.00 35.47 715 HIS A N 1
ATOM 5741 C CA . HIS A 1 715 ? 35.329 -22.384 21.891 1.00 35.47 715 HIS A CA 1
ATOM 5742 C C . HIS A 1 715 ? 36.334 -21.241 22.117 1.00 35.47 715 HIS A C 1
ATOM 5744 O O . HIS A 1 715 ? 37.306 -21.132 21.382 1.00 35.47 715 HIS A O 1
ATOM 5750 N N . SER A 1 716 ? 36.111 -20.405 23.137 1.00 34.94 716 SER A N 1
ATOM 5751 C CA . SER A 1 716 ? 37.150 -19.845 24.025 1.00 34.94 716 SER A CA 1
ATOM 5752 C C . SER A 1 716 ? 36.544 -18.803 24.975 1.00 34.94 716 SER A C 1
ATOM 5754 O O . SER A 1 716 ? 36.084 -17.751 24.539 1.00 34.94 716 SER A O 1
ATOM 5756 N N . SER A 1 717 ? 36.566 -19.132 26.268 1.00 31.30 717 SER A N 1
ATOM 5757 C CA . SER A 1 717 ? 36.630 -18.256 27.451 1.00 31.30 717 SER A CA 1
ATOM 5758 C C . SER A 1 717 ? 36.239 -16.771 27.313 1.00 31.30 717 SER A C 1
ATOM 5760 O O . SER A 1 717 ? 36.975 -15.974 26.737 1.00 31.30 717 SER A O 1
ATOM 5762 N N . SER A 1 718 ? 35.141 -16.419 27.995 1.00 33.44 718 SER A N 1
ATOM 5763 C CA . SER A 1 718 ? 34.938 -15.215 28.824 1.00 33.44 718 SER A CA 1
ATOM 5764 C C . SER A 1 718 ? 35.898 -14.038 28.595 1.00 33.44 718 SER A C 1
ATOM 5766 O O . SER A 1 718 ? 37.057 -14.129 28.986 1.00 33.44 718 SER A O 1
ATOM 5768 N N . LEU A 1 719 ? 35.361 -12.905 28.119 1.00 31.94 719 LEU A N 1
ATOM 5769 C CA . LEU A 1 719 ? 35.479 -11.562 28.721 1.00 31.94 719 LEU A CA 1
ATOM 5770 C C . LEU A 1 719 ? 34.571 -10.583 27.936 1.00 31.94 719 LEU A C 1
ATOM 5772 O O . LEU A 1 719 ? 34.814 -10.279 26.770 1.00 31.94 719 LEU A O 1
ATOM 5776 N N . LEU A 1 720 ? 33.498 -10.112 28.577 1.00 30.31 720 LEU A N 1
ATOM 5777 C CA . LEU A 1 720 ? 32.522 -9.153 28.034 1.00 30.31 720 LEU A CA 1
ATOM 5778 C C . LEU A 1 720 ? 33.104 -7.727 27.936 1.00 30.31 720 LEU A C 1
ATOM 5780 O O . LEU A 1 720 ? 33.671 -7.251 28.922 1.00 30.31 720 LEU A O 1
ATOM 5784 N N . PRO A 1 721 ? 32.838 -6.966 26.858 1.00 28.20 721 PRO A N 1
ATOM 5785 C CA . PRO A 1 721 ? 32.871 -5.511 26.888 1.00 28.20 721 PRO A CA 1
ATOM 5786 C C . PRO A 1 721 ? 31.458 -4.955 27.137 1.00 28.20 721 PRO A C 1
ATOM 5788 O O . PRO A 1 721 ? 30.584 -5.024 26.276 1.00 28.20 721 PRO A O 1
ATOM 5791 N N . LYS A 1 722 ? 31.232 -4.361 28.318 1.00 32.66 722 LYS A N 1
ATOM 5792 C CA . LYS A 1 722 ? 30.090 -3.466 28.570 1.00 32.66 722 LYS A CA 1
ATOM 5793 C C . LYS A 1 722 ? 30.499 -2.028 28.248 1.00 32.66 722 LYS A C 1
ATOM 5795 O O . LYS A 1 722 ? 31.239 -1.428 29.020 1.00 32.66 722 LYS A O 1
ATOM 5800 N N . THR A 1 723 ? 29.935 -1.445 27.190 1.00 27.80 723 THR A N 1
ATOM 5801 C CA . THR A 1 723 ? 29.751 0.013 27.081 1.00 27.80 723 THR A CA 1
ATOM 5802 C C . THR A 1 723 ? 28.401 0.338 26.439 1.00 27.80 723 THR A C 1
ATOM 5804 O O . THR A 1 723 ? 28.190 0.068 25.263 1.00 27.80 723 THR A O 1
ATOM 5807 N N . ARG A 1 724 ? 27.518 0.912 27.270 1.00 30.95 724 ARG A N 1
ATOM 5808 C CA . ARG A 1 724 ? 26.340 1.758 26.988 1.00 30.95 724 ARG A CA 1
ATOM 5809 C C . ARG A 1 724 ? 25.551 1.495 25.690 1.00 30.95 724 ARG A C 1
ATOM 5811 O O . ARG A 1 724 ? 25.749 2.167 24.687 1.00 30.95 724 ARG A O 1
ATOM 5818 N N . ARG A 1 725 ? 24.525 0.651 25.813 1.00 28.52 725 ARG A N 1
ATOM 5819 C CA . ARG A 1 725 ? 23.198 0.851 25.208 1.00 28.52 725 ARG A CA 1
ATOM 5820 C C . ARG A 1 725 ? 22.182 0.613 26.326 1.00 28.52 725 ARG A C 1
ATOM 5822 O O . ARG A 1 725 ? 22.127 -0.486 26.868 1.00 28.52 725 ARG A O 1
ATOM 5829 N N . LYS A 1 726 ? 21.499 1.661 26.778 1.00 32.69 726 LYS A N 1
ATOM 5830 C CA . LYS A 1 726 ? 20.351 1.562 27.689 1.00 32.69 726 LYS A CA 1
ATOM 5831 C C . LYS A 1 726 ? 19.132 1.839 26.815 1.00 32.69 726 LYS A C 1
ATOM 5833 O O . LYS A 1 726 ? 19.117 2.882 26.174 1.00 32.69 726 LYS A O 1
ATOM 5838 N N . GLY A 1 727 ? 18.203 0.889 26.747 1.00 29.02 727 GLY A N 1
ATOM 5839 C CA . GLY A 1 727 ? 16.944 1.051 26.014 1.00 29.02 727 GLY A CA 1
ATOM 5840 C C . GLY A 1 727 ? 16.469 -0.148 25.191 1.00 29.02 727 GLY A C 1
ATOM 5841 O O . GLY A 1 727 ? 15.421 -0.042 24.577 1.00 29.02 727 GLY A O 1
ATOM 5842 N N . GLU A 1 728 ? 17.180 -1.281 25.168 1.00 34.75 728 GLU A N 1
ATOM 5843 C CA . GLU A 1 728 ? 16.726 -2.484 24.444 1.00 34.75 728 GLU A CA 1
ATOM 5844 C C . GLU A 1 728 ? 16.822 -3.728 25.333 1.00 34.75 728 GLU A C 1
ATOM 5846 O O . GLU A 1 728 ? 17.855 -4.392 25.402 1.00 34.75 728 GLU A O 1
ATOM 5851 N N . ALA A 1 729 ? 15.740 -4.008 26.055 1.00 34.62 729 ALA A N 1
ATOM 5852 C CA . ALA A 1 729 ? 15.337 -5.329 26.539 1.00 34.62 729 ALA A CA 1
ATOM 5853 C C . ALA A 1 729 ? 13.923 -5.205 27.126 1.00 34.62 729 ALA A C 1
ATOM 5855 O O . ALA A 1 729 ? 13.626 -4.147 27.678 1.00 34.62 729 ALA A O 1
ATOM 5856 N N . ILE A 1 730 ? 13.152 -6.309 27.098 1.00 35.56 730 ILE A N 1
ATOM 5857 C CA . ILE A 1 730 ? 11.760 -6.523 27.578 1.00 35.56 730 ILE A CA 1
ATOM 5858 C C . ILE A 1 730 ? 10.783 -6.423 26.370 1.00 35.56 730 ILE A C 1
ATOM 5860 O O . ILE A 1 730 ? 10.440 -5.315 25.985 1.00 35.56 730 ILE A O 1
ATOM 5864 N N . ILE A 1 731 ? 10.395 -7.475 25.614 1.00 36.31 731 ILE A N 1
ATOM 5865 C CA . ILE A 1 731 ? 9.733 -8.798 25.875 1.00 36.31 731 ILE A CA 1
ATOM 5866 C C . ILE A 1 731 ? 9.709 -9.586 24.537 1.00 36.31 731 ILE A C 1
ATOM 5868 O O . ILE A 1 731 ? 9.679 -8.936 23.502 1.00 36.31 731 ILE A O 1
ATOM 5872 N N . SER A 1 732 ? 9.606 -10.912 24.369 1.00 37.19 732 SER A N 1
ATOM 5873 C CA . SER A 1 732 ? 9.913 -12.139 25.120 1.00 37.19 732 SER A CA 1
ATOM 5874 C C . SER A 1 732 ? 9.695 -13.317 24.153 1.00 37.19 732 SER A C 1
ATOM 5876 O O . SER A 1 732 ? 8.566 -13.598 23.766 1.00 37.19 732 SER A O 1
ATOM 5878 N N . GLN A 1 733 ? 10.745 -14.080 23.865 1.00 28.03 733 GLN A N 1
ATOM 5879 C CA . GLN A 1 733 ? 10.677 -15.542 23.856 1.00 28.03 733 GLN A CA 1
ATOM 5880 C C . GLN A 1 733 ? 11.790 -16.010 24.804 1.00 28.03 733 GLN A C 1
ATOM 5882 O O . GLN A 1 733 ? 12.913 -15.521 24.713 1.00 28.03 733 GLN A O 1
ATOM 5887 N N . ASN A 1 734 ? 11.462 -16.926 25.722 1.00 32.69 734 ASN A N 1
ATOM 5888 C CA . ASN A 1 734 ? 12.315 -17.510 26.779 1.00 32.69 734 ASN A CA 1
ATOM 5889 C C . ASN A 1 734 ? 12.354 -16.779 28.134 1.00 32.69 734 ASN A C 1
ATOM 5891 O O . ASN A 1 734 ? 13.390 -16.278 28.564 1.00 32.69 734 ASN A O 1
ATOM 5895 N N . LEU A 1 735 ? 11.239 -16.823 28.870 1.00 34.00 735 LEU A N 1
ATOM 5896 C CA . LEU A 1 735 ? 11.164 -16.411 30.279 1.00 34.00 735 LEU A CA 1
ATOM 5897 C C . LEU A 1 735 ? 10.863 -17.598 31.213 1.00 34.00 735 LEU A C 1
ATOM 5899 O O . LEU A 1 735 ? 9.997 -17.528 32.075 1.00 34.00 735 LEU A O 1
ATOM 5903 N N . SER A 1 736 ? 11.590 -18.708 31.049 1.00 25.39 736 SER A N 1
ATOM 5904 C CA . SER A 1 736 ? 11.534 -19.850 31.981 1.00 25.39 736 SER A CA 1
ATOM 5905 C C . SER A 1 736 ? 12.730 -19.952 32.933 1.00 25.39 736 SER A C 1
ATOM 5907 O O . SER A 1 736 ? 12.674 -20.732 33.875 1.00 25.39 736 SER A O 1
ATOM 5909 N N . ASN A 1 737 ? 13.787 -19.149 32.778 1.00 30.89 737 ASN A N 1
ATOM 5910 C CA . ASN A 1 737 ? 14.977 -19.252 33.626 1.00 30.89 737 ASN A CA 1
ATOM 5911 C C . ASN A 1 737 ? 15.567 -17.879 33.935 1.00 30.89 737 ASN A C 1
ATOM 5913 O O . ASN A 1 737 ? 16.323 -17.375 33.120 1.00 30.89 737 ASN A O 1
ATOM 5917 N N . LEU A 1 738 ? 15.286 -17.303 35.109 1.00 26.23 738 LEU A N 1
ATOM 5918 C CA . LEU A 1 738 ? 16.171 -16.327 35.766 1.00 26.23 738 LEU A CA 1
ATOM 5919 C C . LEU A 1 738 ? 15.788 -16.190 37.250 1.00 26.23 738 LEU A C 1
ATOM 5921 O O . LEU A 1 738 ? 14.899 -15.432 37.634 1.00 26.23 738 LEU A O 1
ATOM 5925 N N . LYS A 1 739 ? 16.488 -16.954 38.096 1.00 24.44 739 LYS A N 1
ATOM 5926 C CA . LYS A 1 739 ? 16.593 -16.688 39.536 1.00 24.44 739 LYS A CA 1
ATOM 5927 C C . LYS A 1 739 ? 17.458 -15.439 39.733 1.00 24.44 739 LYS A C 1
ATOM 5929 O O . LYS A 1 739 ? 18.545 -15.339 39.172 1.00 24.44 739 LYS A O 1
ATOM 5934 N N . LEU A 1 740 ? 16.954 -14.503 40.531 1.00 27.03 740 LEU A N 1
ATOM 5935 C CA . LEU A 1 740 ? 17.638 -13.285 40.960 1.00 27.03 740 LEU A CA 1
ATOM 5936 C C . LEU A 1 740 ? 18.669 -13.615 42.050 1.00 27.03 740 LEU A C 1
ATOM 5938 O O . LEU A 1 740 ? 18.289 -14.143 43.093 1.00 27.03 740 LEU A O 1
ATOM 5942 N N . GLU A 1 741 ? 19.930 -13.227 41.857 1.00 25.98 741 GLU A N 1
ATOM 5943 C CA . GLU A 1 741 ? 20.889 -13.063 42.956 1.00 25.98 741 GLU A CA 1
ATOM 5944 C C . GLU A 1 741 ? 21.286 -11.589 43.100 1.00 25.98 741 GLU A C 1
ATOM 5946 O O . GLU A 1 741 ? 21.613 -10.893 42.138 1.00 25.98 741 GLU A O 1
ATOM 5951 N N . GLN A 1 742 ? 21.182 -11.117 44.340 1.00 29.22 742 GLN A N 1
ATOM 5952 C CA . GLN A 1 742 ? 21.504 -9.776 44.814 1.00 29.22 742 GLN A CA 1
ATOM 5953 C C . GLN A 1 742 ? 23.017 -9.657 45.051 1.00 29.22 742 GLN A C 1
ATOM 5955 O O . GLN A 1 742 ? 23.609 -10.570 45.621 1.00 29.22 742 GLN A O 1
ATOM 5960 N N . GLY A 1 743 ? 23.642 -8.519 44.727 1.00 24.58 743 GLY A N 1
ATOM 5961 C CA . GLY A 1 743 ? 25.013 -8.279 45.195 1.00 24.58 743 GLY A CA 1
ATOM 5962 C C . GLY A 1 743 ? 25.736 -7.058 44.627 1.00 24.58 743 GLY A C 1
ATOM 5963 O O . GLY A 1 743 ? 26.213 -7.090 43.503 1.00 24.58 743 GLY A O 1
ATOM 5964 N N . ASN A 1 744 ? 25.812 -6.020 45.464 1.00 22.88 744 ASN A N 1
ATOM 5965 C CA . ASN A 1 744 ? 26.826 -4.967 45.636 1.00 22.88 744 ASN A CA 1
ATOM 5966 C C . ASN A 1 744 ? 27.740 -4.480 44.489 1.00 22.88 744 ASN A C 1
ATOM 5968 O O . ASN A 1 744 ? 28.449 -5.211 43.806 1.00 22.88 744 ASN A O 1
ATOM 5972 N N . VAL A 1 745 ? 27.802 -3.148 44.432 1.00 32.34 745 VAL A N 1
ATOM 5973 C CA . VAL A 1 745 ? 28.659 -2.287 43.614 1.00 32.34 745 VAL A CA 1
ATOM 5974 C C . VAL A 1 745 ? 30.082 -2.234 44.180 1.00 32.34 745 VAL A C 1
ATOM 5976 O O . VAL A 1 745 ? 30.264 -1.787 45.308 1.00 32.34 745 VAL A O 1
ATOM 5979 N N . GLU A 1 746 ? 31.092 -2.548 43.363 1.00 25.45 746 GLU A N 1
ATOM 5980 C CA . GLU A 1 746 ? 32.470 -2.079 43.570 1.00 25.45 746 GLU A CA 1
ATOM 5981 C C . GLU A 1 746 ? 33.087 -1.570 42.257 1.00 25.45 746 GLU A C 1
ATOM 5983 O O . GLU A 1 746 ? 33.053 -2.221 41.211 1.00 25.45 746 GLU A O 1
ATOM 5988 N N . PHE A 1 747 ? 33.651 -0.361 42.318 1.00 30.62 747 PHE A N 1
ATOM 5989 C CA . PHE A 1 747 ? 34.331 0.310 41.213 1.00 30.62 747 PHE A CA 1
ATOM 5990 C C . PHE A 1 747 ? 35.770 -0.200 41.078 1.00 30.62 747 PHE A C 1
ATOM 5992 O O . PHE A 1 747 ? 36.577 -0.010 41.986 1.00 30.62 747 PHE A O 1
ATOM 5999 N N . SER A 1 748 ? 36.147 -0.735 39.912 1.00 25.50 748 SER A N 1
ATOM 6000 C CA . SER A 1 748 ? 37.554 -0.980 39.573 1.00 25.50 748 SER A CA 1
ATOM 6001 C C . SER A 1 748 ? 37.934 -0.351 38.227 1.00 25.50 748 SER A C 1
ATOM 6003 O O . SER A 1 748 ? 37.269 -0.511 37.205 1.00 25.50 748 SER A O 1
ATOM 6005 N N . LYS A 1 749 ? 39.017 0.434 38.256 1.00 36.75 749 LYS A N 1
ATOM 6006 C CA . LYS A 1 749 ? 39.678 1.048 37.096 1.00 36.75 749 LYS A CA 1
ATOM 6007 C C . LYS A 1 749 ? 40.449 -0.036 36.337 1.00 36.75 749 LYS A C 1
ATOM 6009 O O . LYS A 1 749 ? 41.254 -0.726 36.958 1.00 36.75 749 LYS A O 1
ATOM 6014 N N . SER A 1 750 ? 40.318 -0.126 35.012 1.00 30.84 750 SER A N 1
ATOM 6015 C CA . SER A 1 750 ? 41.229 -0.945 34.200 1.00 30.84 750 SER A CA 1
ATOM 6016 C C . SER A 1 750 ? 41.746 -0.215 32.959 1.00 30.84 750 SER A C 1
ATOM 6018 O O . SER A 1 750 ? 41.105 0.645 32.358 1.00 30.84 750 SER A O 1
ATOM 6020 N N . ARG A 1 751 ? 43.019 -0.512 32.695 1.00 32.75 751 ARG A N 1
ATOM 6021 C CA . ARG A 1 751 ? 43.952 0.121 31.768 1.00 32.75 751 ARG A CA 1
ATOM 6022 C C . ARG A 1 751 ? 43.636 -0.211 30.308 1.00 32.75 751 ARG A C 1
ATOM 6024 O O . ARG A 1 751 ? 43.213 -1.307 29.969 1.00 32.75 751 ARG A O 1
ATOM 6031 N N . ARG A 1 752 ? 43.979 0.752 29.452 1.00 37.50 752 ARG A N 1
ATOM 6032 C CA . ARG A 1 752 ? 43.923 0.749 27.986 1.00 37.50 752 ARG A CA 1
ATOM 6033 C C . ARG A 1 752 ? 44.811 -0.351 27.379 1.00 37.50 752 ARG A C 1
ATOM 6035 O O . ARG A 1 752 ? 46.035 -0.234 27.427 1.00 37.50 752 ARG A O 1
ATOM 6042 N N . TRP A 1 753 ? 44.205 -1.362 26.754 1.00 31.84 753 TRP A N 1
ATOM 6043 C CA . TRP A 1 753 ? 44.862 -2.267 25.801 1.00 31.84 753 TRP A CA 1
ATOM 6044 C C . TRP A 1 753 ? 44.333 -2.034 24.380 1.00 31.84 753 TRP A C 1
ATOM 6046 O O . TRP A 1 753 ? 43.205 -1.597 24.172 1.00 31.84 753 TRP A O 1
ATOM 6056 N N . ARG A 1 754 ? 45.242 -2.211 23.421 1.00 38.03 754 ARG A N 1
ATOM 6057 C CA . ARG A 1 754 ? 45.182 -1.774 22.020 1.00 38.03 754 ARG A CA 1
ATOM 6058 C C . ARG A 1 754 ? 44.039 -2.477 21.268 1.00 38.03 754 ARG A C 1
ATOM 6060 O O . ARG A 1 754 ? 43.985 -3.700 21.265 1.00 38.03 754 ARG A O 1
ATOM 6067 N N . GLN A 1 755 ? 43.153 -1.709 20.626 1.00 37.66 755 GLN A N 1
ATOM 6068 C CA . GLN A 1 755 ? 42.084 -2.229 19.763 1.00 37.66 755 GLN A CA 1
ATOM 6069 C C . GLN A 1 755 ? 42.678 -2.865 18.498 1.00 37.66 755 GLN A C 1
ATOM 6071 O O . GLN A 1 755 ? 43.367 -2.198 17.726 1.00 37.66 755 GLN A O 1
ATOM 6076 N N . GLY A 1 756 ? 42.398 -4.154 18.298 1.00 35.53 756 GLY A N 1
ATOM 6077 C CA . GLY A 1 756 ? 42.508 -4.811 16.997 1.00 35.53 756 GLY A CA 1
ATOM 6078 C C . GLY A 1 756 ? 41.422 -4.313 16.038 1.00 35.53 756 GLY A C 1
ATOM 6079 O O . GLY A 1 756 ? 40.410 -3.761 16.471 1.00 35.53 756 GLY A O 1
ATOM 6080 N N . ARG A 1 757 ? 41.660 -4.489 14.733 1.00 36.16 757 ARG A N 1
ATOM 6081 C CA . ARG A 1 757 ? 40.757 -4.079 13.644 1.00 36.16 757 ARG A CA 1
ATOM 6082 C C . ARG A 1 757 ? 39.321 -4.588 13.887 1.00 36.16 757 ARG A C 1
ATOM 6084 O O . ARG A 1 757 ? 39.175 -5.751 14.271 1.00 36.16 757 ARG A O 1
ATOM 6091 N N . PRO A 1 758 ? 38.277 -3.767 13.666 1.00 38.41 758 PRO A N 1
ATOM 6092 C CA . PRO A 1 758 ? 36.899 -4.223 13.799 1.00 38.41 758 PRO A CA 1
ATOM 6093 C C . PRO A 1 758 ? 36.609 -5.305 12.750 1.00 38.41 758 PRO A C 1
ATOM 6095 O O . PRO A 1 758 ? 36.926 -5.141 11.574 1.00 38.41 758 PRO A O 1
ATOM 6098 N N . LYS A 1 759 ? 36.042 -6.426 13.204 1.00 42.81 759 LYS A N 1
ATOM 6099 C CA . LYS A 1 759 ? 35.495 -7.486 12.348 1.00 42.81 759 LYS A CA 1
ATOM 6100 C C . LYS A 1 759 ? 34.313 -6.897 11.566 1.00 42.81 759 LYS A C 1
ATOM 6102 O O . LYS A 1 759 ? 33.462 -6.263 12.188 1.00 42.81 759 LYS A O 1
ATOM 6107 N N . GLU A 1 760 ? 34.274 -7.094 10.249 1.00 35.31 760 GLU A N 1
ATOM 6108 C CA . GLU A 1 760 ? 33.150 -6.685 9.394 1.00 35.31 760 GLU A CA 1
ATOM 6109 C C . GLU A 1 760 ? 31.833 -7.243 9.947 1.00 35.31 760 GLU A C 1
ATOM 6111 O O . GLU A 1 760 ? 31.672 -8.450 10.130 1.00 35.31 760 GLU A O 1
ATOM 6116 N N . THR A 1 761 ? 30.896 -6.353 10.269 1.00 45.09 761 THR A N 1
ATOM 6117 C CA . THR A 1 761 ? 29.532 -6.718 10.648 1.00 45.09 761 THR A CA 1
ATOM 6118 C C . THR A 1 761 ? 28.730 -6.974 9.380 1.00 45.09 761 THR A C 1
ATOM 6120 O O . THR A 1 761 ? 28.584 -6.065 8.563 1.00 45.09 761 THR A O 1
ATOM 6123 N N . VAL A 1 762 ? 28.195 -8.186 9.223 1.00 46.84 762 VAL A N 1
ATOM 6124 C CA . VAL A 1 762 ? 27.258 -8.523 8.143 1.00 46.84 762 VAL A CA 1
ATOM 6125 C C . VAL A 1 762 ? 26.014 -7.644 8.306 1.00 46.84 762 VAL A C 1
ATOM 6127 O O . VAL A 1 762 ? 25.253 -7.806 9.257 1.00 46.84 762 VAL A O 1
ATOM 6130 N N . SER A 1 763 ? 25.843 -6.665 7.419 1.00 54.81 763 SER A N 1
ATOM 6131 C CA . SER A 1 763 ? 24.661 -5.803 7.386 1.00 54.81 763 SER A CA 1
ATOM 6132 C C . SER A 1 763 ? 23.559 -6.520 6.610 1.00 54.81 763 SER A C 1
ATOM 6134 O O . SER A 1 763 ? 23.646 -6.650 5.389 1.00 54.81 763 SER A O 1
ATOM 6136 N N . VAL A 1 764 ? 22.540 -7.027 7.308 1.00 68.62 764 VAL A N 1
ATOM 6137 C CA . VAL A 1 764 ? 21.348 -7.604 6.671 1.00 68.62 764 VAL A CA 1
ATOM 6138 C C . VAL A 1 764 ? 20.329 -6.485 6.456 1.00 68.62 764 VAL A C 1
ATOM 6140 O O . VAL A 1 764 ? 19.976 -5.763 7.389 1.00 68.62 764 VAL A O 1
ATOM 6143 N N . ARG A 1 765 ? 19.866 -6.307 5.214 1.00 79.56 765 ARG A N 1
ATOM 6144 C CA . ARG A 1 765 ? 18.864 -5.290 4.873 1.00 79.56 765 ARG A CA 1
ATOM 6145 C C . ARG A 1 765 ? 17.502 -5.693 5.438 1.00 79.56 765 ARG A C 1
ATOM 6147 O O . ARG A 1 765 ? 16.984 -6.745 5.082 1.00 79.56 765 ARG A O 1
ATOM 6154 N N . ASN A 1 766 ? 16.897 -4.822 6.242 1.00 88.06 766 ASN A N 1
ATOM 6155 C CA . ASN A 1 766 ? 15.515 -4.985 6.682 1.00 88.06 766 ASN A CA 1
ATOM 6156 C C . ASN A 1 766 ? 14.561 -4.696 5.509 1.00 88.06 766 ASN A C 1
ATOM 6158 O O . ASN A 1 766 ? 14.424 -3.549 5.077 1.00 88.06 766 ASN A O 1
ATOM 6162 N N . THR A 1 767 ? 13.929 -5.743 4.979 1.00 91.25 767 THR A N 1
ATOM 6163 C CA . THR A 1 767 ? 12.916 -5.654 3.912 1.00 91.25 767 THR A CA 1
ATOM 6164 C C . THR A 1 767 ? 11.488 -5.594 4.454 1.00 91.25 767 THR A C 1
ATOM 6166 O O . THR A 1 767 ? 10.570 -5.238 3.717 1.00 91.25 767 THR A O 1
ATOM 6169 N N . PHE A 1 768 ? 11.306 -5.861 5.751 1.00 94.50 768 PHE A N 1
ATOM 6170 C CA . PHE A 1 768 ? 10.017 -5.766 6.427 1.00 94.50 768 PHE A CA 1
ATOM 6171 C C . PHE A 1 768 ? 9.564 -4.318 6.627 1.00 94.50 768 PHE A C 1
ATOM 6173 O O . PHE A 1 768 ? 8.398 -4.022 6.414 1.00 94.50 768 PHE A O 1
ATOM 6180 N N . GLY A 1 769 ? 10.461 -3.391 6.980 1.00 91.81 769 GLY A N 1
ATOM 6181 C CA . GLY A 1 769 ? 10.102 -1.999 7.305 1.00 91.81 769 GLY A CA 1
ATOM 6182 C C . GLY A 1 769 ? 9.177 -1.296 6.285 1.00 91.81 769 GLY A C 1
ATOM 6183 O O . GLY A 1 769 ? 8.175 -0.704 6.692 1.00 91.81 769 GLY A O 1
ATOM 6184 N N . PRO A 1 770 ? 9.450 -1.369 4.967 1.00 92.00 770 PRO A N 1
ATOM 6185 C CA . PRO A 1 770 ? 8.546 -0.841 3.941 1.00 92.00 770 PRO A CA 1
ATOM 6186 C C . PRO A 1 770 ? 7.212 -1.594 3.824 1.00 92.00 770 PRO A C 1
ATOM 6188 O O . PRO A 1 770 ? 6.198 -0.971 3.528 1.00 92.00 770 PRO A O 1
ATOM 6191 N N . ARG A 1 771 ? 7.208 -2.911 4.075 1.00 93.94 771 ARG A N 1
ATOM 6192 C CA . ARG A 1 771 ? 6.035 -3.801 3.977 1.00 93.94 771 ARG A CA 1
ATOM 6193 C C . ARG A 1 771 ? 5.201 -3.858 5.260 1.00 93.94 771 ARG A C 1
ATOM 6195 O O . ARG A 1 771 ? 4.081 -4.354 5.240 1.00 93.94 771 ARG A O 1
ATOM 6202 N N . SER A 1 772 ? 5.707 -3.347 6.377 1.00 95.12 772 SER A N 1
ATOM 6203 C CA . SER A 1 772 ? 5.073 -3.514 7.684 1.00 95.12 772 SER A CA 1
ATOM 6204 C C . SER A 1 772 ? 3.650 -2.959 7.810 1.00 95.12 772 SER A C 1
ATOM 6206 O O . SER A 1 772 ? 2.850 -3.623 8.470 1.00 95.12 772 SER A O 1
ATOM 6208 N N . PRO A 1 773 ? 3.249 -1.858 7.133 1.00 95.44 773 PRO A N 1
ATOM 6209 C CA . PRO A 1 773 ? 1.851 -1.424 7.117 1.00 95.44 773 PRO A CA 1
ATOM 6210 C C . PRO A 1 773 ? 0.889 -2.497 6.593 1.00 95.44 773 PRO A C 1
ATOM 6212 O O . PRO A 1 773 ? -0.219 -2.630 7.108 1.00 95.44 773 PRO A O 1
ATOM 6215 N N . TYR A 1 774 ? 1.323 -3.285 5.607 1.00 95.12 774 TYR A N 1
ATOM 6216 C CA . TYR A 1 774 ? 0.522 -4.342 4.990 1.00 95.12 774 TYR A CA 1
ATOM 6217 C C . TYR A 1 774 ? 0.286 -5.528 5.936 1.00 95.12 774 TYR A C 1
ATOM 6219 O O . TYR A 1 774 ? -0.773 -6.145 5.927 1.00 95.12 774 TYR A O 1
ATOM 6227 N N . PHE A 1 775 ? 1.240 -5.803 6.825 1.00 96.94 775 PHE A N 1
ATOM 6228 C CA . PHE A 1 775 ? 1.081 -6.807 7.877 1.00 96.94 775 PHE A CA 1
ATOM 6229 C C . PHE A 1 775 ? 0.247 -6.270 9.051 1.00 96.94 775 PHE A C 1
ATOM 6231 O O . PHE A 1 775 ? -0.583 -6.985 9.612 1.00 96.94 775 PHE A O 1
ATOM 6238 N N . PHE A 1 776 ? 0.461 -5.005 9.418 1.00 97.44 776 PHE A N 1
ATOM 6239 C CA . PHE A 1 776 ? -0.055 -4.402 10.644 1.00 97.44 776 PHE A CA 1
ATOM 6240 C C . PHE A 1 776 ? -1.509 -3.916 10.533 1.00 97.44 776 PHE A C 1
ATOM 6242 O O . PHE A 1 776 ? -2.355 -4.288 11.350 1.00 97.44 776 PHE A O 1
ATOM 6249 N N . TYR A 1 777 ? -1.829 -3.083 9.538 1.00 97.50 777 TYR A N 1
ATOM 6250 C CA . TYR A 1 777 ? -3.127 -2.401 9.487 1.00 97.50 777 TYR A CA 1
ATOM 6251 C C . TYR A 1 777 ? -4.321 -3.322 9.210 1.00 97.50 777 TYR A C 1
ATOM 6253 O O . TYR A 1 777 ? -5.359 -3.084 9.829 1.00 97.50 777 TYR A O 1
ATOM 6261 N N . PRO A 1 778 ? -4.231 -4.379 8.376 1.00 97.19 778 PRO A N 1
ATOM 6262 C CA . PRO A 1 778 ? -5.351 -5.303 8.201 1.00 97.19 778 PRO A CA 1
ATOM 6263 C C . PRO A 1 778 ? -5.726 -6.040 9.491 1.00 97.19 778 PRO A C 1
ATOM 6265 O O . PRO A 1 778 ? -6.909 -6.152 9.798 1.00 97.19 778 PRO A O 1
ATOM 6268 N N . LEU A 1 779 ? -4.744 -6.453 10.304 1.00 97.12 779 LEU A N 1
ATOM 6269 C CA . LEU A 1 779 ? -5.011 -7.052 11.618 1.00 97.12 779 LEU A CA 1
ATOM 6270 C C . LEU A 1 779 ? -5.663 -6.050 12.579 1.00 97.12 779 LEU A C 1
ATOM 6272 O O . LEU A 1 779 ? -6.614 -6.386 13.285 1.00 97.12 779 LEU A O 1
ATOM 6276 N N . MET A 1 780 ? -5.190 -4.801 12.590 1.00 95.56 780 MET A N 1
ATOM 6277 C CA . MET A 1 780 ? -5.798 -3.754 13.412 1.00 95.56 780 MET A CA 1
ATOM 6278 C C . MET A 1 780 ? -7.229 -3.422 12.960 1.00 95.56 780 MET A C 1
ATOM 6280 O O . MET A 1 780 ? -8.109 -3.223 13.798 1.00 95.56 780 MET A O 1
ATOM 6284 N N . LYS A 1 781 ? -7.472 -3.377 11.645 1.00 95.50 781 LYS A N 1
ATOM 6285 C CA . LYS A 1 781 ? -8.798 -3.184 11.049 1.00 95.50 781 LYS A CA 1
ATOM 6286 C C . LYS A 1 781 ? -9.733 -4.332 11.435 1.00 95.50 781 LYS A C 1
ATOM 6288 O O . LYS A 1 781 ? -10.783 -4.064 12.011 1.00 95.50 781 LYS A O 1
ATOM 6293 N N . GLY A 1 782 ? -9.310 -5.580 11.230 1.00 93.88 782 GLY A N 1
ATOM 6294 C CA . GLY A 1 782 ? -10.097 -6.765 11.577 1.00 93.88 782 GLY A CA 1
ATOM 6295 C C . GLY A 1 782 ? -10.451 -6.823 13.063 1.00 93.88 782 GLY A C 1
ATOM 6296 O O . GLY A 1 782 ? -11.586 -7.134 13.420 1.00 93.88 782 GLY A O 1
ATOM 6297 N N . PHE A 1 783 ? -9.538 -6.421 13.954 1.00 94.56 783 PHE A N 1
ATOM 6298 C CA . PHE A 1 783 ? -9.851 -6.281 15.378 1.00 94.56 783 PHE A CA 1
ATOM 6299 C C . PHE A 1 783 ? -10.898 -5.195 15.654 1.00 94.56 783 PHE A C 1
ATOM 6301 O O . PHE A 1 783 ? -11.838 -5.433 16.407 1.00 94.56 783 PHE A O 1
ATOM 6308 N N . LYS A 1 784 ? -10.782 -4.012 15.033 1.00 92.38 784 LYS A N 1
ATOM 6309 C CA . LYS A 1 784 ? -11.760 -2.923 15.206 1.00 92.38 784 LYS A CA 1
ATOM 6310 C C . LYS A 1 784 ? -13.156 -3.306 14.711 1.00 92.38 784 LYS A C 1
ATOM 6312 O O . LYS A 1 784 ? -14.133 -2.958 15.369 1.00 92.38 784 LYS A O 1
ATOM 6317 N N . GLU A 1 785 ? -13.239 -4.007 13.585 1.00 93.00 785 GLU A N 1
ATOM 6318 C CA . GLU A 1 785 ? -14.498 -4.466 12.983 1.00 93.00 785 GLU A CA 1
ATOM 6319 C C . GLU A 1 785 ? -15.134 -5.607 13.781 1.00 93.00 785 GLU A C 1
ATOM 6321 O O . GLU A 1 785 ? -16.353 -5.679 13.903 1.00 93.00 785 GLU A O 1
ATOM 6326 N N . SER A 1 786 ? -14.314 -6.470 14.383 1.00 91.94 786 SER A N 1
ATOM 6327 C CA . SER A 1 786 ? -14.785 -7.624 15.150 1.00 91.94 786 SER A CA 1
ATOM 6328 C C . SER A 1 786 ? -14.843 -7.401 16.661 1.00 91.94 786 SER A C 1
ATOM 6330 O O . SER A 1 786 ? -15.145 -8.348 17.378 1.00 91.94 786 SER A O 1
ATOM 6332 N N . LYS A 1 787 ? -14.573 -6.196 17.179 1.00 86.19 787 LYS A N 1
ATOM 6333 C CA . LYS A 1 787 ? -14.431 -5.928 18.628 1.00 86.19 787 LYS A CA 1
ATOM 6334 C C . LYS A 1 787 ? -15.626 -6.386 19.480 1.00 86.19 787 LYS A C 1
ATOM 6336 O O . LYS A 1 787 ? -15.444 -6.779 20.627 1.00 86.19 787 LYS A O 1
ATOM 6341 N N . ASP A 1 788 ? -16.832 -6.349 18.910 1.00 87.75 788 ASP A N 1
ATOM 6342 C CA . ASP A 1 788 ? -18.087 -6.706 19.585 1.00 87.75 788 ASP A CA 1
ATOM 6343 C C . ASP A 1 788 ? -18.441 -8.199 19.403 1.00 87.75 788 ASP A C 1
ATOM 6345 O O . ASP A 1 788 ? -19.453 -8.683 19.913 1.00 87.75 788 ASP A O 1
ATOM 6349 N N . ASN A 1 789 ? -17.603 -8.957 18.686 1.00 88.94 789 ASN A N 1
ATOM 6350 C CA . ASN A 1 789 ? -17.797 -10.376 18.427 1.00 88.94 789 ASN A CA 1
ATOM 6351 C C . ASN A 1 789 ? -17.415 -11.217 19.657 1.00 88.94 789 ASN A C 1
ATOM 6353 O O . ASN A 1 789 ? -16.248 -11.540 19.895 1.00 88.94 789 ASN A O 1
ATOM 6357 N N . THR A 1 790 ? -18.429 -11.625 20.417 1.00 87.50 790 THR A N 1
ATOM 6358 C CA . THR A 1 790 ? -18.276 -12.462 21.613 1.00 87.50 790 THR A CA 1
ATOM 6359 C C . THR A 1 790 ? -17.756 -13.868 21.319 1.00 87.50 790 THR A C 1
ATOM 6361 O O . THR A 1 790 ? -17.192 -14.485 22.217 1.00 87.50 790 THR A O 1
ATOM 6364 N N . PHE A 1 791 ? -17.885 -14.378 20.090 1.00 88.06 791 PHE A N 1
ATOM 6365 C CA . PHE A 1 791 ? -17.293 -15.662 19.707 1.00 88.06 791 PHE A CA 1
ATOM 6366 C C . PHE A 1 791 ? -15.763 -15.581 19.632 1.00 88.06 791 PHE A C 1
ATOM 6368 O O . PHE A 1 791 ? -15.078 -16.492 20.087 1.00 88.06 791 PHE A O 1
ATOM 6375 N N . LEU A 1 792 ? -15.224 -14.478 19.102 1.00 89.12 792 LEU A N 1
ATOM 6376 C CA . LEU A 1 792 ? -13.777 -14.287 18.973 1.00 89.12 792 LEU A CA 1
ATOM 6377 C C . LEU A 1 792 ? -13.131 -13.819 20.274 1.00 89.12 792 LEU A C 1
ATOM 6379 O O . LEU A 1 792 ? -12.067 -14.311 20.636 1.00 89.12 792 LEU A O 1
ATOM 6383 N N . TRP A 1 793 ? -13.763 -12.870 20.970 1.00 91.19 793 TRP A N 1
ATOM 6384 C CA . TRP A 1 793 ? -13.149 -12.170 22.106 1.00 91.19 793 TRP A CA 1
ATOM 6385 C C . TRP A 1 793 ? -13.735 -12.559 23.464 1.00 91.19 793 TRP A C 1
ATOM 6387 O O . TRP A 1 793 ? -13.232 -12.124 24.499 1.00 91.19 793 TRP A O 1
ATOM 6397 N N . GLY A 1 794 ? -14.785 -13.380 23.485 1.00 85.69 794 GLY A N 1
ATOM 6398 C CA . GLY A 1 794 ? -15.418 -13.836 24.715 1.00 85.69 794 GLY A CA 1
ATOM 6399 C C . GLY A 1 794 ? -14.629 -14.929 25.435 1.00 85.69 794 GLY A C 1
ATOM 6400 O O . GLY A 1 794 ? -13.976 -15.783 24.833 1.00 85.69 794 GLY A O 1
ATOM 6401 N N . GLY A 1 795 ? -14.745 -14.927 26.762 1.00 86.50 795 GLY A N 1
ATOM 6402 C CA . GLY A 1 795 ? -14.184 -15.964 27.623 1.00 86.50 795 GLY A CA 1
ATOM 6403 C C . GLY A 1 795 ? -12.653 -16.015 27.642 1.00 86.50 795 GLY A C 1
ATOM 6404 O O . GLY A 1 795 ? -11.952 -15.079 27.258 1.00 86.50 795 GLY A O 1
ATOM 6405 N N . GLU A 1 796 ? -12.124 -17.133 28.135 1.00 86.31 796 GLU A N 1
ATOM 6406 C CA . GLU A 1 796 ? -10.682 -17.336 28.314 1.00 86.31 796 GLU A CA 1
ATOM 6407 C C . GLU A 1 796 ? -9.948 -17.456 26.969 1.00 86.31 796 GLU A C 1
ATOM 6409 O O . GLU A 1 796 ? -8.905 -16.831 26.776 1.00 86.31 796 GLU A O 1
ATOM 6414 N N . ASN A 1 797 ? -10.552 -18.156 26.000 1.00 87.94 797 ASN A N 1
ATOM 6415 C CA . ASN A 1 797 ? -10.016 -18.308 24.644 1.00 87.94 797 ASN A CA 1
ATOM 6416 C C . ASN A 1 797 ? -9.885 -16.965 23.916 1.00 87.94 797 ASN A C 1
ATOM 6418 O O . ASN A 1 797 ? -8.863 -16.721 23.273 1.00 87.94 797 ASN A O 1
ATOM 6422 N N . GLY A 1 798 ? -10.875 -16.077 24.054 1.00 89.88 798 GLY A N 1
ATOM 6423 C CA . GLY A 1 798 ? -10.804 -14.741 23.469 1.00 89.88 798 GLY A CA 1
ATOM 6424 C C . GLY A 1 798 ? -9.717 -13.874 24.098 1.00 89.88 798 GLY A C 1
ATOM 6425 O O . GLY A 1 798 ? -9.026 -13.141 23.392 1.00 89.88 798 GLY A O 1
ATOM 6426 N N . GLY A 1 799 ? -9.476 -14.032 25.404 1.00 90.81 799 GLY A N 1
ATOM 6427 C CA . GLY A 1 799 ? -8.327 -13.426 26.079 1.00 90.81 799 GLY A CA 1
ATOM 6428 C C . GLY A 1 799 ? -6.984 -13.906 25.517 1.00 90.81 799 GLY A C 1
ATOM 6429 O O . GLY A 1 799 ? -6.107 -13.082 25.259 1.00 90.81 799 GLY A O 1
ATOM 6430 N N . ILE A 1 800 ? -6.834 -15.213 25.269 1.00 92.06 800 ILE A N 1
ATOM 6431 C CA . ILE A 1 800 ? -5.620 -15.791 24.666 1.00 92.06 800 ILE A CA 1
ATOM 6432 C C . ILE A 1 800 ? -5.409 -15.240 23.251 1.00 92.06 800 ILE A C 1
ATOM 6434 O O . ILE A 1 800 ? -4.306 -14.787 22.936 1.00 92.06 800 ILE A O 1
ATOM 6438 N N . LEU A 1 801 ? -6.454 -15.236 22.414 1.00 94.81 801 LEU A N 1
ATOM 6439 C CA . LEU A 1 801 ? -6.375 -14.714 21.048 1.00 94.81 801 LEU A CA 1
ATOM 6440 C C . LEU A 1 801 ? -5.973 -13.239 21.038 1.00 94.81 801 LEU A C 1
ATOM 6442 O O . LEU A 1 801 ? -5.073 -12.848 20.296 1.00 94.81 801 LEU A O 1
ATOM 6446 N N . LEU A 1 802 ? -6.603 -12.431 21.895 1.00 94.75 802 LEU A N 1
ATOM 6447 C CA . LEU A 1 802 ? -6.319 -11.004 22.012 1.00 94.75 802 LEU A CA 1
ATOM 6448 C C . LEU A 1 802 ? -4.873 -10.751 22.446 1.00 94.75 802 LEU A C 1
ATOM 6450 O O . LEU A 1 802 ? -4.192 -9.905 21.870 1.00 94.75 802 LEU A O 1
ATOM 6454 N N . THR A 1 803 ? -4.374 -11.516 23.417 1.00 94.19 803 THR A N 1
ATOM 6455 C CA . THR A 1 803 ? -2.969 -11.457 23.830 1.00 94.19 803 THR A CA 1
ATOM 6456 C C . THR A 1 803 ? -2.028 -11.769 22.665 1.00 94.19 803 THR A C 1
ATOM 6458 O O . THR A 1 803 ? -1.070 -11.025 22.447 1.00 94.19 803 THR A O 1
ATOM 6461 N N . GLN A 1 804 ? -2.296 -12.821 21.885 1.00 95.94 804 GLN A N 1
ATOM 6462 C CA . GLN A 1 804 ? -1.455 -13.170 20.733 1.00 95.94 804 GLN A CA 1
ATOM 6463 C C . GLN A 1 804 ? -1.522 -12.122 19.620 1.00 95.94 804 GLN A C 1
ATOM 6465 O O . GLN A 1 804 ? -0.495 -11.798 19.020 1.00 95.94 804 GLN A O 1
ATOM 6470 N N . LEU A 1 805 ? -2.694 -11.537 19.376 1.00 96.88 805 LEU A N 1
ATOM 6471 C CA . LEU A 1 805 ? -2.863 -10.459 18.408 1.00 96.88 805 LEU A CA 1
ATOM 6472 C C . LEU A 1 805 ? -2.042 -9.221 18.801 1.00 96.88 805 LEU A C 1
ATOM 6474 O O . LEU A 1 805 ? -1.277 -8.706 17.988 1.00 96.88 805 LEU A O 1
ATOM 6478 N N . ILE A 1 806 ? -2.151 -8.769 20.056 1.00 96.00 806 ILE A N 1
ATOM 6479 C CA . ILE A 1 806 ? -1.408 -7.603 20.564 1.00 96.00 806 ILE A CA 1
ATOM 6480 C C . ILE A 1 806 ? 0.105 -7.843 20.487 1.00 96.00 806 ILE A C 1
ATOM 6482 O O . ILE A 1 806 ? 0.857 -6.963 20.057 1.00 96.00 806 ILE A O 1
ATOM 6486 N N . ASN A 1 807 ? 0.560 -9.042 20.859 1.00 95.31 807 ASN A N 1
ATOM 6487 C CA . ASN A 1 807 ? 1.970 -9.408 20.754 1.00 95.31 807 ASN A CA 1
ATOM 6488 C C . ASN A 1 807 ? 2.443 -9.408 19.293 1.00 95.31 807 ASN A C 1
ATOM 6490 O O . ASN A 1 807 ? 3.518 -8.894 19.007 1.00 95.31 807 ASN A O 1
ATOM 6494 N N . THR A 1 808 ? 1.625 -9.903 18.362 1.00 97.12 808 THR A N 1
ATOM 6495 C CA . THR A 1 808 ? 1.938 -9.912 16.922 1.00 97.12 808 THR A CA 1
ATOM 6496 C C . THR A 1 808 ? 2.094 -8.499 16.364 1.00 97.12 808 THR A C 1
ATOM 6498 O O . THR A 1 808 ? 3.086 -8.190 15.708 1.00 97.12 808 THR A O 1
ATOM 6501 N N . LEU A 1 809 ? 1.169 -7.597 16.696 1.00 97.44 809 LEU A N 1
ATOM 6502 C CA . LEU A 1 809 ? 1.262 -6.187 16.306 1.00 97.44 809 LEU A CA 1
ATOM 6503 C C . LEU A 1 809 ? 2.510 -5.506 16.896 1.00 97.44 809 LEU A C 1
ATOM 6505 O O . LEU A 1 809 ? 3.182 -4.737 16.208 1.00 97.44 809 LEU A O 1
ATOM 6509 N N . SER A 1 810 ? 2.855 -5.828 18.146 1.00 95.12 810 SER A N 1
ATOM 6510 C CA . SER A 1 810 ? 4.076 -5.332 18.802 1.00 95.12 810 SER A CA 1
ATOM 6511 C C . SER A 1 810 ? 5.337 -5.838 18.096 1.00 95.12 810 SER A C 1
ATOM 6513 O O . SER A 1 810 ? 6.254 -5.068 17.810 1.00 95.12 810 SER A O 1
ATOM 6515 N N . ASN A 1 811 ? 5.361 -7.121 17.734 1.00 94.31 811 ASN A N 1
ATOM 6516 C CA . ASN A 1 811 ? 6.469 -7.732 17.009 1.00 94.31 811 ASN A CA 1
ATOM 6517 C C . ASN A 1 811 ? 6.657 -7.118 15.619 1.00 94.31 811 ASN A C 1
ATOM 6519 O O . ASN A 1 811 ? 7.794 -6.979 15.185 1.00 94.31 811 ASN A O 1
ATOM 6523 N N . PHE A 1 812 ? 5.595 -6.687 14.930 1.00 96.44 812 PHE A N 1
ATOM 6524 C CA . PHE A 1 812 ? 5.741 -5.963 13.663 1.00 96.44 812 PHE A CA 1
ATOM 6525 C C . PHE A 1 812 ? 6.406 -4.598 13.843 1.00 96.44 812 PHE A C 1
ATOM 6527 O O . PHE A 1 812 ? 7.250 -4.214 13.030 1.00 96.44 812 PHE A O 1
ATOM 6534 N N . ILE A 1 813 ? 6.084 -3.862 14.908 1.00 94.31 813 ILE A N 1
ATOM 6535 C CA . ILE A 1 813 ? 6.779 -2.603 15.216 1.00 94.31 813 ILE A CA 1
ATOM 6536 C C . ILE A 1 813 ? 8.264 -2.885 15.458 1.00 94.31 813 ILE A C 1
ATOM 6538 O O . ILE A 1 813 ? 9.119 -2.255 14.832 1.00 94.31 813 ILE A O 1
ATOM 6542 N N . TYR A 1 814 ? 8.567 -3.897 16.272 1.00 90.88 814 TYR A N 1
ATOM 6543 C CA . TYR A 1 814 ? 9.939 -4.316 16.547 1.00 90.88 814 TYR A CA 1
ATOM 6544 C C . TYR A 1 814 ? 10.692 -4.759 15.278 1.00 90.88 814 TYR A C 1
ATOM 6546 O O . TYR A 1 814 ? 11.786 -4.270 14.990 1.00 90.88 814 TYR A O 1
ATOM 6554 N N . ALA A 1 815 ? 10.090 -5.632 14.466 1.00 91.12 815 ALA A N 1
ATOM 6555 C CA . ALA A 1 815 ? 10.648 -6.138 13.212 1.00 91.12 815 ALA A CA 1
ATOM 6556 C C . ALA A 1 815 ? 10.853 -5.026 12.172 1.00 91.12 815 ALA A C 1
ATOM 6558 O O . ALA A 1 815 ? 11.748 -5.115 11.332 1.00 91.12 815 ALA A O 1
ATOM 6559 N N . SER A 1 816 ? 10.076 -3.943 12.239 1.00 91.75 816 SER A N 1
ATOM 6560 C CA . SER A 1 816 ? 10.246 -2.769 11.372 1.00 91.75 816 SER A CA 1
ATOM 6561 C C . SER A 1 816 ? 11.467 -1.921 11.740 1.00 91.75 816 SER A C 1
ATOM 6563 O O . SER A 1 816 ? 11.926 -1.114 10.926 1.00 91.75 816 SER A O 1
ATOM 6565 N N . GLY A 1 817 ? 12.018 -2.088 12.947 1.00 85.94 817 GLY A N 1
ATOM 6566 C CA . GLY A 1 817 ? 13.160 -1.324 13.441 1.00 85.94 817 GLY A CA 1
ATOM 6567 C C . GLY A 1 817 ? 12.916 0.187 13.383 1.00 85.94 817 GLY A C 1
ATOM 6568 O O . GLY A 1 817 ? 11.824 0.674 13.672 1.00 85.94 817 GLY A O 1
ATOM 6569 N N . PHE A 1 818 ? 13.923 0.952 12.960 1.00 82.75 818 PHE A N 1
ATOM 6570 C CA . PHE A 1 818 ? 13.847 2.418 12.849 1.00 82.75 818 PHE A CA 1
ATOM 6571 C C . PHE A 1 818 ? 13.232 2.923 11.529 1.00 82.75 818 PHE A C 1
ATOM 6573 O O . PHE A 1 818 ? 13.443 4.078 11.154 1.00 82.75 818 PHE A O 1
ATOM 6580 N N . HIS A 1 819 ? 12.487 2.087 10.799 1.00 86.81 819 HIS A N 1
ATOM 6581 C CA . HIS A 1 819 ? 11.793 2.529 9.590 1.00 86.81 819 HIS A CA 1
ATOM 6582 C C . HIS A 1 819 ? 10.747 3.622 9.920 1.00 86.81 819 HIS A C 1
ATOM 6584 O O . HIS A 1 819 ? 10.117 3.553 10.977 1.00 86.81 819 HIS A O 1
ATOM 6590 N N . PRO A 1 820 ? 10.504 4.625 9.046 1.00 83.19 820 PRO A N 1
ATOM 6591 C CA . PRO A 1 820 ? 9.532 5.692 9.316 1.00 83.19 820 PRO A CA 1
ATOM 6592 C C . PRO A 1 820 ? 8.129 5.192 9.690 1.00 83.19 820 PRO A C 1
ATOM 6594 O O . PRO A 1 820 ? 7.482 5.779 10.556 1.00 83.19 820 PRO A O 1
ATOM 6597 N N . ASN A 1 821 ? 7.697 4.073 9.096 1.00 87.56 821 ASN A N 1
ATOM 6598 C CA . ASN A 1 821 ? 6.402 3.446 9.381 1.00 87.56 821 ASN A CA 1
ATOM 6599 C C . ASN A 1 821 ? 6.267 2.995 10.846 1.00 87.56 821 ASN A C 1
ATOM 6601 O O . ASN A 1 821 ? 5.171 3.074 11.396 1.00 87.56 821 ASN A O 1
ATOM 6605 N N . SER A 1 822 ? 7.362 2.586 11.503 1.00 89.44 822 SER A N 1
ATOM 6606 C CA . SER A 1 822 ? 7.344 2.105 12.893 1.00 89.44 822 SER A CA 1
ATOM 6607 C C . SER A 1 822 ? 6.801 3.147 13.864 1.00 89.44 822 SER A C 1
ATOM 6609 O O . SER A 1 822 ? 6.142 2.788 14.830 1.00 89.44 822 SER A O 1
ATOM 6611 N N . LYS A 1 823 ? 7.039 4.438 13.598 1.00 88.88 823 LYS A N 1
ATOM 6612 C CA . LYS A 1 823 ? 6.575 5.532 14.463 1.00 88.88 823 LYS A CA 1
ATOM 6613 C C . LYS A 1 823 ? 5.054 5.665 14.444 1.00 88.88 823 LYS A C 1
ATOM 6615 O O . LYS A 1 823 ? 4.435 5.815 15.492 1.00 88.88 823 LYS A O 1
ATOM 6620 N N . VAL A 1 824 ? 4.467 5.599 13.247 1.00 90.62 824 VAL A N 1
ATOM 6621 C CA . VAL A 1 824 ? 3.014 5.707 13.052 1.00 90.62 824 VAL A CA 1
ATOM 6622 C C . VAL A 1 824 ? 2.326 4.478 13.641 1.00 90.62 824 VAL A C 1
ATOM 6624 O O . VAL A 1 824 ? 1.432 4.619 14.465 1.00 90.62 824 VAL A O 1
ATOM 6627 N N . MET A 1 825 ? 2.830 3.280 13.328 1.00 94.19 825 MET A N 1
ATOM 6628 C CA . MET A 1 825 ? 2.291 2.032 13.878 1.00 94.19 825 MET A CA 1
ATOM 6629 C C . MET A 1 825 ? 2.405 1.964 15.406 1.00 94.19 825 MET A C 1
ATOM 6631 O O . MET A 1 825 ? 1.485 1.482 16.056 1.00 94.19 825 MET A O 1
ATOM 6635 N N . ALA A 1 826 ? 3.499 2.460 15.997 1.00 91.94 826 ALA A N 1
ATOM 6636 C CA . ALA A 1 826 ? 3.656 2.518 17.451 1.00 91.94 826 ALA A CA 1
ATOM 6637 C C . ALA A 1 826 ? 2.634 3.449 18.112 1.00 91.94 826 ALA A C 1
ATOM 6639 O O . ALA A 1 826 ? 2.061 3.106 19.144 1.00 91.94 826 ALA A O 1
ATOM 6640 N N . ASN A 1 827 ? 2.370 4.609 17.507 1.00 90.69 827 ASN A N 1
ATOM 6641 C CA . ASN A 1 827 ? 1.339 5.519 17.993 1.00 90.69 827 ASN A CA 1
ATOM 6642 C C . ASN A 1 827 ? -0.056 4.882 17.900 1.00 90.69 827 ASN A C 1
ATOM 6644 O O . ASN A 1 827 ? -0.811 4.889 18.870 1.00 90.69 827 ASN A O 1
ATOM 6648 N N . ASP A 1 828 ? -0.367 4.275 16.758 1.00 93.31 828 ASP A N 1
ATOM 6649 C CA . ASP A 1 828 ? -1.673 3.668 16.514 1.00 93.31 828 ASP A CA 1
ATOM 6650 C C . ASP A 1 828 ? -1.904 2.423 17.378 1.00 93.31 828 ASP A C 1
ATOM 6652 O O . ASP A 1 828 ? -3.010 2.232 17.888 1.00 93.31 828 ASP A O 1
ATOM 6656 N N . LEU A 1 829 ? -0.866 1.606 17.612 1.00 94.31 829 LEU A N 1
ATOM 6657 C CA . LEU A 1 829 ? -0.950 0.480 18.539 1.00 94.31 829 LEU A CA 1
ATOM 6658 C C . LEU A 1 829 ? -1.209 0.969 19.960 1.00 94.31 829 LEU A C 1
ATOM 6660 O O . LEU A 1 829 ? -2.069 0.409 20.634 1.00 94.31 829 LEU A O 1
ATOM 6664 N N . PHE A 1 830 ? -0.495 2.003 20.414 1.00 90.12 830 PHE A N 1
ATOM 6665 C CA . PHE A 1 830 ? -0.680 2.550 21.755 1.00 90.12 830 PHE A CA 1
ATOM 6666 C C . PHE A 1 830 ? -2.121 3.037 21.968 1.00 90.12 830 PHE A C 1
ATOM 6668 O O . PHE A 1 830 ? -2.763 2.635 22.939 1.00 90.12 830 PHE A O 1
ATOM 6675 N N . GLU A 1 831 ? -2.668 3.825 21.039 1.00 89.12 831 GLU A N 1
ATOM 6676 C CA . GLU A 1 831 ? -4.061 4.296 21.113 1.00 89.12 831 GLU A CA 1
ATOM 6677 C C . GLU A 1 831 ? -5.084 3.150 21.012 1.00 89.12 831 GLU A C 1
ATOM 6679 O O . GLU A 1 831 ? -6.168 3.239 21.590 1.00 89.12 831 GLU A O 1
ATOM 6684 N N . LEU A 1 832 ? -4.747 2.051 20.328 1.00 91.44 832 LEU A N 1
ATOM 6685 C CA . LEU A 1 832 ? -5.596 0.861 20.256 1.00 91.44 832 LEU A CA 1
ATOM 6686 C C . LEU A 1 832 ? -5.637 0.084 21.580 1.00 91.44 832 LEU A C 1
ATOM 6688 O O . LEU A 1 832 ? -6.712 -0.319 22.023 1.00 91.44 832 LEU A O 1
ATOM 6692 N N . VAL A 1 833 ? -4.475 -0.174 22.190 1.00 91.06 833 VAL A N 1
ATOM 6693 C CA . VAL A 1 833 ? -4.363 -1.080 23.348 1.00 91.06 833 VAL A CA 1
ATOM 6694 C C . VAL A 1 833 ? -4.631 -0.382 24.674 1.00 91.06 833 VAL A C 1
ATOM 6696 O O . VAL A 1 833 ? -5.091 -1.024 25.619 1.00 91.06 833 VAL A O 1
ATOM 6699 N N . TRP A 1 834 ? -4.374 0.925 24.768 1.00 89.12 834 TRP A N 1
ATOM 6700 C CA . TRP A 1 834 ? -4.493 1.662 26.024 1.00 89.12 834 TRP A CA 1
ATOM 6701 C C . TRP A 1 834 ? -5.904 1.635 26.645 1.00 89.12 834 TRP A C 1
ATOM 6703 O O . TRP A 1 834 ? -6.015 1.408 27.854 1.00 89.12 834 TRP A O 1
ATOM 6713 N N . PRO A 1 835 ? -7.008 1.775 25.879 1.00 89.50 835 PRO A N 1
ATOM 6714 C CA . PRO A 1 835 ? -8.363 1.645 26.423 1.00 89.50 835 PRO A CA 1
ATOM 6715 C C . PRO A 1 835 ? -8.645 0.288 27.090 1.00 89.50 835 PRO A C 1
ATOM 6717 O O . PRO A 1 835 ? -9.508 0.200 27.961 1.00 89.50 835 PRO A O 1
ATOM 6720 N N . LEU A 1 836 ? -7.897 -0.761 26.728 1.00 88.75 836 LEU A N 1
ATOM 6721 C CA . LEU A 1 836 ? -8.067 -2.125 27.235 1.00 88.75 836 LEU A CA 1
ATOM 6722 C C . LEU A 1 836 ? -7.325 -2.382 28.562 1.00 88.75 836 LEU A C 1
ATOM 6724 O O . LEU A 1 836 ? -7.396 -3.485 29.103 1.00 88.75 836 LEU A O 1
ATOM 6728 N N . GLN A 1 837 ? -6.625 -1.387 29.121 1.00 87.38 837 GLN A N 1
ATOM 6729 C CA . GLN A 1 837 ? -5.779 -1.510 30.324 1.00 87.38 837 GLN A CA 1
ATOM 6730 C C . GLN A 1 837 ? -6.485 -2.088 31.569 1.00 87.38 837 GLN A C 1
ATOM 6732 O O . GLN A 1 837 ? -5.835 -2.621 32.469 1.00 87.38 837 GLN A O 1
ATOM 6737 N N . PHE A 1 838 ? -7.816 -2.000 31.632 1.00 86.69 838 PHE A N 1
ATOM 6738 C CA . PHE A 1 838 ? -8.629 -2.521 32.735 1.00 86.69 838 PHE A CA 1
ATOM 6739 C C . PHE A 1 838 ? -9.138 -3.952 32.504 1.00 86.69 838 PHE A C 1
ATOM 6741 O O . PHE A 1 838 ? -10.030 -4.395 33.222 1.00 86.69 838 PHE A O 1
ATOM 6748 N N . ALA A 1 839 ? -8.592 -4.680 31.525 1.00 88.44 839 ALA A N 1
ATOM 6749 C CA . ALA A 1 839 ? -8.976 -6.062 31.257 1.00 88.44 839 ALA A CA 1
ATOM 6750 C C . ALA A 1 839 ? -8.876 -6.942 32.517 1.00 88.44 839 ALA A C 1
ATOM 6752 O O . ALA A 1 839 ? -7.875 -6.917 33.241 1.00 88.44 839 ALA A O 1
ATOM 6753 N N . GLU A 1 840 ? -9.899 -7.762 32.765 1.00 86.50 840 GLU A N 1
ATOM 6754 C CA . GLU A 1 840 ? -9.936 -8.664 33.923 1.00 86.50 840 GLU A CA 1
ATOM 6755 C C . GLU A 1 840 ? -8.843 -9.738 33.834 1.00 86.50 840 GLU A C 1
ATOM 6757 O O . GLU A 1 840 ? -8.191 -10.059 34.833 1.00 86.50 840 GLU A O 1
ATOM 6762 N N . ASN A 1 841 ? -8.572 -10.229 32.620 1.00 88.25 841 ASN A N 1
ATOM 6763 C CA . ASN A 1 841 ? -7.557 -11.243 32.364 1.00 88.25 841 ASN A CA 1
ATOM 6764 C C . ASN A 1 841 ? -6.127 -10.663 32.513 1.00 88.25 841 ASN A C 1
ATOM 6766 O O . ASN A 1 841 ? -5.741 -9.767 31.752 1.00 88.25 841 ASN A O 1
ATOM 6770 N N . PRO A 1 842 ? -5.295 -11.193 33.436 1.00 88.06 842 PRO A N 1
ATOM 6771 C CA . PRO A 1 842 ? -3.912 -10.752 33.609 1.00 88.06 842 PRO A CA 1
ATOM 6772 C C . PRO A 1 842 ? -3.025 -10.928 32.369 1.00 88.06 842 PRO A C 1
ATOM 6774 O O . PRO A 1 842 ? -2.118 -10.130 32.163 1.00 88.06 842 PRO A O 1
ATOM 6777 N N . GLN A 1 843 ? -3.252 -11.945 31.528 1.00 88.19 843 GLN A N 1
ATOM 6778 C CA . GLN A 1 843 ? -2.502 -12.127 30.274 1.00 88.19 843 GLN A CA 1
ATOM 6779 C C . GLN A 1 843 ? -2.718 -10.955 29.314 1.00 88.19 843 GLN A C 1
ATOM 6781 O O . GLN A 1 843 ? -1.753 -10.434 28.757 1.00 88.19 843 GLN A O 1
ATOM 6786 N N . VAL A 1 844 ? -3.961 -10.481 29.207 1.00 92.25 844 VAL A N 1
ATOM 6787 C CA . VAL A 1 844 ? -4.317 -9.339 28.358 1.00 92.25 844 VAL A CA 1
ATOM 6788 C C . VAL A 1 844 ? -3.662 -8.062 28.887 1.00 92.25 844 VAL A C 1
ATOM 6790 O O . VAL A 1 844 ? -3.002 -7.352 28.125 1.00 92.25 844 VAL A O 1
ATOM 6793 N N . ARG A 1 845 ? -3.730 -7.811 30.205 1.00 93.06 845 ARG A N 1
ATOM 6794 C CA . ARG A 1 845 ? -3.034 -6.668 30.830 1.00 93.06 845 ARG A CA 1
ATOM 6795 C C . ARG A 1 845 ? -1.524 -6.706 30.591 1.00 93.06 845 ARG A C 1
ATOM 6797 O O . ARG A 1 845 ? -0.944 -5.686 30.220 1.00 93.06 845 ARG A O 1
ATOM 6804 N N . ARG A 1 846 ? -0.889 -7.875 30.730 1.00 91.50 846 ARG A N 1
ATOM 6805 C CA . ARG A 1 846 ? 0.542 -8.055 30.432 1.00 91.50 846 ARG A CA 1
ATOM 6806 C C . ARG A 1 846 ? 0.872 -7.724 28.981 1.00 91.50 846 ARG A C 1
ATOM 6808 O O . ARG A 1 846 ? 1.816 -6.974 28.754 1.00 91.50 846 ARG A O 1
ATOM 6815 N N . SER A 1 847 ? 0.093 -8.215 28.013 1.00 93.19 847 SER A N 1
ATOM 6816 C CA . SER A 1 847 ? 0.314 -7.889 26.595 1.00 93.19 847 SER A CA 1
ATOM 6817 C C . SER A 1 847 ? 0.131 -6.404 26.289 1.00 93.19 847 SER A C 1
ATOM 6819 O O . SER A 1 847 ? 0.895 -5.853 25.506 1.00 93.19 847 SER A O 1
ATOM 6821 N N . ILE A 1 848 ? -0.808 -5.718 26.948 1.00 93.19 848 ILE A N 1
ATOM 6822 C CA . ILE A 1 848 ? -1.008 -4.270 26.774 1.00 93.19 848 ILE A CA 1
ATOM 6823 C C . ILE A 1 848 ? 0.195 -3.484 27.302 1.00 93.19 848 ILE A C 1
ATOM 6825 O O . ILE A 1 848 ? 0.696 -2.586 26.625 1.00 93.19 848 ILE A O 1
ATOM 6829 N N . LEU A 1 849 ? 0.691 -3.830 28.495 1.00 91.06 849 LEU A N 1
ATOM 6830 C CA . LEU A 1 849 ? 1.887 -3.204 29.066 1.00 91.06 849 LEU A CA 1
ATOM 6831 C C . LEU A 1 849 ? 3.129 -3.514 28.219 1.00 91.06 849 LEU A C 1
ATOM 6833 O O . LEU A 1 849 ? 3.938 -2.626 27.971 1.00 91.06 849 LEU A O 1
ATOM 6837 N N . SER A 1 850 ? 3.246 -4.746 27.722 1.00 90.75 850 SER A N 1
ATOM 6838 C CA . SER A 1 850 ? 4.295 -5.153 26.786 1.00 90.75 850 SER A CA 1
ATOM 6839 C C . SER A 1 850 ? 4.291 -4.311 25.515 1.00 90.75 850 SER A C 1
ATOM 6841 O O . SER A 1 850 ? 5.310 -3.729 25.151 1.00 90.75 850 SER A O 1
ATOM 6843 N N . ALA A 1 851 ? 3.131 -4.208 24.866 1.00 92.56 851 ALA A N 1
ATOM 6844 C CA . ALA A 1 851 ? 2.946 -3.419 23.658 1.00 92.56 851 ALA A CA 1
ATOM 6845 C C . ALA A 1 851 ? 3.267 -1.945 23.906 1.00 92.56 851 ALA A C 1
ATOM 6847 O O . ALA A 1 851 ? 4.004 -1.332 23.137 1.00 92.56 851 ALA A O 1
ATOM 6848 N N . SER A 1 852 ? 2.786 -1.396 25.024 1.00 89.56 852 SER A N 1
ATOM 6849 C CA . SER A 1 852 ? 3.059 -0.012 25.419 1.00 89.56 852 SER A CA 1
ATOM 6850 C C . SER A 1 852 ? 4.559 0.237 25.568 1.00 89.56 852 SER A C 1
ATOM 6852 O O . SER A 1 852 ? 5.074 1.213 25.031 1.00 89.56 852 SER A O 1
ATOM 6854 N N . LEU A 1 853 ? 5.272 -0.670 26.242 1.00 88.06 853 LEU A N 1
ATOM 6855 C CA . LEU A 1 853 ? 6.722 -0.592 26.403 1.00 88.06 853 LEU A CA 1
ATOM 6856 C C . LEU A 1 853 ? 7.460 -0.723 25.063 1.00 88.06 853 LEU A C 1
ATOM 6858 O O . LEU A 1 853 ? 8.405 0.022 24.823 1.00 88.06 853 LEU A O 1
ATOM 6862 N N . CYS A 1 854 ? 7.007 -1.621 24.184 1.00 88.56 854 CYS A N 1
ATOM 6863 C CA . CYS A 1 854 ? 7.550 -1.794 22.837 1.00 88.56 854 CYS A CA 1
ATOM 6864 C C . CYS A 1 854 ? 7.376 -0.534 21.975 1.00 88.56 854 CYS A C 1
ATOM 6866 O O . CYS A 1 854 ? 8.252 -0.229 21.173 1.00 88.56 854 CYS A O 1
ATOM 6868 N N . CYS A 1 855 ? 6.297 0.229 22.160 1.00 89.56 855 CYS A N 1
ATOM 6869 C CA . CYS A 1 855 ? 6.047 1.453 21.400 1.00 89.56 855 CYS A CA 1
ATOM 6870 C C . CYS A 1 855 ? 6.980 2.608 21.800 1.00 89.56 855 CYS A C 1
ATOM 6872 O O . CYS A 1 855 ? 7.382 3.376 20.927 1.00 89.56 855 CYS A O 1
ATOM 6874 N N . LEU A 1 856 ? 7.352 2.732 23.084 1.00 84.44 856 LEU A N 1
ATOM 6875 C CA . LEU A 1 856 ? 8.072 3.907 23.608 1.00 84.44 856 LEU A CA 1
ATOM 6876 C C . LEU A 1 856 ? 9.332 4.300 22.811 1.00 84.44 856 LEU A C 1
ATOM 6878 O O . LEU A 1 856 ? 9.444 5.478 22.479 1.00 84.44 856 LEU A O 1
ATOM 6882 N N . PRO A 1 857 ? 10.250 3.384 22.432 1.00 84.56 857 PRO A N 1
ATOM 6883 C CA . PRO A 1 857 ? 11.460 3.750 21.688 1.00 84.56 857 PRO A CA 1
ATOM 6884 C C . PRO A 1 857 ? 11.193 4.296 20.277 1.00 84.56 857 PRO A C 1
ATOM 6886 O O . PRO A 1 857 ? 12.067 4.924 19.680 1.00 84.56 857 PRO A O 1
ATOM 6889 N N . HIS A 1 858 ? 10.007 4.032 19.722 1.00 84.50 858 HIS A N 1
ATOM 6890 C CA . HIS A 1 858 ? 9.614 4.464 18.381 1.00 84.50 858 HIS A CA 1
ATOM 6891 C C . HIS A 1 858 ? 8.795 5.761 18.391 1.00 84.50 858 HIS A C 1
ATOM 6893 O O . HIS A 1 858 ? 8.627 6.379 17.336 1.00 84.50 858 HIS A O 1
ATOM 6899 N N . LEU A 1 859 ? 8.299 6.193 19.553 1.00 81.31 859 LEU A N 1
ATOM 6900 C CA . LEU A 1 859 ? 7.522 7.420 19.677 1.00 81.31 859 LEU A CA 1
ATOM 6901 C C . LEU A 1 859 ? 8.455 8.639 19.783 1.00 81.31 859 LEU A C 1
ATOM 6903 O O . LEU A 1 859 ? 9.399 8.627 20.571 1.00 81.31 859 LEU A O 1
ATOM 6907 N N . PRO A 1 860 ? 8.220 9.706 19.001 1.00 75.50 860 PRO A N 1
ATOM 6908 C CA . PRO A 1 860 ? 8.946 10.959 19.163 1.00 75.50 860 PRO A CA 1
ATOM 6909 C C . PRO A 1 860 ? 8.599 11.615 20.509 1.00 75.50 860 PRO A C 1
ATOM 6911 O O . PRO A 1 860 ? 7.486 11.460 21.020 1.00 75.50 860 PRO A O 1
ATOM 6914 N N . GLU A 1 861 ? 9.556 12.351 21.078 1.00 74.25 861 GLU A N 1
ATOM 6915 C CA . GLU A 1 861 ? 9.461 12.952 22.416 1.00 74.25 861 GLU A CA 1
ATOM 6916 C C . GLU A 1 861 ? 8.219 13.847 22.552 1.00 74.25 861 GLU A C 1
ATOM 6918 O O . GLU A 1 861 ? 7.542 13.828 23.577 1.00 74.25 861 GLU A O 1
ATOM 6923 N N . GLU A 1 862 ? 7.824 14.536 21.479 1.00 72.88 862 GLU A N 1
ATOM 6924 C CA . GLU A 1 862 ? 6.628 15.378 21.441 1.00 72.88 862 GLU A CA 1
ATOM 6925 C C . GLU A 1 862 ? 5.330 14.576 21.624 1.00 72.88 862 GLU A C 1
ATOM 6927 O O . GLU A 1 862 ? 4.403 15.052 22.281 1.00 72.88 862 GLU A O 1
ATOM 6932 N N . ILE A 1 863 ? 5.259 13.353 21.083 1.00 68.38 863 ILE A N 1
ATOM 6933 C CA . ILE A 1 863 ? 4.102 12.457 21.248 1.00 68.38 863 ILE A CA 1
ATOM 6934 C C . ILE A 1 863 ? 4.114 11.836 22.645 1.00 68.38 863 ILE A C 1
ATOM 6936 O O . ILE A 1 863 ? 3.068 11.745 23.285 1.00 68.38 863 ILE A O 1
ATOM 6940 N N . VAL A 1 864 ? 5.281 11.461 23.173 1.00 73.31 864 VAL A N 1
ATOM 6941 C CA . VAL A 1 864 ? 5.385 10.947 24.549 1.00 73.31 864 VAL A CA 1
ATOM 6942 C C . VAL A 1 864 ? 4.938 12.016 25.553 1.00 73.31 864 VAL A C 1
ATOM 6944 O O . VAL A 1 864 ? 4.109 11.749 26.427 1.00 73.31 864 VAL A O 1
ATOM 6947 N N . VAL A 1 865 ? 5.401 13.256 25.392 1.00 70.75 865 VAL A N 1
ATOM 6948 C CA . VAL A 1 865 ? 5.014 14.382 26.252 1.00 70.75 865 VAL A CA 1
ATOM 6949 C C . VAL A 1 865 ? 3.539 14.759 26.053 1.00 70.75 865 VAL A C 1
ATOM 6951 O O . VAL A 1 865 ? 2.795 14.888 27.029 1.00 70.75 865 VAL A O 1
ATOM 6954 N N . GLY A 1 866 ? 3.089 14.904 24.805 1.00 67.19 866 GLY A N 1
ATOM 6955 C CA . GLY A 1 866 ? 1.746 15.381 24.460 1.00 67.19 866 GLY A CA 1
ATOM 6956 C C . GLY A 1 866 ? 0.622 14.357 24.646 1.00 67.19 866 GLY A C 1
ATOM 6957 O O . GLY A 1 866 ? -0.491 14.737 25.003 1.00 67.19 866 GLY A O 1
ATOM 6958 N N . SER A 1 867 ? 0.898 13.066 24.456 1.00 63.72 867 SER A N 1
ATOM 6959 C CA . SER A 1 867 ? -0.126 12.009 24.450 1.00 63.72 867 SER A CA 1
ATOM 6960 C C . SER A 1 867 ? -0.059 11.094 25.674 1.00 63.72 867 SER A C 1
ATOM 6962 O O . SER A 1 867 ? -1.104 10.645 26.139 1.00 63.72 867 SER A O 1
ATOM 6964 N N . ILE A 1 868 ? 1.130 10.842 26.240 1.00 70.00 868 ILE A N 1
ATOM 6965 C CA . ILE A 1 868 ? 1.308 9.928 27.385 1.00 70.00 868 ILE A CA 1
ATOM 6966 C C . ILE A 1 868 ? 1.431 10.715 28.695 1.00 70.00 868 ILE A C 1
ATOM 6968 O O . ILE A 1 868 ? 0.627 10.520 29.606 1.00 70.00 868 ILE A O 1
ATOM 6972 N N . LEU A 1 869 ? 2.393 11.639 28.795 1.00 73.94 869 LEU A N 1
ATOM 6973 C CA . LEU A 1 869 ? 2.632 12.404 30.028 1.00 73.94 869 LEU A CA 1
ATOM 6974 C C . LEU A 1 869 ? 1.532 13.434 30.317 1.00 73.94 869 LEU A C 1
ATOM 6976 O O . LEU A 1 869 ? 1.220 13.689 31.480 1.00 73.94 869 LEU A O 1
ATOM 6980 N N . SER A 1 870 ? 0.902 13.989 29.279 1.00 76.69 870 SER A N 1
ATOM 6981 C CA . SER A 1 870 ? -0.199 14.952 29.430 1.00 76.69 870 SER A CA 1
ATOM 6982 C C . SER A 1 870 ? -1.519 14.318 29.892 1.00 76.69 870 SER A C 1
ATOM 6984 O O . SER A 1 870 ? -2.424 15.041 30.308 1.00 76.69 870 SER A O 1
ATOM 6986 N N . ARG A 1 871 ? -1.654 12.981 29.856 1.00 79.81 871 ARG A N 1
ATOM 6987 C CA . ARG A 1 871 ? -2.837 12.253 30.344 1.00 79.81 871 ARG A CA 1
ATOM 6988 C C . ARG A 1 871 ? -2.585 11.776 31.787 1.00 79.81 871 ARG A C 1
ATOM 6990 O O . ARG A 1 871 ? -2.011 10.705 31.983 1.00 79.81 871 ARG A O 1
ATOM 6997 N N . PRO A 1 872 ? -3.039 12.498 32.833 1.00 78.19 872 PRO A N 1
ATOM 6998 C CA . PRO A 1 872 ? -2.771 12.117 34.227 1.00 78.19 872 PRO A CA 1
ATOM 6999 C C . PRO A 1 872 ? -3.359 10.746 34.595 1.00 78.19 872 PRO A C 1
ATOM 7001 O O . PRO A 1 872 ? -2.871 10.072 35.502 1.00 78.19 872 PRO A O 1
ATOM 7004 N N . GLU A 1 873 ? -4.389 10.315 33.869 1.00 83.00 873 GLU A N 1
ATOM 7005 C CA . GLU A 1 873 ? -5.008 8.995 33.974 1.00 83.00 873 GLU A CA 1
ATOM 7006 C C . GLU A 1 873 ? -4.018 7.866 33.664 1.00 83.00 873 GLU A C 1
ATOM 7008 O O . GLU A 1 873 ? -4.009 6.856 34.370 1.00 83.00 873 GLU A O 1
ATOM 7013 N N . VAL A 1 874 ? -3.134 8.072 32.680 1.00 83.25 874 VAL A N 1
ATOM 7014 C CA . VAL A 1 874 ? -2.121 7.102 32.243 1.00 83.25 874 VAL A CA 1
ATOM 7015 C C . VAL A 1 874 ? -1.099 6.860 33.346 1.00 83.25 874 VAL A C 1
ATOM 7017 O O . VAL A 1 874 ? -0.911 5.735 33.813 1.00 83.25 874 VAL A O 1
ATOM 7020 N N . LEU A 1 875 ? -0.492 7.943 33.835 1.00 84.25 875 LEU A N 1
ATOM 7021 C CA . LEU A 1 875 ? 0.504 7.890 34.904 1.00 84.25 875 LEU A CA 1
ATOM 7022 C C . LEU A 1 875 ? -0.087 7.339 36.204 1.00 84.25 875 LEU A C 1
ATOM 7024 O O . LEU A 1 875 ? 0.546 6.523 36.876 1.00 84.25 875 LEU A O 1
ATOM 7028 N N . LYS A 1 876 ? -1.318 7.734 36.550 1.00 87.00 876 LYS A N 1
ATOM 7029 C CA . LYS A 1 876 ? -2.012 7.224 37.737 1.00 87.00 876 LYS A CA 1
ATOM 7030 C C . LYS A 1 876 ? -2.310 5.730 37.615 1.00 87.00 876 LYS A C 1
ATOM 7032 O O . LYS A 1 876 ? -2.151 5.012 38.603 1.00 87.00 876 LYS A O 1
ATOM 7037 N N . HIS A 1 877 ? -2.727 5.256 36.438 1.00 88.69 877 HIS A N 1
ATOM 7038 C CA . HIS A 1 877 ? -2.938 3.831 36.203 1.00 88.69 877 HIS A CA 1
ATOM 7039 C C . HIS A 1 877 ? -1.626 3.059 36.355 1.00 88.69 877 HIS A C 1
ATOM 7041 O O . HIS A 1 877 ? -1.566 2.170 37.193 1.00 88.69 877 HIS A O 1
ATOM 7047 N N . LEU A 1 878 ? -0.541 3.462 35.686 1.00 88.94 878 LEU A N 1
ATOM 7048 C CA . LEU A 1 878 ? 0.767 2.802 35.816 1.00 88.94 878 LEU A CA 1
ATOM 7049 C C . LEU A 1 878 ? 1.292 2.803 37.269 1.00 88.94 878 LEU A C 1
ATOM 7051 O O . LEU A 1 878 ? 1.811 1.810 37.782 1.00 88.94 878 LEU A O 1
ATOM 7055 N N . GLN A 1 879 ? 1.124 3.899 38.009 1.00 90.19 879 GLN A N 1
ATOM 7056 C CA . GLN A 1 879 ? 1.514 3.943 39.425 1.00 90.19 879 GLN A CA 1
ATOM 7057 C C . GLN A 1 879 ? 0.673 3.012 40.309 1.00 90.19 879 GLN A C 1
ATOM 7059 O O . GLN A 1 879 ? 1.177 2.467 41.293 1.00 90.19 879 GLN A O 1
ATOM 7064 N N . ASN A 1 880 ? -0.606 2.832 39.982 1.00 90.56 880 ASN A N 1
ATOM 7065 C CA . ASN A 1 880 ? -1.468 1.886 40.677 1.00 90.56 880 ASN A CA 1
ATOM 7066 C C . ASN A 1 880 ? -1.121 0.446 40.293 1.00 90.56 880 ASN A C 1
ATOM 7068 O O . ASN A 1 880 ? -0.938 -0.373 41.189 1.00 90.56 880 ASN A O 1
ATOM 7072 N N . THR A 1 881 ? -0.965 0.152 39.005 1.00 90.50 881 THR A N 1
ATOM 7073 C CA . THR A 1 881 ? -0.641 -1.175 38.474 1.00 90.50 881 THR A CA 1
ATOM 7074 C C . THR A 1 881 ? 0.704 -1.659 39.001 1.00 90.50 881 THR A C 1
ATOM 7076 O O . THR A 1 881 ? 0.764 -2.754 39.543 1.00 90.50 881 THR A O 1
ATOM 7079 N N . SER A 1 882 ? 1.748 -0.819 39.010 1.00 91.50 882 SER A N 1
ATOM 7080 C CA . SER A 1 882 ? 3.061 -1.151 39.601 1.00 91.50 882 SER A CA 1
ATOM 7081 C C . SER A 1 882 ? 3.011 -1.534 41.089 1.00 91.50 882 SER A C 1
ATOM 7083 O O . SER A 1 882 ? 3.830 -2.332 41.544 1.00 91.50 882 SER A O 1
ATOM 7085 N N . LYS A 1 883 ? 2.047 -1.007 41.857 1.00 90.69 883 LYS A N 1
ATOM 7086 C CA . LYS A 1 883 ? 1.949 -1.223 43.313 1.00 90.69 883 LYS A CA 1
ATOM 7087 C C . LYS A 1 883 ? 0.892 -2.243 43.731 1.00 90.69 883 LYS A C 1
ATOM 7089 O O . LYS A 1 883 ? 1.053 -2.863 44.778 1.00 90.69 883 LYS A O 1
ATOM 7094 N N . LYS A 1 884 ? -0.207 -2.359 42.981 1.00 89.62 884 LYS A N 1
ATOM 7095 C CA . LYS A 1 884 ? -1.452 -3.003 43.430 1.00 89.62 884 LYS A CA 1
ATOM 7096 C C . LYS A 1 884 ? -1.996 -4.078 42.487 1.00 89.62 884 LYS A C 1
ATOM 7098 O O . LYS A 1 884 ? -2.953 -4.736 42.882 1.00 89.62 884 LYS A O 1
ATOM 7103 N N . ASP A 1 885 ? -1.446 -4.264 41.282 1.00 92.69 885 ASP A N 1
ATOM 7104 C CA . ASP A 1 885 ? -1.907 -5.353 40.406 1.00 92.69 885 ASP A CA 1
ATOM 7105 C C . ASP A 1 885 ? -1.627 -6.711 41.066 1.00 92.69 885 ASP A C 1
ATOM 7107 O O . ASP A 1 885 ? -0.597 -6.877 41.725 1.00 92.69 885 ASP A O 1
ATOM 7111 N N . GLY A 1 886 ? -2.541 -7.672 40.912 1.00 86.75 886 GLY A N 1
ATOM 7112 C CA . GLY A 1 886 ? -2.374 -9.028 41.436 1.00 86.75 886 GLY A CA 1
ATOM 7113 C C . GLY A 1 886 ? -1.228 -9.785 40.758 1.00 86.75 886 GLY A C 1
ATOM 7114 O O . GLY A 1 886 ? -0.539 -10.568 41.413 1.00 86.75 886 GLY A O 1
ATOM 7115 N N . ASP A 1 887 ? -0.954 -9.491 39.486 1.00 90.88 887 ASP A N 1
ATOM 7116 C CA . ASP A 1 887 ? 0.067 -10.163 38.687 1.00 90.88 887 ASP A CA 1
ATOM 7117 C C . ASP A 1 887 ? 1.461 -9.532 38.846 1.00 90.88 887 ASP A C 1
ATOM 7119 O O . ASP A 1 887 ? 1.640 -8.312 38.792 1.00 90.88 887 ASP A O 1
ATOM 7123 N N . THR A 1 888 ? 2.477 -10.372 39.068 1.00 91.31 888 THR A N 1
ATOM 7124 C CA . THR A 1 888 ? 3.861 -9.931 39.303 1.00 91.31 888 THR A CA 1
ATOM 7125 C C . THR A 1 888 ? 4.497 -9.287 38.079 1.00 91.31 888 THR A C 1
ATOM 7127 O O . THR A 1 888 ? 5.243 -8.319 38.231 1.00 91.31 888 THR A O 1
ATOM 7130 N N . GLU A 1 889 ? 4.227 -9.809 36.885 1.00 88.56 889 GLU A N 1
ATOM 7131 C CA . GLU A 1 889 ? 4.832 -9.312 35.652 1.00 88.56 889 GLU A CA 1
ATOM 7132 C C . GLU A 1 889 ? 4.195 -7.978 35.260 1.00 88.56 889 GLU A C 1
ATOM 7134 O O . GLU A 1 889 ? 4.924 -7.040 34.949 1.00 88.56 889 GLU A O 1
ATOM 7139 N N . CYS A 1 890 ? 2.874 -7.814 35.411 1.00 90.38 890 CYS A N 1
ATOM 7140 C CA . CYS A 1 890 ? 2.207 -6.514 35.270 1.00 90.38 890 CYS A CA 1
ATOM 7141 C C . CYS A 1 890 ? 2.863 -5.435 36.142 1.00 90.38 890 CYS A C 1
ATOM 7143 O O . CYS A 1 890 ? 3.132 -4.325 35.672 1.00 90.38 890 CYS A O 1
ATOM 7145 N N . ARG A 1 891 ? 3.182 -5.759 37.406 1.00 92.44 891 ARG A N 1
ATOM 7146 C CA . ARG A 1 891 ? 3.872 -4.817 38.305 1.00 92.44 891 ARG A CA 1
ATOM 7147 C C . ARG A 1 891 ? 5.257 -4.431 37.783 1.00 92.44 891 ARG A C 1
ATOM 7149 O O . ARG A 1 891 ? 5.624 -3.253 37.819 1.00 92.44 891 ARG A O 1
ATOM 7156 N N . GLN A 1 892 ? 6.020 -5.404 37.286 1.00 90.81 892 GLN A N 1
ATOM 7157 C CA . GLN A 1 892 ? 7.363 -5.188 36.738 1.00 90.81 892 GLN A CA 1
ATOM 7158 C C . GLN A 1 892 ? 7.329 -4.360 35.449 1.00 90.81 892 GLN A C 1
ATOM 7160 O O . GLN A 1 892 ? 8.048 -3.367 35.353 1.00 90.81 892 GLN A O 1
ATOM 7165 N N . LEU A 1 893 ? 6.457 -4.707 34.500 1.00 88.81 893 LEU A N 1
ATOM 7166 C CA . LEU A 1 893 ? 6.306 -3.991 33.231 1.00 88.81 893 LEU A CA 1
ATOM 7167 C C . LEU A 1 893 ? 5.854 -2.555 33.452 1.00 88.81 893 LEU A C 1
ATOM 7169 O O . LEU A 1 893 ? 6.441 -1.623 32.910 1.00 88.81 893 LEU A O 1
ATOM 7173 N N . SER A 1 894 ? 4.878 -2.355 34.335 1.00 90.06 894 SER A N 1
ATOM 7174 C CA . SER A 1 894 ? 4.429 -1.017 34.693 1.00 90.06 894 SER A CA 1
ATOM 7175 C C . SER A 1 894 ? 5.536 -0.184 35.351 1.00 90.06 894 SER A C 1
ATOM 7177 O O . SER A 1 894 ? 5.585 1.027 35.148 1.00 90.06 894 SER A O 1
ATOM 7179 N N . THR A 1 895 ? 6.433 -0.808 36.122 1.00 87.56 895 THR A N 1
ATOM 7180 C CA . THR A 1 895 ? 7.602 -0.129 36.708 1.00 87.56 895 THR A CA 1
ATOM 7181 C C . THR A 1 895 ? 8.632 0.230 35.635 1.00 87.56 895 THR A C 1
ATOM 7183 O O . THR A 1 895 ? 9.177 1.331 35.664 1.00 87.56 895 THR A O 1
ATOM 7186 N N . ALA A 1 896 ? 8.870 -0.661 34.668 1.00 86.38 896 ALA A N 1
ATOM 7187 C CA . ALA A 1 896 ? 9.776 -0.416 33.547 1.00 86.38 896 ALA A CA 1
ATOM 7188 C C . ALA A 1 896 ? 9.292 0.741 32.658 1.00 86.38 896 ALA A C 1
ATOM 7190 O O . ALA A 1 896 ? 10.082 1.621 32.332 1.00 86.38 896 ALA A O 1
ATOM 7191 N N . ILE A 1 897 ? 7.991 0.793 32.347 1.00 86.31 897 ILE A N 1
ATOM 7192 C CA . ILE A 1 897 ? 7.374 1.901 31.599 1.00 86.31 897 ILE A CA 1
ATOM 7193 C C . ILE A 1 897 ? 7.536 3.219 32.362 1.00 86.31 897 ILE A C 1
ATOM 7195 O O . ILE A 1 897 ? 7.989 4.203 31.790 1.00 86.31 897 ILE A O 1
ATOM 7199 N N . LEU A 1 898 ? 7.216 3.245 33.663 1.00 86.12 898 LEU A N 1
ATOM 7200 C CA . LEU A 1 898 ? 7.382 4.451 34.484 1.00 86.12 898 LEU A CA 1
ATOM 7201 C C . LEU A 1 898 ? 8.832 4.938 34.515 1.00 86.12 898 LEU A C 1
ATOM 7203 O O . LEU A 1 898 ? 9.064 6.140 34.493 1.00 86.12 898 LEU A O 1
ATOM 7207 N N . HIS A 1 899 ? 9.798 4.022 34.567 1.00 83.00 899 HIS A N 1
ATOM 7208 C CA . HIS A 1 899 ? 11.211 4.378 34.510 1.00 83.00 899 HIS A CA 1
ATOM 7209 C C . HIS A 1 899 ? 11.606 4.919 33.129 1.00 83.00 899 HIS A C 1
ATOM 7211 O O . HIS A 1 899 ? 12.299 5.926 33.059 1.00 83.00 899 HIS A O 1
ATOM 7217 N N . GLY A 1 900 ? 11.142 4.291 32.045 1.00 78.38 900 GLY A N 1
ATOM 7218 C CA . GLY A 1 900 ? 11.409 4.738 30.675 1.00 78.38 900 GLY A CA 1
ATOM 7219 C C . GLY A 1 900 ? 10.764 6.079 30.312 1.00 78.38 900 GLY A C 1
ATOM 7220 O O . GLY A 1 900 ? 11.254 6.751 29.421 1.00 78.38 900 GLY A O 1
ATOM 7221 N N . LEU A 1 901 ? 9.694 6.483 31.004 1.00 77.88 901 LEU A N 1
ATOM 7222 C CA . LEU A 1 901 ? 9.062 7.801 30.850 1.00 77.88 901 LEU A CA 1
ATOM 7223 C C . LEU A 1 901 ? 9.736 8.916 31.674 1.00 77.88 901 LEU A C 1
ATOM 7225 O O . LEU A 1 901 ? 9.391 10.083 31.501 1.00 77.88 901 LEU A O 1
ATOM 7229 N N . LEU A 1 902 ? 10.613 8.563 32.621 1.00 68.06 902 LEU A N 1
ATOM 7230 C CA . LEU A 1 902 ? 11.316 9.497 33.513 1.00 68.06 902 LEU A CA 1
ATOM 7231 C C . LEU A 1 902 ? 12.791 9.718 33.127 1.00 68.06 902 LEU A C 1
ATOM 7233 O O . LEU A 1 902 ? 13.392 10.674 33.622 1.00 68.06 902 LEU A O 1
ATOM 7237 N N . GLU A 1 903 ? 13.374 8.817 32.328 1.00 58.44 903 GLU A N 1
ATOM 7238 C CA . GLU A 1 903 ? 14.670 9.002 31.647 1.00 58.44 903 GLU A CA 1
ATOM 7239 C C . GLU A 1 903 ? 14.488 9.849 30.384 1.00 58.44 903 GLU A C 1
ATOM 7241 O O . GLU A 1 903 ? 15.414 10.651 30.114 1.00 58.44 903 GLU A O 1
#

pLDDT: mean 71.04, std 21.05, range [22.88, 97.62]

Foldseek 3Di:
DDDPDPLVVVVVLLVVLLVVLVPDPVVNVVSLVVVLVVLVVCQVVQPDDDPLVSLLVVLLSVLVSVLPHDDPPCVVSVVSSLVSSCVRNPLQSNLVSLLVVLVCLVVDDPPCLVSLVVSLVVSCVSVCCLCPVCLVVLCNVVSLCVNQVDPDDDLVSLLVSLVSLVCVLVSSVVSCVSNVHDRDPCSPLLNPLLSVLLSLLVSLLVDDPVVNVVSLSSSLSNQQVCVVVVNLLSNLSNVLVNLVVLVVVVPPPVPSSLVSLVSLLVSLVSPPALLSSLVSLLSNLVVQLVVLDVVVDDDDFPVRLVCCLPPPRLVSNQSNPLVVCLDPRNVVSNLCDQAVNDPPPDDPVVLLSSLLNNLVNLLPHAHPDPPPPPPDDDDDDDDDDDDPRNVRSLVRLLQSLQVLLQQLLDLCCLPPPDLSSNVSSLSNNLSSLVVCLPPPDPSNVNSLVSLVSSLVSQCVDDDRSNLSSQSNVCSSCVSVVHHDDDPVCVCVQVVDPRDDDPPPDPDDDDDDDDDDDDDDDDDDDDDDDDDDDPDDDDDDDDDDDDDDDDDDDDDDDDDDDDDDDDDPPDDPVCPDCQVVQLDHADPDLVQLLVLLVDDDPDPSNVSSPLNSLVCLLVNLLVPDPCLVVCLLVQLVSLLPDDCSPVDPPSLVSSLSNLLSSVLRDLVSLVSLLCQLQPPPDDLVSNLSSLSSLLVNLCVLLCVVVVVVVVPDDDDDDDDDDDDDDDQDDDDDDDPPDDDDDDDDDDDDDDDDDDDDDDDDDPDDDRRLLVVLCSNQVSLVVSCVVCVVPCSCLNDPSNLVSLLSSLVSLLSSLVSNPQRLVSQVSLLVSLVSLVVCCPPPDPSSVLSNLRSPSSSLVSHDPCCCVVPQVVPVVNVVSLVCQLPPPPDPSSVVSSVVSVVSSVD

Radius of gyration: 37.83 Å; chains: 1; bounding box: 121×116×108 Å